Protein AF-A0A507F383-F1 (afdb_monomer_lite)

Sequence (1174 aa):
MGFMDTLNLARTQVYVISFVCFLCPGMFNALNSLPTDGPSAQNVKDQQNAALYLCFAIMGLLAGGLNNILGPRILAAIGGTGYAVYAAAQYNVFKSKGADGSIPDSANTFSIISGAYIGICAGMLWAAQGQICLTYPTESQKGTFFATFWVIFNIGALFGNTLSTILSWNSATGLAMTDAMYLIFIILMAMGSVVAFLIQPPGTIIREDQTQVETPPTNVLREFVEVLKLFTNPAMLTLLIPCMSSNWFYTYQFGPFGDYFSGRTSGLKAIFYWAAQAVGSWILGNMFLDNTKYPRTKRAWIGLGLISVSTIVFFGAGAAFEYQASAAGFTPIDAGRETGRFIGPFLLYVCYGLYDAWFQTYVNYLIGAISNDSETLSRYAGFYKGTQSAGGGISWALNGFVFTAKNGNKLTSTAQFWVMVVPCLVSIVFFGLYCKLFVKDFTDDEGLEYLVCLFDQMIVAKSTNCHLLLLASLLLYTLPLNALPHEPSAKEPMPGYHQPEAKRIDLSLAFPTLAARDGDAIDAIAAAAKDALAAALRISKDDLKVSFAHTSTNGGTHHVHFVQLVDGVEISNAVANANFSPDGSVYSVYSSLVPTASSASFVSFTSSFGRGGEEISVNAAVAKFAVSNGFAAPTKLTVRQQGATYVVSGANFTAQDIHAFKKLYGKGGGMIPCWDLSVDLGYTWQNVFVSLSSGEIIAVSDWSSDFRDATYLAVSPFDQAPYNSQLTQLRNPWDINASPYGWHVVNGGERTDTYGNNVAAASNPSGSYSQTNAQLFALPKPTSSSLTFSYQLNNALQAMDATNINAAVVNMFVASNIAHDFFYNYGFTENAANFQFNNFGRGGLEGDGVIATCQDMFYTDSQSRNNANFMTPAEGQSGRMRMYVFDVTNPTRDGAFDNGVVYHEWGHGLSSRLTGGGRNPNCLSGLLSGGMGEGWSDFWAVLLTLPNTASRYSEIVVGRYLVGGQGIRRYPYSTNTNTNPYTYSWLSSLNEVHDIGEVWCTILYEVLWNIVDVSGWLNPSNLITGKYSGKGNADFASILIQGMKNQPCNPTFLQARDAIFDADRMLFNSKYRCAIWTGFAKRGMGTNAQSAFFADDFSVPTTACVSSGSTTTSYGTISTSTVSSTKSSSQTTSTSRAKATPSPTVFVEALGIVVAAFLNVRQTLCHFLLALRI

Foldseek 3Di:
DPPLVCLQALLNLLVLLLLLLLLFVLLLLLVLLADAPDDQLVLLLLLLQLLLLVLLLVLLLLLLLVCLVVNLLQLSLQLLLLRLQLLVLSVLQVVQQDPVRDGDPVSSVSSNVSSNSNSNSPSSSLLSSLLSLQQQEDLLQSLVSVLVSQLSSLVSNLVSLVVLLVVQVPPPQLHDDDPVSSVVSSVSSNVSSVSSNSNDGQQSHAYPVRDGGDRDDDDDVRSVVVSLCCLVVVLSVLCLLLLLLLCLLVCLLSPVLLQLADSSVSSVLSSLLSVLLSVLSNCLRPVQCSPPVDFNLVSLVVLLVVLLVLLCVLLVLVLVCLVVCVPPDGDRDYCVPHVPVCPSSSVSSSSVSSNSSSSVSSSSSLLSQADNHSSSSSSSSSSSSSSNSVSNSVSSCCCSPPADPPDPNHQRSSLNSLLSSLSSNVSSVSSVVSSVQRHDSDHDPDDDPPPVPVVVVVVPPDDDPCPVVVVVVVVVVPDDDDDDDDDDDDQDDFAADDAFFWDWFDFPDADAADDDADDPRQVVLQVVVLVRVCVRLVHDSLQKDFPDWHFDPPQGKIKTKIFGHAVNFTAPRWIKMWIAGNRGHTPTIITSHADPVQADGPVNVVVCCVVPFAFDDPLLLVQLVCVSVPHHRQPDWDWDDDPQWIWIDRPPQAPGTKIWGFHWYDDDSYIFTWIFIFGHRVQWTKTWTAGRGPRGTNHIDTPDDDDFKAKAFAADLQAQFDDQQHTDIDIQPADCVQVVNGFQDAPNDGFQWLHGFAEDFAAAQQADPPDDPVNLNPHDTDGDPNNYQYQTDDPLDACPPPSNRNRLRRHLSVLRNLLSLQVVLLPCAQCLQHAGQDNVLPDHAHRAHAREYWQHNNPPDPVQEPDWAWDAAAHNHHIYTYWHWFPLDVRIHIRSRRSLRSQLRVLLNLLQCQAQHRNGSQQQVDQLSLLLSNQSSNLRSCLLHPAQPDALADWAAAQCVRNVDRHDDPFTQHPDCVRPVAALLCVLVDRHSNNSSSNNNSLLSQLLNLQCVQQNDDGSVCLSNCQPVSGRSNLQSSLLSQLSNQAHRNHHPLSSLVSSQVSCCVPPVLSSQQSSQQSNLVRQNHPPQDPVNSGGHNDHPPVRPDDDDDDDDDDDDDDDDDDDDDDDDDDDDDDDDDDDDDDPVSSVVSSVVSVSVVVVVVVVSVVSVVVVVD

pLDDT: mean 81.29, std 20.24, range [20.41, 98.69]

InterPro domains:
  IPR001842 Peptidase M36, fungalysin [PF02128] (719-1089)
  IPR001842 Peptidase M36, fungalysin [PR00999] (675-697)
  IPR001842 Peptidase M36, fungalysin [PR00999] (889-909)
  IPR001842 Peptidase M36, fungalysin [PR00999] (918-940)
  IPR001842 Peptidase M36, fungalysin [PR00999] (1055-1077)
  IPR010291 Ion channel regulatory protein, UNC-93 [PF05978] (50-241)
  IPR011096 FTP domain [PF07504] (542-592)
  IPR027268 Peptidase M4/M1, CTD superfamily [G3DSA:1.10.390.10] (922-1105)
  IPR036259 MFS transporter superfamily [G3DSA:1.20.1250.20] (10-433)
  IPR036259 MFS transporter superfamily [SSF103473] (48-435)
  IPR050371 Fungal extracellular virulence-associated metalloproteinases [PTHR33478] (523-1109)

Organism: NCBI:txid246404

Structure (mmCIF, N/CA/C/O backbone):
data_AF-A0A507F383-F1
#
_entry.id   AF-A0A507F383-F1
#
loop_
_atom_site.group_PDB
_atom_site.id
_atom_site.type_symbol
_atom_site.label_atom_id
_atom_site.label_alt_id
_atom_site.label_comp_id
_atom_site.label_asym_id
_atom_site.label_entity_id
_atom_site.label_seq_id
_atom_site.pdbx_PDB_ins_code
_atom_site.Cartn_x
_atom_site.Cartn_y
_atom_site.Cartn_z
_atom_site.occupancy
_atom_site.B_iso_or_equiv
_atom_site.auth_seq_id
_atom_site.auth_comp_id
_atom_site.auth_asym_id
_atom_site.auth_atom_id
_atom_site.pdbx_PDB_model_num
ATOM 1 N N . MET A 1 1 ? -8.381 -60.661 3.443 1.00 56.88 1 MET A N 1
ATOM 2 C CA . MET A 1 1 ? -8.411 -59.381 2.707 1.00 56.88 1 MET A CA 1
ATOM 3 C C . MET A 1 1 ? -7.521 -59.519 1.496 1.00 56.88 1 MET A C 1
ATOM 5 O O . MET A 1 1 ? -6.366 -59.900 1.660 1.00 56.88 1 MET A O 1
ATOM 9 N N . GLY A 1 2 ? -8.062 -59.283 0.303 1.00 74.06 2 GLY A N 1
ATOM 10 C CA . GLY A 1 2 ? -7.250 -59.103 -0.896 1.00 74.06 2 GLY A CA 1
ATOM 11 C C . GLY A 1 2 ? -6.507 -57.764 -0.853 1.00 74.06 2 GLY A C 1
ATOM 12 O O . GLY A 1 2 ? -6.854 -56.879 -0.075 1.00 74.06 2 GLY A O 1
ATOM 13 N N . PHE A 1 3 ? -5.496 -57.598 -1.709 1.00 77.25 3 PHE A N 1
ATOM 14 C CA . PHE A 1 3 ? -4.699 -56.364 -1.800 1.00 77.25 3 PHE A CA 1
ATOM 15 C C . PHE A 1 3 ? -5.565 -55.102 -1.995 1.00 77.25 3 PHE A C 1
ATOM 17 O O . PHE A 1 3 ? -5.305 -54.072 -1.376 1.00 77.25 3 PHE A O 1
ATOM 24 N N . MET A 1 4 ? -6.638 -55.201 -2.791 1.00 76.19 4 MET A N 1
ATOM 25 C CA . MET A 1 4 ? -7.581 -54.096 -3.010 1.00 76.19 4 MET A CA 1
ATOM 26 C C . MET A 1 4 ? -8.398 -53.747 -1.760 1.00 76.19 4 MET A C 1
ATOM 28 O O . MET A 1 4 ? -8.626 -52.570 -1.499 1.00 76.19 4 MET A O 1
ATOM 32 N N . ASP A 1 5 ? -8.769 -54.735 -0.940 1.00 78.75 5 ASP A N 1
ATOM 33 C CA . ASP A 1 5 ? -9.494 -54.485 0.313 1.00 78.75 5 ASP A CA 1
ATOM 34 C C . ASP A 1 5 ? -8.616 -53.712 1.304 1.00 78.75 5 ASP A C 1
ATOM 36 O O . ASP A 1 5 ? -9.089 -52.822 2.005 1.00 78.75 5 ASP A O 1
ATOM 40 N N . THR A 1 6 ? -7.313 -54.011 1.334 1.00 87.12 6 THR A N 1
ATOM 41 C CA . THR A 1 6 ? -6.349 -53.300 2.184 1.00 87.12 6 THR A CA 1
ATOM 42 C C . THR A 1 6 ? -6.145 -51.852 1.739 1.00 87.12 6 THR A C 1
ATOM 44 O O . THR A 1 6 ? -5.968 -50.981 2.592 1.00 87.12 6 THR A O 1
ATOM 47 N N . LEU A 1 7 ? -6.202 -51.569 0.431 1.00 90.00 7 LEU A N 1
ATOM 48 C CA . LEU A 1 7 ? -6.125 -50.203 -0.097 1.00 90.00 7 LEU A CA 1
ATOM 49 C C . LEU A 1 7 ? -7.349 -49.358 0.275 1.00 90.00 7 LEU A C 1
ATOM 51 O O . LEU A 1 7 ? -7.206 -48.148 0.397 1.00 90.00 7 LEU A O 1
ATOM 55 N N . ASN A 1 8 ? -8.513 -49.953 0.525 1.00 91.94 8 ASN A N 1
ATOM 56 C CA . ASN A 1 8 ? -9.701 -49.202 0.945 1.00 91.94 8 ASN A CA 1
ATOM 57 C C . ASN A 1 8 ? -9.662 -48.755 2.418 1.00 91.94 8 ASN A C 1
ATOM 59 O O . ASN A 1 8 ? -10.532 -48.005 2.850 1.00 91.94 8 ASN A O 1
ATOM 63 N N . LEU A 1 9 ? -8.665 -49.167 3.208 1.00 93.00 9 LEU A N 1
ATOM 64 C CA . LEU A 1 9 ? -8.540 -48.731 4.601 1.00 93.00 9 LEU A CA 1
ATOM 65 C C . LEU A 1 9 ? -7.962 -47.310 4.694 1.00 93.00 9 LEU A C 1
ATOM 67 O O . LEU A 1 9 ? -6.922 -47.009 4.100 1.00 93.00 9 LEU A O 1
ATOM 71 N N . ALA A 1 10 ? -8.577 -46.465 5.525 1.00 92.50 10 ALA A N 1
ATOM 72 C CA . ALA A 1 10 ? -8.170 -45.075 5.758 1.00 92.50 10 ALA A CA 1
ATOM 73 C C . ALA A 1 10 ? -6.675 -44.929 6.101 1.00 92.50 10 ALA A C 1
ATOM 75 O O . ALA A 1 10 ? -5.966 -44.107 5.518 1.00 92.50 10 ALA A O 1
ATOM 76 N N . ARG A 1 11 ? -6.163 -45.775 7.004 1.00 92.12 11 ARG A N 1
ATOM 77 C CA . ARG A 1 11 ? -4.754 -45.757 7.425 1.00 92.12 11 ARG A CA 1
ATOM 78 C C . ARG A 1 11 ? -3.798 -46.141 6.288 1.00 92.12 11 ARG A C 1
ATOM 80 O O . ARG A 1 11 ? -2.742 -45.531 6.144 1.00 92.12 11 ARG A O 1
ATOM 87 N N . THR A 1 12 ? -4.185 -47.100 5.444 1.00 94.44 12 THR A N 1
ATOM 88 C CA . THR A 1 12 ? -3.403 -47.483 4.257 1.00 94.44 12 THR A CA 1
ATOM 89 C C . THR A 1 12 ? -3.289 -46.318 3.285 1.00 94.44 12 THR A C 1
ATOM 91 O O . THR A 1 12 ? -2.202 -46.042 2.786 1.00 94.44 12 THR A O 1
ATOM 94 N N . GLN A 1 13 ? -4.383 -45.593 3.051 1.00 95.50 13 GLN A N 1
ATOM 95 C CA . GLN A 1 13 ? -4.370 -44.424 2.175 1.00 95.50 13 GLN A CA 1
ATOM 96 C C . GLN A 1 13 ? -3.473 -43.306 2.701 1.00 95.50 13 GLN A C 1
ATOM 98 O O . GLN A 1 13 ? -2.736 -42.711 1.913 1.00 95.50 13 GLN A O 1
ATOM 103 N N . VAL A 1 14 ? -3.458 -43.077 4.021 1.00 95.50 14 VAL A N 1
ATOM 104 C CA . VAL A 1 14 ? -2.477 -42.176 4.638 1.00 95.50 14 VAL A CA 1
ATOM 105 C C . VAL A 1 14 ? -1.059 -42.655 4.353 1.00 95.50 14 VAL A C 1
ATOM 107 O O . VAL A 1 14 ? -0.254 -41.859 3.884 1.00 95.50 14 VAL A O 1
ATOM 110 N N . TYR A 1 15 ? -0.729 -43.936 4.540 1.00 96.25 15 TYR A N 1
ATOM 111 C CA . TYR A 1 15 ? 0.614 -44.436 4.211 1.00 96.25 15 TYR A CA 1
ATOM 112 C C . TYR A 1 15 ? 0.986 -44.234 2.739 1.00 96.25 15 TYR A C 1
ATOM 114 O O . TYR A 1 15 ? 2.109 -43.821 2.455 1.00 96.25 15 TYR A O 1
ATOM 122 N N . VAL A 1 16 ? 0.048 -44.458 1.814 1.00 96.56 16 VAL A N 1
ATOM 123 C CA . VAL A 1 16 ? 0.269 -44.245 0.377 1.00 96.56 16 VAL A CA 1
ATOM 124 C C . VAL A 1 16 ? 0.592 -42.780 0.090 1.00 96.56 16 VAL A C 1
ATOM 126 O O . VAL A 1 16 ? 1.652 -42.506 -0.471 1.00 96.56 16 VAL A O 1
ATOM 129 N N . ILE A 1 17 ? -0.256 -41.829 0.506 1.00 96.62 17 ILE A N 1
ATOM 130 C CA . ILE A 1 17 ? 0.016 -40.403 0.251 1.00 96.62 17 ILE A CA 1
ATOM 131 C C . ILE A 1 17 ? 1.273 -39.926 0.983 1.00 96.62 17 ILE A C 1
ATOM 133 O O . ILE A 1 17 ? 2.025 -39.109 0.462 1.00 96.62 17 ILE A O 1
ATOM 137 N N . SER A 1 18 ? 1.564 -40.486 2.156 1.00 96.62 18 SER A N 1
ATOM 138 C CA . SER A 1 18 ? 2.793 -40.184 2.889 1.00 96.62 18 SER A CA 1
ATOM 139 C C . SER A 1 18 ? 4.029 -40.667 2.148 1.00 96.62 18 SER A C 1
ATOM 141 O O . SER A 1 18 ? 5.042 -39.975 2.144 1.00 96.62 18 SER A O 1
ATOM 143 N N . PHE A 1 19 ? 3.953 -41.825 1.490 1.00 97.06 19 PHE A N 1
ATOM 144 C CA . PHE A 1 19 ? 5.047 -42.353 0.685 1.00 97.06 19 PHE A CA 1
ATOM 145 C C . PHE A 1 19 ? 5.218 -41.589 -0.636 1.00 97.06 19 PHE A C 1
ATOM 147 O O . PHE A 1 19 ? 6.345 -41.330 -1.053 1.00 97.06 19 PHE A O 1
ATOM 154 N N . VAL A 1 20 ? 4.123 -41.124 -1.253 1.00 97.12 20 VAL A N 1
ATOM 155 C CA . VAL A 1 20 ? 4.194 -40.131 -2.342 1.00 97.12 20 VAL A CA 1
ATOM 156 C C . VAL A 1 20 ? 4.924 -38.879 -1.847 1.00 97.12 20 VAL A C 1
ATOM 158 O O . VAL A 1 20 ? 5.865 -38.414 -2.490 1.00 97.12 20 VAL A O 1
ATOM 161 N N . CYS A 1 21 ? 4.562 -38.376 -0.663 1.00 96.69 21 CYS A N 1
ATOM 162 C CA . CYS A 1 21 ? 5.195 -37.193 -0.094 1.00 96.69 21 CYS A CA 1
ATOM 163 C C . CYS A 1 21 ? 6.658 -37.416 0.324 1.00 96.69 21 CYS A C 1
ATOM 165 O O . CYS A 1 21 ? 7.469 -36.502 0.211 1.00 96.69 21 CYS A O 1
ATOM 167 N N . PHE A 1 22 ? 7.022 -38.626 0.751 1.00 96.06 22 PHE A N 1
ATOM 168 C CA . PHE A 1 22 ? 8.407 -39.045 0.977 1.00 96.06 22 PHE A CA 1
ATOM 169 C C . PHE A 1 22 ? 9.224 -38.939 -0.320 1.00 96.06 22 PHE A C 1
ATOM 171 O O . PHE A 1 22 ? 10.331 -38.398 -0.306 1.00 96.06 22 PHE A O 1
ATOM 178 N N . LEU A 1 23 ? 8.666 -39.419 -1.439 1.00 96.00 23 LEU A N 1
ATOM 179 C CA . LEU A 1 23 ? 9.345 -39.490 -2.734 1.00 96.00 23 LEU A CA 1
ATOM 180 C C . LEU A 1 23 ? 9.423 -38.148 -3.473 1.00 96.00 23 LEU A C 1
ATOM 182 O O . LEU A 1 23 ? 10.425 -37.921 -4.146 1.00 96.00 23 LEU A O 1
ATOM 186 N N . CYS A 1 24 ? 8.420 -37.264 -3.369 1.00 95.50 24 CYS A N 1
ATOM 187 C CA . CYS A 1 24 ? 8.451 -35.967 -4.062 1.00 95.50 24 CYS A CA 1
ATOM 188 C C . CYS A 1 24 ? 8.831 -34.787 -3.130 1.00 95.50 24 CYS A C 1
ATOM 190 O O . CYS A 1 24 ? 10.016 -34.446 -3.101 1.00 95.50 24 CYS A O 1
ATOM 192 N N . PRO A 1 25 ? 7.934 -34.187 -2.316 1.00 94.31 25 PRO A N 1
ATOM 193 C CA . PRO A 1 25 ? 8.289 -33.133 -1.359 1.00 94.31 25 PRO A CA 1
ATOM 194 C C . PRO A 1 25 ? 9.471 -33.454 -0.427 1.00 94.31 25 PRO A C 1
ATOM 196 O O . PRO A 1 25 ? 10.301 -32.584 -0.180 1.00 94.31 25 PRO A O 1
ATOM 199 N N . GLY A 1 26 ? 9.579 -34.679 0.098 1.00 93.00 26 GLY A N 1
ATOM 200 C CA . GLY A 1 26 ? 10.657 -35.074 1.013 1.00 93.00 26 GLY A CA 1
ATOM 201 C C . GLY A 1 26 ? 12.022 -35.041 0.326 1.00 93.00 26 GLY A C 1
ATOM 202 O O . GLY A 1 26 ? 12.966 -34.421 0.816 1.00 93.00 26 GLY A O 1
ATOM 203 N N . MET A 1 27 ? 12.101 -35.618 -0.874 1.00 91.25 27 MET A N 1
ATOM 204 C CA . MET A 1 27 ? 13.283 -35.518 -1.731 1.00 91.25 27 MET A CA 1
ATOM 205 C C . MET A 1 27 ? 13.579 -34.070 -2.148 1.00 91.25 27 MET A C 1
ATOM 207 O O . MET A 1 27 ? 14.741 -33.680 -2.244 1.00 91.25 27 MET A O 1
ATOM 211 N N . PHE A 1 28 ? 12.550 -33.247 -2.362 1.00 91.38 28 PHE A N 1
ATOM 212 C CA . PHE A 1 28 ? 12.707 -31.831 -2.698 1.00 91.38 28 PHE A CA 1
ATOM 213 C C . PHE A 1 28 ? 13.285 -31.026 -1.538 1.00 91.38 28 PHE A C 1
ATOM 215 O O . PHE A 1 28 ? 14.164 -30.191 -1.754 1.00 91.38 28 PHE A O 1
ATOM 222 N N . ASN A 1 29 ? 12.847 -31.307 -0.312 1.00 88.88 29 ASN A N 1
ATOM 223 C CA . ASN A 1 29 ? 13.407 -30.714 0.896 1.00 88.88 29 ASN A CA 1
ATOM 224 C C . ASN A 1 29 ? 14.869 -31.120 1.081 1.00 88.88 29 ASN A C 1
ATOM 226 O O . ASN A 1 29 ? 15.697 -30.277 1.429 1.00 88.88 29 ASN A O 1
ATOM 230 N N . ALA A 1 30 ? 15.208 -32.381 0.794 1.00 84.62 30 ALA A N 1
ATOM 231 C CA . ALA A 1 30 ? 16.597 -32.823 0.779 1.00 84.62 30 ALA A CA 1
ATOM 232 C C . ALA A 1 30 ? 17.428 -32.050 -0.248 1.00 84.62 30 ALA A C 1
ATOM 234 O O . ALA A 1 30 ? 18.442 -31.469 0.119 1.00 84.62 30 ALA A O 1
ATOM 235 N N . LEU A 1 31 ? 16.962 -31.958 -1.496 1.00 82.12 31 LEU A N 1
ATOM 236 C CA . LEU A 1 31 ? 17.644 -31.212 -2.554 1.00 82.12 31 LEU A CA 1
ATOM 237 C C . LEU A 1 31 ? 17.816 -29.723 -2.200 1.00 82.12 31 LEU A C 1
ATOM 239 O O . LEU A 1 31 ? 18.862 -29.131 -2.463 1.00 82.12 31 LEU A O 1
ATOM 243 N N . ASN A 1 32 ? 16.812 -29.111 -1.564 1.00 80.00 32 ASN A N 1
ATOM 244 C CA . ASN A 1 32 ? 16.870 -27.707 -1.163 1.00 80.00 32 ASN A CA 1
ATOM 245 C C . ASN A 1 32 ? 17.771 -27.447 0.050 1.00 80.00 32 ASN A C 1
ATOM 247 O O . ASN A 1 32 ? 18.341 -26.361 0.122 1.00 80.00 32 ASN A O 1
ATOM 251 N N . SER A 1 33 ? 17.948 -28.430 0.938 1.00 74.69 33 SER A N 1
ATOM 252 C CA . SER A 1 33 ? 18.832 -28.342 2.113 1.00 74.69 33 SER A CA 1
ATOM 253 C C . SER A 1 33 ? 20.322 -28.358 1.749 1.00 74.69 33 SER A C 1
ATOM 255 O O . SER A 1 33 ? 21.165 -28.019 2.581 1.00 74.69 33 SER A O 1
ATOM 257 N N . LEU A 1 34 ? 20.658 -28.766 0.522 1.00 71.31 34 LEU A N 1
ATOM 258 C CA . LEU A 1 34 ? 22.039 -28.836 0.063 1.00 71.31 34 LEU A CA 1
ATOM 259 C C . LEU A 1 34 ? 22.566 -27.453 -0.339 1.00 71.31 34 LEU A C 1
ATOM 261 O O . LEU A 1 34 ? 21.835 -26.670 -0.963 1.00 71.31 34 LEU A O 1
ATOM 265 N N . PRO A 1 35 ? 23.838 -27.157 -0.016 1.00 65.88 35 PRO A N 1
ATOM 266 C CA . PRO A 1 35 ? 24.474 -25.919 -0.435 1.00 65.88 35 PRO A CA 1
ATOM 267 C C . PRO A 1 35 ? 24.608 -25.887 -1.961 1.00 65.88 35 PRO A C 1
ATOM 269 O O . PRO A 1 35 ? 24.943 -26.891 -2.591 1.00 65.88 35 PRO A O 1
ATOM 272 N N . THR A 1 36 ? 24.347 -24.732 -2.568 1.00 68.00 36 THR A N 1
ATOM 273 C CA . THR A 1 36 ? 24.536 -24.542 -4.009 1.00 68.00 36 THR A CA 1
ATOM 274 C C . THR A 1 36 ? 25.995 -24.270 -4.343 1.00 68.00 36 THR A C 1
ATOM 276 O O . THR A 1 36 ? 26.735 -23.697 -3.542 1.00 68.00 36 THR A O 1
ATOM 279 N N . ASP A 1 37 ? 26.389 -24.588 -5.572 1.00 67.12 37 ASP A N 1
ATOM 280 C CA . ASP A 1 37 ? 27.742 -24.382 -6.086 1.00 67.12 37 ASP A CA 1
ATOM 281 C C . ASP A 1 37 ? 28.016 -22.899 -6.442 1.00 67.12 37 ASP A C 1
ATOM 283 O O . ASP A 1 37 ? 28.234 -22.525 -7.596 1.00 67.12 37 ASP A O 1
ATOM 287 N N . GLY A 1 38 ? 27.959 -22.025 -5.434 1.00 70.19 38 GLY A N 1
ATOM 288 C CA . GLY A 1 38 ? 28.278 -20.599 -5.518 1.00 70.19 38 GLY A CA 1
ATOM 289 C C . GLY A 1 38 ? 27.080 -19.645 -5.690 1.00 70.19 38 GLY A C 1
ATOM 290 O O . GLY A 1 38 ? 25.944 -20.079 -5.890 1.00 70.19 38 GLY A O 1
ATOM 291 N N . PRO A 1 39 ? 27.324 -18.319 -5.625 1.00 70.25 39 PRO A N 1
ATOM 292 C CA . PRO A 1 39 ? 26.265 -17.305 -5.529 1.00 70.25 39 PRO A CA 1
ATOM 293 C C . PRO A 1 39 ? 25.344 -17.221 -6.752 1.00 70.25 39 PRO A C 1
ATOM 295 O O . PRO A 1 39 ? 24.153 -16.964 -6.606 1.00 70.25 39 PRO A O 1
ATOM 298 N N . SER A 1 40 ? 25.871 -17.448 -7.959 1.00 74.94 40 SER A N 1
ATOM 299 C CA . SER A 1 40 ? 25.071 -17.429 -9.191 1.00 74.94 40 SER A CA 1
ATOM 300 C C . SER A 1 40 ? 24.030 -18.550 -9.199 1.00 74.94 40 SER A C 1
ATOM 302 O O . SER A 1 40 ? 22.870 -18.305 -9.519 1.00 74.94 40 SER A O 1
ATOM 304 N N . ALA A 1 41 ? 24.425 -19.762 -8.792 1.00 75.31 41 ALA A N 1
ATOM 305 C CA . ALA A 1 41 ? 23.525 -20.910 -8.681 1.00 75.31 41 ALA A CA 1
ATOM 306 C C . ALA A 1 41 ? 22.496 -20.718 -7.562 1.00 75.31 41 ALA A C 1
ATOM 308 O O . ALA A 1 41 ? 21.323 -21.037 -7.758 1.00 75.31 41 ALA A O 1
ATOM 309 N N . GLN A 1 42 ? 22.909 -20.127 -6.434 1.00 77.31 42 GLN A N 1
ATOM 310 C CA . GLN A 1 42 ? 21.986 -19.746 -5.364 1.00 77.31 42 GLN A CA 1
ATOM 311 C C . GLN A 1 42 ? 20.926 -18.763 -5.868 1.00 77.31 42 GLN A C 1
ATOM 313 O O . GLN A 1 42 ? 19.740 -18.999 -5.683 1.00 77.31 42 GLN A O 1
ATOM 318 N N . ASN A 1 43 ? 21.332 -17.720 -6.595 1.00 76.44 43 ASN A N 1
ATOM 319 C CA . ASN A 1 43 ? 20.406 -16.725 -7.134 1.00 76.44 43 ASN A CA 1
ATOM 320 C C . ASN A 1 43 ? 19.384 -17.335 -8.113 1.00 76.44 43 ASN A C 1
ATOM 322 O O . ASN A 1 43 ? 18.213 -16.971 -8.077 1.00 76.44 43 ASN A O 1
ATOM 326 N N . VAL A 1 44 ? 19.795 -18.283 -8.966 1.00 83.19 44 VAL A N 1
ATOM 327 C CA . VAL A 1 44 ? 18.864 -19.004 -9.859 1.00 83.19 44 VAL A CA 1
ATOM 328 C C . VAL A 1 44 ? 17.887 -19.874 -9.060 1.00 83.19 44 VAL A C 1
ATOM 330 O O . VAL A 1 44 ? 16.689 -19.875 -9.342 1.00 83.19 44 VAL A O 1
ATOM 333 N N . LYS A 1 45 ? 18.367 -20.576 -8.024 1.00 80.62 45 LYS A N 1
ATOM 334 C CA . LYS A 1 45 ? 17.523 -21.366 -7.113 1.00 80.62 45 LYS A CA 1
ATOM 335 C C . LYS A 1 45 ? 16.520 -20.488 -6.354 1.00 80.62 45 LYS A C 1
ATOM 337 O O . LYS A 1 45 ? 15.358 -20.872 -6.232 1.00 80.62 45 LYS A O 1
ATOM 342 N N . ASP A 1 46 ? 16.930 -19.303 -5.909 1.00 76.94 46 ASP A N 1
ATOM 343 C CA . ASP A 1 46 ? 16.054 -18.337 -5.235 1.00 76.94 46 ASP A CA 1
ATOM 344 C C . ASP A 1 46 ? 14.963 -17.819 -6.184 1.00 76.94 46 ASP A C 1
ATOM 346 O O . ASP A 1 46 ? 13.787 -17.803 -5.821 1.00 76.94 46 ASP A O 1
ATOM 350 N N . GLN A 1 47 ? 15.319 -17.479 -7.430 1.00 80.75 47 GLN A N 1
ATOM 351 C CA . GLN A 1 47 ? 14.361 -17.077 -8.471 1.00 80.75 47 GLN A CA 1
ATOM 352 C C . GLN A 1 47 ? 13.370 -18.202 -8.811 1.00 80.75 47 GLN A C 1
ATOM 354 O O . GLN A 1 47 ? 12.166 -17.961 -8.924 1.00 80.75 47 GLN A O 1
ATOM 359 N N . GLN A 1 48 ? 13.851 -19.442 -8.920 1.00 87.94 48 GLN A N 1
ATOM 360 C CA . GLN A 1 48 ? 13.008 -20.617 -9.140 1.00 87.94 48 GLN A CA 1
ATOM 361 C C . GLN A 1 48 ? 12.035 -20.854 -7.971 1.00 87.94 48 GLN A C 1
ATOM 363 O O . GLN A 1 48 ? 10.855 -21.126 -8.200 1.00 87.94 48 GLN A O 1
ATOM 368 N N . ASN A 1 49 ? 12.496 -20.728 -6.723 1.00 84.25 49 ASN A N 1
ATOM 369 C CA . ASN A 1 49 ? 11.649 -20.877 -5.537 1.00 84.25 49 ASN A CA 1
ATOM 370 C C . ASN A 1 49 ? 10.641 -19.725 -5.392 1.00 84.25 49 ASN A C 1
ATOM 372 O O . ASN A 1 49 ? 9.503 -19.964 -4.988 1.00 84.25 49 ASN A O 1
ATOM 376 N N . ALA A 1 50 ? 11.002 -18.498 -5.773 1.00 78.25 50 ALA A N 1
ATOM 377 C CA . ALA A 1 50 ? 10.061 -17.381 -5.820 1.00 78.25 50 ALA A CA 1
ATOM 378 C C . ALA A 1 50 ? 8.911 -17.654 -6.809 1.00 78.25 50 ALA A C 1
ATOM 380 O O . ALA A 1 50 ? 7.742 -17.488 -6.454 1.00 78.25 50 ALA A O 1
ATOM 381 N N . ALA A 1 51 ? 9.226 -18.154 -8.012 1.00 85.81 51 ALA A N 1
ATOM 382 C CA . ALA A 1 51 ? 8.220 -18.559 -8.996 1.00 85.81 51 ALA A CA 1
ATOM 383 C C . ALA A 1 51 ? 7.330 -19.708 -8.482 1.00 85.81 51 ALA A C 1
ATOM 385 O O . ALA A 1 51 ? 6.110 -19.659 -8.646 1.00 85.81 51 ALA A O 1
ATOM 386 N N . LEU A 1 52 ? 7.922 -20.699 -7.800 1.00 90.69 52 LEU A N 1
ATOM 387 C CA . LEU A 1 52 ? 7.191 -21.786 -7.140 1.00 90.69 52 LEU A CA 1
ATOM 388 C C . LEU A 1 52 ? 6.155 -21.245 -6.165 1.00 90.69 52 LEU A C 1
ATOM 390 O O . LEU A 1 52 ? 4.976 -21.558 -6.312 1.00 90.69 52 LEU A O 1
ATOM 394 N N . TYR A 1 53 ? 6.565 -20.450 -5.177 1.00 88.12 53 TYR A N 1
ATOM 395 C CA . TYR A 1 53 ? 5.653 -20.033 -4.111 1.00 88.12 53 TYR A CA 1
ATOM 396 C C . TYR A 1 53 ? 4.581 -19.056 -4.596 1.00 88.12 53 TYR A C 1
ATOM 398 O O . TYR A 1 53 ? 3.457 -19.114 -4.100 1.00 88.12 53 TYR A O 1
ATOM 406 N N . LEU A 1 54 ? 4.874 -18.230 -5.608 1.00 83.38 54 LEU A N 1
ATOM 407 C CA . LEU A 1 54 ? 3.873 -17.365 -6.233 1.00 83.38 54 LEU A CA 1
ATOM 408 C C . LEU A 1 54 ? 2.775 -18.183 -6.934 1.00 83.38 54 LEU A C 1
ATOM 410 O O . LEU A 1 54 ? 1.587 -17.969 -6.692 1.00 83.38 54 LEU A O 1
ATOM 414 N N . CYS A 1 55 ? 3.158 -19.158 -7.763 1.00 92.38 55 CYS A N 1
ATOM 415 C CA . CYS A 1 55 ? 2.195 -20.026 -8.442 1.00 92.38 55 CYS A CA 1
ATOM 416 C C . CYS A 1 55 ? 1.477 -20.971 -7.466 1.00 92.38 55 CYS A C 1
ATOM 418 O O . CYS A 1 55 ? 0.283 -21.225 -7.628 1.00 92.38 55 CYS A O 1
ATOM 420 N N . PHE A 1 56 ? 2.166 -21.451 -6.427 1.00 94.19 56 PHE A N 1
ATOM 421 C CA . PHE A 1 56 ? 1.577 -22.287 -5.380 1.00 94.19 56 PHE A CA 1
ATOM 422 C C . PHE A 1 56 ? 0.573 -21.499 -4.527 1.00 94.19 56 PHE A C 1
ATOM 424 O O . PHE A 1 56 ? -0.471 -22.037 -4.179 1.00 94.19 56 PHE A O 1
ATOM 431 N N . ALA A 1 57 ? 0.794 -20.212 -4.250 1.00 90.88 57 ALA A N 1
ATOM 432 C CA . ALA A 1 57 ? -0.189 -19.402 -3.526 1.00 90.88 57 ALA A CA 1
ATOM 433 C C . ALA A 1 57 ? -1.555 -19.384 -4.233 1.00 90.88 57 ALA A C 1
ATOM 435 O O . ALA A 1 57 ? -2.588 -19.628 -3.608 1.00 90.88 57 ALA A O 1
ATOM 436 N N . ILE A 1 58 ? -1.547 -19.180 -5.554 1.00 90.94 58 ILE A N 1
ATOM 437 C CA . ILE A 1 58 ? -2.761 -19.161 -6.379 1.00 90.94 58 ILE A CA 1
ATOM 438 C C . ILE A 1 58 ? -3.331 -20.573 -6.521 1.00 90.94 58 ILE A C 1
ATOM 440 O O . ILE A 1 58 ? -4.516 -20.800 -6.274 1.00 90.94 58 ILE A O 1
ATOM 444 N N . MET A 1 59 ? -2.492 -21.541 -6.904 1.00 94.50 59 MET A N 1
ATOM 445 C CA . MET A 1 59 ? -2.979 -22.885 -7.181 1.00 94.50 59 MET A CA 1
ATOM 446 C C . MET A 1 59 ? -3.434 -23.604 -5.907 1.00 94.50 59 MET A C 1
ATOM 448 O O . MET A 1 59 ? -4.419 -24.325 -5.942 1.00 94.50 59 MET A O 1
ATOM 452 N N . GLY A 1 60 ? -2.786 -23.386 -4.764 1.00 91.94 60 GLY A N 1
ATOM 453 C CA . GLY A 1 60 ? -3.195 -23.954 -3.478 1.00 91.94 60 GLY A CA 1
ATOM 454 C C . GLY A 1 60 ? -4.629 -23.570 -3.107 1.00 91.94 60 GLY A C 1
ATOM 455 O O . GLY A 1 60 ? -5.412 -24.448 -2.751 1.00 91.94 60 GLY A O 1
ATOM 456 N N . LEU A 1 61 ? -5.005 -22.296 -3.297 1.00 91.31 61 LEU A N 1
ATOM 457 C CA . LEU A 1 61 ? -6.367 -21.808 -3.038 1.00 91.31 61 LEU A CA 1
ATOM 458 C C . LEU A 1 61 ? -7.416 -22.536 -3.890 1.00 91.31 61 LEU A C 1
ATOM 460 O O . LEU A 1 61 ? -8.432 -22.985 -3.365 1.00 91.31 61 LEU A O 1
ATOM 464 N N . LEU A 1 62 ? -7.167 -22.693 -5.194 1.00 92.75 62 LEU A N 1
ATOM 465 C CA . LEU A 1 62 ? -8.128 -23.326 -6.109 1.00 92.75 62 LEU A CA 1
ATOM 466 C C . LEU A 1 62 ? -8.069 -24.867 -6.059 1.00 92.75 62 LEU A C 1
ATOM 468 O O . LEU A 1 62 ? -9.038 -25.543 -6.408 1.00 92.75 62 LEU A O 1
ATOM 472 N N . ALA A 1 63 ? -6.943 -25.441 -5.626 1.00 93.19 63 ALA A N 1
ATOM 473 C CA . ALA A 1 63 ? -6.703 -26.880 -5.653 1.00 93.19 63 ALA A CA 1
ATOM 474 C C . ALA A 1 63 ? -7.616 -27.659 -4.705 1.00 93.19 63 ALA A C 1
ATOM 476 O O . ALA A 1 63 ? -7.954 -28.794 -5.023 1.00 93.19 63 ALA A O 1
ATOM 477 N N . GLY A 1 64 ? -8.069 -27.064 -3.596 1.00 91.12 64 GLY A N 1
ATOM 478 C CA . GLY A 1 64 ? -9.052 -27.699 -2.711 1.00 91.12 64 GLY A CA 1
ATOM 479 C C . GLY A 1 64 ? -10.367 -28.021 -3.432 1.00 91.12 64 GLY A C 1
ATOM 480 O O . GLY A 1 64 ? -10.902 -29.119 -3.285 1.00 91.12 64 GLY A O 1
ATOM 481 N N . GLY A 1 65 ? -10.833 -27.104 -4.287 1.00 91.81 65 GLY A N 1
ATOM 482 C CA . GLY A 1 65 ? -12.011 -27.318 -5.126 1.00 91.81 65 GLY A CA 1
ATOM 483 C C . GLY A 1 65 ? -11.756 -28.278 -6.290 1.00 91.81 65 GLY A C 1
ATOM 484 O O . GLY A 1 65 ? -12.544 -29.189 -6.531 1.00 91.81 65 GLY A O 1
ATOM 485 N N . LEU A 1 66 ? -10.608 -28.154 -6.971 1.00 93.12 66 LEU A N 1
ATOM 486 C CA . LEU A 1 66 ? -10.213 -29.119 -8.011 1.00 93.12 66 LEU A CA 1
ATOM 487 C C . LEU A 1 66 ? -10.115 -30.547 -7.472 1.00 93.12 66 LEU A C 1
ATOM 489 O O . LEU A 1 66 ? -10.461 -31.493 -8.177 1.00 93.12 66 LEU A O 1
ATOM 493 N N . ASN A 1 67 ? -9.667 -30.702 -6.230 1.00 93.81 67 ASN A N 1
ATOM 494 C CA . ASN A 1 67 ? -9.557 -31.989 -5.567 1.00 93.81 67 ASN A CA 1
ATOM 495 C C . ASN A 1 67 ? -10.928 -32.639 -5.343 1.00 93.81 67 ASN A C 1
ATOM 497 O O . ASN A 1 67 ? -11.062 -33.846 -5.522 1.00 93.81 67 ASN A O 1
ATOM 501 N N . ASN A 1 68 ? -11.956 -31.841 -5.050 1.00 92.50 68 ASN A N 1
ATOM 502 C CA . ASN A 1 68 ? -13.329 -32.331 -4.931 1.00 92.50 68 ASN A CA 1
ATOM 503 C C . ASN A 1 68 ? -13.908 -32.774 -6.288 1.00 92.50 68 ASN A C 1
ATOM 505 O O . ASN A 1 68 ? -14.728 -33.684 -6.337 1.00 92.50 68 ASN A O 1
ATOM 509 N N . ILE A 1 69 ? -13.458 -32.172 -7.397 1.00 91.44 69 ILE A N 1
ATOM 510 C CA . ILE A 1 69 ? -13.951 -32.469 -8.756 1.00 91.44 69 ILE A CA 1
ATOM 511 C C . ILE A 1 69 ? -13.232 -33.671 -9.381 1.00 91.44 69 ILE A C 1
ATOM 513 O O . ILE A 1 69 ? -13.868 -34.563 -9.937 1.00 91.44 69 ILE A O 1
ATOM 517 N N . LEU A 1 70 ? -11.898 -33.673 -9.346 1.00 92.00 70 LEU A N 1
ATOM 518 C CA . LEU A 1 70 ? -11.059 -34.660 -10.039 1.00 92.00 70 LEU A CA 1
ATOM 519 C C . LEU A 1 70 ? -10.630 -35.818 -9.125 1.00 92.00 70 LEU A C 1
ATOM 521 O O . LEU A 1 70 ? -10.225 -36.876 -9.607 1.00 92.00 70 LEU A O 1
ATOM 525 N N . GLY A 1 71 ? -10.710 -35.621 -7.810 1.00 91.94 71 GLY A N 1
ATOM 526 C CA . GLY A 1 71 ? -10.302 -36.584 -6.796 1.00 91.94 71 GLY A CA 1
ATOM 527 C C . GLY A 1 71 ? -8.799 -36.558 -6.469 1.00 91.94 71 GLY A C 1
ATOM 528 O O . GLY A 1 71 ? -7.959 -36.215 -7.313 1.00 91.94 71 GLY A O 1
ATOM 529 N N . PRO A 1 72 ? -8.424 -37.020 -5.261 1.00 93.81 72 PRO A N 1
ATOM 530 C CA . PRO A 1 72 ? -7.056 -36.926 -4.750 1.00 93.81 72 PRO A CA 1
ATOM 531 C C . PRO A 1 72 ? -6.043 -37.775 -5.519 1.00 93.81 72 PRO A C 1
ATOM 533 O O . PRO A 1 72 ? -4.865 -37.427 -5.566 1.00 93.81 72 PRO A O 1
ATOM 536 N N . ARG A 1 73 ? -6.482 -38.855 -6.181 1.00 94.94 73 ARG A N 1
ATOM 537 C CA . ARG A 1 73 ? -5.619 -39.694 -7.030 1.00 94.94 73 ARG A CA 1
ATOM 538 C C . ARG A 1 73 ? -4.995 -38.889 -8.169 1.00 94.94 73 ARG A C 1
ATOM 540 O O . ARG A 1 73 ? -3.782 -38.931 -8.358 1.00 94.94 73 ARG A O 1
ATOM 547 N N . ILE A 1 74 ? -5.827 -38.183 -8.939 1.00 94.88 74 ILE A N 1
ATOM 548 C CA . ILE A 1 74 ? -5.383 -37.460 -10.138 1.00 94.88 74 ILE A CA 1
ATOM 549 C C . ILE A 1 74 ? -4.499 -36.284 -9.728 1.00 94.88 74 ILE A C 1
ATOM 551 O O . ILE A 1 74 ? -3.418 -36.102 -10.287 1.00 94.88 74 ILE A O 1
ATOM 555 N N . LEU A 1 75 ? -4.919 -35.526 -8.712 1.00 95.19 75 LEU A N 1
ATOM 556 C CA . LEU A 1 75 ? -4.162 -34.374 -8.233 1.00 95.19 75 LEU A CA 1
ATOM 557 C C . LEU A 1 75 ? -2.803 -34.762 -7.651 1.00 95.19 75 LEU A C 1
ATOM 559 O O . LEU A 1 75 ? -1.812 -34.106 -7.964 1.00 95.19 75 LEU A O 1
ATOM 563 N N . ALA A 1 76 ? -2.723 -35.831 -6.853 1.00 95.50 76 ALA A N 1
ATOM 564 C CA . ALA A 1 76 ? -1.447 -36.305 -6.322 1.00 95.50 76 ALA A CA 1
ATOM 565 C C . ALA A 1 76 ? -0.511 -36.808 -7.437 1.00 95.50 76 ALA A C 1
ATOM 567 O O . ALA A 1 76 ? 0.688 -36.531 -7.395 1.00 95.50 76 ALA A O 1
ATOM 568 N N . ALA A 1 77 ? -1.046 -37.486 -8.462 1.00 94.88 77 ALA A N 1
ATOM 569 C CA . ALA A 1 77 ? -0.258 -37.966 -9.598 1.00 94.88 77 ALA A CA 1
ATOM 570 C C . ALA A 1 77 ? 0.308 -36.812 -10.440 1.00 94.88 77 ALA A C 1
ATOM 572 O O . ALA A 1 77 ? 1.510 -36.778 -10.700 1.00 94.88 77 ALA A O 1
ATOM 573 N N . ILE A 1 78 ? -0.526 -35.832 -10.814 1.00 94.81 78 ILE A N 1
ATOM 574 C CA . ILE A 1 78 ? -0.078 -34.621 -11.527 1.00 94.81 78 ILE A CA 1
ATOM 575 C C . ILE A 1 78 ? 0.910 -33.842 -10.660 1.00 94.81 78 ILE A C 1
ATOM 577 O O . ILE A 1 78 ? 1.955 -33.393 -11.136 1.00 94.81 78 ILE A O 1
ATOM 581 N N . GLY A 1 79 ? 0.597 -33.718 -9.373 1.00 92.88 79 GLY A N 1
ATOM 582 C CA . GLY A 1 79 ? 1.384 -32.958 -8.426 1.00 92.88 79 GLY A CA 1
ATOM 583 C C . GLY A 1 79 ? 2.797 -33.503 -8.210 1.00 92.88 79 GLY A C 1
ATOM 584 O O . GLY A 1 79 ? 3.737 -32.725 -8.066 1.00 92.88 79 GLY A O 1
ATOM 585 N N . GLY A 1 80 ? 2.987 -34.823 -8.287 1.00 91.44 80 GLY A N 1
ATOM 586 C CA . GLY A 1 80 ? 4.315 -35.438 -8.235 1.00 91.44 80 GLY A CA 1
ATOM 587 C C . GLY A 1 80 ? 5.229 -35.042 -9.407 1.00 91.44 80 GLY A C 1
ATOM 588 O O . GLY A 1 80 ? 6.443 -34.924 -9.224 1.00 91.44 80 GLY A O 1
ATOM 589 N N . THR A 1 81 ? 4.673 -34.775 -10.597 1.00 95.50 81 THR A N 1
ATOM 590 C CA . THR A 1 81 ? 5.478 -34.534 -11.813 1.00 95.50 81 THR A CA 1
ATOM 591 C C . THR A 1 81 ? 6.307 -33.254 -11.727 1.00 95.50 81 THR A C 1
ATOM 593 O O . THR A 1 81 ? 7.451 -33.224 -12.182 1.00 95.50 81 THR A O 1
ATOM 596 N N . GLY A 1 82 ? 5.766 -32.213 -11.085 1.00 96.00 82 GLY A N 1
ATOM 597 C CA . GLY A 1 82 ? 6.447 -30.930 -10.912 1.00 96.00 82 GLY A CA 1
ATOM 598 C C . GLY A 1 82 ? 7.759 -31.052 -10.142 1.00 96.00 82 GLY A C 1
ATOM 599 O O . GLY A 1 82 ? 8.743 -30.408 -10.499 1.00 96.00 82 GLY A O 1
ATOM 600 N N . TYR A 1 83 ? 7.810 -31.939 -9.147 1.00 96.12 83 TYR A N 1
ATOM 601 C CA . TYR A 1 83 ? 9.015 -32.187 -8.355 1.00 96.12 83 TYR A CA 1
ATOM 602 C C . TYR A 1 83 ? 10.158 -32.760 -9.200 1.00 96.12 83 TYR A C 1
ATOM 604 O O . TYR A 1 83 ? 11.287 -32.276 -9.117 1.00 96.12 83 TYR A O 1
ATOM 612 N N . ALA A 1 84 ? 9.867 -33.728 -10.074 1.00 95.12 84 ALA A N 1
ATOM 613 C CA . ALA A 1 84 ? 10.872 -34.300 -10.968 1.00 95.12 84 ALA A CA 1
ATOM 614 C C . ALA A 1 84 ? 11.404 -33.261 -11.974 1.00 95.12 84 ALA A C 1
ATOM 616 O O . ALA A 1 84 ? 12.613 -33.183 -12.198 1.00 95.12 84 ALA A O 1
ATOM 617 N N . VAL A 1 85 ? 10.521 -32.423 -12.534 1.00 96.19 85 VAL A N 1
ATOM 618 C CA . VAL A 1 85 ? 10.905 -31.347 -13.469 1.00 96.19 85 VAL A CA 1
ATOM 619 C C . VAL A 1 85 ? 11.753 -30.279 -12.771 1.00 96.19 85 VAL A C 1
ATOM 621 O O . VAL A 1 85 ? 12.744 -29.822 -13.338 1.00 96.19 85 VAL A O 1
ATOM 624 N N . TYR A 1 86 ? 11.428 -29.926 -11.525 1.00 95.44 86 TYR A N 1
ATOM 625 C CA . TYR A 1 86 ? 12.238 -29.012 -10.716 1.00 95.44 86 TYR A CA 1
ATOM 626 C C . TYR A 1 86 ? 13.658 -29.550 -10.499 1.00 95.44 86 TYR A C 1
ATOM 628 O O . TYR A 1 86 ? 14.636 -28.834 -10.727 1.00 95.44 86 TYR A O 1
ATOM 636 N N . ALA A 1 87 ? 13.790 -30.823 -10.108 1.00 92.38 87 ALA A N 1
ATOM 637 C CA . ALA A 1 87 ? 15.096 -31.454 -9.927 1.00 92.38 87 ALA A CA 1
ATOM 638 C C . ALA A 1 87 ? 15.880 -31.547 -11.249 1.00 92.38 87 ALA A C 1
ATOM 640 O O . ALA A 1 87 ? 17.093 -31.334 -11.260 1.00 92.38 87 ALA A O 1
ATOM 641 N N . ALA A 1 88 ? 15.196 -31.789 -12.372 1.00 93.81 88 ALA A N 1
ATOM 642 C CA . ALA A 1 88 ? 15.805 -31.781 -13.701 1.00 93.81 88 ALA A CA 1
ATOM 643 C C . ALA A 1 88 ? 16.317 -30.389 -14.111 1.00 93.81 88 ALA A C 1
ATOM 645 O O . ALA A 1 88 ? 17.382 -30.286 -14.718 1.00 93.81 88 ALA A O 1
ATOM 646 N N . ALA A 1 89 ? 15.613 -29.313 -13.750 1.00 93.62 89 ALA A N 1
ATOM 647 C CA . ALA A 1 89 ? 16.080 -27.950 -13.993 1.00 93.62 89 ALA A CA 1
ATOM 648 C C . ALA A 1 89 ? 17.305 -27.591 -13.145 1.00 93.62 89 ALA A C 1
ATOM 650 O O . ALA A 1 89 ? 18.279 -27.055 -13.670 1.00 93.62 89 ALA A O 1
ATOM 651 N N . GLN A 1 90 ? 17.319 -27.986 -11.870 1.00 89.38 90 GLN A N 1
ATOM 652 C CA . GLN A 1 90 ? 18.502 -27.850 -11.013 1.00 89.38 90 GLN A CA 1
ATOM 653 C C . GLN A 1 90 ? 19.702 -28.632 -11.568 1.00 89.38 90 GLN A C 1
ATOM 655 O O . GLN A 1 90 ? 20.827 -28.133 -11.585 1.00 89.38 90 GLN A O 1
ATOM 660 N N . TYR A 1 91 ? 19.462 -29.829 -12.108 1.00 90.38 91 TYR A N 1
ATOM 661 C CA . TYR A 1 91 ? 20.493 -30.597 -12.798 1.00 90.38 91 TYR A CA 1
ATOM 662 C C . TYR A 1 91 ? 20.986 -29.911 -14.082 1.00 90.38 91 TYR A C 1
ATOM 664 O O . TYR A 1 91 ? 22.183 -29.905 -14.371 1.00 90.38 91 TYR A O 1
ATOM 672 N N . ASN A 1 92 ? 20.084 -29.286 -14.842 1.00 90.94 92 ASN A N 1
ATOM 673 C CA . ASN A 1 92 ? 20.450 -28.517 -16.027 1.00 90.94 92 ASN A CA 1
ATOM 674 C C . ASN A 1 92 ? 21.340 -27.317 -15.674 1.00 90.94 92 ASN A C 1
ATOM 676 O O . ASN A 1 92 ? 22.337 -27.094 -16.359 1.00 90.94 92 ASN A O 1
ATOM 680 N N . VAL A 1 93 ? 21.042 -26.599 -14.587 1.00 89.06 93 VAL A N 1
ATOM 681 C CA . VAL A 1 93 ? 21.901 -25.521 -14.069 1.00 89.06 93 VAL A CA 1
ATOM 682 C C . VAL A 1 93 ? 23.271 -26.062 -13.673 1.00 89.06 93 VAL A C 1
ATOM 684 O O . VAL A 1 93 ? 24.287 -25.501 -14.079 1.00 89.06 93 VAL A O 1
ATOM 687 N N . PHE A 1 94 ? 23.303 -27.184 -12.951 1.00 85.69 94 PHE A N 1
ATOM 688 C CA . PHE A 1 94 ? 24.542 -27.858 -12.569 1.00 85.69 94 PHE A CA 1
ATOM 689 C C . PHE A 1 94 ? 25.410 -28.218 -13.788 1.00 85.69 94 PHE A C 1
ATOM 691 O O . PHE A 1 94 ? 26.617 -27.993 -13.773 1.00 85.69 94 PHE A O 1
ATOM 698 N N . LYS A 1 95 ? 24.803 -28.715 -14.873 1.00 87.56 95 LYS A N 1
ATOM 699 C CA . LYS A 1 95 ? 25.514 -29.075 -16.112 1.00 87.56 95 LYS A CA 1
ATOM 700 C C . LYS A 1 95 ? 25.905 -27.893 -16.993 1.00 87.56 95 LYS A C 1
ATOM 702 O O . LYS A 1 95 ? 26.900 -27.981 -17.706 1.00 87.56 95 LYS A O 1
ATOM 707 N N . SER A 1 96 ? 25.110 -26.829 -16.986 1.00 85.31 96 SER A N 1
ATOM 708 C CA . SER A 1 96 ? 25.278 -25.687 -17.893 1.00 85.31 96 SER A CA 1
ATOM 709 C C . SER A 1 96 ? 26.215 -24.617 -17.336 1.00 85.31 96 SER A C 1
ATOM 711 O O . SER A 1 96 ? 26.480 -23.628 -18.016 1.00 85.31 96 SER A O 1
ATOM 713 N N . LYS A 1 97 ? 26.702 -24.792 -16.103 1.00 81.06 97 LYS A N 1
ATOM 714 C CA . LYS A 1 97 ? 27.600 -23.853 -15.434 1.00 81.06 97 LYS A CA 1
ATOM 715 C C . LYS A 1 97 ? 28.939 -23.755 -16.174 1.00 81.06 97 LYS A C 1
ATOM 717 O O . LYS A 1 97 ? 29.635 -24.752 -16.365 1.00 81.06 97 LYS A O 1
ATOM 722 N N . GLY A 1 98 ? 29.306 -22.536 -16.565 1.00 74.94 98 GLY A N 1
ATOM 723 C CA . GLY A 1 98 ? 30.603 -22.240 -17.170 1.00 74.94 98 GLY A CA 1
ATOM 724 C C . GLY A 1 98 ? 31.758 -22.387 -16.174 1.00 74.94 98 GLY A C 1
ATOM 725 O O . GLY A 1 98 ? 31.563 -22.358 -14.958 1.00 74.94 98 GLY A O 1
ATOM 726 N N . ALA A 1 99 ? 32.990 -22.491 -16.679 1.00 71.88 99 ALA A N 1
ATOM 727 C CA . ALA A 1 99 ? 34.194 -22.556 -15.839 1.00 71.88 99 ALA A CA 1
ATOM 728 C C . ALA A 1 99 ? 34.392 -21.306 -14.949 1.00 71.88 99 ALA A C 1
ATOM 730 O O . ALA A 1 99 ? 35.078 -21.375 -13.934 1.00 71.88 99 ALA A O 1
ATOM 731 N N . ASP A 1 100 ? 33.774 -20.178 -15.312 1.00 72.06 100 ASP A N 1
ATOM 732 C CA . ASP A 1 100 ? 33.740 -18.917 -14.559 1.00 72.06 100 ASP A CA 1
ATOM 733 C C . ASP A 1 100 ? 32.580 -18.830 -13.544 1.00 72.06 100 ASP A C 1
ATOM 735 O O . ASP A 1 100 ? 32.445 -17.840 -12.827 1.00 72.06 100 ASP A O 1
ATOM 739 N N . GLY A 1 101 ? 31.733 -19.859 -13.473 1.00 73.75 101 GLY A N 1
ATOM 740 C CA . GLY A 1 101 ? 30.553 -19.906 -12.616 1.00 73.75 101 GLY A CA 1
ATOM 741 C C . GLY A 1 101 ? 29.332 -19.144 -13.135 1.00 73.75 101 GLY A C 1
ATOM 742 O O . GLY A 1 101 ? 28.350 -19.014 -12.397 1.00 73.75 101 GLY A O 1
ATOM 743 N N . SER A 1 102 ? 29.365 -18.664 -14.381 1.00 80.06 102 SER A N 1
ATOM 744 C CA . SER A 1 102 ? 28.193 -18.104 -15.056 1.00 80.06 102 SER A CA 1
ATOM 745 C C . SER A 1 102 ? 27.176 -19.197 -15.414 1.00 80.06 102 SER A C 1
ATOM 747 O O . SER A 1 102 ? 27.536 -20.350 -15.670 1.00 80.06 102 SER A O 1
ATOM 749 N N . ILE A 1 103 ? 25.887 -18.842 -15.399 1.00 84.88 103 ILE A N 1
ATOM 750 C CA . ILE A 1 103 ? 24.778 -19.729 -15.775 1.00 84.88 103 ILE A CA 1
ATOM 751 C C . ILE A 1 103 ? 24.107 -19.125 -17.013 1.00 84.88 103 ILE A C 1
ATOM 753 O O . ILE A 1 103 ? 23.729 -17.955 -16.956 1.00 84.88 103 ILE A O 1
ATOM 757 N N . PRO A 1 104 ? 23.948 -19.882 -18.113 1.00 87.19 104 PRO A N 1
ATOM 758 C CA . PRO A 1 104 ? 23.279 -19.396 -19.315 1.00 87.19 104 PRO A CA 1
ATOM 759 C C . PRO A 1 104 ? 21.833 -18.970 -19.051 1.00 87.19 104 PRO A C 1
ATOM 761 O O . PRO A 1 104 ? 21.109 -19.632 -18.302 1.00 87.19 104 PRO A O 1
ATOM 764 N N . ASP A 1 105 ? 21.374 -17.932 -19.751 1.00 85.00 105 ASP A N 1
ATOM 765 C CA . ASP A 1 105 ? 20.004 -17.421 -19.616 1.00 85.00 105 ASP A CA 1
ATOM 766 C C . ASP A 1 105 ? 18.944 -18.486 -19.924 1.00 85.00 105 ASP A C 1
ATOM 768 O O . ASP A 1 105 ? 17.882 -18.499 -19.306 1.00 85.00 105 ASP A O 1
ATOM 772 N N . SER A 1 106 ? 19.235 -19.431 -20.824 1.00 87.25 106 SER A N 1
ATOM 773 C CA . SER A 1 106 ? 18.347 -20.558 -21.129 1.00 87.25 106 SER A CA 1
ATOM 774 C C . SER A 1 106 ? 18.172 -21.512 -19.940 1.00 87.25 106 SER A C 1
ATOM 776 O O . SER A 1 106 ? 17.048 -21.929 -19.655 1.00 87.25 106 SER A O 1
ATOM 778 N N . ALA A 1 107 ? 19.249 -21.810 -19.207 1.00 87.25 107 ALA A N 1
ATOM 779 C CA . ALA A 1 107 ? 19.217 -22.642 -18.004 1.00 87.25 107 ALA A CA 1
ATOM 780 C C . ALA A 1 107 ? 18.500 -21.929 -16.844 1.00 87.25 107 ALA A C 1
ATOM 782 O O . ALA A 1 107 ? 17.717 -22.547 -16.117 1.00 87.25 107 ALA A O 1
ATOM 783 N N . ASN A 1 108 ? 18.698 -20.611 -16.708 1.00 87.81 108 ASN A N 1
ATOM 784 C CA . ASN A 1 108 ? 17.949 -19.804 -15.742 1.00 87.81 108 ASN A CA 1
ATOM 785 C C . ASN A 1 108 ? 16.450 -19.747 -16.095 1.00 87.81 108 ASN A C 1
ATOM 787 O O . ASN A 1 108 ? 15.593 -20.011 -15.255 1.00 87.81 108 ASN A O 1
ATOM 791 N N . THR A 1 109 ? 16.117 -19.505 -17.364 1.00 89.12 109 THR A N 1
ATOM 792 C CA . THR A 1 109 ? 14.727 -19.452 -17.845 1.00 89.12 109 THR A CA 1
ATOM 793 C C . THR A 1 109 ? 14.007 -20.783 -17.623 1.00 89.12 109 THR A C 1
ATOM 795 O O . THR A 1 109 ? 12.890 -20.798 -17.105 1.00 89.12 109 THR A O 1
ATOM 798 N N . PHE A 1 110 ? 14.649 -21.916 -17.937 1.00 94.12 110 PHE A N 1
ATOM 799 C CA . PHE A 1 110 ? 14.088 -23.239 -17.649 1.00 94.12 110 PHE A CA 1
ATOM 800 C C . PHE A 1 110 ? 13.885 -23.466 -16.143 1.00 94.12 110 PHE A C 1
ATOM 802 O O . PHE A 1 110 ? 12.872 -24.035 -15.728 1.00 94.12 110 PHE A O 1
ATOM 809 N N . SER A 1 111 ? 14.796 -22.961 -15.308 1.00 92.75 111 SER A N 1
ATOM 810 C CA . SER A 1 111 ? 14.643 -22.993 -13.850 1.00 92.75 111 SER A CA 1
ATOM 811 C C . SER A 1 111 ? 13.425 -22.192 -13.397 1.00 92.75 111 SER A C 1
ATOM 813 O O . SER A 1 111 ? 12.582 -22.740 -12.701 1.00 92.75 111 SER A O 1
ATOM 815 N N . ILE A 1 112 ? 13.232 -20.958 -13.861 1.00 90.06 112 ILE A N 1
ATOM 816 C CA . ILE A 1 112 ? 12.057 -20.145 -13.496 1.00 90.06 112 ILE A CA 1
ATOM 817 C C . ILE A 1 112 ? 10.745 -20.807 -13.957 1.00 90.06 112 ILE A C 1
ATOM 819 O O . ILE A 1 112 ? 9.804 -20.915 -13.169 1.00 90.06 112 ILE A O 1
ATOM 823 N N . ILE A 1 113 ? 10.691 -21.316 -15.195 1.00 94.62 113 ILE A N 1
ATOM 824 C CA . ILE A 1 113 ? 9.507 -22.011 -15.736 1.00 94.62 113 ILE A CA 1
ATOM 825 C C . ILE A 1 113 ? 9.199 -23.278 -14.933 1.00 94.62 113 ILE A C 1
ATOM 827 O O . ILE A 1 113 ? 8.050 -23.510 -14.557 1.00 94.62 113 ILE A O 1
ATOM 831 N N . SER A 1 114 ? 10.214 -24.096 -14.643 1.00 96.56 114 SER A N 1
ATOM 832 C CA . SER A 1 114 ? 10.028 -25.292 -13.816 1.00 96.56 114 SER A CA 1
ATOM 833 C C . SER A 1 114 ? 9.589 -24.939 -12.396 1.00 96.56 114 SER A C 1
ATOM 835 O O . SER A 1 114 ? 8.780 -25.676 -11.845 1.00 96.56 114 SER A O 1
ATOM 837 N N . GLY A 1 115 ? 10.045 -23.805 -11.845 1.00 94.06 115 GLY A N 1
ATOM 838 C CA . GLY A 1 115 ? 9.569 -23.209 -10.594 1.00 94.06 115 GLY A CA 1
ATOM 839 C C . GLY A 1 115 ? 8.069 -22.922 -10.625 1.00 94.06 115 GLY A C 1
ATOM 840 O O . GLY A 1 115 ? 7.325 -23.424 -9.788 1.00 94.06 115 GLY A O 1
ATOM 841 N N . ALA A 1 116 ? 7.592 -22.202 -11.640 1.00 94.94 116 ALA A N 1
ATOM 842 C CA . ALA A 1 116 ? 6.160 -21.957 -11.823 1.00 94.94 116 ALA A CA 1
ATOM 843 C C . ALA A 1 116 ? 5.357 -23.269 -11.966 1.00 94.94 116 ALA A C 1
ATOM 845 O O . ALA A 1 116 ? 4.308 -23.433 -11.338 1.00 94.94 116 ALA A O 1
ATOM 846 N N . TYR A 1 117 ? 5.879 -24.234 -12.735 1.00 97.56 117 TYR A N 1
ATOM 847 C CA . TYR A 1 117 ? 5.239 -25.536 -12.947 1.00 97.56 117 TYR A CA 1
ATOM 848 C C . TYR A 1 117 ? 5.109 -26.346 -11.651 1.00 97.56 117 TYR A C 1
ATOM 850 O O . TYR A 1 117 ? 4.011 -26.797 -11.319 1.00 97.56 117 TYR A O 1
ATOM 858 N N . ILE A 1 118 ? 6.189 -26.484 -10.868 1.00 96.31 118 ILE A N 1
ATOM 859 C CA . ILE A 1 118 ? 6.107 -27.152 -9.564 1.00 96.31 118 ILE A CA 1
ATOM 860 C C . ILE A 1 118 ? 5.182 -26.397 -8.607 1.00 96.31 118 ILE A C 1
ATOM 862 O O . ILE A 1 118 ? 4.505 -27.050 -7.828 1.00 96.31 118 ILE A O 1
ATOM 866 N N . GLY A 1 119 ? 5.080 -25.066 -8.679 1.00 95.50 119 GLY A N 1
ATOM 867 C CA . GLY A 1 119 ? 4.129 -24.309 -7.861 1.00 95.50 119 GLY A CA 1
ATOM 868 C C . GLY A 1 119 ? 2.678 -24.739 -8.103 1.00 95.50 119 GLY A C 1
ATOM 869 O O . GLY A 1 119 ? 1.931 -24.992 -7.156 1.00 95.50 119 GLY A O 1
ATOM 870 N N . ILE A 1 120 ? 2.303 -24.921 -9.372 1.00 96.62 120 ILE A N 1
ATOM 871 C CA . ILE A 1 120 ? 0.985 -25.445 -9.760 1.00 96.62 120 ILE A CA 1
ATOM 872 C C . ILE A 1 120 ? 0.815 -26.893 -9.263 1.00 96.62 120 ILE A C 1
ATOM 874 O O . ILE A 1 120 ? -0.150 -27.224 -8.572 1.00 96.62 120 ILE A O 1
ATOM 878 N N . CYS A 1 121 ? 1.782 -27.761 -9.558 1.00 97.00 121 CYS A N 1
ATOM 879 C CA . CYS A 1 121 ? 1.749 -29.169 -9.162 1.00 97.00 121 CYS A CA 1
ATOM 880 C C . CYS A 1 121 ? 1.693 -29.366 -7.632 1.00 97.00 121 CYS A C 1
ATOM 882 O O . CYS A 1 121 ? 0.922 -30.189 -7.136 1.00 97.00 121 CYS A O 1
ATOM 884 N N . ALA A 1 122 ? 2.469 -28.597 -6.869 1.00 95.19 122 ALA A N 1
ATOM 885 C CA . ALA A 1 122 ? 2.504 -28.650 -5.412 1.00 95.19 122 ALA A CA 1
ATOM 886 C C . ALA A 1 122 ? 1.158 -28.225 -4.810 1.00 95.19 122 ALA A C 1
ATOM 888 O O . ALA A 1 122 ? 0.680 -28.890 -3.893 1.00 95.19 122 ALA A O 1
ATOM 889 N N . GLY A 1 123 ? 0.507 -27.200 -5.379 1.00 94.25 123 GLY A N 1
ATOM 890 C CA . GLY A 1 123 ? -0.872 -26.822 -5.048 1.00 94.25 123 GLY A CA 1
ATOM 891 C C . GLY A 1 123 ? -1.824 -28.012 -5.058 1.00 94.25 123 GLY A C 1
ATOM 892 O O . GLY A 1 123 ? -2.525 -28.267 -4.079 1.00 94.25 123 GLY A O 1
ATOM 893 N N . MET A 1 124 ? -1.783 -28.784 -6.142 1.00 95.44 124 MET A N 1
ATOM 894 C CA . MET A 1 124 ? -2.622 -29.967 -6.327 1.00 95.44 124 MET A CA 1
ATOM 895 C C . MET A 1 124 ? -2.272 -31.098 -5.352 1.00 95.44 124 MET A C 1
ATOM 897 O O . MET A 1 124 ? -3.164 -31.647 -4.704 1.00 95.44 124 MET A O 1
ATOM 901 N N . LEU A 1 125 ? -0.983 -31.425 -5.206 1.00 96.38 125 LEU A N 1
ATOM 902 C CA . LEU A 1 125 ? -0.528 -32.503 -4.323 1.00 96.38 125 LEU A CA 1
ATOM 903 C C . LEU A 1 125 ? -0.895 -32.237 -2.861 1.00 96.38 125 LEU A C 1
ATOM 905 O O . LEU A 1 125 ? -1.402 -33.126 -2.177 1.00 96.38 125 LEU A O 1
ATOM 909 N N . TRP A 1 126 ? -0.646 -31.019 -2.379 1.00 95.25 126 TRP A N 1
ATOM 910 C CA . TRP A 1 126 ? -0.884 -30.674 -0.983 1.00 95.25 126 TRP A CA 1
ATOM 911 C C . TRP A 1 126 ? -2.374 -30.535 -0.648 1.00 95.25 126 TRP A C 1
ATOM 913 O O . TRP A 1 126 ? -2.758 -30.835 0.481 1.00 95.25 126 TRP A O 1
ATOM 923 N N . ALA A 1 127 ? -3.226 -30.170 -1.613 1.00 92.44 127 ALA A N 1
ATOM 924 C CA . ALA A 1 127 ? -4.679 -30.229 -1.438 1.00 92.44 127 ALA A CA 1
ATOM 925 C C . ALA A 1 127 ? -5.177 -31.679 -1.301 1.00 92.44 127 ALA A C 1
ATOM 927 O O . ALA A 1 127 ? -5.896 -31.993 -0.351 1.00 92.44 127 ALA A O 1
ATOM 928 N N . ALA A 1 128 ? -4.725 -32.580 -2.184 1.00 94.19 128 ALA A N 1
ATOM 929 C CA . ALA A 1 128 ? -5.050 -34.006 -2.109 1.00 94.19 128 ALA A CA 1
ATOM 930 C C . ALA A 1 128 ? -4.579 -34.635 -0.786 1.00 94.19 128 ALA A C 1
ATOM 932 O O . ALA A 1 128 ? -5.322 -35.366 -0.128 1.00 94.19 128 ALA A O 1
ATOM 933 N N . GLN A 1 129 ? -3.357 -34.307 -0.357 1.00 95.19 129 GLN A N 1
ATOM 934 C CA . GLN A 1 129 ? -2.811 -34.754 0.923 1.00 95.19 129 GLN A CA 1
ATOM 935 C C . GLN A 1 129 ? -3.621 -34.248 2.112 1.00 95.19 129 GLN A C 1
ATOM 937 O O . GLN A 1 129 ? -3.938 -35.038 3.005 1.00 95.19 129 GLN A O 1
ATOM 942 N N . GLY A 1 130 ? -3.954 -32.957 2.123 1.00 91.75 130 GLY A N 1
ATOM 943 C CA . GLY A 1 130 ? -4.728 -32.355 3.198 1.00 91.75 130 GLY A CA 1
ATOM 944 C C . GLY A 1 130 ? -6.113 -32.982 3.324 1.00 91.75 130 GLY A C 1
ATOM 945 O O . GLY A 1 130 ? -6.508 -33.339 4.430 1.00 91.75 130 GLY A O 1
ATOM 946 N N . GLN A 1 131 ? -6.805 -33.238 2.207 1.00 90.06 131 GLN A N 1
ATOM 947 C CA . GLN A 1 131 ? -8.071 -33.973 2.239 1.00 90.06 131 GLN A CA 1
ATOM 948 C C . GLN A 1 131 ? -7.887 -35.358 2.875 1.00 90.06 131 GLN A C 1
ATOM 950 O O . GLN A 1 131 ? -8.558 -35.662 3.859 1.00 90.06 131 GLN A O 1
ATOM 955 N N . ILE A 1 132 ? -6.957 -36.182 2.377 1.00 93.62 132 ILE A N 1
ATOM 956 C CA . ILE A 1 132 ? -6.744 -37.549 2.888 1.00 93.62 132 ILE A CA 1
ATOM 957 C C . ILE A 1 132 ? -6.441 -37.538 4.394 1.00 93.62 132 ILE A C 1
ATOM 959 O O . ILE A 1 132 ? -7.019 -38.313 5.153 1.00 93.62 132 ILE A O 1
ATOM 963 N N . CYS A 1 133 ? -5.564 -36.642 4.851 1.00 93.38 133 CYS A N 1
ATOM 964 C CA . CYS A 1 133 ? -5.115 -36.636 6.244 1.00 93.38 133 CYS A CA 1
ATOM 965 C C . CYS A 1 133 ? -6.129 -36.037 7.225 1.00 93.38 133 CYS A C 1
ATOM 967 O O . CYS A 1 133 ? -6.007 -36.295 8.418 1.00 93.38 133 CYS A O 1
ATOM 969 N N . LEU A 1 134 ? -7.105 -35.254 6.756 1.00 91.12 134 LEU A N 1
ATOM 970 C CA . LEU A 1 134 ? -8.087 -34.587 7.621 1.00 91.12 134 LEU A CA 1
ATOM 971 C C . LEU A 1 134 ? -9.477 -35.240 7.594 1.00 91.12 134 LEU A C 1
ATOM 973 O O . LEU A 1 134 ? -10.220 -35.110 8.569 1.00 91.12 134 LEU A O 1
ATOM 977 N N . THR A 1 135 ? -9.825 -35.935 6.504 1.00 88.62 135 THR A N 1
ATOM 978 C CA . THR A 1 135 ? -11.181 -36.476 6.257 1.00 88.62 135 THR A CA 1
ATOM 979 C C . THR A 1 135 ? -11.303 -37.981 6.502 1.00 88.62 135 THR A C 1
ATOM 981 O O . THR A 1 135 ? -12.357 -38.466 6.926 1.00 88.62 135 THR A O 1
ATOM 984 N N . TYR A 1 136 ? -10.232 -38.733 6.230 1.00 91.44 136 TYR A N 1
ATOM 985 C CA . TYR A 1 136 ? -10.195 -40.182 6.411 1.00 91.44 136 TYR A CA 1
ATOM 986 C C . TYR A 1 136 ? -10.046 -40.618 7.878 1.00 91.44 136 TYR A C 1
ATOM 988 O O . TYR A 1 136 ? -10.622 -41.655 8.215 1.00 91.44 136 TYR A O 1
ATOM 996 N N . PRO A 1 137 ? -9.320 -39.907 8.773 1.00 90.94 137 PRO A N 1
ATOM 997 C CA . PRO A 1 137 ? -9.359 -40.250 10.191 1.00 90.94 137 PRO A CA 1
ATOM 998 C C . PRO A 1 137 ? -10.742 -40.047 10.799 1.00 90.94 137 PRO A C 1
ATOM 1000 O O . PRO A 1 137 ? -11.504 -39.167 10.400 1.00 90.94 137 PRO A O 1
ATOM 1003 N N . THR A 1 138 ? -11.011 -40.816 11.851 1.00 87.38 138 THR A N 1
ATOM 1004 C CA . THR A 1 138 ? -12.097 -40.499 12.776 1.00 87.38 138 THR A CA 1
ATOM 1005 C C . THR A 1 138 ? -11.746 -39.261 13.605 1.00 87.38 138 THR A C 1
ATOM 1007 O O . THR A 1 138 ? -10.590 -38.849 13.731 1.00 87.38 138 THR A O 1
ATOM 1010 N N . GLU A 1 139 ? -12.760 -38.668 14.219 1.00 81.44 139 GLU A N 1
ATOM 1011 C CA . GLU A 1 139 ? -12.648 -37.479 15.059 1.00 81.44 139 GLU A CA 1
ATOM 1012 C C . GLU A 1 139 ? -11.601 -37.552 16.186 1.00 81.44 139 GLU A C 1
ATOM 1014 O O . GLU A 1 139 ? -11.039 -36.525 16.582 1.00 81.44 139 GLU A O 1
ATOM 1019 N N . SER A 1 140 ? -11.344 -38.743 16.724 1.00 83.19 140 SER A N 1
ATOM 1020 C CA . SER A 1 140 ? -10.390 -38.968 17.813 1.00 83.19 140 SER A CA 1
ATOM 1021 C C . SER A 1 140 ? -8.956 -39.212 17.333 1.00 83.19 140 SER A C 1
ATOM 1023 O O . SER A 1 140 ? -8.076 -39.345 18.177 1.00 83.19 140 SER A O 1
ATOM 1025 N N . GLN A 1 141 ? -8.730 -39.279 16.015 1.00 89.44 141 GLN A N 1
ATOM 1026 C CA . GLN A 1 141 ? -7.477 -39.741 15.400 1.00 89.44 141 GLN A CA 1
ATOM 1027 C C . GLN A 1 141 ? -6.882 -38.753 14.380 1.00 89.44 141 GLN A C 1
ATOM 1029 O O . GLN A 1 141 ? -5.952 -39.100 13.641 1.00 89.44 141 GLN A O 1
ATOM 1034 N N . LYS A 1 142 ? -7.419 -37.528 14.293 1.00 88.44 142 LYS A N 1
ATOM 1035 C CA . LYS A 1 142 ? -6.981 -36.530 13.303 1.00 88.44 142 LYS A CA 1
ATOM 1036 C C . LYS A 1 142 ? -5.522 -36.110 13.507 1.00 88.44 142 LYS A C 1
ATOM 1038 O O . LYS A 1 142 ? -4.781 -35.982 12.532 1.00 88.44 142 LYS A O 1
ATOM 1043 N N . GLY A 1 143 ? -5.086 -35.941 14.756 1.00 89.69 143 GLY A N 1
ATOM 1044 C CA . GLY A 1 143 ? -3.699 -35.620 15.093 1.00 89.69 143 GLY A CA 1
ATOM 1045 C C . GLY A 1 143 ? -2.724 -36.749 14.746 1.00 89.69 143 GLY A C 1
ATOM 1046 O O . GLY A 1 143 ? -1.665 -36.494 14.180 1.00 89.69 143 GLY A O 1
ATOM 1047 N N . THR A 1 144 ? -3.085 -37.999 15.022 1.00 91.19 144 THR A N 1
ATOM 1048 C CA . THR A 1 144 ? -2.300 -39.209 14.765 1.00 91.19 144 THR A CA 1
ATOM 1049 C C . THR A 1 144 ? -2.159 -39.481 13.274 1.00 91.19 144 THR A C 1
ATOM 1051 O O . THR A 1 144 ? -1.063 -39.819 12.823 1.00 91.19 144 THR A O 1
ATOM 1054 N N . PHE A 1 145 ? -3.226 -39.322 12.489 1.00 93.56 145 PHE A N 1
ATOM 1055 C CA . PHE A 1 145 ? -3.166 -39.525 11.039 1.00 93.56 145 PHE A CA 1
ATOM 1056 C C . PHE A 1 145 ? -2.274 -38.478 10.378 1.00 93.56 145 PHE A C 1
ATOM 1058 O O . PHE A 1 145 ? -1.372 -38.837 9.617 1.00 93.56 145 PHE A O 1
ATOM 1065 N N . PHE A 1 146 ? -2.446 -37.201 10.733 1.00 94.31 146 PHE A N 1
ATOM 1066 C CA . PHE A 1 146 ? -1.555 -36.154 10.244 1.00 94.31 146 PHE A CA 1
ATOM 1067 C C . PHE A 1 146 ? -0.108 -36.374 10.706 1.00 94.31 146 PHE A C 1
ATOM 1069 O O . PHE A 1 146 ? 0.817 -36.251 9.905 1.00 94.31 146 PHE A O 1
ATOM 1076 N N . ALA A 1 147 ? 0.108 -36.761 11.966 1.00 94.31 147 ALA A N 1
ATOM 1077 C CA . ALA A 1 147 ? 1.446 -37.022 12.484 1.00 94.31 147 ALA A CA 1
ATOM 1078 C C . ALA A 1 147 ? 2.133 -38.198 11.785 1.00 94.31 147 ALA A C 1
ATOM 1080 O O . ALA A 1 147 ? 3.316 -38.127 11.464 1.00 94.31 147 ALA A O 1
ATOM 1081 N N . THR A 1 148 ? 1.387 -39.264 11.494 1.00 94.56 148 THR A N 1
ATOM 1082 C CA . THR A 1 148 ? 1.879 -40.408 10.715 1.00 94.56 148 THR A CA 1
ATOM 1083 C C . THR A 1 148 ? 2.356 -39.960 9.339 1.00 94.56 148 THR A C 1
ATOM 1085 O O . THR A 1 148 ? 3.446 -40.336 8.902 1.00 94.56 148 THR A O 1
ATOM 1088 N N . PHE A 1 149 ? 1.564 -39.106 8.690 1.00 95.88 149 PHE A N 1
ATOM 1089 C CA . PHE A 1 149 ? 1.940 -38.494 7.429 1.00 95.88 149 PHE A CA 1
ATOM 1090 C C . PHE A 1 149 ? 3.222 -37.671 7.538 1.00 95.88 149 PHE A C 1
ATOM 1092 O O . PHE A 1 149 ? 4.176 -37.906 6.790 1.00 95.88 149 PHE A O 1
ATOM 1099 N N . TRP A 1 150 ? 3.265 -36.750 8.499 1.00 95.12 150 TRP A N 1
ATOM 1100 C CA . TRP A 1 150 ? 4.384 -35.835 8.677 1.00 95.12 150 TRP A CA 1
ATOM 1101 C C . TRP A 1 150 ? 5.684 -36.588 8.974 1.00 95.12 150 TRP A C 1
ATOM 1103 O O . TRP A 1 150 ? 6.732 -36.245 8.431 1.00 95.12 150 TRP A O 1
ATOM 1113 N N . VAL A 1 151 ? 5.621 -37.654 9.778 1.00 96.00 151 VAL A N 1
ATOM 1114 C CA . VAL A 1 151 ? 6.761 -38.533 10.076 1.00 96.00 151 VAL A CA 1
ATOM 1115 C C . VAL A 1 151 ? 7.346 -39.121 8.796 1.00 96.00 151 VAL A C 1
ATOM 1117 O O . VAL A 1 151 ? 8.528 -38.930 8.522 1.00 96.00 151 VAL A O 1
ATOM 1120 N N . ILE A 1 152 ? 6.536 -39.816 7.996 1.00 96.00 152 ILE A N 1
ATOM 1121 C CA . ILE A 1 152 ? 7.020 -40.513 6.796 1.00 96.00 152 ILE A CA 1
ATOM 1122 C C . ILE A 1 152 ? 7.539 -39.507 5.763 1.00 96.00 152 ILE A C 1
ATOM 1124 O O . ILE A 1 152 ? 8.622 -39.702 5.216 1.00 96.00 152 ILE A O 1
ATOM 1128 N N . PHE A 1 153 ? 6.824 -38.401 5.547 1.00 94.69 153 PHE A N 1
ATOM 1129 C CA . PHE A 1 153 ? 7.267 -37.312 4.675 1.00 94.69 153 PHE A CA 1
ATOM 1130 C C . PHE A 1 153 ? 8.668 -36.799 5.058 1.00 94.69 153 PHE A C 1
ATOM 1132 O O . PHE A 1 153 ? 9.559 -36.735 4.205 1.00 94.69 153 PHE A O 1
ATOM 1139 N N . ASN A 1 154 ? 8.898 -36.502 6.341 1.00 94.44 154 ASN A N 1
ATOM 1140 C CA . ASN A 1 154 ? 10.177 -35.967 6.815 1.00 94.44 154 ASN A CA 1
ATOM 1141 C C . ASN A 1 154 ? 11.305 -37.007 6.839 1.00 94.44 154 ASN A C 1
ATOM 1143 O O . ASN A 1 154 ? 12.466 -36.645 6.643 1.00 94.44 154 ASN A O 1
ATOM 1147 N N . ILE A 1 155 ? 10.994 -38.301 6.985 1.00 92.94 155 ILE A N 1
ATOM 1148 C CA . ILE A 1 155 ? 11.990 -39.369 6.797 1.00 92.94 155 ILE A CA 1
ATOM 1149 C C . ILE A 1 155 ? 12.538 -39.346 5.358 1.00 92.94 155 ILE A C 1
ATOM 1151 O O . ILE A 1 155 ? 13.714 -39.644 5.157 1.00 92.94 155 ILE A O 1
ATOM 1155 N N . GLY A 1 156 ? 11.750 -38.913 4.367 1.00 91.19 156 GLY A N 1
ATOM 1156 C CA . GLY A 1 156 ? 12.236 -38.695 2.999 1.00 91.19 156 GLY A CA 1
ATOM 1157 C C . GLY A 1 156 ? 13.335 -37.636 2.935 1.00 91.19 156 GLY A C 1
ATOM 1158 O O . GLY A 1 156 ? 14.411 -37.881 2.385 1.00 91.19 156 GLY A O 1
ATOM 1159 N N . ALA A 1 157 ? 13.109 -36.488 3.577 1.00 90.44 157 ALA A N 1
ATOM 1160 C CA . ALA A 1 157 ? 14.107 -35.425 3.665 1.00 90.44 157 ALA A CA 1
ATOM 1161 C C . ALA A 1 157 ? 15.353 -35.865 4.453 1.00 90.44 157 ALA A C 1
ATOM 1163 O O . ALA A 1 157 ? 16.483 -35.579 4.046 1.00 90.44 157 ALA A O 1
ATOM 1164 N N . LEU A 1 158 ? 15.164 -36.616 5.542 1.00 90.50 158 LEU A N 1
ATOM 1165 C CA . LEU A 1 158 ? 16.247 -37.204 6.329 1.00 90.50 158 LEU A CA 1
ATOM 1166 C C . LEU A 1 158 ? 17.098 -38.171 5.497 1.00 90.50 158 LEU A C 1
ATOM 1168 O O . LEU A 1 158 ? 18.328 -38.082 5.518 1.00 90.50 158 LEU A O 1
ATOM 1172 N N . PHE A 1 159 ? 16.463 -39.062 4.733 1.00 88.06 159 PHE A N 1
ATOM 1173 C CA . PHE A 1 159 ? 17.146 -40.031 3.879 1.00 88.06 159 PHE A CA 1
ATOM 1174 C C . PHE A 1 159 ? 17.955 -39.335 2.781 1.00 88.06 159 PHE A C 1
ATOM 1176 O O . PHE A 1 159 ? 19.145 -39.613 2.623 1.00 88.06 159 PHE A O 1
ATOM 1183 N N . GLY A 1 160 ? 17.348 -38.376 2.074 1.00 83.81 160 GLY A N 1
ATOM 1184 C CA . GLY A 1 160 ? 18.028 -37.638 1.009 1.00 83.81 160 GLY A CA 1
ATOM 1185 C C . GLY A 1 160 ? 19.230 -36.829 1.517 1.00 83.81 160 GLY A C 1
ATOM 1186 O O . GLY A 1 160 ? 20.296 -36.843 0.895 1.00 83.81 160 GLY A O 1
ATOM 1187 N N . ASN A 1 161 ? 19.108 -36.185 2.684 1.00 85.00 161 ASN A N 1
ATOM 1188 C CA . ASN A 1 161 ? 20.225 -35.476 3.320 1.00 85.00 161 ASN A CA 1
ATOM 1189 C C . ASN A 1 161 ? 21.313 -36.428 3.832 1.00 85.00 161 ASN A C 1
ATOM 1191 O O . ASN A 1 161 ? 22.496 -36.112 3.718 1.00 85.00 161 ASN A O 1
ATOM 1195 N N . THR A 1 162 ? 20.945 -37.604 4.350 1.00 85.56 162 THR A N 1
ATOM 1196 C CA . THR A 1 162 ? 21.908 -38.629 4.786 1.00 85.56 162 THR A CA 1
ATOM 1197 C C . THR A 1 162 ? 22.742 -39.127 3.611 1.00 85.56 162 THR A C 1
ATOM 1199 O O . THR A 1 162 ? 23.971 -39.088 3.676 1.00 85.56 162 THR A O 1
ATOM 1202 N N . LEU A 1 163 ? 22.087 -39.513 2.510 1.00 78.12 163 LEU A N 1
ATOM 1203 C CA . LEU A 1 163 ? 22.759 -39.931 1.279 1.00 78.12 163 LEU A CA 1
ATOM 1204 C C . LEU A 1 163 ? 23.735 -38.849 0.802 1.00 78.12 163 LEU A C 1
ATOM 1206 O O . LEU A 1 163 ? 24.898 -39.126 0.519 1.00 78.12 163 LEU A O 1
ATOM 1210 N N . SER A 1 164 ? 23.279 -37.598 0.790 1.00 73.25 164 SER A N 1
ATOM 1211 C CA . SER A 1 164 ? 24.077 -36.478 0.298 1.00 73.25 164 SER A CA 1
ATOM 1212 C C . SER A 1 164 ? 25.255 -36.133 1.205 1.00 73.25 164 SER A C 1
ATOM 1214 O O . SER A 1 164 ? 26.345 -35.842 0.715 1.00 73.25 164 SER A O 1
ATOM 1216 N N . THR A 1 165 ? 25.073 -36.227 2.521 1.00 77.06 165 THR A N 1
ATOM 1217 C CA . THR A 1 165 ? 26.130 -35.984 3.510 1.00 77.06 165 THR A CA 1
ATOM 1218 C C . THR A 1 165 ? 27.216 -37.050 3.423 1.00 77.06 165 THR A C 1
ATOM 1220 O O . THR A 1 165 ? 28.393 -36.710 3.383 1.00 77.06 165 THR A O 1
ATOM 1223 N N . ILE A 1 166 ? 26.844 -38.332 3.323 1.00 77.19 166 ILE A N 1
ATOM 1224 C CA . ILE A 1 166 ? 27.809 -39.440 3.216 1.00 77.19 166 ILE A CA 1
ATOM 1225 C C . ILE A 1 166 ? 28.660 -39.293 1.954 1.00 77.19 166 ILE A C 1
ATOM 1227 O O . ILE A 1 166 ? 29.884 -39.405 2.014 1.00 77.19 166 ILE A O 1
ATOM 1231 N N . LEU A 1 167 ? 28.020 -39.008 0.817 1.00 73.06 167 LEU A N 1
ATOM 1232 C CA . LEU A 1 167 ? 28.708 -38.898 -0.469 1.00 73.06 167 LEU A CA 1
ATOM 1233 C C . LEU A 1 167 ? 29.608 -37.654 -0.566 1.00 73.06 167 LEU A C 1
ATOM 1235 O O . LEU A 1 167 ? 30.592 -37.673 -1.302 1.00 73.06 167 LEU A O 1
ATOM 1239 N N . SER A 1 168 ? 29.311 -36.593 0.191 1.00 69.31 168 SER A N 1
ATOM 1240 C CA . SER A 1 168 ? 30.082 -35.340 0.181 1.00 69.31 168 SER A CA 1
ATOM 1241 C C . SER A 1 168 ? 31.103 -35.208 1.321 1.00 69.31 168 SER A C 1
ATOM 1243 O O . SER A 1 168 ? 31.960 -34.323 1.250 1.00 69.31 168 SER A O 1
ATOM 1245 N N . TRP A 1 169 ? 31.079 -36.096 2.328 1.00 72.56 169 TRP A N 1
ATOM 1246 C CA . TRP A 1 169 ? 31.854 -35.980 3.577 1.00 72.56 169 TRP A CA 1
ATOM 1247 C C . TRP A 1 169 ? 33.370 -35.834 3.375 1.00 72.56 169 TRP A C 1
ATOM 1249 O O . TRP A 1 169 ? 34.022 -35.070 4.085 1.00 72.56 169 TRP A O 1
ATOM 1259 N N . ASN A 1 170 ? 33.924 -36.542 2.386 1.00 68.00 170 ASN A N 1
ATOM 1260 C CA . ASN A 1 170 ? 35.360 -36.556 2.081 1.00 68.00 170 ASN A CA 1
ATOM 1261 C C . ASN A 1 170 ? 35.745 -35.660 0.887 1.00 68.00 170 ASN A C 1
ATOM 1263 O O . ASN A 1 170 ? 36.893 -35.688 0.444 1.00 68.00 170 ASN A O 1
ATOM 1267 N N . SER A 1 171 ? 34.808 -34.884 0.335 1.00 63.75 171 SER A N 1
ATOM 1268 C CA . SER A 1 171 ? 35.090 -33.997 -0.800 1.00 63.75 171 SER A CA 1
ATOM 1269 C C . SER A 1 171 ? 35.886 -32.760 -0.355 1.00 63.75 171 SER A C 1
ATOM 1271 O O . SER A 1 171 ? 35.562 -32.127 0.649 1.00 63.75 171 SER A O 1
ATOM 1273 N N . ALA A 1 172 ? 36.925 -32.386 -1.112 1.00 52.19 172 ALA A N 1
ATOM 1274 C CA . ALA A 1 172 ? 37.832 -31.284 -0.758 1.00 52.19 172 ALA A CA 1
ATOM 1275 C C . ALA A 1 172 ? 37.150 -29.900 -0.700 1.00 52.19 172 ALA A C 1
ATOM 1277 O O . ALA A 1 172 ? 37.647 -28.999 -0.028 1.00 52.19 172 ALA A O 1
ATOM 1278 N N . THR A 1 173 ? 36.014 -29.732 -1.385 1.00 52.97 173 THR A N 1
ATOM 1279 C CA . THR A 1 173 ? 35.229 -28.487 -1.428 1.00 52.97 173 THR A CA 1
ATOM 1280 C C . THR A 1 173 ? 33.982 -28.518 -0.544 1.00 52.97 173 THR A C 1
ATOM 1282 O O . THR A 1 173 ? 33.393 -27.468 -0.311 1.00 52.97 173 THR A O 1
ATOM 1285 N N . GLY A 1 174 ? 33.554 -29.689 -0.052 1.00 51.84 174 GLY A N 1
ATOM 1286 C CA . GLY A 1 174 ? 32.326 -29.843 0.740 1.00 51.84 174 GLY A CA 1
ATOM 1287 C C . GLY A 1 174 ? 31.021 -29.486 0.007 1.00 51.84 174 GLY A C 1
ATOM 1288 O O . GLY A 1 174 ? 30.006 -29.306 0.674 1.00 51.84 174 GLY A O 1
ATOM 1289 N N . LEU A 1 175 ? 31.048 -29.343 -1.329 1.00 52.97 175 LEU A N 1
ATOM 1290 C CA . LEU A 1 175 ? 29.971 -28.739 -2.139 1.00 52.97 175 LEU A CA 1
ATOM 1291 C C . LEU A 1 175 ? 29.447 -29.608 -3.300 1.00 52.97 175 LEU A C 1
ATOM 1293 O O . LEU A 1 175 ? 28.443 -29.259 -3.912 1.00 52.97 175 LEU A O 1
ATOM 1297 N N . ALA A 1 176 ? 30.102 -30.710 -3.667 1.00 53.38 176 ALA A N 1
ATOM 1298 C CA . ALA A 1 176 ? 29.842 -31.326 -4.970 1.00 53.38 176 ALA A CA 1
ATOM 1299 C C . ALA A 1 176 ? 28.709 -32.372 -4.931 1.00 53.38 176 ALA A C 1
ATOM 1301 O O . ALA A 1 176 ? 28.949 -33.544 -4.638 1.00 53.38 176 ALA A O 1
ATOM 1302 N N . MET A 1 177 ? 27.480 -31.971 -5.285 1.00 68.81 177 MET A N 1
ATOM 1303 C CA . MET A 1 177 ? 26.499 -32.929 -5.814 1.00 68.81 177 MET A CA 1
ATOM 1304 C C . MET A 1 177 ? 27.065 -33.592 -7.078 1.00 68.81 177 MET A C 1
ATOM 1306 O O . MET A 1 177 ? 27.730 -32.944 -7.884 1.00 68.81 177 MET A O 1
ATOM 1310 N N . THR A 1 178 ? 26.807 -34.888 -7.259 1.00 75.88 178 THR A N 1
ATOM 1311 C CA . THR A 1 178 ? 27.254 -35.641 -8.442 1.00 75.88 178 THR A CA 1
ATOM 1312 C C . THR A 1 178 ? 26.114 -35.842 -9.437 1.00 75.88 178 THR A C 1
ATOM 1314 O O . THR A 1 178 ? 24.938 -35.792 -9.070 1.00 75.88 178 THR A O 1
ATOM 1317 N N . ASP A 1 179 ? 26.458 -36.152 -10.689 1.00 82.25 179 ASP A N 1
ATOM 1318 C CA . ASP A 1 179 ? 25.485 -36.548 -11.717 1.00 82.25 179 ASP A CA 1
ATOM 1319 C C . ASP A 1 179 ? 24.554 -37.670 -11.237 1.00 82.25 179 ASP A C 1
ATOM 1321 O O . ASP A 1 179 ? 23.337 -37.602 -11.410 1.00 82.25 179 ASP A O 1
ATOM 1325 N N . ALA A 1 180 ? 25.128 -38.679 -10.575 1.00 79.00 180 ALA A N 1
ATOM 1326 C CA . ALA A 1 180 ? 24.383 -39.814 -10.045 1.00 79.00 180 ALA A CA 1
ATOM 1327 C C . ALA A 1 180 ? 23.355 -39.385 -8.988 1.00 79.00 180 ALA A C 1
ATOM 1329 O O . ALA A 1 180 ? 22.243 -39.905 -8.968 1.00 79.00 180 ALA A O 1
ATOM 1330 N N . MET A 1 181 ? 23.693 -38.413 -8.136 1.00 80.19 181 MET A N 1
ATOM 1331 C CA . MET A 1 181 ? 22.788 -37.930 -7.090 1.00 80.19 181 MET A CA 1
ATOM 1332 C C . MET A 1 181 ? 21.574 -37.215 -7.683 1.00 80.19 181 MET A C 1
ATOM 1334 O O . MET A 1 181 ? 20.450 -37.547 -7.316 1.00 80.19 181 MET A O 1
ATOM 1338 N N . TYR A 1 182 ? 21.776 -36.292 -8.631 1.00 86.88 182 TYR A N 1
ATOM 1339 C CA . TYR A 1 182 ? 20.662 -35.618 -9.310 1.00 86.88 182 TYR A CA 1
ATOM 1340 C C . TYR A 1 182 ? 19.752 -36.610 -10.036 1.00 86.88 182 TYR A C 1
ATOM 1342 O O . TYR A 1 182 ? 18.531 -36.521 -9.913 1.00 86.88 182 TYR A O 1
ATOM 1350 N N . LEU A 1 183 ? 20.331 -37.592 -10.733 1.00 87.88 183 LEU A N 1
ATOM 1351 C CA . LEU A 1 183 ? 19.554 -38.611 -11.432 1.00 87.88 183 LEU A CA 1
ATOM 1352 C C . LEU A 1 183 ? 18.720 -39.467 -10.465 1.00 87.88 183 LEU A C 1
ATOM 1354 O O . LEU A 1 183 ? 17.545 -39.711 -10.734 1.00 87.88 183 LEU A O 1
ATOM 1358 N N . ILE A 1 184 ? 19.288 -39.871 -9.321 1.00 87.62 184 ILE A N 1
ATOM 1359 C CA . ILE A 1 184 ? 18.554 -40.601 -8.275 1.00 87.62 184 ILE A CA 1
ATOM 1360 C C . ILE A 1 184 ? 17.370 -39.769 -7.768 1.00 87.62 184 ILE A C 1
ATOM 1362 O O . ILE A 1 184 ? 16.256 -40.288 -7.706 1.00 87.62 184 ILE A O 1
ATOM 1366 N N . PHE A 1 185 ? 17.572 -38.483 -7.456 1.00 89.38 185 PHE A N 1
ATOM 1367 C CA . PHE A 1 185 ? 16.485 -37.604 -7.013 1.00 89.38 185 PHE A CA 1
ATOM 1368 C C . PHE A 1 185 ? 15.371 -37.491 -8.063 1.00 89.38 185 PHE A C 1
ATOM 1370 O O . PHE A 1 185 ? 14.202 -37.647 -7.720 1.00 89.38 185 PHE A O 1
ATOM 1377 N N . ILE A 1 186 ? 15.718 -37.294 -9.339 1.00 93.81 186 ILE A N 1
ATOM 1378 C CA . ILE A 1 186 ? 14.741 -37.190 -10.435 1.00 93.81 186 ILE A CA 1
ATOM 1379 C C . ILE A 1 186 ? 13.922 -38.483 -10.566 1.00 93.81 186 ILE A C 1
ATOM 1381 O O . ILE A 1 186 ? 12.695 -38.421 -10.655 1.00 93.81 186 ILE A O 1
ATOM 1385 N N . ILE A 1 187 ? 14.577 -39.650 -10.542 1.00 93.88 187 ILE A N 1
ATOM 1386 C CA . ILE A 1 187 ? 13.905 -40.954 -10.660 1.00 93.88 187 ILE A CA 1
ATOM 1387 C C . ILE A 1 187 ? 12.960 -41.186 -9.477 1.00 93.88 187 ILE A C 1
ATOM 1389 O O . ILE A 1 187 ? 11.800 -41.538 -9.687 1.00 93.88 187 ILE A O 1
ATOM 1393 N N . LEU A 1 188 ? 13.420 -40.952 -8.244 1.00 92.56 188 LEU A N 1
ATOM 1394 C CA . LEU A 1 188 ? 12.594 -41.130 -7.046 1.00 92.56 188 LEU A CA 1
ATOM 1395 C C . LEU A 1 188 ? 11.369 -40.204 -7.060 1.00 92.56 188 LEU A C 1
ATOM 1397 O O . LEU A 1 188 ? 10.254 -40.659 -6.803 1.00 92.56 188 LEU A O 1
ATOM 1401 N N . MET A 1 189 ? 11.545 -38.933 -7.433 1.00 94.94 189 MET A N 1
ATOM 1402 C CA . MET A 1 189 ? 10.436 -37.979 -7.540 1.00 94.94 189 MET A CA 1
ATOM 1403 C C . MET A 1 189 ? 9.438 -38.375 -8.637 1.00 94.94 189 MET A C 1
ATOM 1405 O O . MET A 1 189 ? 8.227 -38.285 -8.425 1.00 94.94 189 MET A O 1
ATOM 1409 N N . ALA A 1 190 ? 9.918 -38.868 -9.784 1.00 94.38 190 ALA A N 1
ATOM 1410 C CA . ALA A 1 190 ? 9.055 -39.371 -10.851 1.00 94.38 190 ALA A CA 1
ATOM 1411 C C . ALA A 1 190 ? 8.253 -40.605 -10.398 1.00 94.38 190 ALA A C 1
ATOM 1413 O O . ALA A 1 190 ? 7.049 -40.682 -10.649 1.00 94.38 190 ALA A O 1
ATOM 1414 N N . MET A 1 191 ? 8.880 -41.528 -9.658 1.00 95.12 191 MET A N 1
ATOM 1415 C CA . MET A 1 191 ? 8.202 -42.695 -9.082 1.00 95.12 191 MET A CA 1
ATOM 1416 C C . MET A 1 191 ? 7.076 -42.307 -8.121 1.00 95.12 191 MET A C 1
ATOM 1418 O O . MET A 1 191 ? 6.038 -42.965 -8.122 1.00 95.12 191 MET A O 1
ATOM 1422 N N . GLY A 1 192 ? 7.222 -41.232 -7.341 1.00 93.81 192 GLY A N 1
ATOM 1423 C CA . GLY A 1 192 ? 6.152 -40.774 -6.449 1.00 93.81 192 GLY A CA 1
ATOM 1424 C C . GLY A 1 192 ? 4.858 -40.415 -7.191 1.00 93.81 192 GLY A C 1
ATOM 1425 O O . GLY A 1 192 ? 3.771 -40.747 -6.719 1.00 93.81 192 GLY A O 1
ATOM 1426 N N . SER A 1 193 ? 4.963 -39.873 -8.411 1.00 93.62 193 SER A N 1
ATOM 1427 C CA . SER A 1 193 ? 3.802 -39.622 -9.288 1.00 93.62 193 SER A CA 1
ATOM 1428 C C . SER A 1 193 ? 3.087 -40.917 -9.689 1.00 93.62 193 SER A C 1
ATOM 1430 O O . SER A 1 193 ? 1.868 -40.945 -9.828 1.00 93.62 193 SER A O 1
ATOM 1432 N N . VAL A 1 194 ? 3.843 -42.009 -9.851 1.00 95.25 194 VAL A N 1
ATOM 1433 C CA . VAL A 1 194 ? 3.306 -43.334 -10.195 1.00 95.25 194 VAL A CA 1
ATOM 1434 C C . VAL A 1 194 ? 2.652 -43.993 -8.977 1.00 95.25 194 VAL A C 1
ATOM 1436 O O . VAL A 1 194 ? 1.581 -44.586 -9.089 1.00 95.25 194 VAL A O 1
ATOM 1439 N N . VAL A 1 195 ? 3.249 -43.857 -7.791 1.00 95.69 195 VAL A N 1
ATOM 1440 C CA . VAL A 1 195 ? 2.679 -44.392 -6.542 1.00 95.69 195 VAL A CA 1
ATOM 1441 C C . VAL A 1 195 ? 1.315 -43.765 -6.232 1.00 95.69 195 VAL A C 1
ATOM 1443 O O . VAL A 1 195 ? 0.437 -44.451 -5.708 1.00 95.69 195 VAL A O 1
ATOM 1446 N N . ALA A 1 196 ? 1.092 -42.501 -6.607 1.00 95.06 196 ALA A N 1
ATOM 1447 C CA . ALA A 1 196 ? -0.180 -41.811 -6.395 1.00 95.06 196 ALA A CA 1
ATOM 1448 C C . ALA A 1 196 ? -1.392 -42.520 -7.037 1.00 95.06 196 ALA A C 1
ATOM 1450 O O . ALA A 1 196 ? -2.514 -42.363 -6.557 1.00 95.06 196 ALA A O 1
ATOM 1451 N N . PHE A 1 197 ? -1.195 -43.369 -8.054 1.00 94.69 197 PHE A N 1
ATOM 1452 C CA . PHE A 1 197 ? -2.278 -44.170 -8.642 1.00 94.69 197 PHE A CA 1
ATOM 1453 C C . PHE A 1 197 ? -2.851 -45.239 -7.695 1.00 94.69 197 PHE A C 1
ATOM 1455 O O . PHE A 1 197 ? -3.953 -45.731 -7.936 1.00 94.69 197 PHE A O 1
ATOM 1462 N N . LEU A 1 198 ? -2.154 -45.569 -6.601 1.00 95.25 198 LEU A N 1
ATOM 1463 C CA . LEU A 1 198 ? -2.656 -46.469 -5.554 1.00 95.25 198 LEU A CA 1
ATOM 1464 C C . LEU A 1 198 ? -3.698 -45.804 -4.637 1.00 95.25 198 LEU A C 1
ATOM 1466 O O . LEU A 1 198 ? -4.381 -46.502 -3.880 1.00 95.25 198 LEU A O 1
ATOM 1470 N N . ILE A 1 199 ? -3.846 -44.475 -4.711 1.00 96.00 199 ILE A N 1
ATOM 1471 C CA . ILE A 1 199 ? -4.843 -43.731 -3.938 1.00 96.00 199 ILE A CA 1
ATOM 1472 C C . ILE A 1 199 ? -6.241 -44.133 -4.405 1.00 96.00 199 ILE A C 1
ATOM 1474 O O . ILE A 1 199 ? -6.514 -44.139 -5.603 1.00 96.00 199 ILE A O 1
ATOM 1478 N N . GLN A 1 200 ? -7.139 -44.483 -3.492 1.00 93.94 200 GLN A N 1
ATOM 1479 C CA . GLN A 1 200 ? -8.517 -44.854 -3.824 1.00 93.94 200 GLN A CA 1
ATOM 1480 C C . GLN A 1 200 ? -9.458 -43.640 -3.760 1.00 93.94 200 GLN A C 1
ATOM 1482 O O . GLN A 1 200 ? -9.146 -42.662 -3.071 1.00 93.94 200 GLN A O 1
ATOM 1487 N N . PRO A 1 201 ? -10.582 -43.652 -4.504 1.00 90.25 201 PRO A N 1
ATOM 1488 C CA . PRO A 1 201 ? -11.581 -42.593 -4.416 1.00 90.25 201 PRO A CA 1
ATOM 1489 C C . PRO A 1 201 ? -12.087 -42.449 -2.970 1.00 90.25 201 PRO A C 1
ATOM 1491 O O . PRO A 1 201 ? -12.325 -43.471 -2.329 1.00 90.25 201 PRO A O 1
ATOM 1494 N N . PRO A 1 202 ? -12.300 -41.225 -2.450 1.00 88.25 202 PRO A N 1
ATOM 1495 C CA . PRO A 1 202 ? -12.682 -41.027 -1.048 1.00 88.25 202 PRO A CA 1
ATOM 1496 C C . PRO A 1 202 ? -13.936 -41.812 -0.647 1.00 88.25 202 PRO A C 1
ATOM 1498 O O . PRO A 1 202 ? -13.965 -42.440 0.406 1.00 88.25 202 PRO A O 1
ATOM 1501 N N . GLY A 1 203 ? -14.922 -41.891 -1.542 1.00 85.88 203 GLY A N 1
ATOM 1502 C CA . GLY A 1 203 ? -16.160 -42.628 -1.314 1.00 85.88 203 GLY A CA 1
ATOM 1503 C C . GLY A 1 203 ? -16.004 -44.148 -1.243 1.00 85.88 203 GLY A C 1
ATOM 1504 O O . GLY A 1 203 ? -17.004 -44.812 -1.046 1.00 85.88 203 GLY A O 1
ATOM 1505 N N . THR A 1 204 ? -14.816 -44.745 -1.403 1.00 90.06 204 THR A N 1
ATOM 1506 C CA . THR A 1 204 ? -14.587 -46.190 -1.165 1.00 90.06 204 THR A CA 1
ATOM 1507 C C . THR A 1 204 ? -13.827 -46.464 0.131 1.00 90.06 204 THR A C 1
ATOM 1509 O O . THR A 1 204 ? -13.528 -47.620 0.432 1.00 90.06 204 THR A O 1
ATOM 1512 N N . ILE A 1 205 ? -13.482 -45.416 0.885 1.00 93.31 205 ILE A N 1
ATOM 1513 C CA . ILE A 1 205 ? -12.609 -45.520 2.049 1.00 93.31 205 ILE A CA 1
ATOM 1514 C C . ILE A 1 205 ? -13.393 -45.874 3.302 1.00 93.31 205 ILE A C 1
ATOM 1516 O O . ILE A 1 205 ? -14.370 -45.212 3.650 1.00 93.31 205 ILE A O 1
ATOM 1520 N N . ILE A 1 206 ? -12.900 -46.890 4.005 1.00 91.00 206 ILE A N 1
ATOM 1521 C CA . ILE A 1 206 ? -13.433 -47.376 5.273 1.00 91.00 206 ILE A CA 1
ATOM 1522 C C . ILE A 1 206 ? -12.522 -46.886 6.405 1.00 91.00 206 ILE A C 1
ATOM 1524 O O . ILE A 1 206 ? -11.308 -47.135 6.409 1.00 91.00 206 ILE A O 1
ATOM 1528 N N . ARG A 1 207 ? -13.112 -46.162 7.358 1.00 91.44 207 ARG A N 1
ATOM 1529 C CA . ARG A 1 207 ? -12.478 -45.666 8.584 1.00 91.44 207 ARG A CA 1
ATOM 1530 C C . ARG A 1 207 ? -12.285 -46.797 9.601 1.00 91.44 207 ARG A C 1
ATOM 1532 O O . ARG A 1 207 ? -12.794 -47.905 9.450 1.00 91.44 207 ARG A O 1
ATOM 1539 N N . GLU A 1 208 ? -11.528 -46.531 10.663 1.00 86.88 208 GLU A N 1
ATOM 1540 C CA . GLU A 1 208 ? -11.211 -47.553 11.676 1.00 86.88 208 GLU A CA 1
ATOM 1541 C C . GLU A 1 208 ? -12.432 -48.020 12.478 1.00 86.88 208 GLU A C 1
ATOM 1543 O O . GLU A 1 208 ? -12.502 -49.185 12.866 1.00 86.88 208 GLU A O 1
ATOM 1548 N N . ASP A 1 209 ? -13.423 -47.146 12.651 1.00 87.56 209 ASP A N 1
ATOM 1549 C CA . ASP A 1 209 ? -14.719 -47.444 13.269 1.00 87.56 209 ASP A CA 1
ATOM 1550 C C . ASP A 1 209 ? -15.709 -48.149 12.320 1.00 87.56 209 ASP A C 1
ATOM 1552 O O . ASP A 1 209 ? -16.874 -48.322 12.666 1.00 87.56 209 ASP A O 1
ATOM 1556 N N . GLN A 1 210 ? -15.244 -48.585 11.143 1.00 87.69 210 GLN A N 1
ATOM 1557 C CA . GLN A 1 210 ? -16.035 -49.204 10.073 1.00 87.69 210 GLN A CA 1
ATOM 1558 C C . GLN A 1 210 ? -17.032 -48.265 9.376 1.00 87.69 210 GLN A C 1
ATOM 1560 O O . GLN A 1 210 ? -17.831 -48.729 8.562 1.00 87.69 210 GLN A O 1
ATOM 1565 N N . THR A 1 211 ? -16.976 -46.954 9.628 1.00 88.12 211 THR A N 1
ATOM 1566 C CA . THR A 1 211 ? -17.750 -45.974 8.852 1.00 88.12 211 THR A CA 1
ATOM 1567 C C . THR A 1 211 ? -17.083 -45.680 7.510 1.00 88.12 211 THR A C 1
ATOM 1569 O O . THR A 1 211 ? -15.873 -45.843 7.345 1.00 88.12 211 THR A O 1
ATOM 1572 N N . GLN A 1 212 ? -17.867 -45.250 6.525 1.00 87.38 212 GLN A N 1
ATOM 1573 C CA . GLN A 1 212 ? -17.364 -44.847 5.213 1.00 87.38 212 GLN A CA 1
ATOM 1574 C C . GLN A 1 212 ? -17.153 -43.331 5.172 1.00 87.38 212 GLN A C 1
ATOM 1576 O O . GLN A 1 212 ? -17.861 -42.580 5.843 1.00 87.38 212 GLN A O 1
ATOM 1581 N N . VAL A 1 213 ? -16.171 -42.866 4.400 1.00 85.44 213 VAL A N 1
ATOM 1582 C CA . VAL A 1 213 ? -15.966 -41.425 4.185 1.00 85.44 213 VAL A CA 1
ATOM 1583 C C . VAL A 1 213 ? -17.070 -40.881 3.278 1.00 85.44 213 VAL A C 1
ATOM 1585 O O . VAL A 1 213 ? -17.299 -41.397 2.184 1.00 85.44 213 VAL A O 1
ATOM 1588 N N . GLU A 1 214 ? -17.741 -39.823 3.726 1.00 78.31 214 GLU A N 1
ATOM 1589 C CA . GLU A 1 214 ? -18.814 -39.180 2.970 1.00 78.31 214 GLU A CA 1
ATOM 1590 C C . GLU A 1 214 ? -18.260 -38.316 1.834 1.00 78.31 214 GLU A C 1
ATOM 1592 O O . GLU A 1 214 ? -17.330 -37.527 2.023 1.00 78.31 214 GLU A O 1
ATOM 1597 N N . THR A 1 215 ? -18.849 -38.460 0.646 1.00 80.44 215 THR A N 1
ATOM 1598 C CA . THR A 1 215 ? -18.518 -37.668 -0.546 1.00 80.44 215 THR A CA 1
ATOM 1599 C C . THR A 1 215 ? -19.787 -37.100 -1.168 1.00 80.44 215 THR A C 1
ATOM 1601 O O . THR A 1 215 ? -20.431 -37.787 -1.972 1.00 80.44 215 THR A O 1
ATOM 1604 N N . PRO A 1 216 ? -20.176 -35.872 -0.802 1.00 76.25 216 PRO A N 1
ATOM 1605 C CA . PRO A 1 216 ? -21.271 -35.188 -1.467 1.00 76.25 216 PRO A CA 1
ATOM 1606 C C . PRO A 1 216 ? -20.968 -34.958 -2.964 1.00 76.25 216 PRO A C 1
ATOM 1608 O O . PRO A 1 216 ? -19.813 -35.005 -3.393 1.00 76.25 216 PRO A O 1
ATOM 1611 N N . PRO A 1 217 ? -22.000 -34.776 -3.807 1.00 74.50 217 PRO A N 1
ATOM 1612 C CA . PRO A 1 217 ? -21.807 -34.406 -5.203 1.00 74.50 217 PRO A CA 1
ATOM 1613 C C . PRO A 1 217 ? -21.517 -32.904 -5.345 1.00 74.50 217 PRO A C 1
ATOM 1615 O O . PRO A 1 217 ? -22.231 -32.058 -4.798 1.00 74.50 217 PRO A O 1
ATOM 1618 N N . THR A 1 218 ? -20.538 -32.557 -6.185 1.00 84.88 218 THR A N 1
ATOM 1619 C CA . THR A 1 218 ? -20.182 -31.162 -6.489 1.00 84.88 218 THR A CA 1
ATOM 1620 C C . THR A 1 218 ? -20.017 -30.887 -7.987 1.00 84.88 218 THR A C 1
ATOM 1622 O O . THR A 1 218 ? -20.110 -31.781 -8.826 1.00 84.88 218 THR A O 1
ATOM 1625 N N . ASN A 1 219 ? -19.808 -29.617 -8.339 1.00 88.94 219 ASN A N 1
ATOM 1626 C CA . ASN A 1 219 ? -19.522 -29.151 -9.691 1.00 88.94 219 ASN A CA 1
ATOM 1627 C C . ASN A 1 219 ? -18.567 -27.944 -9.672 1.00 88.94 219 ASN A C 1
ATOM 1629 O O . ASN A 1 219 ? -18.361 -27.309 -8.640 1.00 88.94 219 ASN A O 1
ATOM 1633 N N . VAL A 1 220 ? -18.018 -27.605 -10.843 1.00 88.50 220 VAL A N 1
ATOM 1634 C CA . VAL A 1 220 ? -16.996 -26.555 -11.008 1.00 88.50 220 VAL A CA 1
ATOM 1635 C C . VAL A 1 220 ? -17.440 -25.199 -10.454 1.00 88.50 220 VAL A C 1
ATOM 1637 O O . VAL A 1 220 ? -16.674 -24.549 -9.747 1.00 88.50 220 VAL A O 1
ATOM 1640 N N . LEU A 1 221 ? -18.670 -24.772 -10.759 1.00 86.62 221 LEU A N 1
ATOM 1641 C CA . LEU A 1 221 ? -19.164 -23.462 -10.335 1.00 86.62 221 LEU A CA 1
ATOM 1642 C C . LEU A 1 221 ? -19.341 -23.406 -8.816 1.00 86.62 221 LEU A C 1
ATOM 1644 O O . LEU A 1 221 ? -18.943 -22.424 -8.192 1.00 86.62 221 LEU A O 1
ATOM 1648 N N . ARG A 1 222 ? -19.890 -24.475 -8.222 1.00 88.31 222 ARG A N 1
ATOM 1649 C CA . ARG A 1 222 ? -20.036 -24.598 -6.768 1.00 88.31 222 ARG A CA 1
ATOM 1650 C C . ARG A 1 222 ? -18.678 -24.506 -6.084 1.00 88.31 222 ARG A C 1
ATOM 1652 O O . ARG A 1 222 ? -18.514 -23.670 -5.207 1.00 88.31 222 ARG A O 1
ATOM 1659 N N . GLU A 1 223 ? -17.696 -25.296 -6.512 1.00 91.12 223 GLU A N 1
ATOM 1660 C CA . GLU A 1 223 ? -16.360 -25.266 -5.908 1.00 91.12 223 GLU A CA 1
ATOM 1661 C C . GLU A 1 223 ? -15.680 -23.901 -6.039 1.00 91.12 223 GLU A C 1
ATOM 1663 O O . GLU A 1 223 ? -15.087 -23.427 -5.073 1.00 91.12 223 GLU A O 1
ATOM 1668 N N . PHE A 1 224 ? -15.796 -23.238 -7.194 1.00 87.06 224 PHE A N 1
ATOM 1669 C CA . PHE A 1 224 ? -15.230 -21.902 -7.380 1.00 87.06 224 PHE A CA 1
ATOM 1670 C C . PHE A 1 224 ? -15.831 -20.892 -6.394 1.00 87.06 224 PHE A C 1
ATOM 1672 O O . PHE A 1 224 ? -15.095 -20.181 -5.713 1.00 87.06 224 PHE A O 1
ATOM 1679 N N . VAL A 1 225 ? -17.160 -20.870 -6.258 1.00 87.19 225 VAL A N 1
ATOM 1680 C CA . VAL A 1 225 ? -17.857 -19.976 -5.320 1.00 87.19 225 VAL A CA 1
ATOM 1681 C C . VAL A 1 225 ? -17.519 -20.314 -3.866 1.00 87.19 225 VAL A C 1
ATOM 1683 O O . VAL A 1 225 ? -17.231 -19.411 -3.082 1.00 87.19 225 VAL A O 1
ATOM 1686 N N . GLU A 1 226 ? -17.516 -21.594 -3.493 1.00 87.88 226 GLU A N 1
ATOM 1687 C CA . GLU A 1 226 ? -17.214 -22.023 -2.123 1.00 87.88 226 GLU A CA 1
ATOM 1688 C C . GLU A 1 226 ? -15.761 -21.725 -1.722 1.00 87.88 226 GLU A C 1
ATOM 1690 O O . GLU A 1 226 ? -15.514 -21.366 -0.573 1.00 87.88 226 GLU A O 1
ATOM 1695 N N . VAL A 1 227 ? -14.803 -21.780 -2.656 1.00 88.69 227 VAL A N 1
ATOM 1696 C CA . VAL A 1 227 ? -13.421 -21.325 -2.413 1.00 88.69 227 VAL A CA 1
ATOM 1697 C C . VAL A 1 227 ? -13.368 -19.816 -2.144 1.00 88.69 227 VAL A C 1
ATOM 1699 O O . VAL A 1 227 ? -12.665 -19.393 -1.226 1.00 88.69 227 VAL A O 1
ATOM 1702 N N . LEU A 1 228 ? -14.131 -18.991 -2.873 1.00 84.00 228 LEU A N 1
ATOM 1703 C CA . LEU A 1 228 ? -14.184 -17.542 -2.614 1.00 84.00 228 LEU A CA 1
ATOM 1704 C C . LEU A 1 228 ? -14.843 -17.227 -1.262 1.00 84.00 228 LEU A C 1
ATOM 1706 O O . LEU A 1 228 ? -14.368 -16.351 -0.539 1.00 84.00 228 LEU A O 1
ATOM 1710 N N . LYS A 1 229 ? -15.871 -17.991 -0.866 1.00 85.69 229 LYS A N 1
ATOM 1711 C CA . LYS A 1 229 ? -16.508 -17.881 0.459 1.00 85.69 229 LYS A CA 1
ATOM 1712 C C . LYS A 1 229 ? -15.566 -18.208 1.620 1.00 85.69 229 LYS A C 1
ATOM 1714 O O . LYS A 1 229 ? -15.829 -17.801 2.747 1.00 85.69 229 LYS A O 1
ATOM 1719 N N . LEU A 1 230 ? -14.435 -18.882 1.398 1.00 85.00 230 LEU A N 1
ATOM 1720 C CA . LEU A 1 230 ? -13.443 -19.082 2.466 1.00 85.00 230 LEU A CA 1
ATOM 1721 C C . LEU A 1 230 ? -12.868 -17.757 2.974 1.00 85.00 230 LEU A C 1
ATOM 1723 O O . LEU A 1 230 ? -12.564 -17.643 4.159 1.00 85.00 230 LEU A O 1
ATOM 1727 N N . PHE A 1 231 ? -12.793 -16.735 2.116 1.00 83.50 231 PHE A N 1
ATOM 1728 C CA . PHE A 1 231 ? -12.381 -15.388 2.516 1.00 83.50 231 PHE A CA 1
ATOM 1729 C C . PHE A 1 231 ? -13.456 -14.639 3.308 1.00 83.50 231 PHE A C 1
ATOM 1731 O O . PHE A 1 231 ? -13.172 -13.572 3.840 1.00 83.50 231 PHE A O 1
ATOM 1738 N N . THR A 1 232 ? -14.662 -15.201 3.426 1.00 79.50 232 THR A N 1
ATOM 1739 C CA . THR A 1 232 ? -15.731 -14.734 4.317 1.00 79.50 232 THR A CA 1
ATOM 1740 C C . THR A 1 232 ? -15.925 -15.665 5.517 1.00 79.50 232 THR A C 1
ATOM 1742 O O . THR A 1 232 ? -16.735 -15.364 6.391 1.00 79.50 232 THR A O 1
ATOM 1745 N N . ASN A 1 233 ? -15.221 -16.804 5.573 1.00 83.12 233 ASN A N 1
ATOM 1746 C CA . ASN A 1 233 ? -15.389 -17.809 6.616 1.00 83.12 233 ASN A CA 1
ATOM 1747 C C . ASN A 1 233 ? -14.574 -17.426 7.865 1.00 83.12 233 ASN A C 1
ATOM 1749 O O . ASN A 1 233 ? -13.344 -17.485 7.841 1.00 83.12 233 ASN A O 1
ATOM 1753 N N . PRO A 1 234 ? -15.221 -17.094 8.989 1.00 79.69 234 PRO A N 1
ATOM 1754 C CA . PRO A 1 234 ? -14.546 -16.511 10.145 1.00 79.69 234 PRO A CA 1
ATOM 1755 C C . PRO A 1 234 ? -13.572 -17.468 10.842 1.00 79.69 234 PRO A C 1
ATOM 1757 O O . PRO A 1 234 ? -12.568 -17.011 11.394 1.00 79.69 234 PRO A O 1
ATOM 1760 N N . ALA A 1 235 ? -13.807 -18.783 10.781 1.00 84.06 235 ALA A N 1
ATOM 1761 C CA . ALA A 1 235 ? -12.858 -19.765 11.294 1.00 84.06 235 ALA A CA 1
ATOM 1762 C C . ALA A 1 235 ? -11.559 -19.722 10.471 1.00 84.06 235 ALA A C 1
ATOM 1764 O O . ALA A 1 235 ? -10.465 -19.604 11.028 1.00 84.06 235 ALA A O 1
ATOM 1765 N N . MET A 1 236 ? -11.677 -19.712 9.141 1.00 89.12 236 MET A N 1
ATOM 1766 C CA . MET A 1 236 ? -10.518 -19.635 8.248 1.00 89.12 236 MET A CA 1
ATOM 1767 C C . MET A 1 236 ? -9.815 -18.274 8.311 1.00 89.12 236 MET A C 1
ATOM 1769 O O . MET A 1 236 ? -8.586 -18.233 8.291 1.00 89.12 236 MET A O 1
ATOM 1773 N N . LEU A 1 237 ? -10.556 -17.172 8.481 1.00 86.44 237 LEU A N 1
ATOM 1774 C CA . LEU A 1 237 ? -9.966 -15.840 8.663 1.00 86.44 237 LEU A CA 1
ATOM 1775 C C . LEU A 1 237 ? -9.177 -15.716 9.960 1.00 86.44 237 LEU A C 1
ATOM 1777 O O . LEU A 1 237 ? -8.110 -15.105 9.976 1.00 86.44 237 LEU A O 1
ATOM 1781 N N . THR A 1 238 ? -9.659 -16.339 11.035 1.00 85.50 238 THR A N 1
ATOM 1782 C CA . THR A 1 238 ? -8.928 -16.381 12.308 1.00 85.50 238 THR A CA 1
ATOM 1783 C C . THR A 1 238 ? -7.630 -17.184 12.171 1.00 85.50 238 THR A C 1
ATOM 1785 O O . THR A 1 238 ? -6.627 -16.838 12.790 1.00 85.50 238 THR A O 1
ATOM 1788 N N . LEU A 1 239 ? -7.602 -18.217 11.321 1.00 89.31 239 LEU A N 1
ATOM 1789 C CA . LEU A 1 239 ? -6.384 -18.980 11.028 1.00 89.31 239 LEU A CA 1
ATOM 1790 C C . LEU A 1 239 ? -5.479 -18.349 9.967 1.00 89.31 239 LEU A C 1
ATOM 1792 O O . LEU A 1 239 ? -4.364 -18.829 9.800 1.00 89.31 239 LEU A O 1
ATOM 1796 N N . LEU A 1 240 ? -5.886 -17.280 9.282 1.00 88.56 240 LEU A N 1
ATOM 1797 C CA . LEU A 1 240 ? -5.118 -16.706 8.173 1.00 88.56 240 LEU A CA 1
ATOM 1798 C C . LEU A 1 240 ? -3.673 -16.354 8.564 1.00 88.56 240 LEU A C 1
ATOM 1800 O O . LEU A 1 240 ? -2.733 -16.731 7.865 1.00 88.56 240 LEU A O 1
ATOM 1804 N N . ILE A 1 241 ? -3.493 -15.680 9.704 1.00 86.94 241 ILE A N 1
ATOM 1805 C CA . ILE A 1 241 ? -2.174 -15.265 10.204 1.00 86.94 241 ILE A CA 1
ATOM 1806 C C . ILE A 1 241 ? -1.314 -16.482 10.595 1.00 86.94 241 ILE A C 1
ATOM 1808 O O . ILE A 1 241 ? -0.187 -16.585 10.095 1.00 86.94 241 ILE A O 1
ATOM 1812 N N . PRO A 1 242 ? -1.820 -17.448 11.395 1.00 91.69 242 PRO A N 1
ATOM 1813 C CA . PRO A 1 242 ? -1.144 -18.727 11.588 1.00 91.69 242 PRO A CA 1
ATOM 1814 C C . PRO A 1 242 ? -0.766 -19.452 10.292 1.00 91.69 242 PRO A C 1
ATOM 1816 O O . PRO A 1 242 ? 0.373 -19.891 10.140 1.00 91.69 242 PRO A O 1
ATOM 1819 N N . CYS A 1 243 ? -1.689 -19.551 9.335 1.00 91.38 243 CYS A N 1
ATOM 1820 C CA . CYS A 1 243 ? -1.465 -20.231 8.064 1.00 91.38 243 CYS A CA 1
ATOM 1821 C C . CYS A 1 243 ? -0.307 -19.595 7.287 1.00 91.38 243 CYS A C 1
ATOM 1823 O O . CYS A 1 243 ? 0.626 -20.305 6.910 1.00 91.38 243 CYS A O 1
ATOM 1825 N N . MET A 1 244 ? -0.301 -18.267 7.130 1.00 89.06 244 MET A N 1
ATOM 1826 C CA . MET A 1 244 ? 0.797 -17.534 6.484 1.00 89.06 244 MET A CA 1
ATOM 1827 C C . MET A 1 244 ? 2.134 -17.699 7.220 1.00 89.06 244 MET A C 1
ATOM 1829 O O . MET A 1 244 ? 3.181 -17.810 6.584 1.00 89.06 244 MET A O 1
ATOM 1833 N N . SER A 1 245 ? 2.102 -17.748 8.554 1.00 88.31 245 SER A N 1
ATOM 1834 C CA . SER A 1 245 ? 3.306 -17.840 9.389 1.00 88.31 245 SER A CA 1
ATOM 1835 C C . SER A 1 245 ? 3.960 -19.224 9.360 1.00 88.31 245 SER A C 1
ATOM 1837 O O . SER A 1 245 ? 5.158 -19.332 9.610 1.00 88.31 245 SER A O 1
ATOM 1839 N N . SER A 1 246 ? 3.210 -20.275 9.013 1.00 86.69 246 SER A N 1
ATOM 1840 C CA . SER A 1 246 ? 3.660 -21.672 9.123 1.00 86.69 246 SER A CA 1
ATOM 1841 C C . SER A 1 246 ? 4.921 -22.027 8.323 1.00 86.69 246 SER A C 1
ATOM 1843 O O . SER A 1 246 ? 5.625 -22.939 8.725 1.00 86.69 246 SER A O 1
ATOM 1845 N N . ASN A 1 247 ? 5.250 -21.305 7.244 1.00 83.06 247 ASN A N 1
ATOM 1846 C CA . ASN A 1 247 ? 6.535 -21.438 6.528 1.00 83.06 247 ASN A CA 1
ATOM 1847 C C . ASN A 1 247 ? 7.362 -20.147 6.524 1.00 83.06 247 ASN A C 1
ATOM 1849 O O . ASN A 1 247 ? 8.404 -20.074 5.872 1.00 83.06 247 ASN A O 1
ATOM 1853 N N . TRP A 1 248 ? 6.907 -19.109 7.221 1.00 83.31 248 TRP A N 1
ATOM 1854 C CA . TRP A 1 248 ? 7.531 -17.792 7.165 1.00 83.31 248 TRP A CA 1
ATOM 1855 C C . TRP A 1 248 ? 8.963 -17.818 7.710 1.00 83.31 248 TRP A C 1
ATOM 1857 O O . TRP A 1 248 ? 9.864 -17.234 7.114 1.00 83.31 248 TRP A O 1
ATOM 1867 N N . PHE A 1 249 ? 9.190 -18.563 8.794 1.00 83.31 249 PHE A N 1
ATOM 1868 C CA . PHE A 1 249 ? 10.475 -18.657 9.492 1.00 83.31 249 PHE A CA 1
ATOM 1869 C C . PHE A 1 249 ? 11.537 -19.518 8.779 1.00 83.31 249 PHE A C 1
ATOM 1871 O O . PHE A 1 249 ? 12.696 -19.530 9.202 1.00 83.31 249 PHE A O 1
ATOM 1878 N N . TYR A 1 250 ? 11.184 -20.228 7.702 1.00 78.62 250 TYR A N 1
ATOM 1879 C CA . TYR A 1 250 ? 12.120 -21.076 6.951 1.00 78.62 250 TYR A CA 1
ATOM 1880 C C . TYR A 1 250 ? 13.279 -20.296 6.342 1.00 78.62 250 TYR A C 1
ATOM 1882 O O . TYR A 1 250 ? 14.397 -20.802 6.292 1.00 78.62 250 TYR A O 1
ATOM 1890 N N . THR A 1 251 ? 13.036 -19.072 5.888 1.00 74.62 251 THR A N 1
ATOM 1891 C CA . THR A 1 251 ? 14.060 -18.247 5.235 1.00 74.62 251 THR A CA 1
ATOM 1892 C C . THR A 1 251 ? 15.197 -17.898 6.183 1.00 74.62 251 THR A C 1
ATOM 1894 O O . THR A 1 251 ? 16.358 -18.009 5.804 1.00 74.62 251 THR A O 1
ATOM 1897 N N . TYR A 1 252 ? 14.888 -17.585 7.444 1.00 80.81 252 TYR A N 1
ATOM 1898 C CA . TYR A 1 252 ? 15.899 -17.387 8.479 1.00 80.81 252 TYR A CA 1
ATOM 1899 C C . TYR A 1 252 ? 16.639 -18.689 8.822 1.00 80.81 252 TYR A C 1
ATOM 1901 O O . TYR A 1 252 ? 17.870 -18.709 8.877 1.00 80.81 252 TYR A O 1
ATOM 1909 N N . GLN A 1 253 ? 15.896 -19.783 9.027 1.00 82.81 253 GLN A N 1
ATOM 1910 C CA . GLN A 1 253 ? 16.467 -21.073 9.430 1.00 82.81 253 GLN A CA 1
ATOM 1911 C C . GLN A 1 253 ? 17.382 -21.668 8.346 1.00 82.81 253 GLN A C 1
ATOM 1913 O O . GLN A 1 253 ? 18.469 -22.163 8.648 1.00 82.81 253 GLN A O 1
ATOM 1918 N N . PHE A 1 254 ? 16.968 -21.651 7.081 1.00 74.56 254 PHE A N 1
ATOM 1919 C CA . PHE A 1 254 ? 17.751 -22.220 5.982 1.00 74.56 254 PHE A CA 1
ATOM 1920 C C . PHE A 1 254 ? 18.746 -21.236 5.363 1.00 74.56 254 PHE A C 1
ATOM 1922 O O . PHE A 1 254 ? 19.725 -21.697 4.785 1.00 74.56 254 PHE A O 1
ATOM 1929 N N . GLY A 1 255 ? 18.533 -19.926 5.513 1.00 74.38 255 GLY A N 1
ATOM 1930 C CA . GLY A 1 255 ? 19.464 -18.884 5.080 1.00 74.38 255 GLY A CA 1
ATOM 1931 C C . GLY A 1 255 ? 20.404 -18.441 6.212 1.00 74.38 255 GLY A C 1
ATOM 1932 O O . GLY A 1 255 ? 21.268 -19.224 6.605 1.00 74.38 255 GLY A O 1
ATOM 1933 N N . PRO A 1 256 ? 20.241 -17.231 6.787 1.00 73.25 256 PRO A N 1
ATOM 1934 C CA . PRO A 1 256 ? 21.198 -16.616 7.716 1.00 73.25 256 PRO A CA 1
ATOM 1935 C C . PRO A 1 256 ? 21.663 -17.493 8.881 1.00 73.25 256 PRO A C 1
ATOM 1937 O O . PRO A 1 256 ? 22.855 -17.525 9.180 1.00 73.25 256 PRO A O 1
ATOM 1940 N N . PHE A 1 257 ? 20.753 -18.218 9.542 1.00 80.31 257 PHE A N 1
ATOM 1941 C CA . PHE A 1 257 ? 21.146 -19.107 10.636 1.00 80.31 257 PHE A CA 1
ATOM 1942 C C . PHE 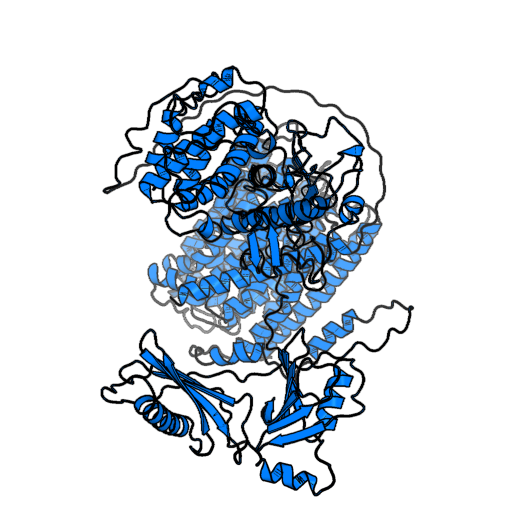A 1 257 ? 21.916 -20.329 10.114 1.00 80.31 257 PHE A C 1
ATOM 1944 O O . PHE A 1 257 ? 22.877 -20.795 10.729 1.00 80.31 257 PHE A O 1
ATOM 1951 N N . GLY A 1 258 ? 21.498 -20.855 8.961 1.00 74.31 258 GLY A N 1
ATOM 1952 C CA . GLY A 1 258 ? 22.145 -21.972 8.283 1.00 74.31 258 GLY A CA 1
ATOM 1953 C C . GLY A 1 258 ? 23.562 -21.650 7.805 1.00 74.31 258 GLY A C 1
ATOM 1954 O O . GLY A 1 258 ? 24.426 -22.526 7.887 1.00 74.31 258 GLY A O 1
ATOM 1955 N N . ASP A 1 259 ? 23.810 -20.407 7.392 1.00 75.19 259 ASP A N 1
ATOM 1956 C CA . ASP A 1 259 ? 25.101 -19.925 6.886 1.00 75.19 259 ASP A CA 1
ATOM 1957 C C . ASP A 1 259 ? 26.214 -19.940 7.946 1.00 75.19 259 ASP A C 1
ATOM 1959 O O . ASP A 1 259 ? 27.398 -19.961 7.606 1.00 75.19 259 ASP A O 1
ATOM 1963 N N . TYR A 1 260 ? 25.873 -19.985 9.240 1.00 77.25 260 TYR A N 1
ATOM 1964 C CA . TYR A 1 260 ? 26.863 -20.131 10.312 1.00 77.25 260 TYR A CA 1
ATOM 1965 C C . TYR A 1 260 ? 27.558 -21.494 10.331 1.00 77.25 260 TYR A C 1
ATOM 1967 O O . TYR A 1 260 ? 28.492 -21.663 11.108 1.00 77.25 260 TYR A O 1
ATOM 1975 N N . PHE A 1 261 ? 27.153 -22.466 9.514 1.00 78.88 261 PHE A N 1
ATOM 1976 C CA . PHE A 1 261 ? 27.734 -23.808 9.495 1.00 78.88 261 PHE A CA 1
ATOM 1977 C C . PHE A 1 261 ? 28.523 -24.061 8.205 1.00 78.88 261 PHE A C 1
ATOM 1979 O O . PHE A 1 261 ? 28.122 -23.653 7.119 1.00 78.88 261 PHE A O 1
ATOM 1986 N N . SER A 1 262 ? 29.647 -24.779 8.301 1.00 74.81 262 SER A N 1
ATOM 1987 C CA . SER A 1 262 ? 30.420 -25.184 7.118 1.00 74.81 262 SER A CA 1
ATOM 1988 C C . SER A 1 262 ? 29.650 -26.182 6.236 1.00 74.81 262 SER A C 1
ATOM 1990 O O . SER A 1 262 ? 28.750 -26.869 6.718 1.00 74.81 262 SER A O 1
ATOM 1992 N N . GLY A 1 263 ? 30.024 -26.326 4.955 1.00 67.56 263 GLY A N 1
ATOM 1993 C CA . GLY A 1 263 ? 29.303 -27.179 3.989 1.00 67.56 263 GLY A CA 1
ATOM 1994 C C . GLY A 1 263 ? 29.049 -28.614 4.479 1.00 67.56 263 GLY A C 1
ATOM 1995 O O . GLY A 1 263 ? 27.909 -29.075 4.479 1.00 67.56 263 GLY A O 1
ATOM 1996 N N . ARG A 1 264 ? 30.074 -29.284 5.031 1.00 68.88 264 ARG A N 1
ATOM 1997 C CA . ARG A 1 264 ? 29.934 -30.624 5.647 1.00 68.88 264 ARG A CA 1
ATOM 1998 C C . ARG A 1 264 ? 29.031 -30.643 6.885 1.00 68.88 264 ARG A C 1
ATOM 2000 O O . ARG A 1 264 ? 28.289 -31.595 7.108 1.00 68.88 264 ARG A O 1
ATOM 2007 N N . THR A 1 265 ? 29.070 -29.577 7.679 1.00 77.75 265 THR A N 1
ATOM 2008 C CA . THR A 1 265 ? 28.237 -29.420 8.875 1.00 77.75 265 THR A CA 1
ATOM 2009 C C . THR A 1 265 ? 26.778 -29.128 8.502 1.00 77.75 265 THR A C 1
ATOM 2011 O O . THR A 1 265 ? 25.868 -29.484 9.251 1.00 77.75 265 THR A O 1
ATOM 2014 N N . SER A 1 266 ? 26.540 -28.549 7.319 1.00 73.81 266 SER A N 1
ATOM 2015 C CA . SER A 1 266 ? 25.203 -28.233 6.814 1.00 73.81 266 SER A CA 1
ATOM 2016 C C . SER A 1 266 ? 24.366 -29.484 6.521 1.00 73.81 266 SER A C 1
ATOM 2018 O O . SER A 1 266 ? 23.203 -29.559 6.918 1.00 73.81 266 SER A O 1
ATOM 2020 N N . GLY A 1 267 ? 24.980 -30.515 5.930 1.00 75.06 267 GLY A N 1
ATOM 2021 C CA . GLY A 1 267 ? 24.332 -31.816 5.746 1.00 75.06 267 GLY A CA 1
ATOM 2022 C C . GLY A 1 267 ? 23.989 -32.491 7.079 1.00 75.06 267 GLY A C 1
ATOM 2023 O O . GLY A 1 267 ? 22.859 -32.935 7.287 1.00 75.06 267 GLY A O 1
ATOM 2024 N N . LEU A 1 268 ? 24.927 -32.475 8.036 1.00 81.50 268 LEU A N 1
ATOM 2025 C CA . LEU A 1 268 ? 24.722 -33.060 9.364 1.00 81.50 268 LEU A CA 1
ATOM 2026 C C . LEU A 1 268 ? 23.573 -32.384 10.128 1.00 81.50 268 LEU A C 1
ATOM 2028 O O . LEU A 1 268 ? 22.694 -33.078 10.634 1.00 81.50 268 LEU A O 1
ATOM 2032 N N . LYS A 1 269 ? 23.531 -31.045 10.195 1.00 85.25 269 LYS A N 1
ATOM 2033 C CA . LYS A 1 269 ? 22.436 -30.334 10.884 1.00 85.25 269 LYS A CA 1
ATOM 2034 C C . LYS A 1 269 ? 21.077 -30.590 10.229 1.00 85.25 269 LYS A C 1
ATOM 2036 O O . LYS A 1 269 ? 20.087 -30.724 10.944 1.00 85.25 269 LYS A O 1
ATOM 2041 N N . ALA A 1 270 ? 21.026 -30.703 8.898 1.00 85.12 270 ALA A N 1
ATOM 2042 C CA . ALA A 1 270 ? 19.789 -30.968 8.172 1.00 85.12 270 ALA A CA 1
ATOM 2043 C C . ALA A 1 270 ? 19.200 -32.338 8.541 1.00 85.12 270 ALA A C 1
ATOM 2045 O O . ALA A 1 270 ? 18.002 -32.429 8.795 1.00 85.12 270 ALA A O 1
ATOM 2046 N N . ILE A 1 271 ? 20.028 -33.384 8.667 1.00 88.94 271 ILE A N 1
ATOM 2047 C CA . ILE A 1 271 ? 19.575 -34.720 9.103 1.00 88.94 271 ILE A CA 1
ATOM 2048 C C . ILE A 1 271 ? 18.815 -34.631 10.433 1.00 88.94 271 ILE A C 1
ATOM 2050 O O . ILE A 1 271 ? 17.701 -35.139 10.543 1.00 88.94 271 ILE A O 1
ATOM 2054 N N . PHE A 1 272 ? 19.384 -33.951 11.431 1.00 91.75 272 PHE A N 1
ATOM 2055 C CA . PHE A 1 272 ? 18.764 -33.849 12.754 1.00 91.75 272 PHE A CA 1
ATOM 2056 C C . PHE A 1 272 ? 17.575 -32.885 12.799 1.00 91.75 272 PHE A C 1
ATOM 2058 O O . PHE A 1 272 ? 16.644 -33.124 13.564 1.00 91.75 272 PHE A O 1
ATOM 2065 N N . TYR A 1 273 ? 17.557 -31.848 11.960 1.00 92.06 273 TYR A N 1
ATOM 2066 C CA . TYR A 1 273 ? 16.384 -30.989 11.782 1.00 92.06 273 TYR A CA 1
ATOM 2067 C C . TYR A 1 273 ? 15.176 -31.797 11.282 1.00 92.06 273 TYR A C 1
ATOM 2069 O O . TYR A 1 273 ? 14.107 -31.772 11.892 1.00 92.06 273 TYR A O 1
ATOM 2077 N N . TRP A 1 274 ? 15.360 -32.590 10.221 1.00 92.12 274 TRP A N 1
ATOM 2078 C CA . TRP A 1 274 ? 14.299 -33.435 9.661 1.00 92.12 274 TRP A CA 1
ATOM 2079 C C . TRP A 1 274 ? 13.931 -34.608 10.588 1.00 92.12 274 TRP A C 1
ATOM 2081 O O . TRP A 1 274 ? 12.766 -35.002 10.656 1.00 92.12 274 TRP A O 1
ATOM 2091 N N . ALA A 1 275 ? 14.882 -35.126 11.374 1.00 93.94 275 ALA A N 1
ATOM 2092 C CA . ALA A 1 275 ? 14.587 -36.093 12.435 1.00 93.94 275 ALA A CA 1
ATOM 2093 C C . ALA A 1 275 ? 13.690 -35.483 13.524 1.00 93.94 275 ALA A C 1
ATOM 2095 O O . ALA A 1 275 ? 12.707 -36.100 13.939 1.00 93.94 275 ALA A O 1
ATOM 2096 N N . ALA A 1 276 ? 14.006 -34.262 13.967 1.00 95.44 276 ALA A N 1
ATOM 2097 C CA . ALA A 1 276 ? 13.219 -33.542 14.961 1.00 95.44 276 ALA A CA 1
ATOM 2098 C C . ALA A 1 276 ? 11.808 -33.232 14.464 1.00 95.44 276 ALA A C 1
ATOM 2100 O O . ALA A 1 276 ? 10.870 -33.318 15.251 1.00 95.44 276 ALA A O 1
ATOM 2101 N N . GLN A 1 277 ? 11.638 -32.961 13.168 1.00 94.31 277 GLN A N 1
ATOM 2102 C CA . GLN A 1 277 ? 10.314 -32.809 12.567 1.00 94.31 277 GLN A CA 1
ATOM 2103 C C . GLN A 1 277 ? 9.463 -34.078 12.704 1.00 94.31 277 GLN A C 1
ATOM 2105 O O . GLN A 1 277 ? 8.310 -34.035 13.142 1.00 94.31 277 GLN A O 1
ATOM 2110 N N . ALA A 1 278 ? 10.043 -35.227 12.347 1.00 93.56 278 ALA A N 1
ATOM 2111 C CA . ALA A 1 278 ? 9.354 -36.507 12.434 1.00 93.56 278 ALA A CA 1
ATOM 2112 C C . ALA A 1 278 ? 8.971 -36.824 13.890 1.00 93.56 278 ALA A C 1
ATOM 2114 O O . ALA A 1 278 ? 7.802 -37.057 14.199 1.00 93.56 278 ALA A O 1
ATOM 2115 N N . VAL A 1 279 ? 9.939 -36.757 14.807 1.00 95.00 279 VAL A N 1
ATOM 2116 C CA . VAL A 1 279 ? 9.708 -37.038 16.232 1.00 95.00 279 VAL A CA 1
ATOM 2117 C C . VAL A 1 279 ? 8.732 -36.032 16.848 1.00 95.00 279 VAL A C 1
ATOM 2119 O O . VAL A 1 279 ? 7.826 -36.422 17.581 1.00 95.00 279 VAL A O 1
ATOM 2122 N N . GLY A 1 280 ? 8.867 -34.747 16.526 1.00 95.06 280 GLY A N 1
ATOM 2123 C CA . GLY A 1 280 ? 8.029 -33.675 17.054 1.00 95.06 280 GLY A CA 1
ATOM 2124 C C . GLY A 1 280 ? 6.563 -33.832 16.700 1.00 95.06 280 GLY A C 1
ATOM 2125 O O . GLY A 1 280 ? 5.710 -33.755 17.586 1.00 95.06 280 GLY A O 1
ATOM 2126 N N . SER A 1 281 ? 6.275 -34.102 15.426 1.00 95.25 281 SER A N 1
ATOM 2127 C CA . SER A 1 281 ? 4.904 -34.323 14.972 1.00 95.25 281 SER A CA 1
ATOM 2128 C C . SER A 1 281 ? 4.304 -35.573 15.612 1.00 95.25 281 SER A C 1
ATOM 2130 O O . SER A 1 281 ? 3.176 -35.528 16.106 1.00 95.25 281 SER A O 1
ATOM 2132 N N . TRP A 1 282 ? 5.084 -36.659 15.710 1.00 95.12 282 TRP A N 1
ATOM 2133 C CA . TRP A 1 282 ? 4.647 -37.870 16.402 1.00 95.12 282 TRP A CA 1
ATOM 2134 C C . TRP A 1 282 ? 4.275 -37.597 17.863 1.00 95.12 282 TRP A C 1
ATOM 2136 O O . TRP A 1 282 ? 3.195 -38.009 18.289 1.00 95.12 282 TRP A O 1
ATOM 2146 N N . ILE A 1 283 ? 5.127 -36.871 18.600 1.00 94.88 283 ILE A N 1
ATOM 2147 C CA . ILE A 1 283 ? 4.886 -36.492 19.998 1.00 94.88 283 ILE A CA 1
ATOM 2148 C C . ILE A 1 283 ? 3.603 -35.667 20.107 1.00 94.88 283 ILE A C 1
ATOM 2150 O O . ILE A 1 283 ? 2.710 -36.028 20.872 1.00 94.88 283 ILE A O 1
ATOM 2154 N N . LEU A 1 284 ? 3.483 -34.575 19.347 1.00 94.81 284 LEU A N 1
ATOM 2155 C CA . LEU A 1 284 ? 2.345 -33.669 19.486 1.00 94.81 284 LEU A CA 1
ATOM 2156 C C . LEU A 1 284 ? 1.028 -34.349 19.093 1.00 94.81 284 LEU A C 1
ATOM 2158 O O . LEU A 1 284 ? 0.069 -34.305 19.862 1.00 94.81 284 LEU A O 1
ATOM 2162 N N . GLY A 1 285 ? 0.994 -35.019 17.938 1.00 92.44 285 GLY A N 1
ATOM 2163 C CA . GLY A 1 285 ? -0.199 -35.701 17.441 1.00 92.44 285 GLY A CA 1
ATOM 2164 C C . GLY A 1 285 ? -0.658 -36.830 18.363 1.00 92.44 285 GLY A C 1
ATOM 2165 O O . GLY A 1 285 ? -1.787 -36.805 18.848 1.00 92.44 285 GLY A O 1
ATOM 2166 N N . ASN A 1 286 ? 0.228 -37.788 18.660 1.00 91.06 286 ASN A N 1
ATOM 2167 C CA . ASN A 1 286 ? -0.150 -39.020 19.361 1.00 91.06 286 ASN A CA 1
ATOM 2168 C C . ASN A 1 286 ? -0.217 -38.868 20.886 1.00 91.06 286 ASN A C 1
ATOM 2170 O O . ASN A 1 286 ? -1.061 -39.494 21.522 1.00 91.06 286 ASN A O 1
ATOM 2174 N N . MET A 1 287 ? 0.672 -38.080 21.505 1.00 90.62 287 MET A N 1
ATOM 2175 C CA . MET A 1 287 ? 0.736 -38.002 22.973 1.00 90.62 287 MET A CA 1
ATOM 2176 C C . MET A 1 287 ? -0.177 -36.923 23.561 1.00 90.62 287 MET A C 1
ATOM 2178 O O . MET A 1 287 ? -0.590 -37.044 24.720 1.00 90.62 287 MET A O 1
ATOM 2182 N N . PHE A 1 288 ? -0.490 -35.877 22.787 1.00 92.69 288 PHE A N 1
ATOM 2183 C CA . PHE A 1 288 ? -1.218 -34.706 23.279 1.00 92.69 288 PHE A CA 1
ATOM 2184 C C . PHE A 1 288 ? -2.538 -34.466 22.541 1.00 92.69 288 PHE A C 1
ATOM 2186 O O . PHE A 1 288 ? -3.586 -34.458 23.188 1.00 92.69 288 PHE A O 1
ATOM 2193 N N . LEU A 1 289 ? -2.511 -34.286 21.217 1.00 92.12 289 LEU A N 1
ATOM 2194 C CA . LEU A 1 289 ? -3.688 -33.848 20.455 1.00 92.12 289 LEU A CA 1
ATOM 2195 C C . LEU A 1 289 ? -4.768 -34.929 20.333 1.00 92.12 289 LEU A C 1
ATOM 2197 O O . LEU A 1 289 ? -5.948 -34.611 20.451 1.00 92.12 289 LEU A O 1
ATOM 2201 N N . ASP A 1 290 ? -4.385 -36.200 20.227 1.00 90.06 290 ASP A N 1
ATOM 2202 C CA . ASP A 1 290 ? -5.320 -37.337 20.196 1.00 90.06 290 ASP A CA 1
ATOM 2203 C C . ASP A 1 290 ? -5.364 -38.131 21.510 1.00 90.06 290 ASP A C 1
ATOM 2205 O O . ASP A 1 290 ? -5.849 -39.260 21.579 1.00 90.06 290 ASP A O 1
ATOM 2209 N N . ASN A 1 291 ? -4.906 -37.526 22.609 1.00 88.06 291 ASN A N 1
ATOM 2210 C CA . ASN A 1 291 ? -4.964 -38.155 23.923 1.00 88.06 291 ASN A CA 1
ATOM 2211 C C . ASN A 1 291 ? -6.393 -38.161 24.482 1.00 88.06 291 ASN A C 1
ATOM 2213 O O . ASN A 1 291 ? -6.814 -37.221 25.157 1.00 88.06 291 ASN A O 1
ATOM 2217 N N . THR A 1 292 ? -7.117 -39.256 24.259 1.00 81.88 292 THR A N 1
ATOM 2218 C CA . THR A 1 292 ? -8.526 -39.433 24.653 1.00 81.88 292 THR A CA 1
ATOM 2219 C C . THR A 1 292 ? -8.802 -39.309 26.156 1.00 81.88 292 THR A C 1
ATOM 2221 O O . THR A 1 292 ? -9.962 -39.225 26.549 1.00 81.88 292 THR A O 1
ATOM 2224 N N . LYS A 1 293 ? -7.772 -39.221 27.015 1.00 85.31 293 LYS A N 1
ATOM 2225 C CA . LYS A 1 293 ? -7.942 -38.891 28.442 1.00 85.31 293 LYS A CA 1
ATOM 2226 C C . LYS A 1 293 ? -8.495 -37.480 28.675 1.00 85.31 293 LYS A C 1
ATOM 2228 O O . LYS A 1 293 ? -8.977 -37.201 29.770 1.00 85.31 293 LYS A O 1
ATOM 2233 N N . TYR A 1 294 ? -8.389 -36.582 27.695 1.00 85.38 294 TYR A N 1
ATOM 2234 C CA . TYR A 1 294 ? -8.833 -35.193 27.806 1.00 85.38 294 TYR A CA 1
ATOM 2235 C C . TYR A 1 294 ? -9.835 -34.820 26.697 1.00 85.38 294 TYR A C 1
ATOM 2237 O O . TYR A 1 294 ? -9.715 -35.311 25.574 1.00 85.38 294 TYR A O 1
ATOM 2245 N N . PRO A 1 295 ? -10.794 -33.913 26.971 1.00 85.81 295 PRO A N 1
ATOM 2246 C CA . PRO A 1 295 ? -11.735 -33.422 25.960 1.00 85.81 295 PRO A CA 1
ATOM 2247 C C . PRO A 1 295 ? -11.018 -32.647 24.840 1.00 85.81 295 PRO A C 1
ATOM 2249 O O . PRO A 1 295 ? -9.894 -32.169 25.025 1.00 85.81 295 PRO A O 1
ATOM 2252 N N . ARG A 1 296 ? -11.639 -32.536 23.653 1.00 84.69 296 ARG A N 1
ATOM 2253 C CA . ARG A 1 296 ? -11.031 -31.919 22.450 1.00 84.69 296 ARG A CA 1
ATOM 2254 C C . ARG A 1 296 ? -10.581 -30.487 22.706 1.00 84.69 296 ARG A C 1
ATOM 2256 O O . ARG A 1 296 ? -9.459 -30.132 22.345 1.00 84.69 296 ARG A O 1
ATOM 2263 N N . THR A 1 297 ? -11.415 -29.716 23.390 1.00 86.31 297 THR A N 1
ATOM 2264 C CA . THR A 1 297 ? -11.110 -28.350 23.830 1.00 86.31 297 THR A CA 1
ATOM 2265 C C . THR A 1 297 ? -9.811 -28.295 24.637 1.00 86.31 297 THR A C 1
ATOM 2267 O O . THR A 1 297 ? -8.887 -27.556 24.299 1.00 86.31 297 THR A O 1
ATOM 2270 N N . LYS A 1 298 ? -9.678 -29.141 25.665 1.00 88.50 298 LYS A N 1
ATOM 2271 C CA . LYS A 1 298 ? -8.473 -29.205 26.506 1.00 88.50 298 LYS A CA 1
ATOM 2272 C C . LYS A 1 298 ? -7.237 -29.649 25.721 1.00 88.50 298 LYS A C 1
ATOM 2274 O O . LYS A 1 298 ? -6.163 -29.097 25.942 1.00 88.50 298 LYS A O 1
ATOM 2279 N N . ARG A 1 299 ? -7.372 -30.604 24.796 1.00 91.25 299 ARG A N 1
ATOM 2280 C CA . ARG A 1 299 ? -6.274 -31.058 23.919 1.00 91.25 299 ARG A CA 1
ATOM 2281 C C . ARG A 1 299 ? -5.762 -29.926 23.025 1.00 91.25 299 ARG A C 1
ATOM 2283 O O . ARG A 1 299 ? -4.551 -29.737 22.937 1.00 91.25 299 ARG A O 1
ATOM 2290 N N . ALA A 1 300 ? -6.664 -29.126 22.450 1.00 91.00 300 ALA A N 1
ATOM 2291 C CA . ALA A 1 300 ? -6.300 -27.938 21.678 1.00 91.00 300 ALA A CA 1
ATOM 2292 C C . ALA A 1 300 ? -5.531 -26.917 22.537 1.00 91.00 300 ALA A C 1
ATOM 2294 O O . ALA A 1 300 ? -4.427 -26.522 22.178 1.00 91.00 300 ALA A O 1
ATOM 2295 N N . TRP A 1 301 ? -6.026 -26.583 23.735 1.00 92.25 301 TRP A N 1
ATOM 2296 C CA . TRP A 1 301 ? -5.321 -25.670 24.648 1.00 92.25 301 TRP A CA 1
ATOM 2297 C C . TRP A 1 301 ? -3.953 -26.190 25.115 1.00 92.25 301 TRP A C 1
ATOM 2299 O O . TRP A 1 301 ? -3.020 -25.401 25.260 1.00 92.25 301 TRP A O 1
ATOM 2309 N N . ILE A 1 302 ? -3.797 -27.505 25.313 1.00 91.38 302 ILE A N 1
ATOM 2310 C CA . ILE A 1 302 ? -2.488 -28.117 25.596 1.00 91.38 302 ILE A CA 1
ATOM 2311 C C . ILE A 1 302 ? -1.538 -27.917 24.407 1.00 91.38 302 ILE A C 1
ATOM 2313 O O . ILE A 1 302 ? -0.393 -27.512 24.608 1.00 91.38 302 ILE A O 1
ATOM 2317 N N . GLY A 1 303 ? -2.017 -28.146 23.179 1.00 92.94 303 GLY A N 1
ATOM 2318 C CA . GLY A 1 303 ? -1.253 -27.886 21.957 1.00 92.94 303 GLY A CA 1
ATOM 2319 C C . GLY A 1 303 ? -0.806 -26.426 21.842 1.00 92.94 303 GLY A C 1
ATOM 2320 O O . GLY A 1 303 ? 0.376 -26.165 21.611 1.00 92.94 303 GLY A O 1
ATOM 2321 N N . LEU A 1 304 ? -1.707 -25.474 22.112 1.00 94.81 304 LEU A N 1
ATOM 2322 C CA . LEU A 1 304 ? -1.368 -24.049 22.160 1.00 94.81 304 LEU A CA 1
ATOM 2323 C C . LEU A 1 304 ? -0.305 -23.742 23.217 1.00 94.81 304 LEU A C 1
ATOM 2325 O O . LEU A 1 304 ? 0.617 -22.975 22.949 1.00 94.81 304 LEU A O 1
ATOM 2329 N N . GLY A 1 305 ? -0.410 -24.339 24.406 1.00 92.69 305 GLY A N 1
ATOM 2330 C CA . GLY A 1 305 ? 0.582 -24.177 25.468 1.00 92.69 305 GLY A CA 1
ATOM 2331 C C . GLY A 1 305 ? 1.977 -24.624 25.025 1.00 92.69 305 GLY A C 1
ATOM 2332 O O . GLY A 1 305 ? 2.939 -23.874 25.181 1.00 92.69 305 GLY A O 1
ATOM 2333 N N . LEU A 1 306 ? 2.083 -25.801 24.400 1.00 93.50 306 LEU A N 1
ATOM 2334 C CA . LEU A 1 306 ? 3.350 -26.327 23.878 1.00 93.50 306 LEU A CA 1
ATOM 2335 C C . LEU A 1 306 ? 3.943 -25.431 22.782 1.00 93.50 306 LEU A C 1
ATOM 2337 O O . LEU A 1 306 ? 5.141 -25.138 22.811 1.00 93.50 306 LEU A O 1
ATOM 2341 N N . ILE A 1 307 ? 3.120 -24.942 21.850 1.00 92.94 307 ILE A N 1
ATOM 2342 C CA . ILE A 1 307 ? 3.563 -24.013 20.797 1.00 92.94 307 ILE A CA 1
ATOM 2343 C C . ILE A 1 307 ? 3.983 -22.668 21.378 1.00 92.94 307 ILE A C 1
ATOM 2345 O O . ILE A 1 307 ? 4.997 -22.114 20.966 1.00 92.94 307 ILE A O 1
ATOM 2349 N N . SER A 1 308 ? 3.254 -22.146 22.360 1.00 92.19 308 SER A N 1
ATOM 2350 C CA . SER A 1 308 ? 3.577 -20.862 22.987 1.00 92.19 308 SER A CA 1
ATOM 2351 C C . SER A 1 308 ? 4.916 -20.935 23.717 1.00 92.19 308 SER A C 1
ATOM 2353 O O . SER A 1 308 ? 5.789 -20.095 23.502 1.00 92.19 308 SER A O 1
ATOM 2355 N N . VAL A 1 309 ? 5.116 -21.985 24.521 1.00 92.19 309 VAL A N 1
ATOM 2356 C CA . VAL A 1 309 ? 6.369 -22.208 25.255 1.00 92.19 309 VAL A CA 1
ATOM 2357 C C . VAL A 1 309 ? 7.533 -22.425 24.294 1.00 92.19 309 VAL A C 1
ATOM 2359 O O . VAL A 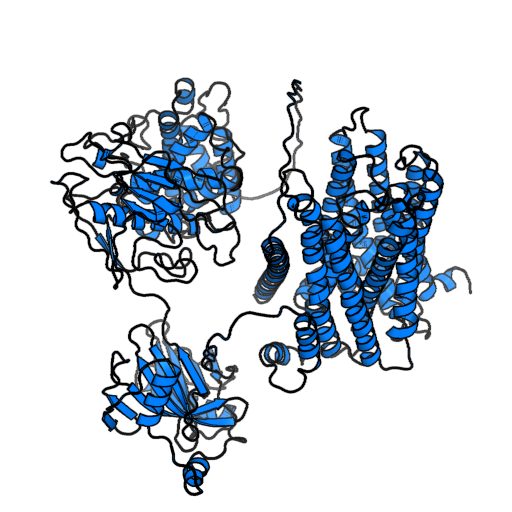1 309 ? 8.567 -21.784 24.451 1.00 92.19 309 VAL A O 1
ATOM 2362 N N . SER A 1 310 ? 7.379 -23.278 23.278 1.00 92.31 310 SER A N 1
ATOM 2363 C CA . SER A 1 310 ? 8.447 -23.499 22.293 1.00 92.31 310 SER A CA 1
ATOM 2364 C C . SER A 1 310 ? 8.760 -22.248 21.473 1.00 92.31 310 SER A C 1
ATOM 2366 O O . SER A 1 310 ? 9.936 -21.968 21.262 1.00 92.31 310 SER A O 1
ATOM 2368 N N . THR A 1 311 ? 7.754 -21.448 21.091 1.00 90.25 311 THR A N 1
ATOM 2369 C CA . THR A 1 311 ? 7.975 -20.158 20.413 1.00 90.25 311 THR A CA 1
ATOM 2370 C C . THR A 1 311 ? 8.840 -19.252 21.291 1.00 90.25 311 THR A C 1
ATOM 2372 O O . THR A 1 311 ? 9.880 -18.774 20.851 1.00 90.25 311 THR A O 1
ATOM 2375 N N . ILE A 1 312 ? 8.468 -19.058 22.559 1.00 88.88 312 ILE A N 1
ATOM 2376 C CA . ILE A 1 312 ? 9.196 -18.158 23.465 1.00 88.88 312 ILE A CA 1
ATOM 2377 C C . ILE A 1 312 ? 10.611 -18.679 23.743 1.00 88.88 312 ILE A C 1
ATOM 2379 O O . ILE A 1 312 ? 11.573 -17.919 23.663 1.00 88.88 312 ILE A O 1
ATOM 2383 N N . VAL A 1 313 ? 10.759 -19.969 24.051 1.00 90.75 313 VAL A N 1
ATOM 2384 C CA . VAL A 1 313 ? 12.045 -20.548 24.463 1.00 90.75 313 VAL A CA 1
ATOM 2385 C C . VAL A 1 313 ? 13.010 -20.661 23.286 1.00 90.75 313 VAL A C 1
ATOM 2387 O O . VAL A 1 313 ? 14.160 -20.240 23.401 1.00 90.75 313 VAL A O 1
ATOM 2390 N N . PHE A 1 314 ? 12.577 -21.217 22.153 1.00 92.75 314 PHE A N 1
ATOM 2391 C CA . PHE A 1 314 ? 13.482 -21.478 21.033 1.00 92.75 314 PHE A CA 1
ATOM 2392 C C . PHE A 1 314 ? 13.853 -20.195 20.301 1.00 92.75 314 PHE A C 1
ATOM 2394 O O . PHE A 1 314 ? 15.033 -19.969 20.046 1.00 92.75 314 PHE A O 1
ATOM 2401 N N . PHE A 1 315 ? 12.894 -19.304 20.035 1.00 89.75 315 PHE A N 1
ATOM 2402 C CA . PHE A 1 315 ? 13.235 -18.005 19.463 1.00 89.75 315 PHE A CA 1
ATOM 2403 C C . PHE A 1 315 ? 13.930 -17.103 20.494 1.00 89.75 315 PHE A C 1
ATOM 2405 O O . PHE A 1 315 ? 14.859 -16.394 20.133 1.00 89.75 315 PHE A O 1
ATOM 2412 N N . GLY A 1 316 ? 13.627 -17.191 21.793 1.00 86.06 316 GLY A N 1
ATOM 2413 C CA . GLY A 1 316 ? 14.422 -16.510 22.826 1.00 86.06 316 GLY A CA 1
ATOM 2414 C C . GLY A 1 316 ? 15.901 -16.929 22.808 1.00 86.06 316 GLY A C 1
ATOM 2415 O O . GLY A 1 316 ? 16.794 -16.080 22.835 1.00 86.06 316 GLY A O 1
ATOM 2416 N N . ALA A 1 317 ? 16.172 -18.231 22.669 1.00 87.31 317 ALA A N 1
ATOM 2417 C CA . ALA A 1 317 ? 17.527 -18.748 22.474 1.00 87.31 317 ALA A CA 1
ATOM 2418 C C . ALA A 1 317 ? 18.147 -18.290 21.138 1.00 87.31 317 ALA A C 1
ATOM 2420 O O . ALA A 1 317 ? 19.336 -17.975 21.096 1.00 87.31 317 ALA A O 1
ATOM 2421 N N . GLY A 1 318 ? 17.349 -18.188 20.070 1.00 87.19 318 GLY A N 1
ATOM 2422 C CA . GLY A 1 318 ? 17.742 -17.596 18.787 1.00 87.19 318 GLY A CA 1
ATOM 2423 C C . GLY A 1 318 ? 18.169 -16.137 18.888 1.00 87.19 318 GLY A C 1
ATOM 2424 O O . GLY A 1 318 ? 19.239 -15.780 18.403 1.00 87.19 318 GLY A O 1
ATOM 2425 N N . ALA A 1 319 ? 17.397 -15.314 19.594 1.00 85.88 319 ALA A N 1
ATOM 2426 C CA . ALA A 1 319 ? 17.730 -13.918 19.848 1.00 85.88 319 ALA A CA 1
ATOM 2427 C C . ALA A 1 319 ? 19.050 -13.788 20.622 1.00 85.88 319 ALA A C 1
ATOM 2429 O O . ALA A 1 319 ? 19.906 -12.977 20.264 1.00 85.88 319 ALA A O 1
ATOM 2430 N N . ALA A 1 320 ? 19.242 -14.620 21.652 1.00 83.31 320 ALA A N 1
ATOM 2431 C CA . ALA A 1 320 ? 20.486 -14.664 22.416 1.00 83.31 320 ALA A CA 1
ATOM 2432 C C . ALA A 1 320 ? 21.680 -15.092 21.546 1.00 83.31 320 ALA A C 1
ATOM 2434 O O . ALA A 1 320 ? 22.756 -14.498 21.644 1.00 83.31 320 ALA A O 1
ATOM 2435 N N . PHE A 1 321 ? 21.490 -16.084 20.670 1.00 85.56 321 PHE A N 1
ATOM 2436 C CA . PHE A 1 321 ? 22.513 -16.518 19.721 1.00 85.56 321 PHE A CA 1
ATOM 2437 C C . PHE A 1 321 ? 22.875 -15.408 18.727 1.00 85.56 321 PHE A C 1
ATOM 2439 O O . PHE A 1 321 ? 24.055 -15.110 18.574 1.00 85.56 321 PHE A O 1
ATOM 2446 N N . GLU A 1 322 ? 21.896 -14.746 18.107 1.00 83.38 322 GLU A N 1
ATOM 2447 C CA . GLU A 1 322 ? 22.129 -13.642 17.163 1.00 83.38 322 GLU A CA 1
ATOM 2448 C C . GLU A 1 322 ? 22.857 -12.460 17.812 1.00 83.38 322 GLU A C 1
ATOM 2450 O O . GLU A 1 322 ? 23.758 -11.862 17.215 1.00 83.38 322 GLU A O 1
ATOM 2455 N N . TYR A 1 323 ? 22.522 -12.142 19.064 1.00 77.44 323 TYR A N 1
ATOM 2456 C CA . TYR A 1 323 ? 23.214 -11.103 19.823 1.00 77.44 323 TYR A CA 1
ATOM 2457 C C . TYR A 1 323 ? 24.696 -11.446 20.049 1.00 77.44 323 TYR A C 1
ATOM 2459 O O . TYR A 1 323 ? 25.570 -10.595 19.895 1.00 77.44 323 TYR A O 1
ATOM 2467 N N . GLN A 1 324 ? 25.009 -12.708 20.353 1.00 74.06 324 GLN A N 1
ATOM 2468 C CA . GLN A 1 324 ? 26.393 -13.162 20.532 1.00 74.06 324 GLN A CA 1
ATOM 2469 C C . GLN A 1 324 ? 27.145 -13.291 19.197 1.00 74.06 324 GLN A C 1
ATOM 2471 O O . GLN A 1 324 ? 28.304 -12.886 19.089 1.00 74.06 324 GLN A O 1
ATOM 2476 N N . ALA A 1 325 ? 26.493 -13.832 18.167 1.00 71.38 325 ALA A N 1
ATOM 2477 C CA . ALA A 1 325 ? 27.086 -14.081 16.858 1.00 71.38 325 ALA A CA 1
ATOM 2478 C C . ALA A 1 325 ? 27.400 -12.780 16.101 1.00 71.38 325 ALA A C 1
ATOM 2480 O O . ALA A 1 325 ? 28.434 -12.685 15.437 1.00 71.38 325 ALA A O 1
ATOM 2481 N N . SER A 1 326 ? 26.552 -11.755 16.240 1.00 66.75 326 SER A N 1
ATOM 2482 C CA . SER A 1 326 ? 26.781 -10.425 15.655 1.00 66.75 326 SER A CA 1
ATOM 2483 C C . SER A 1 326 ? 27.998 -9.701 16.257 1.00 66.75 326 SER A C 1
ATOM 2485 O O . SER A 1 326 ? 28.669 -8.945 15.552 1.00 66.75 326 SER A O 1
ATOM 2487 N N . ALA A 1 327 ? 28.348 -9.983 17.518 1.00 58.94 327 ALA A N 1
ATOM 2488 C CA . ALA A 1 327 ? 29.488 -9.380 18.212 1.00 58.94 327 ALA A CA 1
ATOM 2489 C C . ALA A 1 327 ? 30.850 -10.040 17.893 1.00 58.94 327 ALA A C 1
ATOM 2491 O O . ALA A 1 327 ? 31.884 -9.373 17.967 1.00 58.94 327 ALA A O 1
ATOM 2492 N N . ALA A 1 328 ? 30.876 -11.331 17.537 1.00 56.22 328 ALA A N 1
ATOM 2493 C CA . ALA A 1 328 ? 32.107 -12.132 17.446 1.00 56.22 328 ALA A CA 1
ATOM 2494 C C . ALA A 1 328 ? 32.778 -12.164 16.052 1.00 56.22 328 ALA A C 1
ATOM 2496 O O . ALA A 1 328 ? 33.923 -12.600 15.929 1.00 56.22 328 ALA A O 1
ATOM 2497 N N . GLY A 1 329 ? 32.102 -11.679 15.005 1.00 57.94 329 GLY A N 1
ATOM 2498 C CA . GLY A 1 329 ? 32.569 -11.782 13.617 1.00 57.94 329 GLY A CA 1
ATOM 2499 C C . GLY A 1 329 ? 32.329 -13.170 12.999 1.00 57.94 329 GLY A C 1
ATOM 2500 O O . GLY A 1 329 ? 32.429 -14.203 13.658 1.00 57.94 329 GLY A O 1
ATOM 2501 N N . PHE A 1 330 ? 31.981 -13.203 11.710 1.00 62.69 330 PHE A N 1
ATOM 2502 C CA . PHE A 1 330 ? 31.519 -14.416 11.026 1.00 62.69 330 PHE A CA 1
ATOM 2503 C C . PHE A 1 330 ? 32.670 -15.378 10.686 1.00 62.69 330 PHE A C 1
ATOM 2505 O O . PHE A 1 330 ? 33.529 -15.067 9.861 1.00 62.69 330 PHE A O 1
ATOM 2512 N N . THR A 1 331 ? 32.656 -16.565 11.294 1.00 66.62 331 THR A N 1
ATOM 2513 C CA . THR A 1 331 ? 33.463 -17.729 10.896 1.00 66.62 331 THR A CA 1
ATOM 2514 C C . THR A 1 331 ? 32.557 -18.965 10.883 1.00 66.62 331 THR A C 1
ATOM 2516 O O . THR A 1 331 ? 31.979 -19.269 11.929 1.00 66.62 331 THR A O 1
ATOM 2519 N N . PRO A 1 332 ? 32.389 -19.658 9.737 1.00 73.31 332 PRO A N 1
ATOM 2520 C CA . PRO A 1 332 ? 31.541 -20.845 9.662 1.00 73.31 332 PRO A CA 1
ATOM 2521 C C . PRO A 1 332 ? 32.012 -21.943 10.619 1.00 73.31 332 PRO A C 1
ATOM 2523 O O . PRO A 1 332 ? 33.176 -22.342 10.595 1.00 73.31 332 PRO A O 1
ATOM 2526 N N . ILE A 1 333 ? 31.089 -22.435 11.440 1.00 79.25 333 ILE A N 1
ATOM 2527 C CA . ILE A 1 333 ? 31.307 -23.444 12.468 1.00 79.25 333 ILE A CA 1
ATOM 2528 C C . ILE A 1 333 ? 31.464 -24.807 11.813 1.00 79.25 333 ILE A C 1
ATOM 2530 O O . ILE A 1 333 ? 30.631 -25.244 11.010 1.00 79.25 333 ILE A O 1
ATOM 2534 N N . ASP A 1 334 ? 32.526 -25.501 12.200 1.00 78.38 334 ASP A N 1
ATOM 2535 C CA . ASP A 1 334 ? 32.868 -26.792 11.637 1.00 78.38 334 ASP A CA 1
ATOM 2536 C C . ASP A 1 334 ? 32.832 -27.915 12.678 1.00 78.38 334 ASP A C 1
ATOM 2538 O O . ASP A 1 334 ? 33.696 -27.997 13.553 1.00 78.38 334 ASP A O 1
ATOM 2542 N N . ALA A 1 335 ? 31.870 -28.833 12.550 1.00 73.00 335 ALA A N 1
ATOM 2543 C CA . ALA A 1 335 ? 31.678 -29.917 13.516 1.00 73.00 335 ALA A CA 1
ATOM 2544 C C . ALA A 1 335 ? 32.880 -30.873 13.638 1.00 73.00 335 ALA A C 1
ATOM 2546 O O . ALA A 1 335 ? 33.045 -31.513 14.673 1.00 73.00 335 ALA A O 1
ATOM 2547 N N . GLY A 1 336 ? 33.729 -30.971 12.606 1.00 68.75 336 GLY A N 1
ATOM 2548 C CA . GLY A 1 336 ? 34.904 -31.847 12.607 1.00 68.75 336 GLY A CA 1
ATOM 2549 C C . GLY A 1 336 ? 36.155 -31.226 13.234 1.00 68.75 336 GLY A C 1
ATOM 2550 O O . GLY A 1 336 ? 37.132 -31.938 13.448 1.00 68.75 336 GLY A O 1
ATOM 2551 N N . ARG A 1 337 ? 36.161 -29.909 13.489 1.00 68.12 337 ARG A N 1
ATOM 2552 C CA . ARG A 1 337 ? 37.329 -29.173 14.017 1.00 68.12 337 ARG A CA 1
ATOM 2553 C C . ARG A 1 337 ? 37.023 -28.347 15.269 1.00 68.12 337 ARG A C 1
ATOM 2555 O O . ARG A 1 337 ? 37.939 -28.053 16.027 1.00 68.12 337 ARG A O 1
ATOM 2562 N N . GLU A 1 338 ? 35.760 -27.987 15.500 1.00 74.12 338 GLU A N 1
ATOM 2563 C CA . GLU A 1 338 ? 35.340 -27.017 16.519 1.00 74.12 338 GLU A CA 1
ATOM 2564 C C . GLU A 1 338 ? 34.131 -27.506 17.341 1.00 74.12 338 GLU A C 1
ATOM 2566 O O . GLU A 1 338 ? 33.149 -26.784 17.531 1.00 74.12 338 GLU A O 1
ATOM 2571 N N . THR A 1 339 ? 34.186 -28.735 17.862 1.00 72.81 339 THR A N 1
ATOM 2572 C CA . THR A 1 339 ? 33.060 -29.395 18.557 1.00 72.81 339 THR A CA 1
ATOM 2573 C C . THR A 1 339 ? 32.416 -28.532 19.654 1.00 72.81 339 THR A C 1
ATOM 2575 O O . THR A 1 339 ? 31.194 -28.507 19.777 1.00 72.81 339 THR A O 1
ATOM 2578 N N . GLY A 1 340 ? 33.210 -27.765 20.412 1.00 75.00 340 GLY A N 1
ATOM 2579 C CA . GLY A 1 340 ? 32.702 -26.883 21.473 1.00 75.00 340 GLY A CA 1
ATOM 2580 C C . GLY A 1 340 ? 31.858 -25.700 20.975 1.00 75.00 340 GLY A C 1
ATOM 2581 O O . GLY A 1 340 ? 30.890 -25.331 21.632 1.00 75.00 340 GLY A O 1
ATOM 2582 N N . ARG A 1 341 ? 32.172 -25.134 19.799 1.00 79.81 341 ARG A N 1
ATOM 2583 C CA . ARG A 1 341 ? 31.393 -24.042 19.174 1.00 79.81 341 ARG A CA 1
ATOM 2584 C C . ARG A 1 341 ? 30.156 -24.561 18.433 1.00 79.81 341 ARG A C 1
ATOM 2586 O O . ARG A 1 341 ? 29.226 -23.801 18.190 1.00 79.81 341 ARG A O 1
ATOM 2593 N N . PHE A 1 342 ? 30.147 -25.849 18.087 1.00 82.94 342 PHE A N 1
ATOM 2594 C CA . PHE A 1 342 ? 29.107 -26.496 17.290 1.00 82.94 342 PHE A CA 1
ATOM 2595 C C . PHE A 1 342 ? 27.852 -26.881 18.081 1.00 82.94 342 PHE A C 1
ATOM 2597 O O . PHE A 1 342 ? 26.746 -26.638 17.603 1.00 82.94 342 PHE A O 1
ATOM 2604 N N . ILE A 1 343 ? 28.002 -27.459 19.278 1.00 85.06 343 ILE A N 1
ATOM 2605 C CA . ILE A 1 343 ? 26.894 -28.133 19.984 1.00 85.06 343 ILE A CA 1
ATOM 2606 C C . ILE A 1 343 ? 25.703 -27.202 20.259 1.00 85.06 343 ILE A C 1
ATOM 2608 O O . ILE A 1 343 ? 24.566 -27.588 20.002 1.00 85.06 343 ILE A O 1
ATOM 2612 N N . GLY A 1 344 ? 25.937 -25.983 20.756 1.00 86.69 344 GLY A N 1
ATOM 2613 C CA . GLY A 1 344 ? 24.857 -25.052 21.113 1.00 86.69 344 GLY A CA 1
ATOM 2614 C C . GLY A 1 344 ? 23.974 -24.656 19.918 1.00 86.69 344 GLY A C 1
ATOM 2615 O O . GLY A 1 344 ? 22.777 -24.949 19.929 1.00 86.69 344 GLY A O 1
ATOM 2616 N N . PRO A 1 345 ? 24.543 -24.045 18.861 1.00 87.75 345 PRO A N 1
ATOM 2617 C CA . PRO A 1 345 ? 23.792 -23.655 17.664 1.00 87.75 345 PRO A CA 1
ATOM 2618 C C . PRO A 1 345 ? 23.165 -24.849 16.937 1.00 87.75 345 PRO A C 1
ATOM 2620 O O . PRO A 1 345 ? 22.068 -24.738 16.394 1.00 87.75 345 PRO A O 1
ATOM 2623 N N . PHE A 1 346 ? 23.831 -26.008 16.953 1.00 89.38 346 PHE A N 1
ATOM 2624 C CA . PHE A 1 346 ? 23.281 -27.247 16.412 1.00 89.38 346 PHE A CA 1
ATOM 2625 C C . PHE A 1 346 ? 22.006 -27.678 17.144 1.00 89.38 346 PHE A C 1
ATOM 2627 O O . PHE A 1 346 ? 20.990 -27.907 16.494 1.00 89.38 346 PHE A O 1
ATOM 2634 N N . LEU A 1 347 ? 22.022 -27.741 18.481 1.00 91.38 347 LEU A N 1
ATOM 2635 C CA . LEU A 1 347 ? 20.838 -28.109 19.266 1.00 91.38 347 LEU A CA 1
ATOM 2636 C C . LEU A 1 347 ? 19.688 -27.122 19.054 1.00 91.38 347 LEU A C 1
ATOM 2638 O O . LEU A 1 347 ? 18.542 -27.541 18.912 1.00 91.38 347 LEU A O 1
ATOM 2642 N N . LEU A 1 348 ? 19.990 -25.826 18.961 1.00 92.00 348 LEU A N 1
ATOM 2643 C CA . LEU A 1 348 ? 18.991 -24.813 18.632 1.00 92.00 348 LEU A CA 1
ATOM 2644 C C . LEU A 1 348 ? 18.363 -25.055 17.248 1.00 92.00 348 LEU A C 1
ATOM 2646 O O . LEU A 1 348 ? 17.149 -24.934 17.094 1.00 92.00 348 LEU A O 1
ATOM 2650 N N . TYR A 1 349 ? 19.158 -25.476 16.261 1.00 89.81 349 TYR A N 1
ATOM 2651 C CA . TYR A 1 349 ? 18.643 -25.861 14.947 1.00 89.81 349 TYR A CA 1
ATOM 2652 C C . TYR A 1 349 ? 17.687 -27.054 15.010 1.00 89.81 349 TYR A C 1
ATOM 2654 O O . TYR A 1 349 ? 16.639 -27.054 14.370 1.00 89.81 349 TYR A O 1
ATOM 2662 N N . VAL A 1 350 ? 18.015 -28.060 15.821 1.00 92.81 350 VAL A N 1
ATOM 2663 C CA . VAL A 1 350 ? 17.142 -29.217 16.065 1.00 92.81 350 VAL A CA 1
ATOM 2664 C C . VAL A 1 350 ? 15.825 -28.776 16.718 1.00 92.81 350 VAL A C 1
ATOM 2666 O O . VAL A 1 350 ? 14.756 -29.231 16.310 1.00 92.81 350 VAL A O 1
ATOM 2669 N N . CYS A 1 351 ? 15.871 -27.834 17.667 1.00 94.12 351 CYS A N 1
ATOM 2670 C CA . CYS A 1 351 ? 14.675 -27.246 18.276 1.00 94.12 351 CYS A CA 1
ATOM 2671 C C . CYS A 1 351 ? 13.792 -26.504 17.260 1.00 94.12 351 CYS A C 1
ATOM 2673 O O . CYS A 1 351 ? 12.569 -26.585 17.351 1.00 94.12 351 CYS A O 1
ATOM 2675 N N . TYR A 1 352 ? 14.377 -25.832 16.264 1.00 92.56 352 TYR A N 1
ATOM 2676 C CA . TYR A 1 352 ? 13.604 -25.226 15.177 1.00 92.56 352 TYR A CA 1
ATOM 2677 C C . TYR A 1 352 ? 12.861 -26.263 14.324 1.00 92.56 352 TYR A C 1
ATOM 2679 O O . TYR A 1 352 ? 11.715 -26.022 13.951 1.00 92.56 352 TYR A O 1
ATOM 2687 N N . GLY A 1 353 ? 13.459 -27.432 14.075 1.00 92.50 353 GLY A N 1
ATOM 2688 C CA . GLY A 1 353 ? 12.769 -28.539 13.400 1.00 92.50 353 GLY A CA 1
ATOM 2689 C C . GLY A 1 353 ? 11.614 -29.101 14.233 1.00 92.50 353 GLY A C 1
ATOM 2690 O O . GLY A 1 353 ? 10.530 -29.360 13.712 1.00 92.50 353 GLY A O 1
ATOM 2691 N N . LEU A 1 354 ? 11.808 -29.229 15.550 1.00 94.38 354 LEU A N 1
ATOM 2692 C CA . LEU A 1 354 ? 10.743 -29.628 16.475 1.00 94.38 354 LEU A CA 1
ATOM 2693 C C . LEU A 1 354 ? 9.576 -28.626 16.459 1.00 94.38 354 LEU A C 1
ATOM 2695 O O . LEU A 1 354 ? 8.416 -29.031 16.385 1.00 94.38 354 LEU A O 1
ATOM 2699 N N . TYR A 1 355 ? 9.893 -27.330 16.517 1.00 93.88 355 TYR A N 1
ATOM 2700 C CA . TYR A 1 355 ? 8.913 -26.246 16.486 1.00 93.88 355 TYR A CA 1
ATOM 2701 C C . TYR A 1 355 ? 8.053 -26.277 15.234 1.00 93.88 355 TYR A C 1
ATOM 2703 O O . TYR A 1 355 ? 6.830 -26.201 15.328 1.00 93.88 355 TYR A O 1
ATOM 2711 N N . ASP A 1 356 ? 8.692 -26.407 14.074 1.00 92.38 356 ASP A N 1
ATOM 2712 C CA . ASP A 1 356 ? 7.983 -26.432 12.807 1.00 92.38 356 ASP A CA 1
ATOM 2713 C C . ASP A 1 356 ? 6.993 -27.596 12.752 1.00 92.38 356 ASP A C 1
ATOM 2715 O O . ASP A 1 356 ? 5.799 -27.397 12.533 1.00 92.38 356 ASP A O 1
ATOM 2719 N N . ALA A 1 357 ? 7.434 -28.804 13.102 1.00 94.62 357 ALA A N 1
ATOM 2720 C CA . ALA A 1 357 ? 6.529 -29.943 13.162 1.00 94.62 357 ALA A CA 1
ATOM 2721 C C . ALA A 1 357 ? 5.351 -29.727 14.117 1.00 94.62 357 ALA A C 1
ATOM 2723 O O . ALA A 1 357 ? 4.230 -30.138 13.803 1.00 94.62 357 ALA A O 1
ATOM 2724 N N . TRP A 1 358 ? 5.566 -29.074 15.261 1.00 94.69 358 TRP A N 1
ATOM 2725 C CA . TRP A 1 358 ? 4.478 -28.726 16.172 1.00 94.69 358 TRP A CA 1
ATOM 2726 C C . TRP A 1 358 ? 3.510 -27.721 15.557 1.00 94.69 358 TRP A C 1
ATOM 2728 O O . TRP A 1 358 ? 2.301 -27.949 15.598 1.00 94.69 358 TRP A O 1
ATOM 2738 N N . PHE A 1 359 ? 4.020 -26.664 14.930 1.00 94.00 359 PHE A N 1
ATOM 2739 C CA . PHE A 1 359 ? 3.205 -25.649 14.274 1.00 94.00 359 PHE A CA 1
ATOM 2740 C C . PHE A 1 359 ? 2.335 -26.261 13.165 1.00 94.00 359 PHE A C 1
ATOM 2742 O O . PHE A 1 359 ? 1.119 -26.068 13.143 1.00 94.00 359 PHE A O 1
ATOM 2749 N N . GLN A 1 360 ? 2.938 -27.065 12.285 1.00 92.50 360 GLN A N 1
ATOM 2750 C CA . GLN A 1 360 ? 2.265 -27.684 11.137 1.00 92.50 360 GLN A CA 1
ATOM 2751 C C . GLN A 1 360 ? 1.209 -28.691 11.600 1.00 92.50 360 GLN A C 1
ATOM 2753 O O . GLN A 1 360 ? 0.067 -28.661 11.140 1.00 92.50 360 GLN A O 1
ATOM 2758 N N . THR A 1 361 ? 1.558 -29.550 12.561 1.00 94.12 361 THR A N 1
ATOM 2759 C CA . THR A 1 361 ? 0.631 -30.549 13.117 1.00 94.12 361 THR A CA 1
ATOM 2760 C C . THR A 1 361 ? -0.556 -29.883 13.801 1.00 94.12 361 THR A C 1
ATOM 2762 O O . THR A 1 361 ? -1.690 -30.336 13.655 1.00 94.12 361 THR A O 1
ATOM 2765 N N . TYR A 1 362 ? -0.321 -28.780 14.507 1.00 95.06 362 TYR A N 1
ATOM 2766 C CA . TYR A 1 362 ? -1.366 -28.088 15.244 1.00 95.06 362 TYR A CA 1
ATOM 2767 C C . TYR A 1 362 ? -2.356 -27.346 14.348 1.00 95.06 362 TYR A C 1
ATOM 2769 O O . TYR A 1 362 ? -3.558 -27.506 14.538 1.00 95.06 362 TYR A O 1
ATOM 2777 N N . VAL A 1 363 ? -1.886 -26.600 13.339 1.00 93.94 363 VAL A N 1
ATOM 2778 C CA . VAL A 1 363 ? -2.781 -25.930 12.373 1.00 93.94 363 VAL A CA 1
ATOM 2779 C C . VAL A 1 363 ? -3.690 -26.952 11.690 1.00 93.94 363 VAL A C 1
ATOM 2781 O O . VAL A 1 363 ? -4.901 -26.759 11.632 1.00 93.94 363 VAL A O 1
ATOM 2784 N N . ASN A 1 364 ? -3.124 -28.066 11.219 1.00 92.50 364 ASN A N 1
ATOM 2785 C CA . ASN A 1 364 ? -3.896 -29.102 10.534 1.00 92.50 364 ASN A CA 1
ATOM 2786 C C . ASN A 1 364 ? -4.872 -29.813 11.477 1.00 92.50 364 ASN A C 1
ATOM 2788 O O . ASN A 1 364 ? -6.009 -30.068 11.088 1.00 92.50 364 ASN A O 1
ATOM 2792 N N . TYR A 1 365 ? -4.482 -30.065 12.729 1.00 92.88 365 TYR A N 1
ATOM 2793 C CA . TYR A 1 365 ? -5.400 -30.585 13.742 1.00 92.88 365 TYR A CA 1
ATOM 2794 C C . TYR A 1 365 ? -6.580 -29.636 13.989 1.00 92.88 365 TYR A C 1
ATOM 2796 O O . TYR A 1 365 ? -7.722 -30.087 14.028 1.00 92.88 365 TYR A O 1
ATOM 2804 N N . LEU A 1 366 ? -6.326 -28.328 14.110 1.00 92.25 366 LEU A N 1
ATOM 2805 C CA . LEU A 1 366 ? -7.370 -27.321 14.310 1.00 92.25 366 LEU A CA 1
ATOM 2806 C C . LEU A 1 366 ? -8.329 -27.229 13.116 1.00 92.25 366 LEU A C 1
ATOM 2808 O O . LEU A 1 366 ? -9.538 -27.228 13.324 1.00 92.25 366 LEU A O 1
ATOM 2812 N N . ILE A 1 367 ? -7.811 -27.235 11.883 1.00 91.81 367 ILE A N 1
ATOM 2813 C CA . ILE A 1 367 ? -8.637 -27.276 10.664 1.00 91.81 367 ILE A CA 1
ATOM 2814 C C . ILE A 1 367 ? -9.480 -28.554 10.631 1.00 91.81 367 ILE A C 1
ATOM 2816 O O . ILE A 1 367 ? -10.677 -28.511 10.354 1.00 91.81 367 ILE A O 1
ATOM 2820 N N . GLY A 1 368 ? -8.872 -29.696 10.955 1.00 87.12 368 GLY A N 1
ATOM 2821 C CA . GLY A 1 368 ? -9.581 -30.964 11.063 1.00 87.12 368 GLY A CA 1
ATOM 2822 C C . GLY A 1 368 ? -10.644 -30.960 12.165 1.00 87.12 368 GLY A C 1
ATOM 2823 O O . GLY A 1 368 ? -11.620 -31.688 12.061 1.00 87.12 368 GLY A O 1
ATOM 2824 N N . ALA A 1 369 ? -10.503 -30.157 13.217 1.00 82.50 369 ALA A N 1
ATOM 2825 C CA . ALA A 1 369 ? -11.403 -30.192 14.366 1.00 82.50 369 ALA A CA 1
ATOM 2826 C C . ALA A 1 369 ? -12.785 -29.561 14.118 1.00 82.50 369 ALA A C 1
ATOM 2828 O O . ALA A 1 369 ? -13.673 -29.785 14.937 1.00 82.50 369 ALA A O 1
ATOM 2829 N N . ILE A 1 370 ? -12.970 -28.790 13.038 1.00 82.44 370 ILE A N 1
ATOM 2830 C CA . ILE A 1 370 ? -14.197 -28.006 12.796 1.00 82.44 370 ILE A CA 1
ATOM 2831 C C . ILE A 1 370 ? -15.138 -28.583 11.732 1.00 82.44 370 ILE A C 1
ATOM 2833 O O . ILE A 1 370 ? -16.228 -28.058 11.545 1.00 82.44 370 ILE A O 1
ATOM 2837 N N . SER A 1 371 ? -14.734 -29.629 11.011 1.00 83.81 371 SER A N 1
ATOM 2838 C CA . SER A 1 371 ? -15.597 -30.306 10.038 1.00 83.81 371 SER A CA 1
ATOM 2839 C C . SER A 1 371 ? -15.153 -31.754 9.843 1.00 83.81 371 SER A C 1
ATOM 2841 O O . SER A 1 371 ? -13.979 -32.081 10.032 1.00 83.81 371 SER A O 1
ATOM 2843 N N . ASN A 1 372 ? -16.084 -32.622 9.457 1.00 77.88 372 ASN A N 1
ATOM 2844 C CA . ASN A 1 372 ? -15.805 -33.971 8.958 1.00 77.88 372 ASN A CA 1
ATOM 2845 C C . ASN A 1 372 ? -16.177 -34.141 7.478 1.00 77.88 372 ASN A C 1
ATOM 2847 O O . ASN A 1 372 ? -15.895 -35.199 6.911 1.00 77.88 372 ASN A O 1
ATOM 2851 N N . ASP A 1 373 ? -16.765 -33.113 6.861 1.00 82.25 373 ASP A N 1
ATOM 2852 C CA . ASP A 1 373 ? -17.140 -33.123 5.452 1.00 82.25 373 ASP A CA 1
ATOM 2853 C C . ASP A 1 373 ? -15.891 -33.086 4.563 1.00 82.25 373 ASP A C 1
ATOM 2855 O O . ASP A 1 373 ? -14.990 -32.250 4.727 1.00 82.25 373 ASP A O 1
ATOM 2859 N N . SER A 1 374 ? -15.838 -34.014 3.608 1.00 82.38 374 SER A N 1
ATOM 2860 C CA . SER A 1 374 ? -14.654 -34.203 2.781 1.00 82.38 374 SER A CA 1
ATOM 2861 C C . SER A 1 374 ? -14.431 -33.071 1.782 1.00 82.38 374 SER A C 1
ATOM 2863 O O . SER A 1 374 ? -13.273 -32.744 1.502 1.00 82.38 374 SER A O 1
ATOM 2865 N N . GLU A 1 375 ? -15.501 -32.429 1.302 1.00 84.94 375 GLU A N 1
ATOM 2866 C CA . GLU A 1 375 ? -15.401 -31.286 0.394 1.00 84.94 375 GLU A CA 1
ATOM 2867 C C . GLU A 1 375 ? -14.881 -30.040 1.118 1.00 84.94 375 GLU A C 1
ATOM 2869 O O . GLU A 1 375 ? -13.966 -29.360 0.642 1.00 84.94 375 GLU A O 1
ATOM 2874 N N . THR A 1 376 ? -15.445 -29.761 2.292 1.00 87.31 376 THR A N 1
ATOM 2875 C CA . THR A 1 376 ? -15.125 -28.602 3.128 1.00 87.31 376 THR A CA 1
ATOM 2876 C C . THR A 1 376 ? -13.688 -28.657 3.624 1.00 87.31 376 THR A C 1
ATOM 2878 O O . THR A 1 376 ? -12.933 -27.697 3.455 1.00 87.31 376 THR A O 1
ATOM 2881 N N . LEU A 1 377 ? -13.260 -29.800 4.162 1.00 88.50 377 LEU A N 1
ATOM 2882 C CA . LEU A 1 377 ? -11.882 -29.975 4.618 1.00 88.50 377 LEU A CA 1
ATOM 2883 C C . LEU A 1 377 ? -10.871 -29.921 3.467 1.00 88.50 377 LEU A C 1
ATOM 2885 O O . LEU A 1 377 ? -9.764 -29.421 3.663 1.00 88.50 377 LEU A O 1
ATOM 2889 N N . SER A 1 378 ? -11.241 -30.370 2.263 1.00 90.94 378 SER A N 1
ATOM 2890 C CA . SER A 1 378 ? -10.404 -30.211 1.067 1.00 90.94 378 SER A CA 1
ATOM 2891 C C . SER A 1 378 ? -10.198 -28.732 0.712 1.00 90.94 378 SER A C 1
ATOM 2893 O O . SER A 1 378 ? -9.067 -28.289 0.491 1.00 90.94 378 SER A O 1
ATOM 2895 N N . ARG A 1 379 ? -11.272 -27.930 0.734 1.00 92.81 379 ARG A N 1
ATOM 2896 C CA . ARG A 1 379 ? -11.214 -26.471 0.535 1.00 92.81 379 ARG A CA 1
ATOM 2897 C C . ARG A 1 379 ? -10.372 -25.786 1.616 1.00 92.81 379 ARG A C 1
ATOM 2899 O O . ARG A 1 379 ? -9.522 -24.961 1.288 1.00 92.81 379 ARG A O 1
ATOM 2906 N N . TYR A 1 380 ? -10.539 -26.162 2.886 1.00 93.12 380 TYR A N 1
ATOM 2907 C CA . TYR A 1 380 ? -9.748 -25.611 3.993 1.00 93.12 380 TYR A CA 1
ATOM 2908 C C . TYR A 1 380 ? -8.264 -25.972 3.896 1.00 93.12 380 TYR A C 1
ATOM 2910 O O . TYR A 1 380 ? -7.411 -25.115 4.133 1.00 93.12 380 TYR A O 1
ATOM 2918 N N . ALA A 1 381 ? -7.941 -27.204 3.498 1.00 91.31 381 ALA A N 1
ATOM 2919 C CA . ALA A 1 381 ? -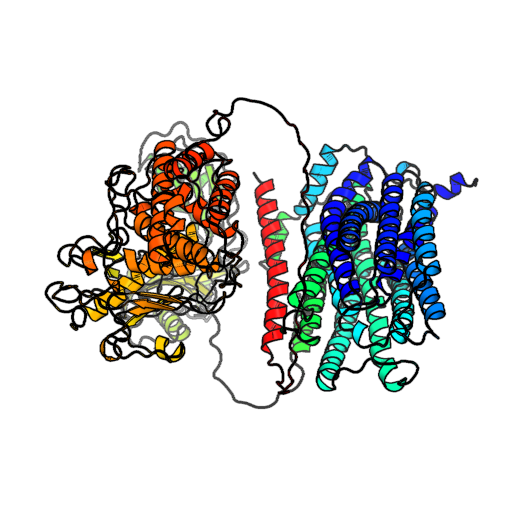6.567 -27.615 3.233 1.00 91.31 381 ALA A CA 1
ATOM 2920 C C . ALA A 1 381 ? -5.941 -26.809 2.085 1.00 91.31 381 ALA A C 1
ATOM 2922 O O . ALA A 1 381 ? -4.811 -26.334 2.215 1.00 91.31 381 ALA A O 1
ATOM 2923 N N . GLY A 1 382 ? -6.687 -26.599 0.994 1.00 92.00 382 GLY A N 1
ATOM 2924 C CA . GLY A 1 382 ? -6.273 -25.731 -0.109 1.00 92.00 382 GLY A CA 1
ATOM 2925 C C . GLY A 1 382 ? -6.021 -24.291 0.347 1.00 92.00 382 GLY A C 1
ATOM 2926 O O . GLY A 1 382 ? -4.959 -23.728 0.083 1.00 92.00 382 GLY A O 1
ATOM 2927 N N . PHE A 1 383 ? -6.941 -23.721 1.131 1.00 93.19 383 PHE A N 1
ATOM 2928 C CA . PHE A 1 383 ? -6.790 -22.383 1.706 1.00 93.19 383 PHE A CA 1
ATOM 2929 C C . PHE A 1 383 ? -5.546 -22.250 2.577 1.00 93.19 383 PHE A C 1
ATOM 2931 O O . PHE A 1 383 ? -4.763 -21.312 2.412 1.00 93.19 383 PHE A O 1
ATOM 2938 N N . TYR A 1 384 ? -5.329 -23.211 3.472 1.00 93.44 384 TYR A N 1
ATOM 2939 C CA . TYR A 1 384 ? -4.137 -23.256 4.304 1.00 93.44 384 TYR A CA 1
ATOM 2940 C C . TYR A 1 384 ? -2.864 -23.295 3.454 1.00 93.44 384 TYR A C 1
ATOM 2942 O O . TYR A 1 384 ? -1.972 -22.474 3.652 1.00 93.44 384 TYR A O 1
ATOM 2950 N N . LYS A 1 385 ? -2.787 -24.186 2.462 1.00 92.44 385 LYS A N 1
ATOM 2951 C CA . LYS A 1 385 ? -1.583 -24.342 1.633 1.00 92.44 385 LYS A CA 1
ATOM 2952 C C . LYS A 1 385 ? -1.338 -23.153 0.707 1.00 92.44 385 LYS A C 1
ATOM 2954 O O . LYS A 1 385 ? -0.186 -22.756 0.528 1.00 92.44 385 LYS A O 1
ATOM 2959 N N . GLY A 1 386 ? -2.395 -22.544 0.174 1.00 91.38 386 GLY A N 1
ATOM 2960 C CA . GLY A 1 386 ? -2.310 -21.317 -0.616 1.00 91.38 386 GLY A CA 1
ATOM 2961 C C . GLY A 1 386 ? -1.813 -20.128 0.211 1.00 91.38 386 GLY A C 1
ATOM 2962 O O . GLY A 1 386 ? -0.857 -19.459 -0.174 1.00 91.38 386 GLY A O 1
ATOM 2963 N N . THR A 1 387 ? -2.382 -19.908 1.398 1.00 91.62 387 THR A N 1
ATOM 2964 C CA . THR A 1 387 ? -1.976 -18.802 2.289 1.00 91.62 387 THR A CA 1
ATOM 2965 C C . THR A 1 387 ? -0.596 -19.023 2.920 1.00 91.62 387 THR A C 1
ATOM 2967 O O . THR A 1 387 ? 0.200 -18.087 2.974 1.00 91.62 387 THR A O 1
ATOM 2970 N N . GLN A 1 388 ? -0.249 -20.259 3.297 1.00 92.44 388 GLN A N 1
ATOM 2971 C CA . GLN A 1 388 ? 1.111 -20.662 3.691 1.00 92.44 388 GLN A CA 1
ATOM 2972 C C . GLN A 1 388 ? 2.127 -20.344 2.590 1.00 92.44 388 GLN A C 1
ATOM 2974 O O . GLN A 1 388 ? 3.202 -19.817 2.872 1.00 92.44 388 GLN A O 1
ATOM 2979 N N . SER A 1 389 ? 1.783 -20.627 1.332 1.00 90.44 389 SER A N 1
ATOM 2980 C CA . SER A 1 389 ? 2.653 -20.350 0.185 1.00 90.44 389 SER A CA 1
ATOM 2981 C C . SER A 1 389 ? 2.746 -18.862 -0.134 1.00 90.44 389 SER A C 1
ATOM 2983 O O . SER A 1 389 ? 3.821 -18.405 -0.502 1.00 90.44 389 SER A O 1
ATOM 2985 N N . ALA A 1 390 ? 1.677 -18.087 0.075 1.00 87.00 390 ALA A N 1
ATOM 2986 C CA . ALA A 1 390 ? 1.724 -16.629 -0.023 1.00 87.00 390 ALA A CA 1
ATOM 2987 C C . ALA A 1 390 ? 2.676 -16.032 1.027 1.00 87.00 390 ALA A C 1
ATOM 2989 O O . ALA A 1 390 ? 3.562 -15.253 0.683 1.00 87.00 390 ALA A O 1
ATOM 2990 N N . GLY A 1 391 ? 2.556 -16.457 2.292 1.00 84.75 391 GLY A N 1
ATOM 2991 C CA . GLY A 1 391 ? 3.484 -16.068 3.359 1.00 84.75 391 GLY A CA 1
ATOM 2992 C C . GLY A 1 391 ? 4.927 -16.485 3.056 1.00 84.75 391 GLY A C 1
ATOM 2993 O O . GLY A 1 391 ? 5.842 -15.671 3.151 1.00 84.75 391 GLY A O 1
ATOM 2994 N N . GLY A 1 392 ? 5.131 -17.724 2.601 1.00 80.19 392 GLY A N 1
ATOM 2995 C CA . GLY A 1 392 ? 6.436 -18.215 2.156 1.00 80.19 392 GLY A CA 1
ATOM 2996 C C . GLY A 1 392 ? 7.016 -17.394 1.001 1.00 80.19 392 GLY A C 1
ATOM 2997 O O . GLY A 1 392 ? 8.173 -16.993 1.064 1.00 80.19 392 GLY A O 1
ATOM 2998 N N . GLY A 1 393 ? 6.215 -17.086 -0.020 1.00 77.19 393 GLY A N 1
ATOM 2999 C CA . GLY A 1 393 ? 6.616 -16.272 -1.167 1.00 77.19 393 GLY A CA 1
ATOM 3000 C C . GLY A 1 393 ? 7.050 -14.864 -0.765 1.00 77.19 393 GLY A C 1
ATOM 3001 O O . GLY A 1 393 ? 8.097 -14.403 -1.216 1.00 77.19 393 GLY A O 1
ATOM 3002 N N . ILE A 1 394 ? 6.311 -14.218 0.144 1.00 78.31 394 ILE A N 1
ATOM 3003 C CA . ILE A 1 394 ? 6.699 -12.918 0.711 1.00 78.31 394 ILE A CA 1
ATOM 3004 C C . ILE A 1 394 ? 8.013 -13.049 1.487 1.00 78.31 394 ILE A C 1
ATOM 3006 O O . ILE A 1 394 ? 8.928 -12.262 1.264 1.00 78.31 394 ILE A O 1
ATOM 3010 N N . SER A 1 395 ? 8.142 -14.052 2.358 1.00 77.06 395 SER A N 1
ATOM 3011 C CA . SER A 1 395 ? 9.358 -14.269 3.148 1.00 77.06 395 SER A CA 1
ATOM 3012 C C . SER A 1 395 ? 10.593 -14.484 2.256 1.00 77.06 395 SER A C 1
ATOM 3014 O O . SER A 1 395 ? 11.636 -13.863 2.473 1.00 77.06 395 SER A O 1
ATOM 3016 N N . TRP A 1 396 ? 10.480 -15.295 1.196 1.00 72.31 396 TRP A N 1
ATOM 3017 C CA . TRP A 1 396 ? 11.564 -15.519 0.230 1.00 72.31 396 TRP A CA 1
ATOM 3018 C C . TRP A 1 396 ? 11.872 -14.277 -0.610 1.00 72.31 396 TRP A C 1
ATOM 3020 O O . TRP A 1 396 ? 13.044 -13.995 -0.863 1.00 72.31 396 TRP A O 1
ATOM 3030 N N . ALA A 1 397 ? 10.856 -13.501 -0.995 1.00 67.06 397 ALA A N 1
ATOM 3031 C CA . ALA A 1 397 ? 11.051 -12.221 -1.670 1.00 67.06 397 ALA A CA 1
ATOM 3032 C C . ALA A 1 397 ? 11.788 -11.221 -0.763 1.00 67.06 397 ALA A C 1
ATOM 3034 O O . ALA A 1 397 ? 12.770 -10.617 -1.192 1.00 67.06 397 ALA A O 1
ATOM 3035 N N . LEU A 1 398 ? 11.397 -11.096 0.509 1.00 69.19 398 LEU A N 1
ATOM 3036 C CA . LEU A 1 398 ? 12.122 -10.285 1.493 1.00 69.19 398 LEU A CA 1
ATOM 3037 C C . LEU A 1 398 ? 13.579 -10.754 1.616 1.00 69.19 398 LEU A C 1
ATOM 3039 O O . LEU A 1 398 ? 14.493 -9.930 1.587 1.00 69.19 398 LEU A O 1
ATOM 3043 N N . ASN A 1 399 ? 13.818 -12.070 1.647 1.00 67.00 399 ASN A N 1
ATOM 3044 C CA . ASN A 1 399 ? 15.175 -12.604 1.667 1.00 67.00 399 ASN A CA 1
ATOM 3045 C C . ASN A 1 399 ? 16.000 -12.187 0.433 1.00 67.00 399 ASN A C 1
ATOM 3047 O O . ASN A 1 399 ? 17.115 -11.679 0.567 1.00 67.00 399 ASN A O 1
ATOM 3051 N N . GLY A 1 400 ? 15.439 -12.335 -0.768 1.00 55.81 400 GLY A N 1
ATOM 3052 C CA . GLY A 1 400 ? 16.120 -12.020 -2.028 1.00 55.81 400 GLY A CA 1
ATOM 3053 C C . GLY A 1 400 ? 16.316 -10.522 -2.300 1.00 55.81 400 GLY A C 1
ATOM 3054 O O . GLY A 1 400 ? 17.351 -10.138 -2.844 1.00 55.81 400 GLY A O 1
ATOM 3055 N N . PHE A 1 401 ? 15.361 -9.671 -1.910 1.00 55.69 401 PHE A N 1
ATOM 3056 C CA . PHE A 1 401 ? 15.357 -8.239 -2.250 1.00 55.69 401 PHE A CA 1
ATOM 3057 C C . PHE A 1 401 ? 15.837 -7.321 -1.122 1.00 55.69 401 PHE A C 1
ATOM 3059 O O . PHE A 1 401 ? 16.426 -6.277 -1.398 1.00 55.69 401 PHE A O 1
ATOM 3066 N N . VAL A 1 402 ? 15.583 -7.688 0.137 1.00 54.47 402 VAL A N 1
ATOM 3067 C CA . VAL A 1 402 ? 15.830 -6.832 1.311 1.00 54.47 402 VAL A CA 1
ATOM 3068 C C . VAL A 1 402 ? 17.038 -7.318 2.124 1.00 54.47 402 VAL A C 1
ATOM 3070 O O . VAL A 1 402 ? 17.758 -6.510 2.706 1.00 54.47 402 VAL A O 1
ATOM 3073 N N . PHE A 1 403 ? 17.299 -8.629 2.155 1.00 55.66 403 PHE A N 1
ATOM 3074 C CA . PHE A 1 403 ? 18.257 -9.241 3.089 1.00 55.66 403 PHE A CA 1
ATOM 3075 C C . PHE A 1 403 ? 19.555 -9.772 2.458 1.00 55.66 403 PHE A C 1
ATOM 3077 O O . PHE A 1 403 ? 20.547 -9.954 3.174 1.00 55.66 403 PHE A O 1
ATOM 3084 N N . THR A 1 404 ? 19.592 -9.977 1.137 1.00 51.03 404 THR A N 1
ATOM 3085 C CA . THR A 1 404 ? 20.775 -10.491 0.425 1.00 51.03 404 THR A CA 1
ATOM 3086 C C . THR A 1 404 ? 21.630 -9.354 -0.146 1.00 51.03 404 THR A C 1
ATOM 3088 O O . THR A 1 404 ? 21.142 -8.416 -0.771 1.00 51.03 404 THR A O 1
ATOM 3091 N N . ALA A 1 405 ? 22.944 -9.435 0.087 1.00 41.97 405 ALA A N 1
ATOM 3092 C CA . ALA A 1 405 ? 23.932 -8.367 -0.080 1.00 41.97 405 ALA A CA 1
ATOM 3093 C C . ALA A 1 405 ? 24.284 -8.011 -1.540 1.00 41.97 405 ALA A C 1
ATOM 3095 O O . ALA A 1 405 ? 25.456 -8.042 -1.913 1.00 41.97 405 ALA A O 1
ATOM 3096 N N . LYS A 1 406 ? 23.307 -7.643 -2.375 1.00 35.03 406 LYS A N 1
ATOM 3097 C CA . LYS A 1 406 ? 23.609 -7.127 -3.721 1.00 35.03 406 LYS A CA 1
ATOM 3098 C C . LYS A 1 406 ? 23.875 -5.617 -3.781 1.00 35.03 406 LYS A C 1
ATOM 3100 O O . LYS A 1 406 ? 24.511 -5.198 -4.734 1.00 35.03 406 LYS A O 1
ATOM 3105 N N . ASN A 1 407 ? 23.515 -4.832 -2.752 1.00 32.81 407 ASN A N 1
ATOM 3106 C CA . ASN A 1 407 ? 23.616 -3.356 -2.768 1.00 32.81 407 ASN A CA 1
ATOM 3107 C C . ASN A 1 407 ? 24.128 -2.711 -1.454 1.00 32.81 407 ASN A C 1
ATOM 3109 O O . ASN A 1 407 ? 23.782 -1.578 -1.145 1.00 32.81 407 ASN A O 1
ATOM 3113 N N . GLY A 1 408 ? 24.905 -3.414 -0.623 1.00 34.22 408 GLY A N 1
ATOM 3114 C CA . GLY A 1 408 ? 25.512 -2.821 0.588 1.00 34.22 408 GLY A CA 1
ATOM 3115 C C . GLY A 1 408 ? 24.586 -2.611 1.804 1.00 34.22 408 GLY A C 1
ATOM 3116 O O . GLY A 1 408 ? 25.091 -2.546 2.920 1.00 34.22 408 GLY A O 1
ATOM 3117 N N . ASN A 1 409 ? 23.258 -2.631 1.645 1.00 41.44 409 ASN A N 1
ATOM 3118 C CA . ASN A 1 409 ? 22.288 -2.590 2.753 1.00 41.44 409 ASN A CA 1
ATOM 3119 C C . ASN A 1 409 ? 21.947 -3.995 3.272 1.00 41.44 409 ASN A C 1
ATOM 3121 O O . ASN A 1 409 ? 20.817 -4.463 3.161 1.00 41.44 409 ASN A O 1
ATOM 3125 N N . LYS A 1 410 ? 22.930 -4.708 3.829 1.00 45.84 410 LYS A N 1
ATOM 3126 C CA . LYS A 1 410 ? 22.645 -5.963 4.536 1.00 45.84 410 LYS A CA 1
ATOM 3127 C C . LYS A 1 410 ? 22.001 -5.619 5.883 1.00 45.84 410 LYS A C 1
ATOM 3129 O O . LYS A 1 410 ? 22.708 -5.221 6.807 1.00 45.84 410 LYS A O 1
ATOM 3134 N N . LEU A 1 411 ? 20.681 -5.785 6.009 1.00 52.25 411 LEU A N 1
ATOM 3135 C CA . LEU A 1 411 ? 20.041 -5.854 7.327 1.00 52.25 411 LEU A CA 1
ATOM 3136 C C . LEU A 1 411 ? 20.767 -6.908 8.165 1.00 52.25 411 LEU A C 1
ATOM 3138 O O . LEU A 1 411 ? 21.095 -7.988 7.662 1.00 52.25 411 LEU A O 1
ATOM 3142 N N . THR A 1 412 ? 21.062 -6.580 9.423 1.00 66.19 412 THR A N 1
ATOM 3143 C CA . THR A 1 412 ? 21.777 -7.494 10.319 1.00 66.19 412 THR A CA 1
ATOM 3144 C C . THR A 1 412 ? 20.996 -8.804 10.439 1.00 66.19 412 THR A C 1
ATOM 3146 O O . THR A 1 412 ? 19.766 -8.798 10.391 1.00 66.19 412 THR A O 1
ATOM 3149 N N . SER A 1 413 ? 21.687 -9.936 10.597 1.00 66.69 413 SER A N 1
ATOM 3150 C CA . SER A 1 413 ? 21.043 -11.241 10.838 1.00 66.69 413 SER A CA 1
ATOM 3151 C C . SER A 1 413 ? 20.046 -11.173 12.004 1.00 66.69 413 SER A C 1
ATOM 3153 O O . SER A 1 413 ? 18.982 -11.782 11.958 1.00 66.69 413 SER A O 1
ATOM 3155 N N . THR A 1 414 ? 20.326 -10.304 12.979 1.00 73.12 414 THR A N 1
ATOM 3156 C CA . THR A 1 414 ? 19.424 -9.930 14.069 1.00 73.12 414 THR A CA 1
ATOM 3157 C C . THR A 1 414 ? 18.117 -9.303 13.580 1.00 73.12 414 THR A C 1
ATOM 3159 O O . THR A 1 414 ? 17.052 -9.730 14.005 1.00 73.12 414 THR A O 1
ATOM 3162 N N . ALA A 1 415 ? 18.144 -8.316 12.685 1.00 71.62 415 ALA A N 1
ATOM 3163 C CA . ALA A 1 415 ? 16.914 -7.711 12.173 1.00 71.62 415 ALA A CA 1
ATOM 3164 C C . ALA A 1 415 ? 16.086 -8.710 11.350 1.00 71.62 415 ALA A C 1
ATOM 3166 O O . ALA A 1 415 ? 14.867 -8.773 11.493 1.00 71.62 415 ALA A O 1
ATOM 3167 N N . GLN A 1 416 ? 16.757 -9.546 10.554 1.00 73.25 416 GLN A N 1
ATOM 3168 C CA . GLN A 1 416 ? 16.112 -10.617 9.790 1.00 73.25 416 GLN A CA 1
ATOM 3169 C C . GLN A 1 416 ? 15.433 -11.630 10.712 1.00 73.25 416 GLN A C 1
ATOM 3171 O O . GLN A 1 416 ? 14.292 -12.002 10.469 1.00 73.25 416 GLN A O 1
ATOM 3176 N N . PHE A 1 417 ? 16.089 -12.017 11.808 1.00 83.75 417 PHE A N 1
ATOM 3177 C CA . PHE A 1 417 ? 15.496 -12.865 12.836 1.00 83.75 417 PHE A CA 1
ATOM 3178 C C . PHE A 1 417 ? 14.165 -12.282 13.344 1.00 83.75 417 PHE A C 1
ATOM 3180 O O . PHE A 1 417 ? 13.145 -12.967 13.316 1.00 83.75 417 PHE A O 1
ATOM 3187 N N . TRP A 1 418 ? 14.117 -10.999 13.715 1.00 81.56 418 TRP A N 1
ATOM 3188 C CA . TRP A 1 418 ? 12.897 -10.403 14.279 1.00 81.56 418 TRP A CA 1
ATOM 3189 C C . TRP A 1 418 ? 11.753 -10.238 13.278 1.00 81.56 418 TRP A C 1
ATOM 3191 O O . TRP A 1 418 ? 10.608 -10.507 13.644 1.00 81.56 418 TRP A O 1
ATOM 3201 N N . VAL A 1 419 ? 12.042 -9.932 12.006 1.00 78.69 419 VAL A N 1
ATOM 3202 C CA . VAL A 1 419 ? 11.034 -9.986 10.923 1.00 78.69 419 VAL A CA 1
ATOM 3203 C C . VAL A 1 419 ? 10.373 -11.367 10.845 1.00 78.69 419 VAL A C 1
ATOM 3205 O O . VAL A 1 419 ? 9.200 -11.490 10.493 1.00 78.69 419 VAL A O 1
ATOM 3208 N N . MET A 1 420 ? 11.108 -12.425 11.186 1.00 78.62 420 MET A N 1
ATOM 3209 C CA . MET A 1 420 ? 10.634 -13.802 11.057 1.00 78.62 420 MET A CA 1
ATOM 3210 C C . MET A 1 420 ? 9.912 -14.321 12.304 1.00 78.62 420 MET A C 1
ATOM 3212 O O . MET A 1 420 ? 9.012 -15.155 12.188 1.00 78.62 420 MET A O 1
ATOM 3216 N N . VAL A 1 421 ? 10.247 -13.808 13.491 1.00 82.44 421 VAL A N 1
ATOM 3217 C CA . VAL A 1 421 ? 9.648 -14.248 14.764 1.00 82.44 421 VAL A CA 1
ATOM 3218 C C . VAL A 1 421 ? 8.324 -13.557 15.077 1.00 82.44 421 VAL A C 1
ATOM 3220 O O . VAL A 1 421 ? 7.421 -14.189 15.626 1.00 82.44 421 VAL A O 1
ATOM 3223 N N . VAL A 1 422 ? 8.162 -12.283 14.716 1.00 83.94 422 VAL A N 1
ATOM 3224 C CA . VAL A 1 422 ? 6.944 -11.510 15.029 1.00 83.94 422 VAL A CA 1
ATOM 3225 C C . VAL A 1 422 ? 5.656 -12.170 14.516 1.00 83.94 422 VAL A C 1
ATOM 3227 O O . VAL A 1 422 ? 4.731 -12.321 15.316 1.00 83.94 422 VAL A O 1
ATOM 3230 N N . PRO A 1 423 ? 5.576 -12.651 13.258 1.00 85.69 423 PRO A N 1
ATOM 3231 C CA . PRO A 1 423 ? 4.428 -13.424 12.770 1.00 85.69 423 PRO A CA 1
ATOM 3232 C C . PRO A 1 423 ? 4.066 -14.622 13.654 1.00 85.69 423 PRO A C 1
ATOM 3234 O O . PRO A 1 423 ? 2.893 -14.893 13.919 1.00 85.69 423 PRO A O 1
ATOM 3237 N N . CYS A 1 424 ? 5.086 -15.324 14.152 1.00 86.88 424 CYS A N 1
ATOM 3238 C CA . CYS A 1 424 ? 4.930 -16.511 14.985 1.00 86.88 424 CYS A CA 1
ATOM 3239 C C . CYS A 1 424 ? 4.364 -16.152 16.366 1.00 86.88 424 CYS A C 1
ATOM 3241 O O . CYS A 1 424 ? 3.473 -16.837 16.865 1.00 86.88 424 CYS A O 1
ATOM 3243 N N . LEU A 1 425 ? 4.822 -15.041 16.955 1.00 86.56 425 LEU A N 1
ATOM 3244 C CA . LEU A 1 425 ? 4.290 -14.523 18.220 1.00 86.56 425 LEU A CA 1
ATOM 3245 C C . LEU A 1 425 ? 2.837 -14.059 18.076 1.00 86.56 425 LEU A C 1
ATOM 3247 O O . LEU A 1 425 ? 2.000 -14.387 18.915 1.00 86.56 425 LEU A O 1
ATOM 3251 N N . VAL A 1 426 ? 2.511 -13.358 16.986 1.00 86.50 426 VAL A N 1
ATOM 3252 C CA . VAL A 1 426 ? 1.131 -12.937 16.690 1.00 86.50 426 VAL A CA 1
ATOM 3253 C C . VAL A 1 426 ? 0.225 -14.155 16.478 1.00 86.50 426 VAL A C 1
ATOM 3255 O O . VAL A 1 426 ? -0.907 -14.175 16.966 1.00 86.50 426 VAL A O 1
ATOM 3258 N N . SER A 1 427 ? 0.730 -15.211 15.835 1.00 90.44 427 SER A N 1
ATOM 3259 C CA . SER A 1 427 ? -0.022 -16.451 15.599 1.00 90.44 427 SER A CA 1
ATOM 3260 C C . SER A 1 427 ? -0.518 -17.112 16.890 1.00 90.44 427 SER A C 1
ATOM 3262 O O . SER A 1 427 ? -1.598 -17.696 16.880 1.00 90.44 427 SER A O 1
ATOM 3264 N N . ILE A 1 428 ? 0.192 -16.974 18.020 1.00 90.88 428 ILE A N 1
ATOM 3265 C CA . ILE A 1 428 ? -0.249 -17.500 19.329 1.00 90.88 428 ILE A CA 1
ATOM 3266 C C . ILE A 1 428 ? -1.600 -16.898 19.740 1.00 90.88 428 ILE A C 1
ATOM 3268 O O . ILE A 1 428 ? -2.487 -17.616 20.205 1.00 90.88 428 ILE A O 1
ATOM 3272 N N . VAL A 1 429 ? -1.780 -15.589 19.537 1.00 87.00 429 VAL A N 1
ATOM 3273 C CA . VAL A 1 429 ? -3.026 -14.888 19.880 1.00 87.00 429 VAL A CA 1
ATOM 3274 C C . VAL A 1 429 ? -4.173 -15.403 19.014 1.00 87.00 429 VAL A C 1
ATOM 3276 O O . VAL A 1 429 ? -5.229 -15.761 19.535 1.00 87.00 429 VAL A O 1
ATOM 3279 N N . PHE A 1 430 ? -3.947 -15.510 17.704 1.00 89.44 430 PHE A N 1
ATOM 3280 C CA . PHE A 1 430 ? -4.948 -16.006 16.759 1.00 89.44 430 PHE A CA 1
ATOM 3281 C C . PHE A 1 430 ? -5.296 -17.480 16.987 1.00 89.44 430 PHE A C 1
ATOM 3283 O O . PHE A 1 430 ? -6.468 -17.843 16.920 1.00 89.44 430 PHE A O 1
ATOM 3290 N N . PHE A 1 431 ? -4.329 -18.322 17.360 1.00 91.44 431 PHE A N 1
ATOM 3291 C CA . PHE A 1 431 ? -4.616 -19.688 17.795 1.00 91.44 431 PHE A CA 1
ATOM 3292 C C . PHE A 1 431 ? -5.471 -19.727 19.062 1.00 91.44 431 PHE A C 1
ATOM 3294 O O . PHE A 1 431 ? -6.403 -20.527 19.132 1.00 91.44 431 PHE A O 1
ATOM 3301 N N . GLY A 1 432 ? -5.187 -18.874 20.051 1.00 89.00 432 GLY A N 1
ATOM 3302 C CA . GLY A 1 432 ? -5.991 -18.771 21.271 1.00 89.00 432 GLY A CA 1
ATOM 3303 C C . GLY A 1 432 ? -7.430 -18.346 20.988 1.00 89.00 432 GLY A C 1
ATOM 3304 O O . GLY A 1 432 ? -8.366 -18.950 21.515 1.00 89.00 432 GLY A O 1
ATOM 3305 N N . LEU A 1 433 ? -7.613 -17.363 20.102 1.00 85.31 433 LEU A N 1
ATOM 3306 C CA . LEU A 1 433 ? -8.931 -16.954 19.616 1.00 85.31 433 LEU A CA 1
ATOM 3307 C C . LEU A 1 433 ? -9.634 -18.111 18.905 1.00 85.31 433 LEU A C 1
ATOM 3309 O O . LEU A 1 433 ? -10.772 -18.427 19.240 1.00 85.31 433 LEU A O 1
ATOM 3313 N N . TYR A 1 434 ? -8.946 -18.804 17.998 1.00 89.00 434 TYR A N 1
ATOM 3314 C CA . TYR A 1 434 ? -9.528 -19.928 17.274 1.00 89.00 434 TYR A CA 1
ATOM 3315 C C . TYR A 1 434 ? -9.984 -21.055 18.210 1.00 89.00 434 TYR A C 1
ATOM 3317 O O . TYR A 1 434 ? -11.111 -21.539 18.106 1.00 89.00 434 TYR A O 1
ATOM 3325 N N . CYS A 1 435 ? -9.138 -21.433 19.173 1.00 87.94 435 CYS A N 1
ATOM 3326 C CA . CYS A 1 435 ? -9.458 -22.467 20.159 1.00 87.94 435 CYS A CA 1
ATOM 3327 C C . CYS A 1 435 ? -10.656 -22.092 21.022 1.00 87.94 435 CYS A C 1
ATOM 3329 O O . CYS A 1 435 ? -11.452 -22.955 21.375 1.00 87.94 435 CYS A O 1
ATOM 3331 N N . LYS A 1 436 ? -10.784 -20.811 21.371 1.00 84.25 436 LYS A N 1
ATOM 3332 C CA . LYS A 1 436 ? -11.899 -20.321 22.179 1.00 84.25 436 LYS A CA 1
ATOM 3333 C C . LYS A 1 436 ? -13.215 -20.292 21.401 1.00 84.25 436 LYS A C 1
ATOM 3335 O O . LYS A 1 436 ? -14.258 -20.549 21.992 1.00 84.25 436 LYS A O 1
ATOM 3340 N N . LEU A 1 437 ? -13.169 -19.915 20.124 1.00 80.75 437 LEU A N 1
ATOM 3341 C CA . LEU A 1 437 ? -14.362 -19.596 19.337 1.00 80.75 437 LEU A CA 1
ATOM 3342 C C . LEU A 1 437 ? -14.904 -20.780 18.536 1.00 80.75 437 LEU A C 1
ATOM 3344 O O . LEU A 1 437 ? -16.118 -20.902 18.398 1.00 80.75 437 LEU A O 1
ATOM 3348 N N . PHE A 1 438 ? -14.027 -21.638 18.010 1.00 84.56 438 PHE A N 1
ATOM 3349 C CA . PHE A 1 438 ? -14.413 -22.645 17.014 1.00 84.56 438 PHE A CA 1
ATOM 3350 C C . PHE A 1 438 ? -14.157 -24.086 17.453 1.00 84.56 438 PHE A C 1
ATOM 3352 O O . PHE A 1 438 ? -14.809 -24.995 16.947 1.00 84.56 438 PHE A O 1
ATOM 3359 N N . VAL A 1 439 ? -13.246 -24.327 18.401 1.00 82.75 439 VAL A N 1
ATOM 3360 C CA . VAL A 1 439 ? -12.996 -25.689 18.888 1.00 82.75 439 VAL A CA 1
ATOM 3361 C C . VAL A 1 439 ? -14.026 -26.045 19.956 1.00 82.75 439 VAL A C 1
ATOM 3363 O O . VAL A 1 439 ? -13.995 -25.516 21.065 1.00 82.75 439 VAL A O 1
ATOM 3366 N N . LYS A 1 440 ? -14.909 -26.986 19.626 1.00 78.81 440 LYS A N 1
ATOM 3367 C CA . LYS A 1 440 ? -15.883 -27.594 20.540 1.00 78.81 440 LYS A CA 1
ATOM 3368 C C . LYS A 1 440 ? -15.558 -29.072 20.775 1.00 78.81 440 LYS A C 1
ATOM 3370 O O . LYS A 1 440 ? -14.682 -29.637 20.119 1.00 78.81 440 LYS A O 1
ATOM 3375 N N . ASP A 1 441 ? -16.252 -29.701 21.723 1.00 69.19 441 ASP A N 1
ATOM 3376 C CA . ASP A 1 441 ? -16.054 -31.123 22.030 1.00 69.19 441 ASP A CA 1
ATOM 3377 C C . ASP A 1 441 ? -16.687 -32.073 20.994 1.00 69.19 441 ASP A C 1
ATOM 3379 O O . ASP A 1 441 ? -16.203 -33.196 20.859 1.00 69.19 441 ASP A O 1
ATOM 3383 N N . PHE A 1 442 ? -17.656 -31.598 20.201 1.00 59.75 442 PHE A N 1
ATOM 3384 C CA . PHE A 1 442 ? -18.252 -32.293 19.050 1.00 59.75 442 PHE A CA 1
ATOM 3385 C C . PHE A 1 442 ? -18.324 -31.345 17.840 1.00 59.75 442 PHE A C 1
ATOM 3387 O O . PHE A 1 442 ? -18.378 -30.126 18.027 1.00 59.75 442 PHE A O 1
ATOM 3394 N N . THR A 1 443 ? -18.265 -31.880 16.614 1.00 54.72 443 THR A N 1
ATOM 3395 C CA . THR A 1 443 ? -18.536 -31.082 15.407 1.00 54.72 443 THR A CA 1
ATOM 3396 C C . THR A 1 443 ? -20.051 -30.968 15.224 1.00 54.72 443 THR A C 1
ATOM 3398 O O . THR A 1 443 ? -20.727 -31.971 15.026 1.00 54.72 443 THR A O 1
ATOM 3401 N N . ASP A 1 444 ? -20.595 -29.756 15.344 1.00 42.41 444 ASP A N 1
ATOM 3402 C CA . ASP A 1 444 ? -22.001 -29.482 15.029 1.00 42.41 444 ASP A CA 1
ATOM 3403 C C . ASP A 1 444 ? -22.072 -28.939 13.590 1.00 42.41 444 ASP A C 1
ATOM 3405 O O . ASP A 1 444 ? -21.372 -27.972 13.279 1.00 42.41 444 ASP A O 1
ATOM 3409 N N . ASP A 1 445 ? -22.933 -29.504 12.736 1.00 39.66 445 ASP A N 1
ATOM 3410 C CA . ASP A 1 445 ? -23.222 -28.970 11.387 1.00 39.66 445 ASP A CA 1
ATOM 3411 C C . ASP A 1 445 ? -24.089 -27.689 11.416 1.00 39.66 445 ASP A C 1
ATOM 3413 O O . ASP A 1 445 ? -24.305 -27.042 10.392 1.00 39.66 445 ASP A O 1
ATOM 3417 N N . GLU A 1 446 ? -24.544 -27.257 12.595 1.00 39.19 446 GLU A N 1
ATOM 3418 C CA . GLU A 1 446 ? -25.335 -26.041 12.786 1.00 39.19 446 GLU A CA 1
ATOM 3419 C C . GLU A 1 446 ? -24.556 -25.015 13.617 1.00 39.19 446 GLU A C 1
ATOM 3421 O O . GLU A 1 446 ? -24.489 -25.065 14.846 1.00 39.19 446 GLU A O 1
ATOM 3426 N N . GLY A 1 447 ? -23.926 -24.057 12.938 1.00 34.75 447 GLY A N 1
ATOM 3427 C CA . GLY A 1 447 ? -23.064 -23.076 13.596 1.00 34.75 447 GLY A CA 1
ATOM 3428 C C . GLY A 1 447 ? -22.989 -21.734 12.885 1.00 34.75 447 GLY A C 1
ATOM 3429 O O . GLY A 1 447 ? -21.898 -21.187 12.755 1.00 34.75 447 GLY A O 1
ATOM 3430 N N . LEU A 1 448 ? -24.120 -21.204 12.410 1.00 34.56 448 LEU A N 1
ATOM 3431 C CA . LEU A 1 448 ? -24.168 -19.935 11.668 1.00 34.56 448 LEU A CA 1
ATOM 3432 C C . LEU A 1 448 ? -25.015 -18.826 12.318 1.00 34.56 448 LEU A C 1
ATOM 3434 O O . LEU A 1 448 ? -25.260 -17.809 11.680 1.00 34.56 448 LEU A O 1
ATOM 3438 N N . GLU A 1 449 ? -25.377 -18.947 13.601 1.00 35.47 449 GLU A N 1
ATOM 3439 C CA . GLU A 1 449 ? -26.136 -17.896 14.316 1.00 35.47 449 GLU A CA 1
ATOM 3440 C C . GLU A 1 449 ? -25.356 -17.114 15.391 1.00 35.47 449 GLU A C 1
ATOM 3442 O O . GLU A 1 449 ? -25.865 -16.133 15.924 1.00 35.47 449 GLU A O 1
ATOM 3447 N N . TYR A 1 450 ? -24.092 -17.444 15.682 1.00 37.97 450 TYR A N 1
ATOM 3448 C CA . TYR A 1 450 ? -23.354 -16.800 16.790 1.00 37.97 450 TYR A CA 1
ATOM 3449 C C . TYR A 1 450 ? -22.324 -15.727 16.391 1.00 37.97 450 TYR A C 1
ATOM 3451 O O . TYR A 1 450 ? -21.693 -15.120 17.257 1.00 37.97 450 TYR A O 1
ATOM 3459 N N . LEU A 1 451 ? -22.143 -15.458 15.095 1.00 37.25 451 LEU A N 1
ATOM 3460 C CA . LEU A 1 451 ? -20.976 -14.714 14.595 1.00 37.25 451 LEU A CA 1
ATOM 3461 C C . LEU A 1 451 ? -21.160 -13.206 14.420 1.00 37.25 451 LEU A C 1
ATOM 3463 O O . LEU A 1 451 ? -20.166 -12.484 14.374 1.00 37.25 451 LEU A O 1
ATOM 3467 N N . VAL A 1 452 ? -22.398 -12.714 14.416 1.00 33.66 452 VAL A N 1
ATOM 3468 C CA . VAL A 1 452 ? -22.661 -11.264 14.397 1.00 33.66 452 VAL A CA 1
ATOM 3469 C C . VAL A 1 452 ? -22.428 -10.643 15.782 1.00 33.66 452 VAL A C 1
ATOM 3471 O O . VAL A 1 452 ? -22.049 -9.490 15.875 1.00 33.66 452 VAL A O 1
ATOM 3474 N N . CYS A 1 453 ? -22.528 -11.421 16.864 1.00 30.53 453 CYS A N 1
ATOM 3475 C CA . CYS A 1 453 ? -22.427 -10.903 18.234 1.00 30.53 453 CYS A CA 1
ATOM 3476 C C . CYS A 1 453 ? -20.980 -10.803 18.768 1.00 30.53 453 CYS A C 1
ATOM 3478 O O . CYS A 1 453 ? -20.741 -10.229 19.827 1.00 30.53 453 CYS A O 1
ATOM 3480 N N . LEU A 1 454 ? -19.997 -11.395 18.078 1.00 37.81 454 LEU A N 1
ATOM 3481 C CA . LEU A 1 454 ? -18.654 -11.627 18.634 1.00 37.81 454 LEU A CA 1
ATOM 3482 C C . LEU A 1 454 ? -17.559 -10.730 18.041 1.00 37.81 454 LEU A C 1
ATOM 3484 O O . LEU A 1 454 ? -16.565 -10.470 18.721 1.00 37.81 454 LEU A O 1
ATOM 3488 N N . PHE A 1 455 ? -17.772 -10.174 16.843 1.00 34.38 455 PHE A N 1
ATOM 3489 C CA . PHE A 1 455 ? -16.930 -9.080 16.344 1.00 34.38 455 PHE A CA 1
ATOM 3490 C C . PHE A 1 455 ? -17.095 -7.811 17.202 1.00 34.38 455 PHE A C 1
ATOM 3492 O O . PHE A 1 455 ? -16.101 -7.139 17.475 1.00 34.38 455 PHE A O 1
ATOM 3499 N N . ASP A 1 456 ? -18.289 -7.581 17.760 1.00 30.94 456 ASP A N 1
ATOM 3500 C CA . ASP A 1 456 ? -18.535 -6.507 18.733 1.00 30.94 456 ASP A CA 1
ATOM 3501 C C . ASP A 1 456 ? -17.921 -6.787 20.113 1.00 30.94 456 ASP A C 1
ATOM 3503 O O . ASP A 1 456 ? -17.422 -5.878 20.778 1.00 30.94 456 ASP A O 1
ATOM 3507 N N . GLN A 1 457 ? -17.841 -8.052 20.542 1.00 31.61 457 GLN A N 1
ATOM 3508 C CA . GLN A 1 457 ? -17.180 -8.405 21.807 1.00 31.61 457 GLN A CA 1
ATOM 3509 C C . GLN A 1 457 ? -15.644 -8.353 21.749 1.00 31.61 457 GLN A C 1
ATOM 3511 O O . GLN A 1 457 ? -15.006 -8.240 22.796 1.00 31.61 457 GLN A O 1
ATOM 3516 N N . MET A 1 458 ? -15.025 -8.382 20.562 1.00 32.44 458 MET A N 1
ATOM 3517 C CA . MET A 1 458 ? -13.575 -8.162 20.417 1.00 32.44 458 MET A CA 1
ATOM 3518 C C . MET A 1 458 ? -13.176 -6.684 20.530 1.00 32.44 458 MET A C 1
ATOM 3520 O O . MET A 1 458 ? -12.043 -6.398 20.912 1.00 32.44 458 MET A O 1
ATOM 3524 N N . ILE A 1 459 ? -14.100 -5.754 20.271 1.00 34.94 459 ILE A N 1
ATOM 3525 C CA . ILE A 1 459 ? -13.908 -4.317 20.536 1.00 34.94 459 ILE A CA 1
ATOM 3526 C C . ILE A 1 459 ? -14.197 -3.999 22.018 1.00 34.94 459 ILE A C 1
ATOM 3528 O O . ILE A 1 459 ? -13.664 -3.037 22.570 1.00 34.94 459 ILE A O 1
ATOM 3532 N N . VAL A 1 460 ? -14.963 -4.856 22.706 1.00 28.64 460 VAL A N 1
ATOM 3533 C CA . VAL A 1 460 ? -15.421 -4.650 24.090 1.00 28.64 460 VAL A CA 1
ATOM 3534 C C . VAL A 1 460 ? -15.039 -5.827 25.003 1.00 28.64 460 VAL A C 1
ATOM 3536 O O . VAL A 1 460 ? -15.889 -6.487 25.593 1.00 28.64 460 VAL A O 1
ATOM 3539 N N . ALA A 1 461 ? -13.745 -6.086 25.203 1.00 25.25 461 ALA A N 1
ATOM 3540 C CA . ALA A 1 461 ? -13.297 -6.929 26.317 1.00 25.25 461 ALA A CA 1
ATOM 3541 C C . ALA A 1 461 ? -13.106 -6.079 27.590 1.00 25.25 461 ALA A C 1
ATOM 3543 O O . ALA A 1 461 ? -11.988 -5.726 27.965 1.00 25.25 461 ALA A O 1
ATOM 3544 N N . LYS A 1 462 ? -14.209 -5.754 28.279 1.00 28.52 462 LYS A N 1
ATOM 3545 C CA . LYS A 1 462 ? -14.178 -5.298 29.680 1.00 28.52 462 LYS A CA 1
ATOM 3546 C C . LYS A 1 462 ? -14.069 -6.503 30.618 1.00 28.52 462 LYS A C 1
ATOM 3548 O O . LYS A 1 462 ? -14.853 -7.436 30.510 1.00 28.52 462 LYS A O 1
ATOM 3553 N N . SER A 1 463 ? -13.079 -6.429 31.514 1.00 33.97 463 SER A N 1
ATOM 3554 C CA . SER A 1 463 ? -12.890 -7.154 32.784 1.00 33.97 463 SER A CA 1
ATOM 3555 C C . SER A 1 463 ? -13.345 -8.620 32.845 1.00 33.97 463 SER A C 1
ATOM 3557 O O . SER A 1 463 ? -14.539 -8.895 32.873 1.00 33.97 463 SER A O 1
ATOM 3559 N N . THR A 1 464 ? -12.383 -9.550 32.951 1.00 28.12 464 THR A N 1
ATOM 3560 C CA . THR A 1 464 ? -12.207 -10.534 34.064 1.00 28.12 464 THR A CA 1
ATOM 3561 C C . THR A 1 464 ? -11.147 -11.612 33.718 1.00 28.12 464 THR A C 1
ATOM 3563 O O . THR A 1 464 ? -10.719 -12.343 34.596 1.00 28.12 464 THR A O 1
ATOM 3566 N N . ASN A 1 465 ? -10.606 -11.688 32.489 1.00 27.69 465 ASN A N 1
ATOM 3567 C CA . ASN A 1 465 ? -9.631 -12.740 32.106 1.00 27.69 465 ASN A CA 1
ATOM 3568 C C . ASN A 1 465 ? -8.226 -12.238 31.689 1.00 27.69 465 ASN A C 1
ATOM 3570 O O . ASN A 1 465 ? -7.484 -12.942 31.005 1.00 27.69 465 ASN A O 1
ATOM 3574 N N . CYS A 1 466 ? -7.811 -11.046 32.137 1.00 26.28 466 CYS A N 1
ATOM 3575 C CA . CYS A 1 466 ? -6.524 -10.414 31.786 1.00 26.28 466 CYS A CA 1
ATOM 3576 C C . CYS A 1 466 ? -5.266 -11.032 32.432 1.00 26.28 466 CYS A C 1
ATOM 3578 O O . CYS A 1 466 ? -4.197 -10.432 32.362 1.00 26.28 466 CYS A O 1
ATOM 3580 N N . HIS A 1 467 ? -5.329 -12.219 33.039 1.00 28.75 467 HIS A N 1
ATOM 3581 C CA . HIS A 1 467 ? -4.159 -12.785 33.720 1.00 28.75 467 HIS A CA 1
ATOM 3582 C C . HIS A 1 467 ? -3.112 -13.404 32.773 1.00 28.75 467 HIS A C 1
ATOM 3584 O O . HIS A 1 467 ? -1.930 -13.361 33.099 1.00 28.75 467 HIS A O 1
ATOM 3590 N N . LEU A 1 468 ? -3.477 -13.883 31.572 1.00 29.75 468 LEU A N 1
ATOM 3591 C CA . LEU A 1 468 ? -2.487 -14.417 30.614 1.00 29.75 468 LEU A CA 1
ATOM 3592 C C . LEU A 1 468 ? -1.752 -13.330 29.805 1.00 29.75 468 LEU A C 1
ATOM 3594 O O . LEU A 1 468 ? -0.569 -13.484 29.511 1.00 29.75 468 LEU A O 1
ATOM 3598 N N . LEU A 1 469 ? -2.423 -12.220 29.481 1.00 30.28 469 LEU A N 1
ATOM 3599 C CA . LEU A 1 469 ? -1.825 -11.088 28.755 1.00 30.28 469 LEU A CA 1
ATOM 3600 C C . LEU A 1 469 ? -0.927 -10.235 29.664 1.00 30.28 469 LEU A C 1
ATOM 3602 O O . LEU A 1 469 ? 0.121 -9.768 29.219 1.00 30.28 469 LEU A O 1
ATOM 3606 N N . LEU A 1 470 ? -1.260 -10.110 30.957 1.00 30.38 470 LEU A N 1
ATOM 3607 C CA . LEU A 1 470 ? -0.362 -9.482 31.931 1.00 30.38 470 LEU A CA 1
ATOM 3608 C C . LEU A 1 470 ? 0.921 -10.293 32.148 1.00 30.38 470 LEU A C 1
ATOM 3610 O O . LEU A 1 470 ? 1.975 -9.690 32.287 1.00 30.38 470 LEU A O 1
ATOM 3614 N N . LEU A 1 471 ? 0.870 -11.631 32.136 1.00 29.05 471 LEU A N 1
ATOM 3615 C CA . LEU A 1 471 ? 2.060 -12.478 32.314 1.00 29.05 471 LEU A CA 1
ATOM 3616 C C . LEU A 1 471 ? 3.063 -12.347 31.155 1.00 29.05 471 LEU A C 1
ATOM 3618 O O . LEU A 1 471 ? 4.266 -12.305 31.400 1.00 29.05 471 LEU A O 1
ATOM 3622 N N . ALA A 1 472 ? 2.585 -12.201 29.914 1.00 30.22 472 ALA A N 1
ATOM 3623 C CA . ALA A 1 472 ? 3.438 -11.927 28.752 1.00 30.22 472 ALA A CA 1
ATOM 3624 C C . ALA A 1 472 ? 4.024 -10.501 28.773 1.00 30.22 472 ALA A C 1
ATOM 3626 O O . ALA A 1 472 ? 5.151 -10.285 28.335 1.00 30.22 472 ALA A O 1
ATOM 3627 N N . SER A 1 473 ? 3.282 -9.547 29.343 1.00 31.48 473 SER A N 1
ATOM 3628 C CA . SER A 1 473 ? 3.721 -8.157 29.518 1.00 31.48 473 SER A CA 1
ATOM 3629 C C . SER A 1 473 ? 4.748 -8.023 30.653 1.00 31.48 473 SER A C 1
ATOM 3631 O O . SER A 1 473 ? 5.743 -7.325 30.512 1.00 31.48 473 SER A O 1
ATOM 3633 N N . LEU A 1 474 ? 4.554 -8.741 31.765 1.00 28.98 474 LEU A N 1
ATOM 3634 C CA . LEU A 1 474 ? 5.430 -8.733 32.944 1.00 28.98 474 LEU A CA 1
ATOM 3635 C C . LEU A 1 474 ? 6.796 -9.388 32.686 1.00 28.98 474 LEU A C 1
ATOM 3637 O O . LEU A 1 474 ? 7.783 -8.961 33.275 1.00 28.98 474 LEU A O 1
ATOM 3641 N N . LEU A 1 475 ? 6.886 -10.361 31.773 1.00 30.05 475 LEU A N 1
ATOM 3642 C CA . LEU A 1 475 ? 8.154 -10.996 31.377 1.00 30.05 475 LEU A CA 1
ATOM 3643 C C . LEU A 1 475 ? 9.037 -10.113 30.475 1.00 30.05 475 LEU A C 1
ATOM 3645 O O . LEU A 1 475 ? 10.241 -10.345 30.397 1.00 30.05 475 LEU A O 1
ATOM 3649 N N . LEU A 1 476 ? 8.469 -9.082 29.840 1.00 32.22 476 LEU A N 1
ATOM 3650 C CA . LEU A 1 476 ? 9.211 -8.090 29.047 1.00 32.22 476 LEU A CA 1
ATOM 3651 C C . LEU A 1 476 ? 9.777 -6.937 29.898 1.00 32.22 476 LEU A C 1
ATOM 3653 O O . LEU A 1 476 ? 10.634 -6.200 29.419 1.00 32.22 476 LEU A O 1
ATOM 3657 N N . TYR A 1 477 ? 9.352 -6.807 31.162 1.00 26.75 477 TYR A N 1
ATOM 3658 C CA . TYR A 1 477 ? 9.760 -5.722 32.068 1.00 26.75 477 TYR A CA 1
ATOM 3659 C C . TYR A 1 477 ? 10.827 -6.110 33.112 1.00 26.75 477 TYR A C 1
ATOM 3661 O O . TYR A 1 477 ? 11.277 -5.245 33.860 1.00 26.75 477 TYR A O 1
ATOM 3669 N N . THR A 1 478 ? 11.274 -7.372 33.189 1.00 29.28 478 THR A N 1
ATOM 3670 C CA . THR A 1 478 ? 12.186 -7.840 34.258 1.00 29.28 478 THR A CA 1
ATOM 3671 C C . THR A 1 478 ? 13.612 -8.165 33.797 1.00 29.28 478 THR A C 1
ATOM 3673 O O . THR A 1 478 ? 14.148 -9.215 34.151 1.00 29.28 478 THR A O 1
ATOM 3676 N N . LEU A 1 479 ? 14.268 -7.261 33.063 1.00 26.30 479 LEU A N 1
ATOM 3677 C CA . LEU A 1 479 ? 15.737 -7.224 32.992 1.00 26.30 479 LEU A CA 1
ATOM 3678 C C . LEU A 1 479 ? 16.245 -5.796 33.272 1.00 26.30 479 LEU A C 1
ATOM 3680 O O . LEU A 1 479 ? 15.642 -4.834 32.801 1.00 26.30 479 LEU A O 1
ATOM 3684 N N . PRO A 1 480 ? 17.296 -5.634 34.097 1.00 32.97 480 PRO A N 1
ATOM 3685 C CA . PRO A 1 480 ? 17.503 -4.424 34.880 1.00 32.97 480 PRO A CA 1
ATOM 3686 C C . PRO A 1 480 ? 18.273 -3.363 34.090 1.00 32.97 480 PRO A C 1
ATOM 3688 O O . PRO A 1 480 ? 19.424 -3.572 33.714 1.00 32.97 480 PRO A O 1
ATOM 3691 N N . LEU A 1 481 ? 17.679 -2.185 33.925 1.00 27.61 481 LEU A N 1
ATOM 3692 C CA . LEU A 1 481 ? 18.402 -0.951 33.625 1.00 27.61 481 LEU A CA 1
ATOM 3693 C C . LEU A 1 481 ? 18.091 0.040 34.744 1.00 27.61 481 LEU A C 1
ATOM 3695 O O . LEU A 1 481 ? 17.074 0.725 34.748 1.00 27.61 481 LEU A O 1
ATOM 3699 N N . ASN A 1 482 ? 18.962 0.033 35.752 1.00 29.80 482 ASN A N 1
ATOM 3700 C CA . ASN A 1 482 ? 18.951 1.017 36.822 1.00 29.80 482 ASN A CA 1
ATOM 3701 C C . ASN A 1 482 ? 19.426 2.382 36.307 1.00 29.80 482 ASN A C 1
ATOM 3703 O O . ASN A 1 482 ? 20.390 2.462 35.550 1.00 29.80 482 ASN A O 1
ATOM 3707 N N . ALA A 1 483 ? 18.806 3.409 36.896 1.00 32.09 483 ALA A N 1
ATOM 3708 C CA . ALA A 1 483 ? 19.182 4.821 36.960 1.00 32.09 483 ALA A CA 1
ATOM 3709 C C . ALA A 1 483 ? 18.870 5.695 35.732 1.00 32.09 483 ALA A C 1
ATOM 3711 O O . ALA A 1 483 ? 19.637 5.725 34.776 1.00 32.09 483 ALA A O 1
ATOM 3712 N N . LEU A 1 484 ? 17.792 6.492 35.835 1.00 24.70 484 LEU A N 1
ATOM 3713 C CA . LEU A 1 484 ? 17.760 7.976 35.817 1.00 24.70 484 LEU A CA 1
ATOM 3714 C C . LEU A 1 484 ? 16.281 8.478 35.796 1.00 24.70 484 LEU A C 1
ATOM 3716 O O . LEU A 1 484 ? 15.380 7.652 35.693 1.00 24.70 484 LEU A O 1
ATOM 3720 N N . PRO A 1 485 ? 16.006 9.769 36.081 1.00 27.73 485 PRO A N 1
ATOM 3721 C CA . PRO A 1 485 ? 15.338 10.294 37.274 1.00 27.73 485 PRO A CA 1
ATOM 3722 C C . PRO A 1 485 ? 13.804 10.430 37.145 1.00 27.73 485 PRO A C 1
ATOM 3724 O O . PRO A 1 485 ? 13.234 10.346 36.064 1.00 27.73 485 PRO A O 1
ATOM 3727 N N . HIS A 1 486 ? 13.145 10.681 38.281 1.00 30.33 486 HIS A N 1
ATOM 3728 C CA . HIS A 1 486 ? 11.711 10.971 38.401 1.00 30.33 486 HIS A CA 1
ATOM 3729 C C . HIS A 1 486 ? 11.262 12.115 37.466 1.00 30.33 486 HIS A C 1
ATOM 3731 O O . HIS A 1 486 ? 11.582 13.277 37.715 1.00 30.33 486 HIS A O 1
ATOM 3737 N N . GLU A 1 487 ? 10.474 11.786 36.442 1.00 26.33 487 GLU A N 1
ATOM 3738 C CA . GLU A 1 487 ? 9.638 12.736 35.696 1.00 26.33 487 GLU A CA 1
ATOM 3739 C C . GLU A 1 487 ? 8.240 12.849 36.347 1.00 26.33 487 GLU A C 1
ATOM 3741 O O . GLU A 1 487 ? 7.796 11.908 37.023 1.00 26.33 487 GLU A O 1
ATOM 3746 N N . PRO A 1 488 ? 7.544 13.993 36.197 1.00 29.48 488 PRO A N 1
ATOM 3747 C CA . PRO A 1 488 ? 6.237 14.231 36.802 1.00 29.48 488 PRO A CA 1
ATOM 3748 C C . PRO A 1 488 ? 5.184 13.276 36.231 1.00 29.48 488 PRO A C 1
ATOM 3750 O O . PRO A 1 488 ? 5.194 12.972 35.043 1.00 29.48 488 PRO A O 1
ATOM 3753 N N . SER A 1 489 ? 4.256 12.842 37.089 1.00 28.59 489 SER A N 1
ATOM 3754 C CA . SER A 1 489 ? 3.062 12.052 36.754 1.00 28.59 489 SER A CA 1
ATOM 3755 C C . SER A 1 489 ? 2.507 12.376 35.361 1.00 28.59 489 SER A C 1
ATOM 3757 O O . SER A 1 489 ? 1.985 13.472 35.146 1.00 28.59 489 SER A O 1
ATOM 3759 N N . ALA A 1 490 ? 2.571 11.412 34.440 1.00 31.73 490 ALA A N 1
ATOM 3760 C CA . ALA A 1 490 ? 1.898 11.501 33.151 1.00 31.73 490 ALA A CA 1
ATOM 3761 C C . ALA A 1 490 ? 0.403 11.800 33.366 1.00 31.73 490 ALA A C 1
ATOM 3763 O O . ALA A 1 490 ? -0.252 11.181 34.207 1.00 31.73 490 ALA A O 1
ATOM 3764 N N . LYS A 1 491 ? -0.114 12.794 32.638 1.00 42.81 491 LYS A N 1
ATOM 3765 C CA . LYS A 1 491 ? -1.518 13.224 32.653 1.00 42.81 491 LYS A CA 1
ATOM 3766 C C . LYS A 1 491 ? -2.384 12.037 32.213 1.00 42.81 491 LYS A C 1
ATOM 3768 O O . LYS A 1 491 ? -2.188 11.533 31.108 1.00 42.81 491 LYS A O 1
ATOM 3773 N N . GLU A 1 492 ? -3.296 11.567 33.066 1.00 46.41 492 GLU A N 1
ATOM 3774 C CA . GLU A 1 492 ? -4.235 10.516 32.663 1.00 46.41 492 GLU A CA 1
ATOM 3775 C C . GLU A 1 492 ? -5.071 11.008 31.466 1.00 46.41 492 GLU A C 1
ATOM 3777 O O . GLU A 1 492 ? -5.554 12.146 31.484 1.00 46.41 492 GLU A O 1
ATOM 3782 N N . PRO A 1 493 ? -5.226 10.199 30.405 1.00 56.44 493 PRO A N 1
ATOM 3783 C CA . PRO A 1 493 ? -6.021 10.582 29.248 1.00 56.44 493 PRO A CA 1
ATOM 3784 C C . PRO A 1 493 ? -7.497 10.733 29.639 1.00 56.44 493 PRO A C 1
ATOM 3786 O O . PRO A 1 493 ? -8.059 9.890 30.340 1.00 56.44 493 PRO A O 1
ATOM 3789 N N . MET A 1 494 ? -8.131 11.810 29.168 1.00 73.12 494 MET A N 1
ATOM 3790 C CA . MET A 1 494 ? -9.546 12.088 29.433 1.00 73.12 494 MET A CA 1
ATOM 3791 C C . MET A 1 494 ? -10.428 10.956 28.867 1.00 73.12 494 MET A C 1
ATOM 3793 O O . MET A 1 494 ? -10.157 10.474 27.763 1.00 73.12 494 MET A O 1
ATOM 3797 N N . PRO A 1 495 ? -11.490 10.517 29.568 1.00 81.81 495 PRO A N 1
ATOM 3798 C CA . PRO A 1 495 ? -12.314 9.406 29.096 1.00 81.81 495 PRO A CA 1
ATOM 3799 C C . PRO A 1 495 ? -13.076 9.759 27.815 1.00 81.81 495 PRO A C 1
ATOM 3801 O O . PRO A 1 495 ? -13.796 10.754 27.778 1.00 81.81 495 PRO A O 1
ATOM 3804 N N . GLY A 1 496 ? -12.970 8.922 26.782 1.00 80.12 496 GLY A N 1
ATOM 3805 C CA . GLY A 1 496 ? -13.690 9.127 25.522 1.00 80.12 496 GLY A CA 1
ATOM 3806 C C . GLY A 1 496 ? -15.208 8.942 25.643 1.00 80.12 496 GLY A C 1
ATOM 3807 O O . GLY A 1 496 ? -15.697 8.191 26.495 1.00 80.12 496 GLY A O 1
ATOM 3808 N N . TYR A 1 497 ? -15.955 9.616 24.766 1.00 85.25 497 TYR A N 1
ATOM 3809 C CA . TYR A 1 497 ? -17.399 9.450 24.626 1.00 85.25 497 TYR A CA 1
ATOM 3810 C C . TYR A 1 497 ? -17.762 8.038 24.146 1.00 85.25 497 TYR A C 1
ATOM 3812 O O . TYR A 1 497 ? -17.299 7.557 23.116 1.00 85.25 497 TYR A O 1
ATOM 3820 N N . HIS A 1 498 ? -18.620 7.370 24.905 1.00 82.44 498 HIS A N 1
ATOM 3821 C CA . HIS A 1 498 ? -19.218 6.084 24.592 1.00 82.44 498 HIS A CA 1
ATOM 3822 C C . HIS A 1 498 ? -20.607 6.267 23.967 1.00 82.44 498 HIS A C 1
ATOM 3824 O O . HIS A 1 498 ? -21.540 6.715 24.641 1.00 82.44 498 HIS A O 1
ATOM 3830 N N . GLN A 1 499 ? -20.758 5.828 22.718 1.00 82.19 499 GLN A N 1
ATOM 3831 C CA . GLN A 1 499 ? -22.051 5.705 22.052 1.00 82.19 499 GLN A CA 1
ATOM 3832 C C . GLN A 1 499 ? -22.476 4.227 22.019 1.00 82.19 499 GLN A C 1
ATOM 3834 O O . GLN A 1 499 ? -21.741 3.415 21.455 1.00 82.19 499 GLN A O 1
ATOM 3839 N N . PRO A 1 500 ? -23.629 3.847 22.604 1.00 81.06 500 PRO A N 1
ATOM 3840 C CA . PRO A 1 500 ? -24.185 2.513 22.422 1.00 81.06 500 PRO A CA 1
ATOM 3841 C C . PRO A 1 500 ? -24.462 2.253 20.937 1.00 81.06 500 PRO A C 1
ATOM 3843 O O . PRO A 1 500 ? -24.922 3.143 20.220 1.00 81.06 500 PRO A O 1
ATOM 3846 N N . GLU A 1 501 ? -24.188 1.035 20.479 1.00 78.69 501 GLU A N 1
ATOM 3847 C CA . GLU A 1 501 ? -24.426 0.644 19.091 1.00 78.69 501 GLU A CA 1
ATOM 3848 C C . GLU A 1 501 ? -25.913 0.801 18.729 1.00 78.69 501 GLU A C 1
ATOM 3850 O O . GLU A 1 501 ? -26.796 0.285 19.421 1.00 78.69 501 GLU A O 1
ATOM 3855 N N . ALA A 1 502 ? -26.196 1.529 17.646 1.00 83.19 502 ALA A N 1
ATOM 3856 C CA . ALA A 1 502 ? -27.557 1.738 17.175 1.00 83.19 502 ALA A CA 1
ATOM 3857 C C . ALA A 1 502 ? -28.022 0.541 16.334 1.00 83.19 502 ALA A C 1
ATOM 3859 O O . ALA A 1 502 ? -27.498 0.277 15.253 1.00 83.19 502 ALA A O 1
ATOM 3860 N N . LYS A 1 503 ? -29.045 -0.171 16.806 1.00 86.31 503 LYS A N 1
ATOM 3861 C CA . LYS A 1 503 ? -29.626 -1.322 16.109 1.00 86.31 503 LYS A CA 1
ATOM 3862 C C . LYS A 1 503 ? -30.702 -0.876 15.134 1.00 86.31 503 LYS A C 1
ATOM 3864 O O . LYS A 1 503 ? -31.488 0.019 15.446 1.00 86.31 503 LYS A O 1
ATOM 3869 N N . ARG A 1 504 ? -30.767 -1.528 13.971 1.00 87.19 504 ARG A N 1
ATOM 3870 C CA . ARG A 1 504 ? -31.875 -1.339 13.028 1.00 87.19 504 ARG A CA 1
ATOM 3871 C C . ARG A 1 504 ? -33.162 -1.921 13.620 1.00 87.19 504 ARG A C 1
ATOM 3873 O O . ARG A 1 504 ? -33.132 -3.015 14.179 1.00 87.19 504 ARG A O 1
ATOM 3880 N N . ILE A 1 505 ? -34.270 -1.197 13.487 1.00 85.69 505 ILE A N 1
ATOM 3881 C CA . ILE A 1 505 ? -35.605 -1.623 13.922 1.00 85.69 505 ILE A CA 1
ATOM 3882 C C . ILE A 1 505 ? -36.540 -1.609 12.721 1.00 85.69 505 ILE A C 1
ATOM 3884 O O . ILE A 1 505 ? -36.564 -0.644 11.958 1.00 85.69 505 ILE A O 1
ATOM 3888 N N . ASP A 1 506 ? -37.350 -2.652 12.590 1.00 81.12 506 ASP A N 1
ATOM 3889 C CA . ASP A 1 506 ? -38.432 -2.678 11.617 1.00 81.12 506 ASP A CA 1
ATOM 3890 C C . ASP A 1 506 ? -39.706 -2.131 12.271 1.00 81.12 506 ASP A C 1
ATOM 3892 O O . ASP A 1 506 ? -40.259 -2.728 13.197 1.00 81.12 506 ASP A O 1
ATOM 3896 N N . LEU A 1 507 ? -40.166 -0.965 11.808 1.00 80.31 507 LEU A N 1
ATOM 3897 C CA . LEU A 1 507 ? -41.453 -0.399 12.209 1.00 80.31 507 LEU A CA 1
ATOM 3898 C C . LEU A 1 507 ? -42.496 -0.713 11.141 1.00 80.31 507 LEU A C 1
ATOM 3900 O O . LEU A 1 507 ? -42.355 -0.316 9.987 1.00 80.31 507 LEU A O 1
ATOM 3904 N N . SER A 1 508 ? -43.575 -1.385 11.536 1.00 68.69 508 SER A N 1
ATOM 3905 C CA . SER A 1 508 ? -44.735 -1.577 10.667 1.00 68.69 508 SER A CA 1
ATOM 3906 C C . SER A 1 508 ? -45.653 -0.358 10.768 1.00 68.69 508 SER A C 1
ATOM 3908 O O . SER A 1 508 ? -46.570 -0.330 11.587 1.00 68.69 508 SER A O 1
ATOM 3910 N N . LEU A 1 509 ? -45.391 0.651 9.940 1.00 69.56 509 LEU A N 1
ATOM 3911 C CA . LEU A 1 509 ? -46.188 1.872 9.822 1.00 69.56 509 LEU A CA 1
ATOM 3912 C C . LEU A 1 509 ? -46.625 2.070 8.367 1.00 69.56 509 LEU A C 1
ATOM 3914 O O . LEU A 1 509 ? -45.816 1.928 7.454 1.00 69.56 509 LEU A O 1
ATOM 3918 N N . ALA A 1 510 ? -47.894 2.418 8.160 1.00 58.25 510 ALA A N 1
ATOM 3919 C CA . ALA A 1 510 ? -48.431 2.778 6.852 1.00 58.25 510 ALA A CA 1
ATOM 3920 C C . ALA A 1 510 ? -49.247 4.066 6.988 1.00 58.25 510 ALA A C 1
ATOM 3922 O O . ALA A 1 510 ? -50.351 4.051 7.535 1.00 58.25 510 ALA A O 1
ATOM 3923 N N . PHE A 1 511 ? -48.698 5.179 6.503 1.00 64.12 511 PHE A N 1
ATOM 3924 C CA . PHE A 1 511 ? -49.423 6.442 6.410 1.00 64.12 511 PHE A CA 1
ATOM 3925 C C . PHE A 1 511 ? -49.929 6.607 4.972 1.00 64.12 511 PHE A C 1
ATOM 3927 O O . PHE A 1 511 ? -49.118 6.601 4.051 1.00 64.12 511 PHE A O 1
ATOM 3934 N N . PRO A 1 512 ? -51.245 6.703 4.725 1.00 54.97 512 PRO A N 1
ATOM 3935 C CA . PRO A 1 512 ? -51.743 6.994 3.385 1.00 54.97 512 PRO A CA 1
ATOM 3936 C C . PRO A 1 512 ? -51.331 8.413 2.961 1.00 54.97 512 PRO A C 1
ATOM 3938 O O . PRO A 1 512 ? -51.403 9.331 3.774 1.00 54.97 512 PRO A O 1
ATOM 3941 N N . THR A 1 513 ? -50.908 8.551 1.695 1.00 56.00 513 THR A N 1
ATOM 3942 C CA . THR A 1 513 ? -50.446 9.771 0.991 1.00 56.00 513 THR A CA 1
ATOM 3943 C C . THR A 1 513 ? -50.561 11.066 1.799 1.00 56.00 513 THR A C 1
ATOM 3945 O O . THR A 1 513 ? -51.591 11.744 1.762 1.00 56.00 513 THR A O 1
ATOM 3948 N N . LEU A 1 514 ? -49.490 11.418 2.512 1.00 56.97 514 LEU A N 1
ATOM 3949 C CA . LEU A 1 514 ? -49.383 12.676 3.245 1.00 56.97 514 LEU A CA 1
ATOM 3950 C C . LEU A 1 514 ? -48.904 13.771 2.286 1.00 56.97 514 LEU A C 1
ATOM 3952 O O . LEU A 1 514 ? -47.823 13.680 1.715 1.00 56.97 514 LEU A O 1
ATOM 3956 N N . ALA A 1 515 ? -49.705 14.818 2.094 1.00 52.00 515 ALA A N 1
ATOM 3957 C CA . ALA A 1 515 ? -49.302 15.988 1.322 1.00 52.00 515 ALA A CA 1
ATOM 3958 C C . ALA A 1 515 ? -49.215 17.220 2.232 1.00 52.00 515 ALA A C 1
ATOM 3960 O O . ALA A 1 515 ? -50.247 17.789 2.573 1.00 52.00 515 ALA A O 1
ATOM 3961 N N . ALA A 1 516 ? -47.994 17.628 2.606 1.00 51.97 516 ALA A N 1
ATOM 3962 C CA . ALA A 1 516 ? -47.438 18.973 2.367 1.00 51.97 516 ALA A CA 1
ATOM 3963 C C . ALA A 1 516 ? -46.128 19.229 3.146 1.00 51.97 516 ALA A C 1
ATOM 3965 O O . ALA A 1 516 ? -45.892 18.684 4.222 1.00 51.97 516 ALA A O 1
ATOM 3966 N N . ARG A 1 517 ? -45.295 20.092 2.544 1.00 56.44 517 ARG A N 1
ATOM 3967 C CA . ARG A 1 517 ? -43.983 20.586 2.992 1.00 56.44 517 ARG A CA 1
ATOM 3968 C C . ARG A 1 517 ? -44.102 21.426 4.278 1.00 56.44 517 ARG A C 1
ATOM 3970 O O . ARG A 1 517 ? -44.500 22.582 4.202 1.00 56.44 517 ARG A O 1
ATOM 3977 N N . ASP A 1 518 ? -43.666 20.823 5.382 1.00 55.00 518 ASP A N 1
ATOM 3978 C CA . ASP A 1 518 ? -43.369 21.383 6.712 1.00 55.00 518 ASP A CA 1
ATOM 3979 C C . ASP A 1 518 ? -44.533 21.779 7.640 1.00 55.00 518 ASP A C 1
ATOM 3981 O O . ASP A 1 518 ? -45.496 22.439 7.259 1.00 55.00 518 ASP A O 1
ATOM 3985 N N . GLY A 1 519 ? -44.385 21.374 8.909 1.00 58.91 519 GLY A N 1
ATOM 3986 C CA . GLY A 1 519 ? -45.287 21.658 10.028 1.00 58.91 519 GLY A CA 1
ATOM 3987 C C . GLY A 1 519 ? -46.234 20.501 10.332 1.00 58.91 519 GLY A C 1
ATOM 3988 O O . GLY A 1 519 ? -45.887 19.582 11.065 1.00 58.91 519 GLY A O 1
ATOM 3989 N N . ASP A 1 520 ? -47.413 20.497 9.717 1.00 60.94 520 ASP A N 1
ATOM 3990 C CA . ASP A 1 520 ? -48.516 19.643 10.180 1.00 60.94 520 ASP A CA 1
ATOM 3991 C C . ASP A 1 520 ? -48.316 18.148 9.870 1.00 60.94 520 ASP A C 1
ATOM 3993 O O . ASP A 1 520 ? -48.642 17.278 10.682 1.00 60.94 520 ASP A O 1
ATOM 3997 N N . ALA A 1 521 ? -47.750 17.825 8.701 1.00 73.94 521 ALA A N 1
ATOM 3998 C CA . ALA A 1 521 ? -47.513 16.436 8.306 1.00 73.94 521 ALA A CA 1
ATOM 3999 C C . ALA A 1 521 ? -46.333 15.816 9.069 1.00 73.94 521 ALA A C 1
ATOM 4001 O O . ALA A 1 521 ? -46.425 14.672 9.514 1.00 73.94 521 ALA A O 1
ATOM 4002 N N . ILE A 1 522 ? -45.238 16.565 9.250 1.00 82.31 522 ILE A N 1
ATOM 4003 C CA . ILE A 1 522 ? -44.052 16.065 9.956 1.00 82.31 522 ILE A CA 1
ATOM 4004 C C . ILE A 1 522 ? -44.326 15.884 11.452 1.00 82.31 522 ILE A C 1
ATOM 4006 O O . ILE A 1 522 ? -43.850 14.907 12.022 1.00 82.31 522 ILE A O 1
ATOM 4010 N N . ASP A 1 523 ? -45.158 16.732 12.065 1.00 84.12 523 ASP A N 1
ATOM 4011 C CA . ASP A 1 523 ? -45.569 16.574 13.463 1.00 84.12 523 ASP A CA 1
ATOM 4012 C C . ASP A 1 523 ? -46.439 15.323 13.661 1.00 84.12 523 ASP A C 1
ATOM 4014 O O . ASP A 1 523 ? -46.228 14.555 14.605 1.00 84.12 523 ASP A O 1
ATOM 4018 N N . ALA A 1 524 ? -47.367 15.052 12.735 1.00 81.31 524 ALA A N 1
ATOM 4019 C CA . ALA A 1 524 ? -48.172 13.829 12.748 1.00 81.31 524 ALA A CA 1
ATOM 4020 C C . ALA A 1 524 ? -47.316 12.566 12.535 1.00 81.31 524 ALA A C 1
ATOM 4022 O O . ALA A 1 524 ? -47.482 11.578 13.258 1.00 81.31 524 ALA A O 1
ATOM 4023 N N . ILE A 1 525 ? -46.364 12.607 11.592 1.00 83.50 525 ILE A N 1
ATOM 4024 C CA . ILE A 1 525 ? -45.393 11.524 11.365 1.00 83.50 525 ILE A CA 1
ATOM 4025 C C . ILE A 1 525 ? -44.543 11.317 12.617 1.00 83.50 525 ILE A C 1
ATOM 4027 O O . ILE A 1 525 ? -44.372 10.182 13.053 1.00 83.50 525 ILE A O 1
ATOM 4031 N N . ALA A 1 526 ? -44.034 12.387 13.228 1.00 88.38 526 ALA A N 1
ATOM 4032 C CA . ALA A 1 526 ? -43.193 12.302 14.412 1.00 88.38 526 ALA A CA 1
ATOM 4033 C C . ALA A 1 526 ? -43.944 11.716 15.617 1.00 88.38 526 ALA A C 1
ATOM 4035 O O . ALA A 1 526 ? -43.392 10.871 16.326 1.00 88.38 526 ALA A O 1
ATOM 4036 N N . ALA A 1 527 ? -45.209 12.099 15.822 1.00 87.31 527 ALA A N 1
ATOM 4037 C CA . ALA A 1 527 ? -46.060 11.543 16.873 1.00 87.31 527 ALA A CA 1
ATOM 4038 C C . ALA A 1 527 ? -46.328 10.043 16.665 1.00 87.31 527 ALA A C 1
ATOM 4040 O O . ALA A 1 527 ? -46.136 9.242 17.579 1.00 87.31 527 ALA A O 1
ATOM 4041 N N . ALA A 1 528 ? -46.696 9.638 15.450 1.00 85.69 528 ALA A N 1
ATOM 4042 C CA . ALA A 1 528 ? -46.968 8.235 15.156 1.00 85.69 528 ALA A CA 1
ATOM 4043 C C . ALA A 1 528 ? -45.692 7.372 15.141 1.00 85.69 528 ALA A C 1
ATOM 4045 O O . ALA A 1 528 ? -45.704 6.228 15.597 1.00 85.69 528 ALA A O 1
ATOM 4046 N N . ALA A 1 529 ? -44.568 7.928 14.684 1.00 88.81 529 ALA A N 1
ATOM 4047 C CA . ALA A 1 529 ? -43.260 7.290 14.764 1.00 88.81 529 ALA A CA 1
ATOM 4048 C C . ALA A 1 529 ? -42.818 7.096 16.221 1.00 88.81 529 ALA A C 1
ATOM 4050 O O . ALA A 1 529 ? -42.290 6.036 16.554 1.00 88.81 529 ALA A O 1
ATOM 4051 N N . LYS A 1 530 ? -43.085 8.074 17.100 1.00 91.31 530 LYS A N 1
ATOM 4052 C CA . LYS A 1 530 ? -42.847 7.962 18.546 1.00 91.31 530 LYS A CA 1
ATOM 4053 C C . LYS A 1 530 ? -43.638 6.797 19.148 1.00 91.31 530 LYS A C 1
ATOM 4055 O O . LYS A 1 530 ? -43.051 5.972 19.847 1.00 91.31 530 LYS A O 1
ATOM 4060 N N . ASP A 1 531 ? -44.935 6.708 18.858 1.00 88.62 531 ASP A N 1
ATOM 4061 C CA . ASP A 1 531 ? -45.798 5.643 19.384 1.00 88.62 531 ASP A CA 1
ATOM 4062 C C . ASP A 1 531 ? -45.369 4.255 18.880 1.00 88.62 531 ASP A C 1
ATOM 4064 O O . ASP A 1 531 ? -45.251 3.312 19.666 1.00 88.62 531 ASP A O 1
ATOM 4068 N N . ALA A 1 532 ? -45.071 4.126 17.585 1.00 87.56 532 ALA A N 1
ATOM 4069 C CA . ALA A 1 532 ? -44.634 2.861 17.001 1.00 87.56 532 ALA A CA 1
ATOM 4070 C C . ALA A 1 532 ? -43.260 2.418 17.507 1.00 87.56 532 ALA A C 1
ATOM 4072 O O . ALA A 1 532 ? -43.065 1.237 17.790 1.00 87.56 532 ALA A O 1
ATOM 4073 N N . LEU A 1 533 ? -42.315 3.351 17.649 1.00 88.56 533 LEU A N 1
ATOM 4074 C CA . LEU A 1 533 ? -40.989 3.050 18.177 1.00 88.56 533 LEU A CA 1
ATOM 4075 C C . LEU A 1 533 ? -41.061 2.619 19.646 1.00 88.56 533 LEU A C 1
ATOM 4077 O O . LEU A 1 533 ? -40.427 1.632 20.020 1.00 88.56 533 LEU A O 1
ATOM 4081 N N . ALA A 1 534 ? -41.877 3.300 20.456 1.00 87.69 534 ALA A N 1
ATOM 4082 C CA . ALA A 1 534 ? -42.119 2.916 21.843 1.00 87.69 534 ALA A CA 1
ATOM 4083 C C . ALA A 1 534 ? -42.729 1.506 21.943 1.00 87.69 534 ALA A C 1
ATOM 4085 O O . ALA A 1 534 ? -42.252 0.674 22.719 1.00 87.69 534 ALA A O 1
ATOM 4086 N N . ALA A 1 535 ? -43.722 1.201 21.100 1.00 85.94 535 ALA A N 1
ATOM 4087 C CA . ALA A 1 535 ? -44.346 -0.118 21.041 1.00 85.94 535 ALA A CA 1
ATOM 4088 C C . ALA A 1 535 ? -43.365 -1.218 20.597 1.00 85.94 535 ALA A C 1
ATOM 4090 O O . ALA A 1 535 ? -43.287 -2.266 21.243 1.00 85.94 535 ALA A O 1
ATOM 4091 N N . ALA A 1 536 ? -42.584 -0.976 19.539 1.00 85.50 536 ALA A N 1
ATOM 4092 C CA . ALA A 1 536 ? -41.607 -1.930 19.012 1.00 85.50 536 ALA A CA 1
ATOM 4093 C C . ALA A 1 536 ? -40.528 -2.284 20.046 1.00 85.50 536 ALA A C 1
ATOM 4095 O O . ALA A 1 536 ? -40.127 -3.442 20.163 1.00 85.50 536 ALA A O 1
ATOM 4096 N N . LEU A 1 537 ? -40.099 -1.297 20.835 1.00 85.12 537 LEU A N 1
ATOM 4097 C CA . LEU A 1 537 ? -39.076 -1.462 21.867 1.00 85.12 537 LEU A CA 1
ATOM 4098 C C . LEU A 1 537 ? -39.624 -1.821 23.248 1.00 85.12 537 LEU A C 1
ATOM 4100 O O . LEU A 1 537 ? -38.839 -2.055 24.166 1.00 85.12 537 LEU A O 1
ATOM 4104 N N . ARG A 1 538 ? -40.951 -1.909 23.395 1.00 86.25 538 ARG A N 1
ATOM 4105 C CA . ARG A 1 538 ? -41.635 -2.191 24.666 1.00 86.25 538 ARG A CA 1
ATOM 4106 C C . ARG A 1 538 ? -41.236 -1.211 25.782 1.00 86.25 538 ARG A C 1
ATOM 4108 O O . ARG A 1 538 ? -41.053 -1.621 26.926 1.00 86.25 538 ARG A O 1
ATOM 4115 N N . ILE A 1 539 ? -41.109 0.072 25.444 1.00 84.69 539 ILE A N 1
ATOM 4116 C CA . ILE A 1 539 ? -40.846 1.170 26.390 1.00 84.69 539 ILE A CA 1
ATOM 4117 C C . ILE A 1 539 ? -42.064 2.094 26.487 1.00 84.69 539 ILE A C 1
ATOM 4119 O O . ILE A 1 539 ? -42.908 2.110 25.589 1.00 84.69 539 ILE A O 1
ATOM 4123 N N . SER A 1 540 ? -42.176 2.867 27.572 1.00 86.81 540 SER A N 1
ATOM 4124 C CA . SER A 1 540 ? -43.238 3.871 27.663 1.00 86.81 540 SER A CA 1
ATOM 4125 C C . SER A 1 540 ? -43.025 4.950 26.603 1.00 86.81 540 SER A C 1
ATOM 4127 O O . SER A 1 540 ? -41.907 5.415 26.390 1.00 86.81 540 SER A O 1
ATOM 4129 N N . LYS A 1 541 ? -44.105 5.416 25.972 1.00 86.88 541 LYS A N 1
ATOM 4130 C CA . LYS A 1 541 ? -44.042 6.594 25.094 1.00 86.88 541 LYS A CA 1
ATOM 4131 C C . LYS A 1 541 ? -43.642 7.860 25.858 1.00 86.88 541 LYS A C 1
ATOM 4133 O O . LYS A 1 541 ? -43.127 8.796 25.257 1.00 86.88 541 LYS A O 1
ATOM 4138 N N . ASP A 1 542 ? -43.864 7.900 27.169 1.00 87.69 542 ASP A N 1
ATOM 4139 C CA . ASP A 1 542 ? -43.447 9.026 28.008 1.00 87.69 542 ASP A CA 1
ATOM 4140 C C . ASP A 1 542 ? -41.927 9.009 28.265 1.00 87.69 542 ASP A C 1
ATOM 4142 O O . ASP A 1 542 ? -41.340 10.059 28.511 1.00 87.69 542 ASP A O 1
ATOM 4146 N N . ASP A 1 543 ? -41.274 7.854 28.069 1.00 88.62 543 ASP A N 1
ATOM 4147 C CA . ASP A 1 543 ? -39.815 7.680 28.134 1.00 88.62 543 ASP A CA 1
ATOM 4148 C C . ASP A 1 543 ? -39.123 8.021 26.800 1.00 88.62 543 ASP A C 1
ATOM 4150 O O . ASP A 1 543 ? -37.934 7.761 26.615 1.00 88.62 543 ASP A O 1
ATOM 4154 N N . LEU A 1 544 ? -39.854 8.580 25.832 1.00 90.88 544 LEU A N 1
ATOM 4155 C CA . LEU A 1 544 ? -39.328 8.928 24.518 1.00 90.88 544 LEU A CA 1
ATOM 4156 C C . LEU A 1 544 ? -39.751 10.344 24.132 1.00 90.88 544 LEU A C 1
ATOM 4158 O O . LEU A 1 544 ? -40.932 10.692 24.128 1.00 90.88 544 LEU A O 1
ATOM 4162 N N . LYS A 1 545 ? -38.790 11.177 23.748 1.00 93.38 545 LYS A N 1
ATOM 4163 C CA . LYS A 1 545 ? -39.040 12.538 23.270 1.00 93.38 545 LYS A CA 1
ATOM 4164 C C . LYS A 1 545 ? -38.584 12.661 21.827 1.00 93.38 545 LYS A C 1
ATOM 4166 O O . LYS A 1 545 ? -37.462 12.278 21.515 1.00 93.38 545 LYS A O 1
ATOM 4171 N N . VAL A 1 546 ? -39.430 13.229 20.967 1.00 93.19 546 VAL A N 1
ATOM 4172 C CA . VAL A 1 546 ? -38.996 13.701 19.644 1.00 93.19 546 VAL A CA 1
ATOM 4173 C C . VAL A 1 546 ? -38.071 14.891 19.885 1.00 93.19 546 VAL A C 1
ATOM 4175 O O . VAL A 1 546 ? -38.510 15.921 20.397 1.00 93.19 546 VAL A O 1
ATOM 4178 N N . SER A 1 547 ? -36.782 14.720 19.607 1.00 92.06 547 SER A N 1
ATOM 4179 C CA . SER A 1 547 ? -35.771 15.760 19.811 1.00 92.06 547 SER A CA 1
ATOM 4180 C C . SER A 1 547 ? -35.717 16.724 18.633 1.00 92.06 547 SER A C 1
ATOM 4182 O O . SER A 1 547 ? -35.502 17.917 18.830 1.00 92.06 547 SER A O 1
ATOM 4184 N N . PHE A 1 548 ? -35.937 16.216 17.421 1.00 92.31 548 PHE A N 1
ATOM 4185 C CA . PHE A 1 548 ? -35.967 17.010 16.202 1.00 92.31 548 PHE A CA 1
ATOM 4186 C C . PHE A 1 548 ? -36.722 16.265 15.102 1.00 92.31 548 PHE A C 1
ATOM 4188 O O . PHE A 1 548 ? -36.589 15.049 14.985 1.00 92.31 548 PHE A O 1
ATOM 4195 N N . ALA A 1 549 ? -37.480 16.978 14.275 1.00 90.00 549 ALA A N 1
ATOM 4196 C CA . ALA A 1 549 ? -38.080 16.410 13.077 1.00 90.00 549 ALA A CA 1
ATOM 4197 C C . ALA A 1 549 ? -38.092 17.449 11.952 1.00 90.00 549 ALA A C 1
ATOM 4199 O O . ALA A 1 549 ? -38.305 18.632 12.210 1.00 90.00 549 ALA A O 1
ATOM 4200 N N . HIS A 1 550 ? -37.826 17.022 10.719 1.00 88.88 550 HIS A N 1
ATOM 4201 C CA . HIS A 1 550 ? -37.853 17.903 9.549 1.00 88.88 550 HIS A CA 1
ATOM 4202 C C . HIS A 1 550 ? -38.053 17.116 8.249 1.00 88.88 550 HIS A C 1
ATOM 4204 O O . HIS A 1 550 ? -37.854 15.901 8.212 1.00 88.88 550 HIS A O 1
ATOM 4210 N N . THR A 1 551 ? -38.399 17.817 7.167 1.00 85.69 551 THR A N 1
ATOM 4211 C CA . THR A 1 551 ? -38.479 17.241 5.817 1.00 85.69 551 THR A CA 1
ATOM 4212 C C . THR A 1 551 ? -37.360 17.786 4.935 1.00 85.69 551 THR A C 1
ATOM 4214 O O . THR A 1 551 ? -37.162 18.996 4.841 1.00 85.69 551 THR A O 1
ATOM 4217 N N . SER A 1 552 ? -36.629 16.903 4.256 1.00 78.56 552 SER A N 1
ATOM 4218 C CA . SER A 1 552 ? -35.578 17.287 3.314 1.00 78.56 552 SER A CA 1
ATOM 4219 C C . SER A 1 552 ? -36.155 18.042 2.113 1.00 78.56 552 SER A C 1
ATOM 4221 O O . SER A 1 552 ? -37.059 17.563 1.425 1.00 78.56 552 SER A O 1
ATOM 4223 N N . THR A 1 553 ? -35.590 19.212 1.806 1.00 74.00 553 THR A N 1
ATOM 4224 C CA . THR A 1 553 ? -36.007 20.043 0.661 1.00 74.00 553 THR A CA 1
ATOM 4225 C C . THR A 1 553 ? -35.732 19.375 -0.685 1.00 74.00 553 THR A C 1
ATOM 4227 O O . THR A 1 553 ? -36.519 19.556 -1.619 1.00 74.00 553 THR A O 1
ATOM 4230 N N . ASN A 1 554 ? -34.664 18.574 -0.757 1.00 56.91 554 ASN A N 1
ATOM 4231 C CA . ASN A 1 554 ? -34.310 17.709 -1.879 1.00 56.91 554 ASN A CA 1
ATOM 4232 C C . ASN A 1 554 ? -34.740 16.268 -1.572 1.00 56.91 554 ASN A C 1
ATOM 4234 O O . ASN A 1 554 ? -34.335 15.697 -0.564 1.00 56.91 554 ASN A O 1
ATOM 4238 N N . GLY A 1 555 ? -35.562 15.674 -2.436 1.00 70.19 555 GLY A N 1
ATOM 4239 C CA . GLY A 1 555 ? -36.011 14.283 -2.297 1.00 70.19 555 GLY A CA 1
ATOM 4240 C C . GLY A 1 555 ? -37.215 14.061 -1.372 1.00 70.19 555 GLY A C 1
ATOM 4241 O O . GLY A 1 555 ? -37.843 13.019 -1.494 1.00 70.19 555 GLY A O 1
ATOM 4242 N N . GLY A 1 556 ? -37.588 15.024 -0.517 1.00 78.06 556 GLY A N 1
ATOM 4243 C CA . GLY A 1 556 ? -38.834 14.992 0.268 1.00 78.06 556 GLY A CA 1
ATOM 4244 C C . GLY A 1 556 ? -38.859 14.006 1.443 1.00 78.06 556 GLY A C 1
ATOM 4245 O O . GLY A 1 556 ? -39.925 13.754 1.991 1.00 78.06 556 GLY A O 1
ATOM 4246 N N . THR A 1 557 ? -37.718 13.429 1.817 1.00 85.62 557 THR A N 1
ATOM 4247 C CA . THR A 1 557 ? -37.598 12.478 2.933 1.00 85.62 557 THR A CA 1
ATOM 4248 C C . THR A 1 557 ? -37.915 13.150 4.269 1.00 85.62 557 THR A C 1
ATOM 4250 O O . THR A 1 557 ? -37.383 14.220 4.565 1.00 85.62 557 THR A O 1
ATOM 4253 N N . HIS A 1 558 ? -38.731 12.509 5.101 1.00 86.69 558 HIS A N 1
ATOM 4254 C CA . HIS A 1 558 ? -39.029 12.954 6.461 1.00 86.69 558 HIS A CA 1
ATOM 4255 C C . HIS A 1 558 ? -38.058 12.311 7.455 1.00 86.69 558 HIS A C 1
ATOM 4257 O O . HIS A 1 558 ? -37.884 11.092 7.463 1.00 86.69 558 HIS A O 1
ATOM 4263 N N . HIS A 1 559 ? -37.447 13.118 8.316 1.00 91.12 559 HIS A N 1
ATOM 4264 C CA . HIS A 1 559 ? -36.498 12.687 9.337 1.00 91.12 559 HIS A CA 1
ATOM 4265 C C . HIS A 1 559 ? -37.070 12.978 10.719 1.00 91.12 559 HIS A C 1
ATOM 4267 O O . HIS A 1 559 ? -37.461 14.110 10.995 1.00 91.12 559 HIS A O 1
ATOM 4273 N N . VAL A 1 560 ? -37.088 11.975 11.594 1.00 92.19 560 VAL A N 1
ATOM 4274 C CA . VAL A 1 560 ? -37.524 12.107 12.987 1.00 92.19 560 VAL A CA 1
ATOM 4275 C C . VAL A 1 560 ? -36.436 11.554 13.896 1.00 92.19 560 VAL A C 1
ATOM 4277 O O . VAL A 1 560 ? -36.015 10.409 13.751 1.00 92.19 560 VAL A O 1
ATOM 4280 N N . HIS A 1 561 ? -35.986 12.361 14.846 1.00 95.12 561 HIS A N 1
ATOM 4281 C CA . HIS A 1 561 ? -34.973 12.019 15.833 1.00 95.12 561 HIS A CA 1
ATOM 4282 C C . HIS A 1 561 ? -35.601 11.959 17.221 1.00 95.12 561 HIS A C 1
ATOM 4284 O O . HIS A 1 561 ? -36.467 12.767 17.568 1.00 95.12 561 HIS A O 1
ATOM 4290 N N . PHE A 1 562 ? -35.144 11.006 18.024 1.00 94.56 562 PHE A N 1
ATOM 4291 C CA . PHE A 1 562 ? -35.641 10.755 19.365 1.00 94.56 562 PHE A CA 1
ATOM 4292 C C . PHE A 1 562 ? -34.501 10.700 20.374 1.00 94.56 562 PHE A C 1
ATOM 4294 O O . PHE A 1 562 ? -33.392 10.264 20.058 1.00 94.56 562 PHE A O 1
ATOM 4301 N N . VAL A 1 563 ? -34.812 11.074 21.609 1.00 93.75 563 VAL A N 1
ATOM 4302 C CA . VAL A 1 563 ? -33.963 10.876 22.785 1.00 93.75 563 VAL A CA 1
ATOM 4303 C C . VAL A 1 563 ? -34.762 10.155 23.868 1.00 93.75 563 VAL A C 1
ATOM 4305 O O . VAL A 1 563 ? -35.957 10.422 24.043 1.00 93.75 563 VAL A O 1
ATOM 4308 N N . GLN A 1 564 ? -34.123 9.222 24.575 1.00 91.12 564 GLN A N 1
ATOM 4309 C CA . GLN A 1 564 ? -34.740 8.536 25.708 1.00 91.12 564 GLN A CA 1
ATOM 4310 C C . GLN A 1 564 ? -34.809 9.445 26.934 1.00 91.12 564 GLN A C 1
ATOM 4312 O O . GLN A 1 564 ? -33.862 10.178 27.232 1.00 91.12 564 GLN A O 1
ATOM 4317 N N . LEU A 1 565 ? -35.902 9.335 27.680 1.00 88.81 565 LEU A N 1
ATOM 4318 C CA . LEU A 1 565 ? -36.109 9.967 28.973 1.00 88.81 565 LEU A CA 1
ATOM 4319 C C . LEU A 1 565 ? -36.180 8.906 30.076 1.00 88.81 565 LEU A C 1
ATOM 4321 O O . LEU A 1 565 ? -36.693 7.811 29.863 1.00 88.81 565 LEU A O 1
ATOM 4325 N N . VAL A 1 566 ? -35.713 9.259 31.273 1.00 83.81 566 VAL A N 1
ATOM 4326 C CA . VAL A 1 566 ? -36.024 8.553 32.526 1.00 83.81 566 VAL A CA 1
ATOM 4327 C C . VAL A 1 566 ? -36.418 9.608 33.551 1.00 83.81 566 VAL A C 1
ATOM 4329 O O . VAL A 1 566 ? -35.660 10.547 33.785 1.00 83.81 566 VAL A O 1
ATOM 4332 N N . ASP A 1 567 ? -37.616 9.490 34.127 1.00 80.12 567 ASP A N 1
ATOM 4333 C CA . ASP A 1 567 ? -38.205 10.495 35.030 1.00 80.12 567 ASP A CA 1
ATOM 4334 C C . ASP A 1 567 ? -38.185 11.930 34.447 1.00 80.12 567 ASP A C 1
ATOM 4336 O O . ASP A 1 567 ? -38.001 12.914 35.163 1.00 80.12 567 ASP A O 1
ATOM 4340 N N . GLY A 1 568 ? -38.331 12.061 33.123 1.00 82.19 568 GLY A N 1
ATOM 4341 C CA . GLY A 1 568 ? -38.291 13.347 32.416 1.00 82.19 568 GLY A CA 1
ATOM 4342 C C . GLY A 1 568 ? -36.889 13.916 32.148 1.00 82.19 568 GLY A C 1
ATOM 4343 O O . GLY A 1 568 ? -36.789 15.012 31.596 1.00 82.19 568 GLY A O 1
ATOM 4344 N N . VAL A 1 569 ? -35.814 13.194 32.490 1.00 85.56 569 VAL A N 1
ATOM 4345 C CA . VAL A 1 569 ? -34.417 13.587 32.223 1.00 85.56 569 VAL A CA 1
ATOM 4346 C C . VAL A 1 569 ? -33.870 12.842 31.008 1.00 85.56 569 VAL A C 1
ATOM 4348 O O . VAL A 1 569 ? -33.985 11.622 30.918 1.00 85.56 569 VAL A O 1
ATOM 4351 N N . GLU A 1 570 ? -33.246 13.574 30.085 1.00 91.25 570 GLU A N 1
ATOM 4352 C CA . GLU A 1 570 ? -32.647 13.012 28.869 1.00 91.25 570 GLU A CA 1
ATOM 4353 C C . GLU A 1 570 ? -31.407 12.161 29.171 1.00 91.25 570 GLU A C 1
ATOM 4355 O O . GLU A 1 570 ? -30.542 12.547 29.965 1.00 91.25 570 GLU A O 1
ATOM 4360 N N . ILE A 1 571 ? -31.296 11.019 28.488 1.00 89.69 571 ILE A N 1
ATOM 4361 C CA . ILE A 1 571 ? -30.068 10.222 28.442 1.00 89.69 571 ILE A CA 1
ATOM 4362 C C . ILE A 1 571 ? -29.255 10.648 27.212 1.00 89.69 571 ILE A C 1
ATOM 4364 O O . ILE A 1 571 ? -29.656 10.395 26.077 1.00 89.69 571 ILE A O 1
ATOM 4368 N N . SER A 1 572 ? -28.092 11.267 27.423 1.00 89.00 572 SER A N 1
ATOM 4369 C CA . SER A 1 572 ? -27.318 11.950 26.372 1.00 89.00 572 SER A CA 1
ATOM 4370 C C . SER A 1 572 ? -26.872 11.058 25.213 1.00 89.00 572 SER A C 1
ATOM 4372 O O . SER A 1 572 ? -26.659 11.560 24.115 1.00 89.00 572 SER A O 1
ATOM 4374 N N . ASN A 1 573 ? -26.687 9.758 25.454 1.00 89.56 573 ASN A N 1
ATOM 4375 C CA . ASN A 1 573 ? -26.206 8.784 24.469 1.00 89.56 573 ASN A CA 1
ATOM 4376 C C . ASN A 1 573 ? -27.243 7.697 24.113 1.00 89.56 573 ASN A C 1
ATOM 4378 O O . ASN A 1 573 ? -26.909 6.716 23.449 1.00 89.56 573 ASN A O 1
ATOM 4382 N N . ALA A 1 574 ? -28.508 7.860 24.517 1.00 90.50 574 ALA A N 1
ATOM 4383 C CA . ALA A 1 574 ? -29.602 6.956 24.159 1.00 90.50 574 ALA A CA 1
ATOM 4384 C C . ALA A 1 574 ? -30.552 7.656 23.182 1.00 90.50 574 ALA A C 1
ATOM 4386 O O . ALA A 1 574 ? -31.495 8.347 23.578 1.00 90.50 574 ALA A O 1
ATOM 4387 N N . VAL A 1 575 ? -30.275 7.495 21.890 1.00 93.62 575 VAL A N 1
ATOM 4388 C CA . VAL A 1 575 ? -30.959 8.210 20.809 1.00 93.62 575 VAL A CA 1
ATOM 4389 C C . VAL A 1 575 ? -31.509 7.234 19.778 1.00 93.62 575 VAL A C 1
ATOM 4391 O O . VAL A 1 575 ? -31.083 6.084 19.686 1.00 93.62 575 VAL A O 1
ATOM 4394 N N . ALA A 1 576 ? -32.468 7.685 18.984 1.00 93.44 576 ALA A N 1
ATOM 4395 C CA . ALA A 1 576 ? -32.954 6.941 17.832 1.00 93.44 576 ALA A CA 1
ATOM 4396 C C . ALA A 1 576 ? -33.260 7.893 16.678 1.00 93.44 576 ALA A C 1
ATOM 4398 O O . ALA A 1 576 ? -33.492 9.083 16.886 1.00 93.44 576 ALA A O 1
ATOM 4399 N N . ASN A 1 577 ? -33.293 7.373 15.458 1.00 94.31 577 ASN A N 1
ATOM 4400 C CA . ASN A 1 577 ? -33.758 8.106 14.291 1.00 94.31 577 ASN A CA 1
ATOM 4401 C C . ASN A 1 577 ? -34.633 7.214 13.413 1.00 94.31 577 ASN A C 1
ATOM 4403 O O . ASN A 1 577 ? -34.364 6.025 13.257 1.00 94.31 577 ASN A O 1
ATOM 4407 N N . ALA A 1 578 ? -35.658 7.807 12.815 1.00 91.56 578 ALA A N 1
ATOM 4408 C CA . ALA A 1 578 ? -36.541 7.186 11.846 1.00 91.56 578 ALA A CA 1
ATOM 4409 C C . ALA A 1 578 ? -36.621 8.077 10.602 1.00 91.56 578 ALA A C 1
ATOM 4411 O O . ALA A 1 578 ? -36.883 9.274 10.702 1.00 91.56 578 ALA A O 1
ATOM 4412 N N . ASN A 1 579 ? -36.371 7.482 9.439 1.00 92.69 579 ASN A N 1
ATOM 4413 C CA . ASN A 1 579 ? -36.411 8.146 8.143 1.00 92.69 579 ASN A CA 1
ATOM 4414 C C . ASN A 1 579 ? -37.549 7.548 7.315 1.00 92.69 579 ASN A C 1
ATOM 4416 O O . ASN A 1 579 ? -37.642 6.321 7.198 1.00 92.69 579 ASN A O 1
ATOM 4420 N N . PHE A 1 580 ? -38.367 8.406 6.714 1.00 87.44 580 PHE A N 1
ATOM 4421 C CA . PHE A 1 580 ? -39.536 8.025 5.928 1.00 87.44 580 PHE A CA 1
ATOM 4422 C C . PHE A 1 580 ? -39.479 8.654 4.539 1.00 87.44 580 PHE A C 1
ATOM 4424 O O . PHE A 1 580 ? -38.988 9.771 4.371 1.00 87.44 580 PHE A O 1
ATOM 4431 N N . SER A 1 581 ? -39.975 7.939 3.539 1.00 83.38 581 SER A N 1
ATOM 4432 C CA . SER A 1 581 ? -40.153 8.457 2.185 1.00 83.38 581 SER A CA 1
ATOM 4433 C C . SER A 1 581 ? -41.227 9.545 2.129 1.00 83.38 581 SER A C 1
ATOM 4435 O O . SER A 1 581 ? -42.019 9.669 3.066 1.00 83.38 581 SER A O 1
ATOM 4437 N N . PRO A 1 582 ? -41.296 10.318 1.028 1.00 79.38 582 PRO A N 1
ATOM 4438 C CA . PRO A 1 582 ? -42.288 11.388 0.881 1.00 79.38 582 PRO A CA 1
ATOM 4439 C C . PRO A 1 582 ? -43.749 10.930 0.993 1.00 79.38 582 PRO A C 1
ATOM 4441 O O . PRO A 1 582 ? -44.627 11.732 1.281 1.00 79.38 582 PRO A O 1
ATOM 4444 N N . ASP A 1 583 ? -44.031 9.652 0.733 1.00 74.88 583 ASP A N 1
ATOM 4445 C CA . ASP A 1 583 ? -45.361 9.049 0.866 1.00 74.88 583 ASP A CA 1
ATOM 4446 C C . ASP A 1 583 ? -45.638 8.478 2.271 1.00 74.88 583 ASP A C 1
ATOM 4448 O O . ASP A 1 583 ? -46.729 7.971 2.512 1.00 74.88 583 ASP A O 1
ATOM 4452 N N . GLY A 1 584 ? -44.680 8.577 3.201 1.00 75.44 584 GLY A N 1
ATOM 4453 C CA . GLY A 1 584 ? -44.794 8.099 4.578 1.00 75.44 584 GLY A CA 1
ATOM 4454 C C . GLY A 1 584 ? -44.331 6.656 4.811 1.00 75.44 584 GLY A C 1
ATOM 4455 O O . GLY A 1 584 ? -44.441 6.167 5.935 1.00 75.44 584 GLY A O 1
ATOM 4456 N N . SER A 1 585 ? -43.797 5.955 3.804 1.00 81.12 585 SER A N 1
ATOM 4457 C CA . SER A 1 585 ? -43.234 4.610 4.007 1.00 81.12 585 SER A CA 1
ATOM 4458 C C . SER A 1 585 ? -41.897 4.650 4.766 1.00 81.12 585 SER A C 1
ATOM 4460 O O . SER A 1 585 ? -41.138 5.615 4.682 1.00 81.12 585 SER A O 1
ATOM 4462 N N . VAL A 1 586 ? -41.592 3.612 5.550 1.00 85.75 586 VAL A N 1
ATOM 4463 C CA . VAL A 1 586 ? -40.366 3.562 6.365 1.00 85.75 586 VAL A CA 1
ATOM 4464 C C . VAL A 1 586 ? -39.155 3.229 5.489 1.00 85.75 586 VAL A C 1
ATOM 4466 O O . VAL A 1 586 ? -39.075 2.134 4.938 1.00 85.75 586 VAL A O 1
ATOM 4469 N N . TYR A 1 587 ? -38.164 4.125 5.427 1.00 84.88 587 TYR A N 1
ATOM 4470 C CA . TYR A 1 587 ? -36.864 3.827 4.811 1.00 84.88 587 TYR A CA 1
ATOM 4471 C C . TYR A 1 587 ? -35.935 3.099 5.781 1.00 84.88 587 TYR A C 1
ATOM 4473 O O . TYR A 1 587 ? -35.354 2.059 5.465 1.00 84.88 587 TYR A O 1
ATOM 4481 N N . SER A 1 588 ? -35.754 3.672 6.971 1.00 89.88 588 SER A N 1
ATOM 4482 C CA . SER A 1 588 ? -34.805 3.151 7.951 1.00 89.88 588 SER A CA 1
ATOM 4483 C C . SER A 1 588 ? -35.111 3.666 9.346 1.00 89.88 588 SER A C 1
ATOM 4485 O O . SER A 1 588 ? -35.351 4.862 9.510 1.00 89.88 588 SER A O 1
ATOM 4487 N N . VAL A 1 589 ? -34.991 2.802 10.348 1.00 90.19 589 VAL A N 1
ATOM 4488 C CA . VAL A 1 589 ? -35.051 3.190 11.758 1.00 90.19 589 VAL A CA 1
ATOM 4489 C C . VAL A 1 589 ? -33.859 2.585 12.474 1.00 90.19 589 VAL A C 1
ATOM 4491 O O . VAL A 1 589 ? -33.600 1.390 12.332 1.00 90.19 589 VAL A O 1
ATOM 4494 N N . TYR A 1 590 ? -33.144 3.406 13.235 1.00 92.44 590 TYR A N 1
ATOM 4495 C CA . TYR A 1 590 ? -32.027 2.985 14.071 1.00 92.44 590 TYR A CA 1
ATOM 4496 C C . TYR A 1 590 ? -32.230 3.487 15.493 1.00 92.44 590 TYR A C 1
ATOM 4498 O O . TYR A 1 590 ? -32.744 4.583 15.706 1.00 92.44 590 TYR A O 1
ATOM 4506 N N . SER A 1 591 ? -31.838 2.684 16.475 1.00 91.38 591 SER A N 1
ATOM 4507 C CA . SER A 1 591 ? -32.023 3.003 17.885 1.00 91.38 591 SER A CA 1
ATOM 4508 C C . SER A 1 591 ? -30.866 2.495 18.726 1.00 91.38 591 SER A C 1
ATOM 4510 O O . SER A 1 591 ? -30.520 1.316 18.669 1.00 91.38 591 SER A O 1
ATOM 4512 N N . SER A 1 592 ? -30.303 3.384 19.537 1.00 89.69 592 SER A N 1
ATOM 4513 C CA . SER A 1 592 ? -29.349 3.084 20.604 1.00 89.69 592 SER A CA 1
ATOM 4514 C C . SER A 1 592 ? -29.986 3.222 21.996 1.00 89.69 592 SER A C 1
ATOM 4516 O O . SER A 1 592 ? -29.280 3.414 22.988 1.00 89.69 592 SER A O 1
ATOM 4518 N N . LEU A 1 593 ? -31.325 3.166 22.080 1.00 87.88 593 LEU A N 1
ATOM 4519 C CA . LEU A 1 593 ? -32.064 3.291 23.339 1.00 87.88 593 LEU A CA 1
ATOM 4520 C C . LEU A 1 593 ? -31.724 2.128 24.285 1.00 87.88 593 LEU A C 1
ATOM 4522 O O . LEU A 1 593 ? -31.491 0.994 23.860 1.00 87.88 593 LEU A O 1
ATOM 4526 N N . VAL A 1 594 ? -31.691 2.410 25.584 1.00 77.88 594 VAL A N 1
ATOM 4527 C CA . VAL A 1 594 ? -31.208 1.483 26.616 1.00 77.88 594 VAL A CA 1
ATOM 4528 C C . VAL A 1 594 ? -32.405 0.825 27.322 1.00 77.88 594 VAL A C 1
ATOM 4530 O O . VAL A 1 594 ? -33.389 1.513 27.598 1.00 77.88 594 VAL A O 1
ATOM 4533 N N . PRO A 1 595 ? -32.373 -0.483 27.648 1.00 68.69 595 PRO A N 1
ATOM 4534 C CA . PRO A 1 595 ? -33.506 -1.150 28.295 1.00 68.69 595 PRO A CA 1
ATOM 4535 C C . PRO A 1 595 ? -33.881 -0.544 29.662 1.00 68.69 595 PRO A C 1
ATOM 4537 O O . PRO A 1 595 ? -33.060 -0.488 30.579 1.00 68.69 595 PRO A O 1
ATOM 4540 N N . THR A 1 596 ? -35.149 -0.153 29.834 1.00 58.41 596 THR A N 1
ATOM 4541 C CA . THR A 1 596 ? -35.678 0.487 31.060 1.00 58.41 596 THR A CA 1
ATOM 4542 C C . THR A 1 596 ? -35.827 -0.478 32.245 1.00 58.41 596 THR A C 1
ATOM 4544 O O . THR A 1 596 ? -35.885 -0.054 33.394 1.00 58.41 596 THR A O 1
ATOM 4547 N N . ALA A 1 597 ? -35.824 -1.797 32.006 1.00 53.19 597 ALA A N 1
ATOM 4548 C CA . ALA A 1 597 ? -35.923 -2.821 33.058 1.00 53.19 597 ALA A CA 1
ATOM 4549 C C . ALA A 1 597 ? -34.705 -2.864 34.016 1.00 53.19 597 ALA A C 1
ATOM 4551 O O . ALA A 1 597 ? -34.733 -3.579 35.015 1.00 53.19 597 ALA A O 1
ATOM 4552 N N . SER A 1 598 ? -33.649 -2.096 33.721 1.00 47.88 598 SER A N 1
ATOM 4553 C CA . SER A 1 598 ? -32.411 -1.986 34.508 1.00 47.88 598 SER A CA 1
ATOM 4554 C C . SER A 1 598 ? -32.119 -0.579 35.056 1.00 47.88 598 SER A C 1
ATOM 4556 O O . SER A 1 598 ? -31.090 -0.385 35.703 1.00 47.88 598 SER A O 1
ATOM 4558 N N . SER A 1 599 ? -32.975 0.420 34.819 1.00 50.72 599 SER A N 1
ATOM 4559 C CA . SER A 1 599 ? -32.709 1.802 35.242 1.00 50.72 599 SER A CA 1
ATOM 4560 C C . SER A 1 599 ? -33.256 2.091 36.640 1.00 50.72 599 SER A C 1
ATOM 4562 O O . SER A 1 599 ? -34.465 2.089 36.860 1.00 50.72 599 SER A O 1
ATOM 4564 N N . ALA A 1 600 ? -32.363 2.388 37.588 1.00 51.75 600 ALA A N 1
ATOM 4565 C CA . ALA A 1 600 ? -32.737 3.059 38.828 1.00 51.75 600 ALA A CA 1
ATOM 4566 C C . ALA A 1 600 ? -33.359 4.430 38.501 1.00 51.75 600 ALA A C 1
ATOM 4568 O O . ALA A 1 600 ? -32.843 5.155 37.651 1.00 51.75 600 ALA A O 1
ATOM 4569 N N . SER A 1 601 ? -34.454 4.783 39.174 1.00 59.03 601 SER A N 1
ATOM 4570 C CA . SER A 1 601 ? -35.110 6.087 39.021 1.00 59.03 601 SER A CA 1
ATOM 4571 C C . SER A 1 601 ? -34.136 7.237 39.338 1.00 59.03 601 SER A C 1
ATOM 4573 O O . SER A 1 601 ? -33.425 7.202 40.348 1.00 59.03 601 SER A O 1
ATOM 4575 N N . PHE A 1 602 ? -34.130 8.284 38.509 1.00 57.50 602 PHE A N 1
ATOM 4576 C CA . PHE A 1 602 ? -33.389 9.527 38.751 1.00 57.50 602 PHE A CA 1
ATOM 4577 C C . PHE A 1 602 ? -33.881 10.218 40.035 1.00 57.50 602 PHE A C 1
ATOM 4579 O O . PHE A 1 602 ? -33.086 10.789 40.786 1.00 57.50 602 PHE A O 1
ATOM 4586 N N . VAL A 1 603 ? -35.176 10.094 40.352 1.00 59.59 603 VAL A N 1
ATOM 4587 C CA . VAL A 1 603 ? -35.767 10.547 41.626 1.00 59.59 603 VAL A CA 1
ATOM 4588 C C . VAL A 1 603 ? -35.212 9.745 42.814 1.00 59.59 603 VAL A C 1
ATOM 4590 O O . VAL A 1 603 ? -34.849 10.313 43.846 1.00 59.59 603 VAL A O 1
ATOM 4593 N N . SER A 1 604 ? -35.044 8.427 42.668 1.00 58.44 604 SER A N 1
ATOM 4594 C CA . SER A 1 604 ? -34.392 7.591 43.695 1.00 58.44 604 SER A CA 1
ATOM 4595 C C . SER A 1 604 ? -32.909 7.940 43.888 1.00 58.44 604 SER A C 1
ATOM 4597 O O . SER A 1 604 ? -32.413 7.924 45.012 1.00 58.44 604 SER A O 1
ATOM 4599 N N . PHE A 1 605 ? -32.201 8.327 42.826 1.00 59.47 605 PHE A N 1
ATOM 4600 C CA . PHE A 1 605 ? -30.805 8.757 42.918 1.00 59.47 605 PHE A CA 1
ATOM 4601 C C . PHE A 1 605 ? -30.657 10.143 43.558 1.00 59.47 605 PHE A C 1
ATOM 4603 O O . PHE A 1 605 ? -29.882 10.312 44.496 1.00 59.47 605 PHE A O 1
ATOM 4610 N N . THR A 1 606 ? -31.437 11.131 43.121 1.00 56.84 606 THR A N 1
ATOM 4611 C CA . THR A 1 606 ? -31.398 12.485 43.700 1.00 56.84 606 THR A CA 1
ATOM 4612 C C . THR A 1 606 ? -31.841 12.512 45.165 1.00 56.84 606 THR A C 1
ATOM 4614 O O . THR A 1 606 ? -31.271 13.244 45.970 1.00 56.84 606 THR A O 1
ATOM 4617 N N . SER A 1 607 ? -32.779 11.644 45.557 1.00 54.69 607 SER A N 1
ATOM 4618 C CA . SER A 1 607 ? -33.161 11.463 46.966 1.00 54.69 607 SER A CA 1
ATOM 4619 C C . SER A 1 607 ? -32.077 10.787 47.827 1.00 54.69 607 SER A C 1
ATOM 4621 O O . SER A 1 607 ? -32.057 10.979 49.044 1.00 54.69 607 SER A O 1
ATOM 4623 N N . SER A 1 608 ? -31.130 10.054 47.222 1.00 52.16 608 SER A N 1
ATOM 4624 C CA . SER A 1 608 ? -30.021 9.393 47.931 1.00 52.16 608 SER A CA 1
ATOM 4625 C C . SER A 1 608 ? -28.912 10.352 48.393 1.00 52.16 608 SER A C 1
ATOM 4627 O O . SER A 1 608 ? -28.231 10.059 49.378 1.00 52.16 608 SER A O 1
ATOM 4629 N N . PHE A 1 609 ? -28.809 11.548 47.796 1.00 55.03 609 PHE A N 1
ATOM 4630 C CA . PHE A 1 609 ? -27.947 12.632 48.290 1.00 55.03 609 PHE A CA 1
ATOM 4631 C C . PHE A 1 609 ? -28.338 13.095 49.709 1.00 55.03 609 PHE A C 1
ATOM 4633 O O . PHE A 1 609 ? -27.489 13.502 50.501 1.00 55.03 609 PHE A O 1
ATOM 4640 N N . GLY A 1 610 ? -29.604 12.904 50.104 1.00 45.50 610 GLY A N 1
ATOM 4641 C CA . GLY A 1 610 ? -30.088 13.170 51.463 1.00 45.50 610 GLY A CA 1
ATOM 4642 C C . GLY A 1 610 ? -29.501 12.263 52.559 1.00 45.50 610 GLY A C 1
ATOM 4643 O O . GLY A 1 610 ? -29.713 12.534 53.739 1.00 45.50 610 GLY A O 1
ATOM 4644 N N . ARG A 1 611 ? -28.752 11.201 52.206 1.00 45.31 611 ARG A N 1
ATOM 4645 C CA . ARG A 1 611 ? -28.029 10.315 53.143 1.00 45.31 611 ARG A CA 1
ATOM 4646 C C . ARG A 1 611 ? -26.498 10.465 53.053 1.00 45.31 611 ARG A C 1
ATOM 4648 O O . ARG A 1 611 ? -25.779 9.480 53.187 1.00 45.31 611 ARG A O 1
ATOM 4655 N N . GLY A 1 612 ? -26.003 11.694 52.876 1.00 48.06 612 GLY A N 1
ATOM 4656 C CA . GLY A 1 612 ? -24.611 12.058 53.194 1.00 48.06 612 GLY A CA 1
ATOM 4657 C C . GLY A 1 612 ? -23.665 12.357 52.024 1.00 48.06 612 GLY A C 1
ATOM 4658 O O . GLY A 1 612 ? -22.461 12.419 52.254 1.00 48.06 612 GLY A O 1
ATOM 4659 N N . GLY A 1 613 ? -24.163 12.562 50.801 1.00 54.19 613 GLY A N 1
ATOM 4660 C CA . GLY A 1 613 ? -23.359 13.066 49.677 1.00 54.19 613 GLY A CA 1
ATOM 4661 C C . GLY A 1 613 ? -23.973 14.344 49.113 1.00 54.19 613 GLY A C 1
ATOM 4662 O O . GLY A 1 613 ? -25.159 14.348 48.805 1.00 54.19 613 GLY A O 1
ATOM 4663 N N . GLU A 1 614 ? -23.208 15.428 48.989 1.00 65.50 614 GLU A N 1
ATOM 4664 C CA . GLU A 1 614 ? -23.687 16.663 48.348 1.00 65.50 614 GLU A CA 1
ATOM 4665 C C . GLU A 1 614 ? -23.575 16.562 46.818 1.00 65.50 614 GLU A C 1
ATOM 4667 O O . GLU A 1 614 ? -22.563 16.100 46.290 1.00 65.50 614 GLU A O 1
ATOM 4672 N N . GLU A 1 615 ? -24.612 17.008 46.100 1.00 80.69 615 GLU A N 1
ATOM 4673 C CA . GLU A 1 615 ? -24.573 17.159 44.641 1.00 80.69 615 GLU A CA 1
ATOM 4674 C C . GLU A 1 615 ? -23.537 18.228 44.260 1.00 80.69 615 GLU A C 1
ATOM 4676 O O . GLU A 1 615 ? -23.547 19.334 44.810 1.00 80.69 615 GLU A O 1
ATOM 4681 N N . ILE A 1 616 ? -22.660 17.944 43.291 1.00 86.69 616 ILE A N 1
ATOM 4682 C CA . ILE A 1 616 ? -21.697 18.958 42.854 1.00 86.69 616 ILE A CA 1
ATOM 4683 C C . ILE A 1 616 ? -22.427 20.106 42.144 1.00 86.69 616 ILE A C 1
ATOM 4685 O O . ILE A 1 616 ? -23.207 19.900 41.209 1.00 86.69 616 ILE A O 1
ATOM 4689 N N . SER A 1 617 ? -22.111 21.344 42.520 1.00 89.62 617 SER A N 1
ATOM 4690 C CA . SER A 1 617 ? -22.585 22.513 41.774 1.00 89.62 617 SER A CA 1
ATOM 4691 C C . SER A 1 617 ? -21.974 22.570 40.367 1.00 89.62 617 SER A C 1
ATOM 4693 O O . SER A 1 617 ? -20.849 22.116 40.147 1.00 89.62 617 SER A O 1
ATOM 4695 N N . VAL A 1 618 ? -22.661 23.214 39.418 1.00 89.81 618 VAL A N 1
ATOM 4696 C CA . VAL A 1 618 ? -22.121 23.444 38.064 1.00 89.81 618 VAL A CA 1
ATOM 4697 C C . VAL A 1 618 ? -20.796 24.228 38.090 1.00 89.81 618 VAL A C 1
ATOM 4699 O O . VAL A 1 618 ? -19.901 23.959 37.296 1.00 89.81 618 VAL A O 1
ATOM 4702 N N . ASN A 1 619 ? -20.603 25.118 39.074 1.00 90.31 619 ASN A N 1
ATOM 4703 C CA . ASN A 1 619 ? -19.328 25.810 39.297 1.00 90.31 619 ASN A CA 1
ATOM 4704 C C . ASN A 1 619 ? -18.197 24.838 39.642 1.00 90.31 619 ASN A C 1
ATOM 4706 O O . ASN A 1 619 ? -17.094 24.953 39.109 1.00 90.31 619 ASN A O 1
ATOM 4710 N N . ALA A 1 620 ? -18.472 23.871 40.521 1.00 88.44 620 ALA A N 1
ATOM 4711 C CA . ALA A 1 620 ? -17.509 22.838 40.874 1.00 88.44 620 ALA A CA 1
ATOM 4712 C C . ALA A 1 620 ? -17.201 21.932 39.671 1.00 88.44 620 ALA A C 1
ATOM 4714 O O . ALA A 1 620 ? -16.042 21.582 39.468 1.00 88.44 620 ALA A O 1
ATOM 4715 N N . ALA A 1 621 ? -18.201 21.614 38.841 1.00 91.94 621 ALA A N 1
ATOM 4716 C CA . ALA A 1 621 ? -18.015 20.840 37.614 1.00 91.94 621 ALA A CA 1
ATOM 4717 C C . ALA A 1 621 ? -17.093 21.556 36.608 1.00 91.94 621 ALA A C 1
ATOM 4719 O O . ALA A 1 621 ? -16.132 20.964 36.119 1.00 91.94 621 ALA A O 1
ATOM 4720 N N . VAL A 1 622 ? -17.326 22.852 36.364 1.00 92.31 622 VAL A N 1
ATOM 4721 C CA . VAL A 1 622 ? -16.482 23.685 35.488 1.00 92.31 622 VAL A CA 1
ATOM 4722 C C . VAL A 1 622 ? -15.062 23.817 36.046 1.00 92.31 622 VAL A C 1
ATOM 4724 O O . VAL A 1 622 ? -14.094 23.696 35.299 1.00 92.31 622 VAL A O 1
ATOM 4727 N N . ALA A 1 623 ? -14.907 24.003 37.361 1.00 89.56 623 ALA A N 1
ATOM 4728 C CA . ALA A 1 623 ? -13.591 24.066 37.994 1.00 89.56 623 ALA A CA 1
ATOM 4729 C C . ALA A 1 623 ? -12.830 22.731 37.908 1.00 89.56 623 ALA A C 1
ATOM 4731 O O . ALA A 1 623 ? -11.624 22.729 37.662 1.00 89.56 623 ALA A O 1
ATOM 4732 N N . LYS A 1 624 ? -13.522 21.595 38.066 1.00 87.38 624 LYS A N 1
ATOM 4733 C CA . LYS A 1 624 ? -12.942 20.256 37.885 1.00 87.38 624 LYS A CA 1
ATOM 4734 C C . LYS A 1 624 ? -12.469 20.049 36.450 1.00 87.38 624 LYS A C 1
ATOM 4736 O O . LYS A 1 624 ? -11.323 19.656 36.258 1.00 87.38 624 LYS A O 1
ATOM 4741 N N . PHE A 1 625 ? -13.297 20.395 35.463 1.00 88.38 625 PHE A N 1
ATOM 4742 C CA . PHE A 1 625 ? -12.904 20.361 34.055 1.00 88.38 625 PHE A CA 1
ATOM 4743 C C . PHE A 1 625 ? -11.669 21.230 33.774 1.00 88.38 625 PHE A C 1
ATOM 4745 O O . PHE A 1 625 ? -10.736 20.763 33.117 1.00 88.38 625 PHE A O 1
ATOM 4752 N N . ALA A 1 626 ? -11.640 22.456 34.308 1.00 84.81 626 ALA A N 1
ATOM 4753 C CA . ALA A 1 626 ? -10.525 23.382 34.142 1.00 84.81 626 ALA A CA 1
ATOM 4754 C C . ALA A 1 626 ? -9.207 22.764 34.632 1.00 84.81 626 ALA A C 1
ATOM 4756 O O . ALA A 1 626 ? -8.242 22.669 33.875 1.00 84.81 626 ALA A O 1
ATOM 4757 N N . VAL A 1 627 ? -9.199 22.262 35.871 1.00 84.25 627 VAL A N 1
ATOM 4758 C CA . VAL A 1 627 ? -8.014 21.653 36.492 1.00 84.25 627 VAL A CA 1
ATOM 4759 C C . VAL A 1 627 ? -7.577 20.390 35.750 1.00 84.25 627 VAL A C 1
ATOM 4761 O O . VAL A 1 627 ? -6.393 20.249 35.451 1.00 84.25 627 VAL A O 1
ATOM 4764 N N . SER A 1 628 ? -8.508 19.500 35.391 1.00 77.25 628 SER A N 1
ATOM 4765 C CA . SER A 1 628 ? -8.195 18.274 34.640 1.00 77.25 628 SER A CA 1
ATOM 4766 C C . SER A 1 628 ? -7.589 18.560 33.261 1.00 77.25 628 SER A C 1
ATOM 4768 O O . SER A 1 628 ? -6.736 17.807 32.791 1.00 77.25 628 SER A O 1
ATOM 4770 N N . ASN A 1 629 ? -7.952 19.682 32.633 1.00 72.31 629 ASN A N 1
ATOM 4771 C CA . ASN A 1 629 ? -7.367 20.103 31.362 1.00 72.31 629 ASN A CA 1
ATOM 4772 C C . ASN A 1 629 ? -6.090 20.941 31.506 1.00 72.31 629 ASN A C 1
ATOM 4774 O O . ASN A 1 629 ? -5.405 21.159 30.509 1.00 72.31 629 ASN A O 1
ATOM 4778 N N . GLY A 1 630 ? -5.667 21.279 32.728 1.00 75.88 630 GLY A N 1
ATOM 4779 C CA . GLY A 1 630 ? -4.446 22.048 32.993 1.00 75.88 630 GLY A CA 1
ATOM 4780 C C . GLY A 1 630 ? -4.650 23.565 33.005 1.00 75.88 630 GLY A C 1
ATOM 4781 O O . GLY A 1 630 ? -3.674 24.312 32.988 1.00 75.88 630 GLY A O 1
ATOM 4782 N N . PHE A 1 631 ? -5.898 24.028 33.052 1.00 79.50 631 PHE A N 1
ATOM 4783 C CA . PHE A 1 631 ? -6.232 25.431 33.266 1.00 79.50 631 PHE A CA 1
ATOM 4784 C C . PHE A 1 631 ? -6.237 25.771 34.759 1.00 79.50 631 PHE A C 1
ATOM 4786 O O . PHE A 1 631 ? -6.490 24.925 35.622 1.00 79.50 631 PHE A O 1
ATOM 4793 N N . ALA A 1 632 ? -6.005 27.044 35.077 1.00 79.25 632 ALA A N 1
ATOM 4794 C CA . ALA A 1 632 ? -6.216 27.539 36.430 1.00 79.25 632 ALA A CA 1
ATOM 4795 C C . ALA A 1 632 ? -7.703 27.424 36.807 1.00 79.25 632 ALA A C 1
ATOM 4797 O O . ALA A 1 632 ? -8.581 27.769 36.012 1.00 79.25 632 ALA A O 1
ATOM 4798 N N . ALA A 1 633 ? -7.985 26.967 38.030 1.00 81.06 633 ALA A N 1
ATOM 4799 C CA . ALA A 1 633 ? -9.350 26.920 38.540 1.00 81.06 633 ALA A CA 1
ATOM 4800 C C . ALA A 1 633 ? -9.960 28.340 38.532 1.00 81.06 633 ALA A C 1
ATOM 4802 O O . ALA A 1 633 ? -9.350 29.261 39.088 1.00 81.06 633 ALA A O 1
ATOM 4803 N N . PRO A 1 634 ? -11.145 28.548 37.928 1.00 79.75 634 PRO A N 1
ATOM 4804 C CA . PRO A 1 634 ? -11.792 29.853 37.915 1.00 79.75 634 PRO A CA 1
ATOM 4805 C C . PRO A 1 634 ? -12.049 30.359 39.334 1.00 79.75 634 PRO A C 1
ATOM 4807 O O . PRO A 1 634 ? -12.636 29.661 40.158 1.00 79.75 634 PRO A O 1
ATOM 4810 N N . THR A 1 635 ? -11.637 31.592 39.619 1.00 72.69 635 THR A N 1
ATOM 4811 C CA . THR A 1 635 ? -11.794 32.204 40.948 1.00 72.69 635 THR A CA 1
ATOM 4812 C C . THR A 1 635 ? -13.138 32.915 41.124 1.00 72.69 635 THR A C 1
ATOM 4814 O O . THR A 1 635 ? -13.560 33.143 42.257 1.00 72.69 635 THR A O 1
ATOM 4817 N N . LYS A 1 636 ? -13.830 33.251 40.024 1.00 79.44 636 LYS A N 1
ATOM 4818 C CA . LYS A 1 636 ? -15.178 33.842 40.007 1.00 79.44 636 LYS A CA 1
ATOM 4819 C C . LYS A 1 636 ? -15.969 33.343 38.794 1.00 79.44 636 LYS A C 1
ATOM 4821 O O . LYS A 1 636 ? -15.667 33.733 37.675 1.00 79.44 636 LYS A O 1
ATOM 4826 N N . LEU A 1 637 ? -17.002 32.535 39.031 1.00 88.81 637 LEU A N 1
ATOM 4827 C CA . LEU A 1 637 ? -17.981 32.122 38.019 1.00 88.81 637 LEU A CA 1
ATOM 4828 C C . LEU A 1 637 ? -19.354 32.707 38.357 1.00 88.81 637 LEU A C 1
ATOM 4830 O O . LEU A 1 637 ? -19.747 32.742 39.524 1.00 88.81 637 LEU A O 1
ATOM 4834 N N . THR A 1 638 ? -20.089 33.150 37.338 1.00 91.06 638 THR A N 1
ATOM 4835 C CA . THR A 1 638 ? -21.482 33.597 37.467 1.00 91.06 638 THR A CA 1
ATOM 4836 C C . THR A 1 638 ? -22.394 32.546 36.853 1.00 91.06 638 THR A C 1
ATOM 4838 O O . THR A 1 638 ? -22.273 32.264 35.668 1.00 91.06 638 THR A O 1
ATOM 4841 N N . VAL A 1 639 ? -23.321 31.990 37.636 1.00 91.94 639 VAL A N 1
ATOM 4842 C CA . VAL A 1 639 ? -24.296 30.998 37.154 1.00 91.94 639 VAL A CA 1
ATOM 4843 C C . VAL A 1 639 ? -25.660 31.650 37.021 1.00 91.94 639 VAL A C 1
ATOM 4845 O O . VAL A 1 639 ? -26.173 32.222 37.983 1.00 91.94 639 VAL A O 1
ATOM 4848 N N . ARG A 1 640 ? -26.273 31.531 35.844 1.00 92.25 640 ARG A N 1
ATOM 4849 C CA . ARG A 1 640 ? -27.665 31.918 35.600 1.00 92.25 640 ARG A CA 1
ATOM 4850 C C . ARG A 1 640 ? -28.449 30.696 35.153 1.00 92.25 640 ARG A C 1
ATOM 4852 O O . ARG A 1 640 ? -28.119 30.090 34.141 1.00 92.25 640 ARG A O 1
ATOM 4859 N N . GLN A 1 641 ? -29.495 30.345 35.891 1.00 89.75 641 GLN A N 1
ATOM 4860 C CA . GLN A 1 641 ? -30.397 29.270 35.493 1.00 89.75 641 GLN A CA 1
ATOM 4861 C C . GLN A 1 641 ? -31.538 29.833 34.636 1.00 89.75 641 GLN A C 1
ATOM 4863 O O . GLN A 1 641 ? -32.193 30.799 35.026 1.00 89.75 641 GLN A O 1
ATOM 4868 N N . GLN A 1 642 ? -31.777 29.221 33.477 1.00 84.81 642 GLN A N 1
ATOM 4869 C CA . GLN A 1 642 ? -32.869 29.536 32.558 1.00 84.81 642 GLN A CA 1
ATOM 4870 C C . GLN A 1 642 ? -33.607 28.237 32.216 1.00 84.81 642 GLN A C 1
ATOM 4872 O O . GLN A 1 642 ? -33.203 27.478 31.336 1.00 84.81 642 GLN A O 1
ATOM 4877 N N . GLY A 1 643 ? -34.673 27.939 32.964 1.00 84.56 643 GLY A N 1
ATOM 4878 C CA . GLY A 1 643 ? -35.364 26.652 32.859 1.00 84.56 643 GLY A CA 1
ATOM 4879 C C . GLY A 1 643 ? -34.448 25.481 33.245 1.00 84.56 643 GLY A C 1
ATOM 4880 O O . GLY A 1 643 ? -33.938 25.437 34.367 1.00 84.56 643 GLY A O 1
ATOM 4881 N N . ALA A 1 644 ? -34.250 24.540 32.317 1.00 80.62 644 ALA A N 1
ATOM 4882 C CA . ALA A 1 644 ? -33.382 23.369 32.492 1.00 80.62 644 ALA A CA 1
ATOM 4883 C C . ALA A 1 644 ? -31.893 23.636 32.178 1.00 80.62 644 ALA A C 1
ATOM 4885 O O . ALA A 1 644 ? -31.049 22.786 32.465 1.00 80.62 644 ALA A O 1
ATOM 4886 N N . THR A 1 645 ? -31.571 24.801 31.608 1.00 88.19 645 THR A N 1
ATOM 4887 C CA . THR A 1 645 ? -30.210 25.184 31.213 1.00 88.19 645 THR A CA 1
ATOM 4888 C C . THR A 1 645 ? -29.558 26.050 32.286 1.00 88.19 645 THR A C 1
ATOM 4890 O O . THR A 1 645 ? -30.173 26.980 32.811 1.00 88.19 645 THR A O 1
ATOM 4893 N N . TYR A 1 646 ? -28.285 25.798 32.568 1.00 93.69 646 TYR A N 1
ATOM 4894 C CA . TYR A 1 646 ? -27.431 26.637 33.402 1.00 93.69 646 TYR A CA 1
ATOM 4895 C C . TYR A 1 646 ? -26.379 27.297 32.515 1.00 93.69 646 TYR A C 1
ATOM 4897 O O . TYR A 1 646 ? -25.606 26.611 31.856 1.00 93.69 646 TYR A O 1
ATOM 4905 N N . VAL A 1 647 ? -26.347 28.625 32.496 1.00 93.94 647 VAL A N 1
ATOM 4906 C CA . VAL A 1 647 ? -25.339 29.405 31.771 1.00 93.94 647 VAL A CA 1
ATOM 4907 C C . VAL A 1 647 ? -24.280 29.848 32.772 1.00 93.94 647 VAL A C 1
ATOM 4909 O O . VAL A 1 647 ? -24.605 30.523 33.753 1.00 93.94 647 VAL A O 1
ATOM 4912 N N . VAL A 1 648 ? -23.033 29.433 32.554 1.00 94.50 648 VAL A N 1
ATOM 4913 C CA . VAL A 1 648 ? -21.892 29.750 33.418 1.00 94.50 648 VAL A CA 1
ATOM 4914 C C . VAL A 1 648 ? -20.946 30.697 32.686 1.00 94.50 648 VAL A C 1
ATOM 4916 O O . VAL A 1 648 ? -20.298 30.312 31.715 1.00 94.50 648 VAL A O 1
ATOM 4919 N N . SER A 1 649 ? -20.846 31.927 33.187 1.00 90.44 649 SER A N 1
ATOM 4920 C CA . SER A 1 649 ? -20.000 32.992 32.635 1.00 90.44 649 SER A CA 1
ATOM 4921 C C . SER A 1 649 ? -18.784 33.258 33.533 1.00 90.44 649 SER A C 1
ATOM 4923 O O . SER A 1 649 ? -18.843 33.067 34.753 1.00 90.44 649 SER A O 1
ATOM 4925 N N . GLY A 1 650 ? -17.694 33.776 32.958 1.00 84.19 650 GLY A N 1
ATOM 4926 C CA . GLY A 1 650 ? -16.483 34.170 33.702 1.00 84.19 650 GLY A CA 1
ATOM 4927 C C . GLY A 1 650 ? -15.395 33.092 33.803 1.00 84.19 650 GLY A C 1
ATOM 4928 O O . GLY A 1 650 ? -14.458 33.233 34.588 1.00 84.19 650 GLY A O 1
ATOM 4929 N N . ALA A 1 651 ? -15.498 32.015 33.021 1.00 86.69 651 ALA A N 1
ATOM 4930 C CA . ALA A 1 651 ? -14.413 31.055 32.847 1.00 86.69 651 ALA A CA 1
ATOM 4931 C C . ALA A 1 651 ? -13.390 31.611 31.838 1.00 86.69 651 ALA A C 1
ATOM 4933 O O . ALA A 1 651 ? -13.627 31.610 30.640 1.00 86.69 651 ALA A O 1
ATOM 4934 N N . ASN A 1 652 ? -12.229 32.077 32.309 1.00 80.62 652 ASN A N 1
ATOM 4935 C CA . ASN A 1 652 ? -11.228 32.751 31.457 1.00 80.62 652 ASN A CA 1
ATOM 4936 C C . ASN A 1 652 ? -10.579 31.862 30.373 1.00 80.62 652 ASN A C 1
ATOM 4938 O O . ASN A 1 652 ? -9.763 32.356 29.601 1.00 80.62 652 ASN A O 1
ATOM 4942 N N . PHE A 1 653 ? -10.875 30.561 30.356 1.00 80.25 653 PHE A N 1
ATOM 4943 C CA . PHE A 1 653 ? -10.355 29.603 29.378 1.00 80.25 653 PHE A CA 1
ATOM 4944 C C . PHE A 1 653 ? -11.360 29.270 28.266 1.00 80.25 653 PHE A C 1
ATOM 4946 O O . PHE A 1 653 ? -11.044 28.446 27.414 1.00 80.25 653 PHE A O 1
ATOM 4953 N N . THR A 1 654 ? -12.558 29.866 28.275 1.00 81.81 654 THR A N 1
ATOM 4954 C CA . THR A 1 654 ? -13.568 29.645 27.234 1.00 81.81 654 THR A CA 1
ATOM 4955 C C . THR A 1 654 ? -13.750 30.876 26.355 1.00 81.81 654 THR A C 1
ATOM 4957 O O . THR A 1 654 ? -13.633 32.010 26.821 1.00 81.81 654 THR A O 1
ATOM 4960 N N . ALA A 1 655 ? -14.038 30.660 25.071 1.00 78.94 655 ALA A N 1
ATOM 4961 C CA . ALA A 1 655 ? -14.307 31.736 24.113 1.00 78.94 655 ALA A CA 1
ATOM 4962 C C . ALA A 1 655 ? -15.714 32.343 24.282 1.00 78.94 655 ALA A C 1
ATOM 4964 O O . ALA A 1 655 ? -15.963 33.478 23.875 1.00 78.94 655 ALA A O 1
ATOM 4965 N N . GLN A 1 656 ? -16.620 31.604 24.924 1.00 89.94 656 GLN A N 1
ATOM 4966 C CA . GLN A 1 656 ? -17.993 32.007 25.227 1.00 89.94 656 GLN A CA 1
ATOM 4967 C C . GLN A 1 656 ? -18.496 31.336 26.517 1.00 89.94 656 GLN A C 1
ATOM 4969 O O . GLN A 1 656 ? -17.804 30.503 27.112 1.00 89.94 656 GLN A O 1
ATOM 4974 N N . ASP A 1 657 ? -19.694 31.718 26.962 1.00 93.56 657 ASP A N 1
ATOM 4975 C CA . ASP A 1 657 ? -20.322 31.175 28.169 1.00 93.56 657 ASP A CA 1
ATOM 4976 C C . ASP A 1 657 ? -20.611 29.669 28.038 1.00 93.56 657 ASP A C 1
ATOM 4978 O O . ASP A 1 657 ? -21.062 29.185 27.000 1.00 93.56 657 ASP A O 1
ATOM 4982 N N . ILE A 1 658 ? -20.381 28.919 29.120 1.00 94.62 658 ILE A N 1
ATOM 4983 C CA . ILE A 1 658 ? -20.604 27.469 29.152 1.00 94.62 658 ILE A CA 1
ATOM 4984 C C . ILE A 1 658 ? -22.092 27.205 29.365 1.00 94.62 658 ILE A C 1
ATOM 4986 O O . ILE A 1 658 ? -22.672 27.635 30.366 1.00 94.62 658 ILE A O 1
ATOM 4990 N N . HIS A 1 659 ? -22.705 26.453 28.453 1.00 95.06 659 HIS A N 1
ATOM 4991 C CA . HIS A 1 659 ? -24.070 25.959 28.616 1.00 95.06 659 HIS A CA 1
ATOM 4992 C C . HIS A 1 659 ? -24.035 24.570 29.248 1.00 95.06 659 HIS A C 1
ATOM 4994 O O . HIS A 1 659 ? -23.367 23.671 28.739 1.00 95.06 659 HIS A O 1
ATOM 5000 N N . ALA A 1 660 ? -24.752 24.404 30.355 1.00 94.00 660 ALA A N 1
ATOM 5001 C CA . ALA A 1 660 ? -24.763 23.185 31.143 1.00 94.00 660 ALA A CA 1
ATOM 5002 C C . ALA A 1 660 ? -26.183 22.645 31.355 1.00 94.00 660 ALA A C 1
ATOM 5004 O O . ALA A 1 660 ? -27.111 23.401 31.652 1.00 94.00 660 ALA A O 1
ATOM 5005 N N . PHE A 1 661 ? -26.338 21.325 31.261 1.00 93.50 661 PHE A N 1
ATOM 5006 C CA . PHE A 1 661 ? -27.603 20.614 31.464 1.00 93.50 661 PHE A CA 1
ATOM 5007 C C . PHE A 1 661 ? -27.412 19.453 32.439 1.00 93.50 661 PHE A C 1
ATOM 5009 O O . PHE A 1 661 ? -26.357 18.822 32.461 1.00 93.50 661 PHE A O 1
ATOM 5016 N N . LYS A 1 662 ? -28.443 19.129 33.225 1.00 90.81 662 LYS A N 1
ATOM 5017 C CA . LYS A 1 662 ? -28.471 17.867 33.976 1.00 90.81 662 LYS A CA 1
ATOM 5018 C C . LYS A 1 662 ? -28.993 16.763 33.066 1.00 90.81 662 LYS A C 1
ATOM 5020 O O . LYS A 1 662 ? -30.106 16.878 32.557 1.00 90.81 662 LYS A O 1
ATOM 5025 N N . LYS A 1 663 ? -28.203 15.707 32.879 1.00 91.06 663 LYS A N 1
ATOM 5026 C CA . LYS A 1 663 ? -28.552 14.559 32.032 1.00 91.06 663 LYS A CA 1
ATOM 5027 C C . LYS A 1 663 ? -28.100 13.239 32.649 1.00 91.06 663 LYS A C 1
ATOM 5029 O O . LYS A 1 663 ? -27.358 13.200 33.634 1.00 91.06 663 LYS A O 1
ATOM 5034 N N . LEU A 1 664 ? -28.552 12.144 32.057 1.00 89.00 664 LEU A N 1
ATOM 5035 C CA . LEU A 1 664 ? -28.073 10.796 32.335 1.00 89.00 664 LEU A CA 1
ATOM 5036 C C . LEU A 1 664 ? -27.071 10.356 31.265 1.00 89.00 664 LEU A C 1
ATOM 5038 O O . LEU A 1 664 ? -27.243 10.643 30.084 1.00 89.00 664 LEU A O 1
ATOM 5042 N N . TYR A 1 665 ? -26.044 9.616 31.672 1.00 88.56 665 TYR A N 1
ATOM 5043 C CA . TYR A 1 665 ? -25.055 9.044 30.764 1.00 88.56 665 TYR A CA 1
ATOM 5044 C C . TYR A 1 665 ? -24.977 7.524 30.925 1.00 88.56 665 TYR A C 1
ATOM 5046 O O . TYR A 1 665 ? -24.671 7.027 32.011 1.00 88.56 665 TYR A O 1
ATOM 5054 N N . GLY A 1 666 ? -25.245 6.774 29.852 1.00 84.62 666 GLY A N 1
ATOM 5055 C CA . GLY A 1 666 ? -25.184 5.312 29.860 1.00 84.62 666 GLY A CA 1
ATOM 5056 C C . GLY A 1 666 ? -23.753 4.793 29.696 1.00 84.62 666 GLY A C 1
ATOM 5057 O O . GLY A 1 666 ? -23.123 5.027 28.663 1.00 84.62 666 GLY A O 1
ATOM 5058 N N . LYS A 1 667 ? -23.227 4.054 30.684 1.00 76.75 667 LYS A N 1
ATOM 5059 C CA . LYS A 1 667 ? -21.871 3.470 30.641 1.00 76.75 667 LYS A CA 1
ATOM 5060 C C . LYS A 1 667 ? -21.828 2.126 31.374 1.00 76.75 667 LYS A C 1
ATOM 5062 O O . LYS A 1 667 ? -22.150 2.041 32.552 1.00 76.75 667 LYS A O 1
ATOM 5067 N N . GLY A 1 668 ? -21.385 1.064 30.689 1.00 64.94 668 GLY A N 1
ATOM 5068 C CA . GLY A 1 668 ? -21.136 -0.250 31.311 1.00 64.94 668 GLY A CA 1
ATOM 5069 C C . GLY A 1 668 ? -22.370 -0.951 31.895 1.00 64.94 668 GLY A C 1
ATOM 5070 O O . GLY A 1 668 ? -22.232 -1.668 32.879 1.00 64.94 668 GLY A O 1
ATOM 5071 N N . GLY A 1 669 ? -23.556 -0.730 31.319 1.00 61.34 669 GLY A N 1
ATOM 5072 C CA . GLY A 1 669 ? -24.819 -1.315 31.791 1.00 61.34 669 GLY A CA 1
ATOM 5073 C C . GLY A 1 669 ? -25.522 -0.531 32.908 1.00 61.34 669 GLY A C 1
ATOM 5074 O O . GLY A 1 669 ? -26.606 -0.931 33.316 1.00 61.34 669 GLY A O 1
ATOM 5075 N N . GLY A 1 670 ? -24.944 0.582 33.379 1.00 71.75 670 GLY A N 1
ATOM 5076 C CA . GLY A 1 670 ? -25.552 1.494 34.355 1.00 71.75 670 GLY A CA 1
ATOM 5077 C C . GLY A 1 670 ? -25.765 2.910 33.808 1.00 71.75 670 GLY A C 1
ATOM 5078 O O . GLY A 1 670 ? -25.182 3.291 32.789 1.00 71.75 670 GLY A O 1
ATOM 5079 N N . MET A 1 671 ? -26.590 3.691 34.511 1.00 81.19 671 MET A N 1
ATOM 5080 C CA . MET A 1 671 ? -26.867 5.103 34.222 1.00 81.19 671 MET A CA 1
ATOM 5081 C C . MET A 1 671 ? -26.179 5.997 35.254 1.00 81.19 671 MET A C 1
ATOM 5083 O O . MET A 1 671 ? -26.353 5.795 36.455 1.00 81.19 671 MET A O 1
ATOM 5087 N N . ILE A 1 672 ? -25.413 6.986 34.791 1.00 86.12 672 ILE A N 1
ATOM 5088 C CA . ILE A 1 672 ? -24.687 7.930 35.648 1.00 86.12 672 ILE A CA 1
ATOM 5089 C C . ILE A 1 672 ? -25.294 9.329 35.485 1.00 86.12 672 ILE A C 1
ATOM 5091 O O . ILE A 1 672 ? -25.218 9.898 34.396 1.00 86.12 672 ILE A O 1
ATOM 5095 N N . PRO A 1 673 ? -25.874 9.914 36.544 1.00 88.06 673 PRO A N 1
ATOM 5096 C CA . PRO A 1 673 ? -26.305 11.310 36.543 1.00 88.06 673 PRO A CA 1
ATOM 5097 C C . PRO A 1 673 ? -25.114 12.262 36.444 1.00 88.06 673 PRO A C 1
ATOM 5099 O O . PRO A 1 673 ? -24.144 12.139 37.196 1.00 88.06 673 PRO A O 1
ATOM 5102 N N . CYS A 1 674 ? -25.176 13.209 35.511 1.00 91.81 674 CYS A N 1
ATOM 5103 C CA . CYS A 1 674 ? -24.052 14.078 35.182 1.00 91.81 674 CYS A CA 1
ATOM 5104 C C . CYS A 1 674 ? -24.483 15.485 34.746 1.00 91.81 674 CYS A C 1
ATOM 5106 O O . CYS A 1 674 ? -25.618 15.721 34.326 1.00 91.81 674 CYS A O 1
ATOM 5108 N N . TRP A 1 675 ? -23.535 16.411 34.840 1.00 94.88 675 TRP A N 1
ATOM 5109 C CA . TRP A 1 675 ? -23.529 17.654 34.087 1.00 94.88 675 TRP A CA 1
ATOM 5110 C C . TRP A 1 675 ? -23.050 17.380 32.664 1.00 94.88 675 TRP A C 1
ATOM 5112 O O . TRP A 1 675 ? -21.963 16.841 32.494 1.00 94.88 675 TRP A O 1
ATOM 5122 N N . ASP A 1 676 ? -23.840 17.776 31.674 1.00 95.06 676 ASP A N 1
ATOM 5123 C CA . ASP A 1 676 ? -23.474 17.894 30.261 1.00 95.06 676 ASP A CA 1
ATOM 5124 C C . ASP A 1 676 ? -23.056 19.352 30.026 1.00 95.06 676 ASP A C 1
ATOM 5126 O O . ASP A 1 676 ? -23.900 20.246 30.100 1.00 95.06 676 ASP A O 1
ATOM 5130 N N . LEU A 1 677 ? -21.753 19.594 29.855 1.00 96.25 677 LEU A N 1
ATOM 5131 C CA . LEU A 1 677 ? -21.160 20.918 29.671 1.00 96.25 677 LEU A CA 1
ATOM 5132 C C . LEU A 1 677 ? -20.750 21.103 28.206 1.00 96.25 677 LEU A C 1
ATOM 5134 O O . LEU A 1 677 ? -19.933 20.342 27.691 1.00 96.25 677 LEU A O 1
ATOM 5138 N N . SER A 1 678 ? -21.253 22.144 27.550 1.00 94.69 678 SER A N 1
ATOM 5139 C CA . SER A 1 678 ? -20.767 22.602 26.245 1.00 94.69 678 SER A CA 1
ATOM 5140 C C . SER A 1 678 ? -19.688 23.661 26.450 1.00 94.69 678 SER A C 1
ATOM 5142 O O . SER A 1 678 ? -19.993 24.778 26.872 1.00 94.69 678 SER A O 1
ATOM 5144 N N . VAL A 1 679 ? -18.436 23.310 26.161 1.00 92.00 679 VAL A N 1
ATOM 5145 C CA . VAL A 1 679 ? -17.254 24.127 26.440 1.00 92.00 679 VAL A CA 1
ATOM 5146 C C . VAL A 1 679 ? -16.534 24.470 25.139 1.00 92.00 679 VAL A C 1
ATOM 5148 O O . VAL A 1 679 ? -15.897 23.620 24.525 1.00 92.00 679 VAL A O 1
ATOM 5151 N N . ASP A 1 680 ? -16.595 25.736 24.747 1.00 87.44 680 ASP A N 1
ATOM 5152 C CA . ASP A 1 680 ? -15.823 26.267 23.624 1.00 87.44 680 ASP A CA 1
ATOM 5153 C C . ASP A 1 680 ? -14.475 26.798 24.132 1.00 87.44 680 ASP A C 1
ATOM 5155 O O . ASP A 1 680 ? -14.427 27.816 24.827 1.00 87.44 680 ASP A O 1
ATOM 5159 N N . LEU A 1 681 ? -13.383 26.100 23.815 1.00 76.75 681 LEU A N 1
ATOM 5160 C CA . LEU A 1 681 ? -12.019 26.493 24.189 1.00 76.75 681 LEU A CA 1
ATOM 5161 C C . LEU A 1 681 ? -11.383 27.460 23.169 1.00 76.75 681 LEU A C 1
ATOM 5163 O O . LEU A 1 681 ? -10.237 27.871 23.343 1.00 76.75 681 LEU A O 1
ATOM 5167 N N . GLY A 1 682 ? -12.088 27.811 22.089 1.00 63.28 682 GLY A N 1
ATOM 5168 C CA . GLY A 1 682 ? -11.633 28.694 21.011 1.00 63.28 682 GLY A CA 1
ATOM 5169 C C . GLY A 1 682 ? -10.769 28.021 19.937 1.00 63.28 682 GLY A C 1
ATOM 5170 O O . GLY A 1 682 ? -10.677 28.529 18.824 1.00 63.28 682 GLY A O 1
ATOM 5171 N N . TYR A 1 683 ? -10.142 26.884 20.244 1.00 58.69 683 TYR A N 1
ATOM 5172 C CA . TYR A 1 683 ? -9.394 26.049 19.286 1.00 58.69 683 TYR A CA 1
ATOM 5173 C C . TYR A 1 683 ? -9.975 24.637 19.138 1.00 58.69 683 TYR A C 1
ATOM 5175 O O . TYR A 1 683 ? -9.632 23.931 18.199 1.00 58.69 683 TYR A O 1
ATOM 5183 N N . THR A 1 684 ? -10.831 24.230 20.074 1.00 66.50 684 THR A N 1
ATOM 5184 C CA . THR A 1 684 ? -11.642 23.013 20.026 1.00 66.50 684 THR A CA 1
ATOM 5185 C C . THR A 1 684 ? -12.940 23.280 20.781 1.00 66.50 684 THR A C 1
ATOM 5187 O O . THR A 1 684 ? -12.969 24.082 21.723 1.00 66.50 684 THR A O 1
ATOM 5190 N N . TRP A 1 685 ? -14.009 22.604 20.385 1.00 84.44 685 TRP A N 1
ATOM 5191 C CA . TRP A 1 685 ? -15.271 22.588 21.094 1.00 84.44 685 TRP A CA 1
ATOM 5192 C C . TRP A 1 685 ? -15.484 21.228 21.744 1.00 84.44 685 TRP A C 1
ATOM 5194 O O . TRP A 1 685 ? -15.593 20.212 21.066 1.00 84.44 685 TRP A O 1
ATOM 5204 N N . GLN A 1 686 ? -15.592 21.203 23.070 1.00 87.06 686 GLN A N 1
ATOM 5205 C CA . GLN A 1 686 ? -15.733 19.968 23.832 1.00 87.06 686 GLN A CA 1
ATOM 5206 C C . GLN A 1 686 ? -17.080 19.891 24.532 1.00 87.06 686 GLN A C 1
ATOM 5208 O O . GLN A 1 686 ? -17.539 20.835 25.176 1.00 87.06 686 GLN A O 1
ATOM 5213 N N . ASN A 1 687 ? -17.688 18.716 24.464 1.00 94.12 687 ASN A N 1
ATOM 5214 C CA . ASN A 1 687 ? -18.843 18.353 25.254 1.00 94.12 687 ASN A CA 1
ATOM 5215 C C . ASN A 1 687 ? -18.440 17.383 26.365 1.00 94.12 687 ASN A C 1
ATOM 5217 O O . ASN A 1 687 ? -17.975 16.272 26.111 1.00 94.12 687 ASN A O 1
ATOM 5221 N N . VAL A 1 688 ? -18.575 17.831 27.610 1.00 93.50 688 VAL A N 1
ATOM 5222 C CA . VAL A 1 688 ? -17.957 17.206 28.782 1.00 93.50 688 VAL A CA 1
ATOM 5223 C C . VAL A 1 688 ? -19.036 16.716 29.733 1.00 93.50 688 VAL A C 1
ATOM 5225 O O . VAL A 1 688 ? -19.899 17.486 30.146 1.00 93.50 688 VAL A O 1
ATOM 5228 N N . PHE A 1 689 ? -18.938 15.455 30.146 1.00 94.75 689 PHE A N 1
ATOM 5229 C CA . PHE A 1 689 ? -19.852 14.838 31.098 1.00 94.75 689 PHE A CA 1
ATOM 5230 C C . PHE A 1 689 ? -19.178 14.699 32.464 1.00 94.75 689 PHE A C 1
ATOM 5232 O O . PHE A 1 689 ? -18.194 13.970 32.595 1.00 94.75 689 PHE A O 1
ATOM 5239 N N . VAL A 1 690 ? -19.701 15.374 33.490 1.00 93.31 690 VAL A N 1
ATOM 5240 C CA . VAL A 1 690 ? -19.145 15.368 34.858 1.00 93.31 690 VAL A CA 1
ATOM 5241 C C . VAL A 1 690 ? -20.151 14.767 35.835 1.00 93.31 690 VAL A C 1
ATOM 5243 O O . VAL A 1 690 ? -21.265 15.267 35.949 1.00 93.31 690 VAL A O 1
ATOM 5246 N N . SER A 1 691 ? -19.787 13.706 36.556 1.00 90.38 691 SER A N 1
ATOM 5247 C CA . SER A 1 691 ? -20.684 13.018 37.498 1.00 90.38 691 SER A CA 1
ATOM 5248 C C . SER A 1 691 ? -21.222 13.957 38.584 1.00 90.38 691 SER A C 1
ATOM 5250 O O . SER A 1 691 ? -20.442 14.629 39.259 1.00 90.38 691 SER A O 1
ATOM 5252 N N . LEU A 1 692 ? -22.541 13.939 38.815 1.00 87.88 692 LEU A N 1
ATOM 5253 C CA . LEU A 1 692 ? -23.201 14.740 39.856 1.00 87.88 692 LEU A CA 1
ATOM 5254 C C . LEU A 1 692 ? -22.820 14.322 41.283 1.00 87.88 692 LEU A C 1
ATOM 5256 O O . LEU A 1 692 ? -22.973 15.127 42.198 1.00 87.88 692 LEU A O 1
ATOM 5260 N N . SER A 1 693 ? -22.335 13.091 41.483 1.00 81.94 693 SER A N 1
ATOM 5261 C CA . SER A 1 693 ? -21.990 12.562 42.808 1.00 81.94 693 SER A CA 1
ATOM 5262 C C . SER A 1 693 ? -20.501 12.631 43.137 1.00 81.94 693 SER A C 1
ATOM 5264 O O . SER A 1 693 ? -20.153 12.838 44.294 1.00 81.94 693 SER A O 1
ATOM 5266 N N . SER A 1 694 ? -19.614 12.426 42.156 1.00 82.44 694 SER A N 1
ATOM 5267 C CA . SER A 1 694 ? -18.162 12.364 42.400 1.00 82.44 694 SER A CA 1
ATOM 5268 C C . SER A 1 694 ? -17.385 13.571 41.872 1.00 82.44 694 SER A C 1
ATOM 5270 O O . SER A 1 694 ? -16.255 13.803 42.303 1.00 82.44 694 SER A O 1
ATOM 5272 N N . GLY A 1 695 ? -17.940 14.338 40.926 1.00 85.06 695 GLY A N 1
ATOM 5273 C CA . GLY A 1 695 ? -17.177 15.357 40.196 1.00 85.06 695 GLY A CA 1
ATOM 5274 C C . GLY A 1 695 ? -16.119 14.801 39.251 1.00 85.06 695 GLY A C 1
ATOM 5275 O O . GLY A 1 695 ? -15.306 15.566 38.736 1.00 85.06 695 GLY A O 1
ATOM 5276 N N . GLU A 1 696 ? -16.128 13.490 39.019 1.00 88.38 696 GLU A N 1
ATOM 5277 C CA . GLU A 1 696 ? -15.292 12.833 38.022 1.00 88.38 696 GLU A CA 1
ATOM 5278 C C . GLU A 1 696 ? -15.805 13.143 36.612 1.00 88.38 696 GLU A C 1
ATOM 5280 O O . GLU A 1 696 ? -17.013 13.143 36.360 1.00 88.38 696 GLU A O 1
ATOM 5285 N N . ILE A 1 697 ? -14.881 13.379 35.684 1.00 90.88 697 ILE A N 1
ATOM 5286 C CA . ILE A 1 697 ? -15.197 13.521 34.264 1.00 90.88 697 ILE A CA 1
ATOM 5287 C C . ILE A 1 697 ? -15.380 12.116 33.699 1.00 90.88 697 ILE A C 1
ATOM 5289 O O . ILE A 1 697 ? -14.430 11.347 33.633 1.00 90.88 697 ILE A O 1
ATOM 5293 N N . ILE A 1 698 ? -16.603 11.762 33.317 1.00 90.38 698 ILE A N 1
ATOM 5294 C CA . ILE A 1 698 ? -16.965 10.389 32.940 1.00 90.38 698 ILE A CA 1
ATOM 5295 C C . ILE A 1 698 ? -16.894 10.132 31.431 1.00 90.38 698 ILE A C 1
ATOM 5297 O O . ILE A 1 698 ? -16.770 8.965 31.034 1.00 90.38 698 ILE A O 1
ATOM 5301 N N . ALA A 1 699 ? -16.974 11.191 30.619 1.00 89.56 699 ALA A N 1
ATOM 5302 C CA . ALA A 1 699 ? -16.842 11.169 29.165 1.00 89.56 699 ALA A CA 1
ATOM 5303 C C . ALA A 1 699 ? -16.570 12.579 28.607 1.00 89.56 699 ALA A C 1
ATOM 5305 O O . ALA A 1 699 ? -17.039 13.570 29.168 1.00 89.56 699 ALA A O 1
ATOM 5306 N N . VAL A 1 700 ? -15.870 12.652 27.475 1.00 89.00 700 VAL A N 1
ATOM 5307 C CA . VAL A 1 700 ? -15.687 13.858 26.656 1.00 89.00 700 VAL A CA 1
ATOM 5308 C C . VAL A 1 700 ? -15.921 13.506 25.188 1.00 89.00 700 VAL A C 1
ATOM 5310 O O . VAL A 1 700 ? -15.379 12.516 24.696 1.00 89.00 700 VAL A O 1
ATOM 5313 N N . SER A 1 701 ? -16.732 14.308 24.504 1.00 87.69 701 SER A N 1
ATOM 5314 C CA . SER A 1 701 ? -16.906 14.292 23.050 1.00 87.69 701 SER A CA 1
ATOM 5315 C C . SER A 1 701 ? -16.298 15.565 22.469 1.00 87.69 701 SER A C 1
ATOM 5317 O O . SER A 1 701 ? -16.590 16.650 22.967 1.00 87.69 701 SER A O 1
ATOM 5319 N N . ASP A 1 702 ? -15.442 15.443 21.459 1.00 81.38 702 ASP A N 1
ATOM 5320 C CA . ASP A 1 702 ? -14.879 16.589 20.741 1.00 81.38 702 ASP A CA 1
ATOM 5321 C C . ASP A 1 702 ? -15.733 16.859 19.496 1.00 81.38 702 ASP A C 1
ATOM 5323 O O . ASP A 1 702 ? -16.011 15.947 18.716 1.00 81.38 702 ASP A O 1
ATOM 5327 N N . TRP A 1 703 ? -16.221 18.088 19.359 1.00 78.12 703 TRP A N 1
ATOM 5328 C CA . TRP A 1 703 ? -17.079 18.538 18.260 1.00 78.12 703 TRP A CA 1
ATOM 5329 C C . TRP A 1 703 ? -16.299 19.289 17.175 1.00 78.12 703 TRP A C 1
ATOM 5331 O O . TRP A 1 703 ? -16.899 19.819 16.240 1.00 78.12 703 TRP A O 1
ATOM 5341 N N . SER A 1 704 ? -14.975 19.347 17.287 1.00 64.50 704 SER A N 1
ATOM 5342 C CA . SER A 1 704 ? -14.110 20.045 16.340 1.00 64.50 704 SER A CA 1
ATOM 5343 C C . SER A 1 704 ? -13.808 19.182 15.125 1.00 64.50 704 SER A C 1
ATOM 5345 O O . SER A 1 704 ? -13.547 17.985 15.234 1.00 64.50 704 SER A O 1
ATOM 5347 N N . SER A 1 705 ? -13.778 19.810 13.953 1.00 49.69 705 SER A N 1
ATOM 5348 C CA . SER A 1 705 ? -13.016 19.305 12.815 1.00 49.69 705 SER A CA 1
ATOM 5349 C C . SER A 1 705 ? -11.610 19.904 12.896 1.00 49.69 705 SER A C 1
ATOM 5351 O O . SER A 1 705 ? -11.469 21.122 12.802 1.00 49.69 705 SER A O 1
ATOM 5353 N N . ASP A 1 706 ? -10.588 19.080 13.117 1.00 49.53 706 ASP A N 1
ATOM 5354 C CA . ASP A 1 706 ? -9.208 19.514 13.385 1.00 49.53 706 ASP A CA 1
ATOM 5355 C C . ASP A 1 706 ? -8.530 20.230 12.191 1.00 49.53 706 ASP A C 1
ATOM 5357 O O . ASP A 1 706 ? -7.835 19.579 11.416 1.00 49.53 706 ASP A O 1
ATOM 5361 N N . PHE A 1 707 ? -8.686 21.555 12.043 1.00 57.06 707 PHE A N 1
ATOM 5362 C CA . PHE A 1 707 ? -7.678 22.480 11.469 1.00 57.06 707 PHE A CA 1
ATOM 5363 C C . PHE A 1 707 ? -8.102 23.956 11.620 1.00 57.06 707 PHE A C 1
ATOM 5365 O O . PHE A 1 707 ? -9.289 24.279 11.549 1.00 57.06 707 PHE A O 1
ATOM 5372 N N . ARG A 1 708 ? -7.146 24.885 11.800 1.00 63.03 708 ARG A N 1
ATOM 5373 C CA . ARG A 1 708 ? -7.436 26.331 11.729 1.00 63.03 708 ARG A CA 1
ATOM 5374 C C . ARG A 1 708 ? -7.649 26.756 10.275 1.00 63.03 708 ARG A C 1
ATOM 5376 O O . ARG A 1 708 ? -6.920 26.328 9.383 1.00 63.03 708 ARG A O 1
ATOM 5383 N N . ASP A 1 709 ? -8.603 27.654 10.042 1.00 77.88 709 ASP A N 1
ATOM 5384 C CA . ASP A 1 709 ? -8.769 28.290 8.732 1.00 77.88 709 ASP A CA 1
ATOM 5385 C C . ASP A 1 709 ? -7.505 29.073 8.347 1.00 77.88 709 ASP A C 1
ATOM 5387 O O . ASP A 1 709 ? -7.065 29.952 9.090 1.00 77.88 709 ASP A O 1
ATOM 5391 N N . ALA A 1 710 ? -6.959 28.806 7.161 1.00 88.75 710 ALA A N 1
ATOM 5392 C CA . ALA A 1 710 ? -5.856 29.561 6.584 1.00 88.75 710 ALA A CA 1
ATOM 5393 C C . ALA A 1 710 ? -6.335 30.407 5.401 1.00 88.75 710 ALA A C 1
ATOM 5395 O O . ALA A 1 710 ? -7.191 30.009 4.603 1.00 88.75 710 ALA A O 1
ATOM 5396 N N . THR A 1 711 ? -5.762 31.601 5.274 1.00 94.31 711 THR A N 1
ATOM 5397 C CA . THR A 1 711 ? -6.041 32.528 4.174 1.00 94.31 711 THR A CA 1
ATOM 5398 C C . THR A 1 711 ? -4.736 33.015 3.564 1.00 94.31 711 THR A C 1
ATOM 5400 O O . THR A 1 711 ? -3.839 33.444 4.287 1.00 94.31 711 THR A O 1
ATOM 5403 N N . TYR A 1 712 ? -4.649 33.002 2.238 1.00 97.75 712 TYR A N 1
ATOM 5404 C CA . TYR A 1 712 ? -3.473 33.425 1.479 1.00 97.75 712 TYR A CA 1
ATOM 5405 C C . TYR A 1 712 ? -3.859 34.495 0.467 1.00 97.75 712 TYR A C 1
ATOM 5407 O O . TYR A 1 712 ? -4.928 34.418 -0.136 1.00 97.75 712 TYR A O 1
ATOM 5415 N N . LEU A 1 713 ? -2.974 35.460 0.238 1.00 97.44 713 LEU A N 1
ATOM 5416 C CA . LEU A 1 713 ? -3.049 36.348 -0.916 1.00 97.44 713 LEU A CA 1
ATOM 5417 C C . LEU A 1 713 ? -1.970 35.921 -1.919 1.00 97.44 713 LEU A C 1
ATOM 5419 O O . LEU A 1 713 ? -0.782 36.058 -1.640 1.00 97.44 713 LEU A O 1
ATOM 5423 N N . ALA A 1 714 ? -2.384 35.354 -3.053 1.00 97.44 714 ALA A N 1
ATOM 5424 C CA . ALA A 1 714 ? -1.493 34.740 -4.041 1.00 97.44 714 ALA A CA 1
ATOM 5425 C C . ALA A 1 714 ? -2.030 34.926 -5.469 1.00 97.44 714 ALA A C 1
ATOM 5427 O O . ALA A 1 714 ? -3.172 35.336 -5.666 1.00 97.44 714 ALA A O 1
ATOM 5428 N N . VAL A 1 715 ? -1.223 34.636 -6.485 1.00 96.19 715 VAL A N 1
ATOM 5429 C CA . VAL A 1 715 ? -1.702 34.528 -7.868 1.00 96.19 715 VAL A CA 1
ATOM 5430 C C . VAL A 1 715 ? -2.741 33.410 -7.902 1.00 96.19 715 VAL A C 1
ATOM 5432 O O . VAL A 1 715 ? -2.574 32.393 -7.225 1.00 96.19 715 VAL A O 1
ATOM 5435 N N . SER A 1 716 ? -3.831 33.596 -8.653 1.00 93.25 716 SER A N 1
ATOM 5436 C CA . SER A 1 716 ? -4.807 32.519 -8.849 1.00 93.25 716 SER A CA 1
ATOM 5437 C C . SER A 1 716 ? -4.063 31.251 -9.286 1.00 93.25 716 SER A C 1
ATOM 5439 O O . SER A 1 716 ? -3.256 31.339 -10.214 1.00 93.25 716 SER A O 1
ATOM 5441 N N . PRO A 1 717 ? -4.307 30.079 -8.672 1.00 91.31 717 PRO A N 1
ATOM 5442 C CA . PRO A 1 717 ? -3.586 28.856 -9.029 1.00 91.31 717 PRO A CA 1
ATOM 5443 C C . PRO A 1 717 ? -3.725 28.450 -10.504 1.00 91.31 717 PRO A C 1
ATOM 5445 O O . PRO A 1 717 ? -2.942 27.661 -11.012 1.00 91.31 717 PRO A O 1
ATOM 5448 N N . PHE A 1 718 ? -4.722 28.996 -11.199 1.00 89.56 718 PHE A N 1
ATOM 5449 C CA . PHE A 1 718 ? -5.018 28.688 -12.597 1.00 89.56 718 PHE A CA 1
ATOM 5450 C C . PHE A 1 718 ? -4.601 29.801 -13.563 1.00 89.56 718 PHE A C 1
ATOM 5452 O O . PHE A 1 718 ? -4.839 29.691 -14.762 1.00 89.56 718 PHE A O 1
ATOM 5459 N N . ASP A 1 719 ? -3.976 30.863 -13.051 1.00 92.38 719 ASP A N 1
ATOM 5460 C CA . ASP A 1 719 ? -3.348 31.898 -13.861 1.00 92.38 719 ASP A CA 1
ATOM 5461 C C . ASP A 1 719 ? -1.835 31.681 -13.873 1.00 92.38 719 ASP A C 1
ATOM 5463 O O . ASP A 1 719 ? -1.229 31.306 -12.867 1.00 92.38 719 ASP A O 1
ATOM 5467 N N . GLN A 1 720 ? -1.207 31.962 -15.013 1.00 91.62 720 GLN A N 1
ATOM 5468 C CA . GLN A 1 720 ? 0.240 31.839 -15.157 1.00 91.62 720 GLN A CA 1
ATOM 5469 C C . GLN A 1 720 ? 1.001 32.827 -14.267 1.00 91.62 720 GLN A C 1
ATOM 5471 O O . GLN A 1 720 ? 2.025 32.478 -13.698 1.00 91.62 720 GLN A O 1
ATOM 5476 N N . ALA A 1 721 ? 0.530 34.068 -14.169 1.00 93.19 721 ALA A N 1
ATOM 5477 C CA . ALA A 1 721 ? 1.229 35.157 -13.499 1.00 93.19 721 ALA A CA 1
ATOM 5478 C C . ALA A 1 721 ? 0.240 36.283 -13.137 1.00 93.19 721 ALA A C 1
ATOM 5480 O O . ALA A 1 721 ? -0.847 36.348 -13.719 1.00 93.19 721 ALA A O 1
ATOM 5481 N N . PRO A 1 722 ? 0.588 37.204 -12.219 1.00 92.38 722 PRO A N 1
ATOM 5482 C CA . PRO A 1 722 ? -0.312 38.280 -11.819 1.00 92.38 722 PRO A CA 1
ATOM 5483 C C . PRO A 1 722 ? -0.495 39.314 -12.934 1.00 92.38 722 PRO A C 1
ATOM 5485 O O . PRO A 1 722 ? 0.465 39.764 -13.566 1.00 92.38 722 PRO A O 1
ATOM 5488 N N . TYR A 1 723 ? -1.728 39.791 -13.097 1.00 84.94 723 TYR A N 1
ATOM 5489 C CA . TYR A 1 723 ? -2.048 40.933 -13.951 1.00 84.94 723 TYR A CA 1
ATOM 5490 C C . TYR A 1 723 ? -2.202 42.203 -13.101 1.00 84.94 723 TYR A C 1
ATOM 5492 O O . TYR A 1 723 ? -2.922 42.208 -12.109 1.00 84.94 723 TYR A O 1
ATOM 5500 N N . ASN A 1 724 ? -1.512 43.294 -13.458 1.00 82.69 724 ASN A N 1
ATOM 5501 C CA . ASN A 1 724 ? -1.590 44.594 -12.763 1.00 82.69 724 ASN A CA 1
ATOM 5502 C C . ASN A 1 724 ? -1.400 44.543 -11.229 1.00 82.69 724 ASN A C 1
ATOM 5504 O O . ASN A 1 724 ? -2.040 45.287 -10.491 1.00 82.69 724 ASN A O 1
ATOM 5508 N N . SER A 1 725 ? -0.490 43.692 -10.746 1.00 85.38 725 SER A N 1
ATOM 5509 C CA . SER A 1 725 ? -0.238 43.452 -9.310 1.00 85.38 725 SER A CA 1
ATOM 5510 C C . SER A 1 725 ? -1.416 42.841 -8.542 1.00 85.38 725 SER A C 1
ATOM 5512 O O . SER A 1 725 ? -1.389 42.808 -7.315 1.00 85.38 725 SER A O 1
ATOM 5514 N N . GLN A 1 726 ? -2.459 42.372 -9.228 1.00 87.88 726 GLN A N 1
ATOM 5515 C CA . GLN A 1 726 ? -3.616 41.781 -8.571 1.00 87.88 726 GLN A CA 1
ATOM 5516 C C . GLN A 1 726 ? -3.310 40.350 -8.136 1.00 87.88 726 GLN A C 1
ATOM 5518 O O . GLN A 1 726 ? -2.833 39.530 -8.921 1.00 87.88 726 GLN A O 1
ATOM 5523 N N . LEU A 1 727 ? -3.614 40.076 -6.871 1.00 94.94 727 LEU A N 1
ATOM 5524 C CA . LEU A 1 727 ? -3.577 38.759 -6.255 1.00 94.94 727 LEU A CA 1
ATOM 5525 C C . LEU A 1 727 ? -4.994 38.387 -5.803 1.00 94.94 727 LEU A C 1
ATOM 5527 O O . LEU A 1 727 ? -5.826 39.253 -5.529 1.00 94.94 727 LEU A O 1
ATOM 5531 N N . THR A 1 728 ? -5.256 37.093 -5.714 1.00 94.25 728 THR A N 1
ATOM 5532 C CA . THR A 1 728 ? -6.524 36.512 -5.281 1.00 94.25 728 THR A CA 1
ATOM 5533 C C . THR A 1 728 ? -6.413 36.054 -3.834 1.00 94.25 728 THR A C 1
ATOM 5535 O O . THR A 1 728 ? -5.427 35.431 -3.437 1.00 94.25 728 THR A O 1
ATOM 5538 N N . GLN A 1 729 ? -7.438 36.358 -3.037 1.00 95.12 729 GLN A N 1
ATOM 5539 C CA . GLN A 1 729 ? -7.548 35.815 -1.690 1.00 95.12 729 GLN A CA 1
ATOM 5540 C C . GLN A 1 729 ? -8.085 34.382 -1.759 1.00 95.12 729 GLN A C 1
ATOM 5542 O O . GLN A 1 729 ? -9.203 34.153 -2.216 1.00 95.12 729 GLN A O 1
ATOM 5547 N N . LEU A 1 730 ? -7.295 33.431 -1.278 1.00 92.06 730 LEU A N 1
ATOM 5548 C CA . LEU A 1 730 ? -7.622 32.013 -1.225 1.00 92.06 730 LEU A CA 1
ATOM 5549 C C . LEU A 1 730 ? -7.854 31.611 0.229 1.00 92.06 730 LEU A C 1
ATOM 5551 O O . LEU A 1 730 ? -7.033 31.926 1.088 1.00 92.06 730 LEU A O 1
ATOM 5555 N N . ARG A 1 731 ? -8.951 30.906 0.508 1.00 89.06 731 ARG A N 1
ATOM 5556 C CA . ARG A 1 731 ? -9.264 30.369 1.839 1.00 89.06 731 ARG A CA 1
ATOM 5557 C C . ARG A 1 731 ? -9.307 28.851 1.760 1.00 89.06 731 ARG A C 1
ATOM 5559 O O . ARG A 1 731 ? -10.034 28.331 0.920 1.00 89.06 731 ARG A O 1
ATOM 5566 N N . ASN A 1 732 ? -8.533 28.183 2.614 1.00 87.56 732 ASN A N 1
ATOM 5567 C CA . ASN A 1 732 ? -8.398 26.721 2.678 1.00 87.56 732 ASN A CA 1
ATOM 5568 C C . ASN A 1 732 ? -8.327 26.032 1.294 1.00 87.56 732 ASN A C 1
ATOM 5570 O O . ASN A 1 732 ? -9.134 25.150 1.011 1.00 87.56 732 ASN A O 1
ATOM 5574 N N . PRO A 1 733 ? -7.407 26.443 0.401 1.00 88.19 733 PRO A N 1
ATOM 5575 C CA . PRO A 1 733 ? -7.364 25.961 -0.983 1.00 88.19 733 PRO A CA 1
ATOM 5576 C C . PRO A 1 733 ? -6.876 24.508 -1.154 1.00 88.19 733 PRO A C 1
ATOM 5578 O O . PRO A 1 733 ? -6.762 24.053 -2.289 1.00 88.19 733 PRO A O 1
ATOM 5581 N N . TRP A 1 734 ? -6.554 23.798 -0.069 1.00 90.31 734 TRP A N 1
ATOM 5582 C CA . TRP A 1 734 ? -6.052 22.424 -0.118 1.00 90.31 734 TRP A CA 1
ATOM 5583 C C . TRP A 1 734 ? -7.116 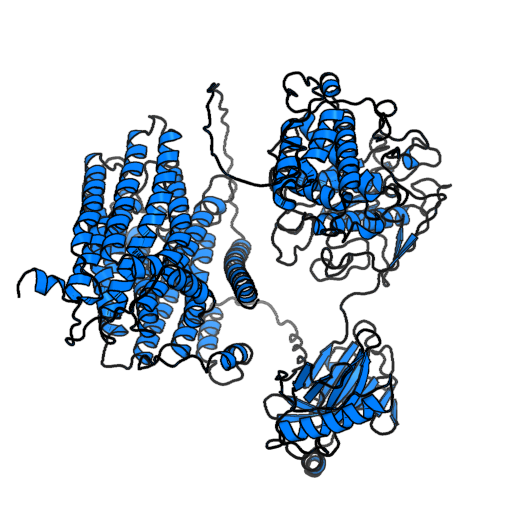21.414 -0.535 1.00 90.31 734 TRP A C 1
ATOM 5585 O O . TRP A 1 734 ? -8.286 21.519 -0.163 1.00 90.31 734 TRP A O 1
ATOM 5595 N N . ASP A 1 735 ? -6.677 20.374 -1.238 1.00 85.94 735 ASP A N 1
ATOM 5596 C CA . ASP A 1 735 ? -7.491 19.185 -1.452 1.00 85.94 735 ASP A CA 1
ATOM 5597 C C . ASP A 1 735 ? -7.310 18.210 -0.285 1.00 85.94 735 ASP A C 1
ATOM 5599 O O . ASP A 1 735 ? -6.205 17.760 0.005 1.00 85.94 735 ASP A O 1
ATOM 5603 N N . ILE A 1 736 ? -8.403 17.846 0.384 1.00 81.50 736 ILE A N 1
ATOM 5604 C CA . ILE A 1 736 ? -8.356 16.986 1.577 1.00 81.50 736 ILE A CA 1
ATOM 5605 C C . ILE A 1 736 ? -7.980 15.527 1.278 1.00 81.50 736 ILE A C 1
ATOM 5607 O O . ILE A 1 736 ? -7.636 14.791 2.202 1.00 81.50 736 ILE A O 1
ATOM 5611 N N . ASN A 1 737 ? -8.034 15.075 0.019 1.00 80.75 737 ASN A N 1
ATOM 5612 C CA . ASN A 1 737 ? -7.583 13.720 -0.307 1.00 80.75 737 ASN A CA 1
ATOM 5613 C C . ASN A 1 737 ? -6.052 13.661 -0.332 1.00 80.75 737 ASN A C 1
ATOM 5615 O O . ASN A 1 737 ? -5.464 12.723 0.219 1.00 80.75 737 ASN A O 1
ATOM 5619 N N . ALA A 1 738 ? -5.433 14.678 -0.935 1.00 85.38 738 ALA A N 1
ATOM 5620 C CA . ALA A 1 738 ? -3.986 14.817 -1.050 1.00 85.38 738 ALA A CA 1
ATOM 5621 C C . ALA A 1 738 ? -3.317 15.379 0.215 1.00 85.38 738 ALA A C 1
ATOM 5623 O O . ALA A 1 738 ? -2.273 14.888 0.645 1.00 85.38 738 ALA A O 1
ATOM 5624 N N . SER A 1 739 ? -3.948 16.373 0.838 1.00 91.25 739 SER A N 1
ATOM 5625 C CA . SER A 1 739 ? -3.479 17.091 2.024 1.00 91.25 739 SER A CA 1
ATOM 5626 C C . SER A 1 739 ? -4.514 16.976 3.159 1.00 91.25 739 SER A C 1
ATOM 5628 O O . SER A 1 739 ? -5.194 17.953 3.485 1.00 91.25 739 SER A O 1
ATOM 5630 N N . PRO A 1 740 ? -4.661 15.791 3.790 1.00 81.94 740 PRO A N 1
ATOM 5631 C CA . PRO A 1 740 ? -5.746 15.493 4.738 1.00 81.94 740 PRO A CA 1
ATOM 5632 C C . PRO A 1 740 ? -5.750 16.345 6.013 1.00 81.94 740 PRO A C 1
ATOM 5634 O O . PRO A 1 740 ? -6.781 16.443 6.671 1.00 81.94 740 PRO A O 1
ATOM 5637 N N . TYR A 1 741 ? -4.622 16.973 6.346 1.00 82.88 741 TYR A N 1
ATOM 5638 C CA . TYR A 1 741 ? -4.469 17.864 7.501 1.00 82.88 741 TYR A CA 1
ATOM 5639 C C . TYR A 1 741 ? -4.220 19.325 7.084 1.00 82.88 741 TYR A C 1
ATOM 5641 O O . TYR A 1 741 ? -3.689 20.123 7.856 1.00 82.88 741 TYR A O 1
ATOM 5649 N N . GLY A 1 742 ? -4.548 19.671 5.835 1.00 90.44 742 GLY A N 1
ATOM 5650 C CA . GLY A 1 742 ? -4.201 20.953 5.232 1.00 90.44 742 GLY A CA 1
ATOM 5651 C C . GLY A 1 742 ? -2.697 21.109 4.988 1.00 90.44 742 GLY A C 1
ATOM 5652 O O . GLY A 1 742 ? -1.912 20.168 5.107 1.00 90.44 742 GLY A O 1
ATOM 5653 N N . TRP A 1 743 ? -2.280 22.322 4.626 1.00 95.06 743 TRP A N 1
ATOM 5654 C CA . TRP A 1 743 ? -0.895 22.591 4.224 1.00 95.06 743 TRP A CA 1
ATOM 5655 C C . TRP A 1 743 ? 0.023 23.035 5.362 1.00 95.06 743 TRP A C 1
ATOM 5657 O O . TRP A 1 743 ? 1.195 23.264 5.112 1.00 95.06 743 TRP A O 1
ATOM 5667 N N . HIS A 1 744 ? -0.459 23.180 6.597 1.00 93.38 744 HIS A N 1
ATOM 5668 C CA . HIS A 1 744 ? 0.355 23.682 7.717 1.00 93.38 744 HIS A CA 1
ATOM 5669 C C . HIS A 1 744 ? 0.679 22.628 8.777 1.00 93.38 744 HIS A C 1
ATOM 5671 O O . HIS A 1 744 ? 1.372 22.929 9.744 1.00 93.38 744 HIS A O 1
ATOM 5677 N N . VAL A 1 745 ? 0.224 21.389 8.607 1.00 86.31 745 VAL A N 1
ATOM 5678 C CA . VAL A 1 745 ? 0.534 20.300 9.536 1.00 86.31 745 VAL A CA 1
ATOM 5679 C C . VAL A 1 745 ? 1.700 19.483 8.994 1.00 86.31 745 VAL A C 1
ATOM 5681 O O . VAL A 1 745 ? 1.669 19.024 7.856 1.00 86.31 745 VAL A O 1
ATOM 5684 N N . VAL A 1 746 ? 2.729 19.278 9.813 1.00 84.25 746 VAL A N 1
ATOM 5685 C CA . VAL A 1 746 ? 3.848 18.374 9.515 1.00 84.25 746 VAL A CA 1
ATOM 5686 C C . VAL A 1 746 ? 4.167 17.542 10.751 1.00 84.25 746 VAL A C 1
ATOM 5688 O O . VAL A 1 746 ? 4.260 18.069 11.859 1.00 84.25 746 VAL A O 1
ATOM 5691 N N . ASN A 1 747 ? 4.311 16.224 10.581 1.00 78.31 747 ASN A N 1
ATOM 5692 C CA . ASN A 1 747 ? 4.591 15.281 11.675 1.00 78.31 747 ASN A CA 1
ATOM 5693 C C . ASN A 1 747 ? 3.640 15.419 12.882 1.00 78.31 747 ASN A C 1
ATOM 5695 O O . ASN A 1 747 ? 4.059 15.305 14.032 1.00 78.31 747 ASN A O 1
ATOM 5699 N N . GLY A 1 748 ? 2.360 15.699 12.614 1.00 71.62 748 GLY A N 1
ATOM 5700 C CA . GLY A 1 748 ? 1.322 15.871 13.636 1.00 71.62 748 GLY A CA 1
ATOM 5701 C C . GLY A 1 748 ? 1.327 17.224 14.360 1.00 71.62 748 GLY A C 1
ATOM 5702 O O . GLY A 1 748 ? 0.500 17.423 15.244 1.00 71.62 748 GLY A O 1
ATOM 5703 N N . GLY A 1 749 ? 2.221 18.155 14.006 1.00 80.00 749 GLY A N 1
ATOM 5704 C CA . GLY A 1 749 ? 2.248 19.514 14.551 1.00 80.00 749 GLY A CA 1
ATOM 5705 C C . GLY A 1 749 ? 1.782 20.560 13.537 1.00 80.00 749 GLY A C 1
ATOM 5706 O O . GLY A 1 749 ? 2.305 20.612 12.425 1.00 80.00 749 GLY A O 1
ATOM 5707 N N . GLU A 1 750 ? 0.835 21.416 13.930 1.00 86.12 750 GLU A N 1
ATOM 5708 C CA . GLU A 1 750 ? 0.435 22.598 13.154 1.00 86.12 750 GLU A CA 1
ATOM 5709 C C . GLU A 1 750 ? 1.504 23.695 13.268 1.00 86.12 750 GLU A C 1
ATOM 5711 O O . GLU A 1 750 ? 1.940 24.069 14.362 1.00 86.12 750 GLU A O 1
ATOM 5716 N N . ARG A 1 751 ? 1.942 24.212 12.122 1.00 91.75 751 ARG A N 1
ATOM 5717 C CA . ARG A 1 751 ? 2.903 25.304 11.998 1.00 91.75 751 ARG A CA 1
ATOM 5718 C C . ARG A 1 751 ? 2.205 26.597 11.613 1.00 91.75 751 ARG A C 1
ATOM 5720 O O . ARG A 1 751 ? 1.203 26.599 10.916 1.00 91.75 751 ARG A O 1
ATOM 5727 N N . THR A 1 752 ? 2.781 27.720 12.026 1.00 94.12 752 THR A N 1
ATOM 5728 C CA . THR A 1 752 ? 2.270 29.068 11.727 1.00 94.12 752 THR A CA 1
ATOM 5729 C C . THR A 1 752 ? 3.097 29.802 10.673 1.00 94.12 752 THR A C 1
ATOM 5731 O O . THR A 1 752 ? 2.951 31.010 10.500 1.00 94.12 752 THR A O 1
ATOM 5734 N N . ASP A 1 753 ? 3.977 29.089 9.972 1.00 96.62 753 ASP A N 1
ATOM 5735 C CA . ASP A 1 753 ? 4.813 29.573 8.873 1.00 96.62 753 ASP A CA 1
ATOM 5736 C C . ASP A 1 753 ? 4.525 28.810 7.569 1.00 96.62 753 ASP A C 1
ATOM 5738 O O . ASP A 1 753 ? 3.747 27.856 7.545 1.00 96.62 753 ASP A O 1
ATOM 5742 N N . THR A 1 754 ? 5.152 29.224 6.465 1.00 97.25 754 THR A N 1
ATOM 5743 C CA . THR A 1 754 ? 5.083 28.566 5.143 1.00 97.25 754 THR A CA 1
ATOM 5744 C C . THR A 1 754 ? 5.898 27.267 5.082 1.00 97.25 754 THR A C 1
ATOM 5746 O O . THR A 1 754 ? 6.716 27.057 4.183 1.00 97.25 754 THR A O 1
ATOM 5749 N N . TYR A 1 755 ? 5.702 26.393 6.068 1.00 96.19 755 TYR A N 1
ATOM 5750 C CA . TYR A 1 755 ? 6.266 25.052 6.131 1.00 96.19 755 TYR A CA 1
ATOM 5751 C C . TYR A 1 755 ? 5.146 24.060 6.465 1.00 96.19 755 TYR A C 1
ATOM 5753 O O . TYR A 1 755 ? 4.594 24.061 7.561 1.00 96.19 755 TYR A O 1
ATOM 5761 N N . GLY A 1 756 ? 4.833 23.218 5.481 1.00 95.00 756 GLY A N 1
ATOM 5762 C CA . GLY A 1 756 ? 3.842 22.156 5.545 1.00 95.00 756 GLY A CA 1
ATOM 5763 C C . GLY A 1 756 ? 4.390 20.768 5.278 1.00 95.00 756 GLY A C 1
ATOM 5764 O O . GLY A 1 756 ? 5.590 20.596 5.084 1.00 95.00 756 GLY A O 1
ATOM 5765 N N . ASN A 1 757 ? 3.483 19.792 5.181 1.00 96.19 757 ASN A N 1
ATOM 5766 C CA . ASN A 1 757 ? 3.823 18.415 4.823 1.00 96.19 757 ASN A CA 1
ATOM 5767 C C . ASN A 1 757 ? 4.438 18.275 3.422 1.00 96.19 757 ASN A C 1
ATOM 5769 O O . ASN A 1 757 ? 5.320 17.448 3.221 1.00 96.19 757 ASN A O 1
ATOM 5773 N N . ASN A 1 758 ? 3.979 19.072 2.457 1.00 97.75 758 ASN A N 1
ATOM 5774 C CA . ASN A 1 758 ? 4.343 18.890 1.048 1.00 97.75 758 ASN A CA 1
ATOM 5775 C C . ASN A 1 758 ? 5.560 19.747 0.660 1.00 97.75 758 ASN A C 1
ATOM 5777 O O . ASN A 1 758 ? 6.380 19.355 -0.170 1.00 97.75 758 ASN A O 1
ATOM 5781 N N . VAL A 1 759 ? 5.681 20.938 1.259 1.00 98.31 759 VAL A N 1
ATOM 5782 C CA . VAL A 1 759 ? 6.701 21.933 0.910 1.00 98.31 759 VAL A CA 1
ATOM 5783 C C . VAL A 1 759 ? 7.077 22.820 2.101 1.00 98.31 759 VAL A C 1
ATOM 5785 O O . VAL A 1 759 ? 6.232 23.227 2.902 1.00 98.31 759 VAL A O 1
ATOM 5788 N N . ALA A 1 760 ? 8.359 23.171 2.184 1.00 98.00 760 ALA A N 1
ATOM 5789 C CA . ALA A 1 760 ? 8.895 24.223 3.037 1.00 98.00 760 ALA A CA 1
ATOM 5790 C C . ALA A 1 760 ? 9.406 25.376 2.162 1.00 98.00 760 ALA A C 1
ATOM 5792 O O . ALA A 1 760 ? 10.428 25.234 1.491 1.00 98.00 760 ALA A O 1
ATOM 5793 N N . ALA A 1 761 ? 8.703 26.512 2.175 1.00 98.38 761 ALA A N 1
ATOM 5794 C CA . ALA A 1 761 ? 8.993 27.669 1.329 1.00 98.38 761 ALA A CA 1
ATOM 5795 C C . ALA A 1 761 ? 9.667 28.805 2.117 1.00 98.38 761 ALA A C 1
ATOM 5797 O O . ALA A 1 761 ? 9.202 29.158 3.204 1.00 98.38 761 ALA A O 1
ATOM 5798 N N . ALA A 1 762 ? 10.733 29.398 1.569 1.00 98.31 762 ALA A N 1
ATOM 5799 C CA . ALA A 1 762 ? 11.448 30.533 2.166 1.00 98.31 762 ALA A CA 1
ATOM 5800 C C . ALA A 1 762 ? 12.133 31.423 1.108 1.00 98.31 762 ALA A C 1
ATOM 5802 O O . ALA A 1 762 ? 12.337 31.004 -0.029 1.00 98.31 762 ALA A O 1
ATOM 5803 N N . SER A 1 763 ? 12.537 32.636 1.495 1.00 97.44 763 SER A N 1
ATOM 5804 C CA . SER A 1 763 ? 13.414 33.501 0.685 1.00 97.44 763 SER A CA 1
ATOM 5805 C C . SER A 1 763 ? 14.890 33.211 1.014 1.00 97.44 763 SER A C 1
ATOM 5807 O O . SER A 1 763 ? 15.226 32.990 2.181 1.00 97.44 763 SER A O 1
ATOM 5809 N N . ASN A 1 764 ? 15.779 33.182 0.009 1.00 97.31 764 ASN A N 1
ATOM 5810 C CA . ASN A 1 764 ? 17.207 32.848 0.184 1.00 97.31 764 ASN A CA 1
ATOM 5811 C C . ASN A 1 764 ? 18.196 33.741 -0.614 1.00 97.31 764 ASN A C 1
ATOM 5813 O O . ASN A 1 764 ? 19.089 33.225 -1.293 1.00 97.31 764 ASN A O 1
ATOM 5817 N N . PRO A 1 765 ? 18.116 35.080 -0.539 1.00 96.06 765 PRO A N 1
ATOM 5818 C CA . PRO A 1 765 ? 18.905 35.972 -1.393 1.00 96.06 765 PRO A CA 1
ATOM 5819 C C . PRO A 1 765 ? 20.398 35.999 -1.084 1.00 96.06 765 PRO A C 1
ATOM 5821 O O . PRO A 1 765 ? 21.196 36.357 -1.947 1.00 96.06 765 PRO A O 1
ATOM 5824 N N . SER A 1 766 ? 20.785 35.573 0.117 1.00 95.19 766 SER A N 1
ATOM 5825 C CA . SER A 1 766 ? 22.185 35.409 0.524 1.00 95.19 766 SER A CA 1
ATOM 5826 C C . SER A 1 766 ? 22.636 33.945 0.489 1.00 95.19 766 SER A C 1
ATOM 5828 O O . SER A 1 766 ? 23.536 33.556 1.233 1.00 95.19 766 SER A O 1
ATOM 5830 N N . GLY A 1 767 ? 21.970 33.118 -0.322 1.00 92.31 767 GLY A N 1
ATOM 5831 C CA . GLY A 1 767 ? 22.241 31.689 -0.432 1.00 92.31 767 GLY A CA 1
ATOM 5832 C C . GLY A 1 767 ? 23.636 31.355 -0.966 1.00 92.31 767 GLY A C 1
ATOM 5833 O O . GLY A 1 767 ? 24.392 32.220 -1.413 1.00 92.31 767 GLY A O 1
ATOM 5834 N N . SER A 1 768 ? 23.975 30.067 -0.949 1.00 90.25 768 SER A N 1
ATOM 5835 C CA . SER A 1 768 ? 25.190 29.544 -1.577 1.00 90.25 768 SER A CA 1
ATOM 5836 C C . SER A 1 768 ? 25.006 28.107 -2.069 1.00 90.25 768 SER A C 1
ATOM 5838 O O . SER A 1 768 ? 24.118 27.375 -1.618 1.00 90.25 768 SER A O 1
ATOM 5840 N N . TYR A 1 769 ? 25.905 27.666 -2.954 1.00 84.00 769 TYR A N 1
ATOM 5841 C CA . TYR A 1 769 ? 25.909 26.304 -3.498 1.00 84.00 769 TYR A CA 1
ATOM 5842 C C . TYR A 1 769 ? 26.092 25.202 -2.435 1.00 84.00 769 TYR A C 1
ATOM 5844 O O . TYR A 1 769 ? 25.716 24.060 -2.679 1.00 84.00 769 TYR A O 1
ATOM 5852 N N . SER A 1 770 ? 26.639 25.517 -1.254 1.00 87.06 770 SER A N 1
ATOM 5853 C CA . SER A 1 770 ? 26.994 24.532 -0.220 1.00 87.06 770 SER A CA 1
ATOM 5854 C C . SER A 1 770 ? 26.029 24.483 0.975 1.00 87.06 770 SER A C 1
ATOM 5856 O O . SER A 1 770 ? 26.394 23.946 2.021 1.00 87.06 770 SER A O 1
ATOM 5858 N N . GLN A 1 771 ? 24.831 25.071 0.872 1.00 92.81 771 GLN A N 1
ATOM 5859 C CA . GLN A 1 771 ? 23.862 25.062 1.976 1.00 92.81 771 GLN A CA 1
ATOM 5860 C C . GLN A 1 771 ? 23.284 23.663 2.230 1.00 92.81 771 GLN A C 1
ATOM 5862 O O . GLN A 1 771 ? 22.805 23.003 1.305 1.00 92.81 771 GLN A O 1
ATOM 5867 N N . THR A 1 772 ? 23.280 23.243 3.497 1.00 94.44 772 THR A N 1
ATOM 5868 C CA . THR A 1 772 ? 22.641 22.000 3.954 1.00 94.44 772 THR A CA 1
ATOM 5869 C C . THR A 1 772 ? 21.127 22.169 4.092 1.00 94.44 772 THR A C 1
ATOM 5871 O O . THR A 1 772 ? 20.639 23.278 4.314 1.00 94.44 772 THR A O 1
ATOM 5874 N N . ASN A 1 773 ? 20.365 21.069 4.063 1.00 92.81 773 ASN A N 1
ATOM 5875 C CA . ASN A 1 773 ? 18.911 21.121 4.276 1.00 92.81 773 ASN A CA 1
ATOM 5876 C C . ASN A 1 773 ? 18.544 21.770 5.619 1.00 92.81 773 ASN A C 1
ATOM 5878 O O . ASN A 1 773 ? 17.611 22.561 5.678 1.00 92.81 773 ASN A O 1
ATOM 5882 N N . ALA A 1 774 ? 19.317 21.522 6.683 1.00 93.94 774 ALA A N 1
ATOM 5883 C CA . ALA A 1 774 ? 19.101 22.160 7.983 1.00 93.94 774 ALA A CA 1
ATOM 5884 C C . ALA A 1 774 ? 19.225 23.694 7.914 1.00 93.94 774 ALA A C 1
ATOM 5886 O O . ALA A 1 774 ? 18.422 24.403 8.517 1.00 93.94 774 ALA A O 1
ATOM 5887 N N . GLN A 1 775 ? 20.191 24.215 7.146 1.00 95.94 775 GLN A N 1
ATOM 5888 C CA . GLN A 1 775 ? 20.336 25.658 6.930 1.00 95.94 775 GLN A CA 1
ATOM 5889 C C . GLN A 1 775 ? 19.159 26.232 6.135 1.00 95.94 775 GLN A C 1
ATOM 5891 O O . GLN A 1 775 ? 18.689 27.318 6.459 1.00 95.94 775 GLN A O 1
ATOM 5896 N N . LEU A 1 776 ? 18.652 25.496 5.141 1.00 95.56 776 LEU A N 1
ATOM 5897 C CA . LEU A 1 776 ? 17.490 25.911 4.349 1.00 95.56 776 LEU A CA 1
ATOM 5898 C C . LEU A 1 776 ? 16.195 25.903 5.179 1.00 95.56 776 LEU A C 1
ATOM 5900 O O . LEU A 1 776 ? 15.416 26.855 5.136 1.00 95.56 776 LEU A O 1
ATOM 5904 N N . PHE A 1 777 ? 15.981 24.880 6.012 1.00 94.62 777 PHE A N 1
ATOM 5905 C CA . PHE A 1 777 ? 14.840 24.837 6.931 1.00 94.62 777 PHE A CA 1
ATOM 5906 C C . PHE A 1 777 ? 14.883 25.958 7.976 1.00 94.62 777 PHE A C 1
ATOM 5908 O O . PHE A 1 777 ? 13.826 26.448 8.376 1.00 94.62 777 PHE A O 1
ATOM 5915 N N . ALA A 1 778 ? 16.078 26.411 8.363 1.00 95.44 778 ALA A N 1
ATOM 5916 C CA . ALA A 1 778 ? 16.275 27.525 9.288 1.00 95.44 778 ALA A CA 1
ATOM 5917 C C . ALA A 1 778 ? 16.116 28.920 8.648 1.00 95.44 778 ALA A C 1
ATOM 5919 O O . ALA A 1 778 ? 16.140 29.915 9.373 1.00 95.44 778 ALA A O 1
ATOM 5920 N N . LEU A 1 779 ? 15.950 29.021 7.321 1.00 96.38 779 LEU A N 1
ATOM 5921 C CA . LEU A 1 779 ? 15.739 30.311 6.658 1.00 96.38 779 LEU A CA 1
ATOM 5922 C C . LEU A 1 779 ? 14.471 31.009 7.177 1.00 96.38 779 LEU A C 1
ATOM 5924 O O . LEU A 1 779 ? 13.476 30.320 7.439 1.00 96.38 779 LEU A O 1
ATOM 5928 N N . PRO A 1 780 ? 14.471 32.354 7.272 1.00 90.19 780 PRO A N 1
ATOM 5929 C CA . PRO A 1 780 ? 13.299 33.125 7.666 1.00 90.19 780 PRO A CA 1
ATOM 5930 C C . PRO A 1 780 ? 12.100 32.851 6.756 1.00 90.19 780 PRO A C 1
ATOM 5932 O O . PRO A 1 780 ? 12.227 32.803 5.531 1.00 90.19 780 PRO A O 1
ATOM 5935 N N . LYS A 1 781 ? 10.929 32.695 7.374 1.00 94.25 781 LYS A N 1
ATOM 5936 C CA . LYS A 1 781 ? 9.650 32.456 6.701 1.00 94.25 781 LYS A CA 1
ATOM 5937 C C . LYS A 1 781 ? 8.625 33.467 7.204 1.00 94.25 781 LYS A C 1
ATOM 5939 O O . LYS A 1 781 ? 8.700 33.848 8.376 1.00 94.25 781 LYS A O 1
ATOM 5944 N N . PRO A 1 782 ? 7.674 33.901 6.364 1.00 95.25 782 PRO A N 1
ATOM 5945 C CA . PRO A 1 782 ? 6.522 34.641 6.853 1.00 95.25 782 PRO A CA 1
ATOM 5946 C C . PRO A 1 782 ? 5.770 33.789 7.886 1.00 95.25 782 PRO A C 1
ATOM 5948 O O . PRO A 1 782 ? 5.559 32.595 7.674 1.00 95.25 782 PRO A O 1
ATOM 5951 N N . THR A 1 783 ? 5.388 34.402 9.006 1.00 94.19 783 THR A N 1
ATOM 5952 C CA . THR A 1 783 ? 4.679 33.760 10.121 1.00 94.19 783 THR A CA 1
ATOM 5953 C C . THR A 1 783 ? 3.372 34.490 10.418 1.00 94.19 783 THR A C 1
ATOM 5955 O O . THR A 1 783 ? 3.298 35.716 10.339 1.00 94.19 783 THR A O 1
ATOM 5958 N N . SER A 1 784 ? 2.333 33.740 10.779 1.00 91.75 784 SER A N 1
ATOM 5959 C CA . SER A 1 784 ? 1.019 34.271 11.142 1.00 91.75 784 SER A CA 1
ATOM 5960 C C . SER A 1 784 ? 0.318 33.333 12.124 1.00 91.75 784 SER A C 1
ATOM 5962 O O . SER A 1 784 ? 0.005 32.192 11.791 1.00 91.75 784 SER A O 1
ATOM 5964 N N . SER A 1 785 ? 0.046 33.796 13.348 1.00 86.44 785 SER A N 1
ATOM 5965 C CA . SER A 1 785 ? -0.623 32.987 14.383 1.00 86.44 785 SER A CA 1
ATOM 5966 C C . SER A 1 785 ? -2.075 32.629 14.041 1.00 86.44 785 SER A C 1
ATOM 5968 O O . SER A 1 785 ? -2.603 31.650 14.570 1.00 86.44 785 SER A O 1
ATOM 5970 N N . SER A 1 786 ? -2.705 33.405 13.154 1.00 84.12 786 SER A N 1
ATOM 5971 C CA . SER A 1 786 ? -4.045 33.170 12.607 1.00 84.12 786 SER A CA 1
ATOM 5972 C C . SER A 1 786 ? -4.024 32.521 11.219 1.00 84.12 786 SER A C 1
ATOM 5974 O O . SER A 1 786 ? -5.045 32.546 10.539 1.00 84.12 786 SER A O 1
ATOM 5976 N N . LEU A 1 787 ? -2.864 32.032 10.753 1.00 90.50 787 LEU A N 1
ATOM 5977 C CA . LEU A 1 787 ? -2.670 31.484 9.401 1.00 90.50 787 LEU A CA 1
ATOM 5978 C C . LEU A 1 787 ? -3.187 32.404 8.280 1.00 90.50 787 LEU A C 1
ATOM 5980 O O . LEU A 1 787 ? -3.666 31.961 7.240 1.00 90.50 787 LEU A O 1
ATOM 5984 N N . THR A 1 788 ? -3.097 33.716 8.495 1.00 94.38 788 THR A N 1
ATOM 5985 C CA . THR A 1 788 ? -3.479 34.737 7.517 1.00 94.38 788 THR A CA 1
ATOM 5986 C C . THR A 1 788 ? -2.219 35.331 6.894 1.00 94.38 788 THR A C 1
ATOM 5988 O O . THR A 1 788 ? -1.510 36.105 7.542 1.00 94.38 788 THR A O 1
ATOM 5991 N N . PHE A 1 789 ? -1.937 34.964 5.646 1.00 97.19 789 PHE A N 1
ATOM 5992 C CA . PHE A 1 789 ? -0.755 35.340 4.871 1.00 97.19 789 PHE A CA 1
ATOM 5993 C C . PHE A 1 789 ? -1.132 36.312 3.740 1.00 97.19 789 PHE A C 1
ATOM 5995 O O . PHE A 1 789 ? -1.127 35.961 2.559 1.00 97.19 789 PHE A O 1
ATOM 6002 N N . SER A 1 790 ? -1.480 37.548 4.106 1.00 94.56 790 SER A N 1
ATOM 6003 C CA . SER A 1 790 ? -1.994 38.573 3.181 1.00 94.56 790 SER A CA 1
ATOM 6004 C C . SER A 1 790 ? -0.944 39.633 2.826 1.00 94.56 790 SER A C 1
ATOM 6006 O O . SER A 1 790 ? -1.073 40.798 3.204 1.00 94.56 790 SER A O 1
ATOM 6008 N N . TYR A 1 791 ? 0.108 39.237 2.107 1.00 96.00 791 TYR A N 1
ATOM 6009 C CA . TYR A 1 791 ? 1.156 40.155 1.642 1.00 96.00 791 TYR A CA 1
ATOM 6010 C C . TYR A 1 791 ? 0.845 40.673 0.236 1.00 96.00 791 TYR A C 1
ATOM 6012 O O . TYR A 1 791 ? 0.490 39.904 -0.652 1.00 96.00 791 TYR A O 1
ATOM 6020 N N . GLN A 1 792 ? 0.961 41.985 0.040 1.00 94.19 792 GLN A N 1
ATOM 6021 C CA . GLN A 1 792 ? 0.642 42.637 -1.231 1.00 94.19 792 GLN A CA 1
ATOM 6022 C C . GLN A 1 792 ? 1.792 42.507 -2.233 1.00 94.19 792 GLN A C 1
ATOM 6024 O O . GLN A 1 792 ? 2.957 42.505 -1.849 1.00 94.19 792 GLN A O 1
ATOM 6029 N N . LEU A 1 793 ? 1.457 42.482 -3.521 1.00 95.50 793 LEU A N 1
ATOM 6030 C CA . LEU A 1 793 ? 2.413 42.627 -4.615 1.00 95.50 793 LEU A CA 1
ATOM 6031 C C . LEU A 1 793 ? 2.376 44.065 -5.138 1.00 95.50 793 LEU A C 1
ATOM 6033 O O . LEU A 1 793 ? 1.304 44.631 -5.349 1.00 95.50 793 LEU A O 1
ATOM 6037 N N . ASN A 1 794 ? 3.544 44.640 -5.415 1.00 95.00 794 ASN A N 1
ATOM 6038 C CA . ASN A 1 794 ? 3.669 45.879 -6.169 1.00 95.00 794 ASN A CA 1
ATOM 6039 C C . ASN A 1 794 ? 4.638 45.701 -7.345 1.00 95.00 794 ASN A C 1
ATOM 6041 O O . ASN A 1 794 ? 5.860 45.757 -7.188 1.00 95.00 794 ASN A O 1
ATOM 6045 N N . ASN A 1 795 ? 4.078 45.558 -8.550 1.00 91.00 795 ASN A N 1
ATOM 6046 C CA . ASN A 1 795 ? 4.848 45.364 -9.779 1.00 91.00 795 ASN A CA 1
ATOM 6047 C C . ASN A 1 795 ? 5.633 46.599 -10.245 1.00 91.00 795 ASN A C 1
ATOM 6049 O O . ASN A 1 795 ? 6.392 46.476 -11.211 1.00 91.00 795 ASN A O 1
ATOM 6053 N N . ALA A 1 796 ? 5.446 47.760 -9.610 1.00 93.94 796 ALA A N 1
ATOM 6054 C CA . ALA A 1 796 ? 6.235 48.964 -9.862 1.00 93.94 796 ALA A CA 1
ATOM 6055 C C . ALA A 1 796 ? 7.528 49.022 -9.026 1.00 93.94 796 ALA A C 1
ATOM 6057 O O . ALA A 1 796 ? 8.364 49.892 -9.265 1.00 93.94 796 ALA A O 1
ATOM 6058 N N . LEU A 1 797 ? 7.708 48.106 -8.069 1.00 95.81 797 LEU A N 1
ATOM 6059 C CA . LEU A 1 797 ? 8.916 47.984 -7.252 1.00 95.81 797 LEU A CA 1
ATOM 6060 C C . LEU A 1 797 ? 9.787 46.815 -7.728 1.00 95.81 797 LEU A C 1
ATOM 6062 O O . LEU A 1 797 ? 9.333 45.947 -8.471 1.00 95.81 797 LEU A O 1
ATOM 6066 N N . GLN A 1 798 ? 11.054 46.808 -7.305 1.00 96.50 798 GLN A N 1
ATOM 6067 C CA . GLN A 1 798 ? 11.987 45.717 -7.601 1.00 96.50 798 GLN A CA 1
ATOM 6068 C C . GLN A 1 798 ? 11.518 44.403 -6.955 1.00 96.50 798 GLN A C 1
ATOM 6070 O O . GLN A 1 798 ? 10.845 44.419 -5.922 1.00 96.50 798 GLN A O 1
ATOM 6075 N N . ALA A 1 799 ? 11.916 43.260 -7.519 1.00 95.12 799 ALA A N 1
ATOM 6076 C CA . ALA A 1 799 ? 11.594 41.944 -6.958 1.00 95.12 799 ALA A CA 1
ATOM 6077 C C . ALA A 1 799 ? 12.054 41.803 -5.493 1.00 95.12 799 ALA A C 1
ATOM 6079 O O . ALA A 1 799 ? 11.331 41.263 -4.661 1.00 95.12 799 ALA A O 1
ATOM 6080 N N . MET A 1 800 ? 13.220 42.371 -5.171 1.00 96.12 800 MET A N 1
ATOM 6081 C CA . MET A 1 800 ? 13.806 42.365 -3.824 1.00 96.12 800 MET A CA 1
ATOM 6082 C C . MET A 1 800 ? 13.317 43.494 -2.906 1.00 96.12 800 MET A C 1
ATOM 6084 O O . MET A 1 800 ? 13.900 43.713 -1.844 1.00 96.12 800 MET A O 1
ATOM 6088 N N . ASP A 1 801 ? 12.277 44.235 -3.290 1.00 97.19 801 ASP A N 1
ATOM 6089 C CA . ASP A 1 801 ? 11.640 45.186 -2.381 1.00 97.19 801 ASP A CA 1
ATOM 6090 C C . ASP A 1 801 ? 10.937 44.445 -1.234 1.00 97.19 801 ASP A C 1
ATOM 6092 O O . ASP A 1 801 ? 10.279 43.426 -1.455 1.00 97.19 801 ASP A O 1
ATOM 6096 N N . ALA A 1 802 ? 11.031 44.969 -0.008 1.00 93.25 802 ALA A N 1
ATOM 6097 C CA . ALA A 1 802 ? 10.448 44.343 1.182 1.00 93.25 802 ALA A CA 1
ATOM 6098 C C . ALA A 1 802 ? 8.937 44.073 1.053 1.00 93.25 802 ALA A C 1
ATOM 6100 O O . ALA A 1 802 ? 8.440 43.115 1.646 1.00 93.25 802 ALA A O 1
ATOM 6101 N N . THR A 1 803 ? 8.225 44.873 0.251 1.00 93.94 803 THR A N 1
ATOM 6102 C CA . THR A 1 803 ? 6.807 44.666 -0.077 1.00 93.94 803 THR A CA 1
ATOM 6103 C C . THR A 1 803 ? 6.581 43.320 -0.768 1.00 93.94 803 THR A C 1
ATOM 6105 O O . THR A 1 803 ? 5.644 42.601 -0.434 1.00 93.94 803 THR A O 1
ATOM 6108 N N . ASN A 1 804 ? 7.467 42.953 -1.697 1.00 96.19 804 ASN A N 1
ATOM 6109 C CA . ASN A 1 804 ? 7.286 41.827 -2.609 1.00 96.19 804 ASN A CA 1
ATOM 6110 C C . ASN A 1 804 ? 7.835 40.501 -2.054 1.00 96.19 804 ASN A C 1
ATOM 6112 O O . ASN A 1 804 ? 7.349 39.441 -2.444 1.00 96.19 804 ASN A O 1
ATOM 6116 N N . ILE A 1 805 ? 8.805 40.535 -1.128 1.00 96.06 805 ILE A N 1
ATOM 6117 C CA . ILE A 1 805 ? 9.513 39.330 -0.651 1.00 96.06 805 ILE A CA 1
ATOM 6118 C C . ILE A 1 805 ? 8.570 38.291 -0.035 1.00 96.06 805 ILE A C 1
ATOM 6120 O O . ILE A 1 805 ? 8.551 37.139 -0.463 1.00 96.06 805 ILE A O 1
ATOM 6124 N N . ASN A 1 806 ? 7.762 38.676 0.954 1.00 97.12 806 ASN A N 1
ATOM 6125 C CA . ASN A 1 806 ? 6.872 37.716 1.614 1.00 97.12 806 ASN A CA 1
ATOM 6126 C C . ASN A 1 806 ? 5.725 37.269 0.700 1.00 97.12 806 ASN A C 1
ATOM 6128 O O . ASN A 1 806 ? 5.302 36.118 0.778 1.00 97.12 806 ASN A O 1
ATOM 6132 N N . ALA A 1 807 ? 5.255 38.149 -0.191 1.00 97.38 807 ALA A N 1
ATOM 6133 C CA . ALA A 1 807 ? 4.256 37.794 -1.194 1.00 97.38 807 ALA A CA 1
ATOM 6134 C C . ALA A 1 807 ? 4.795 36.732 -2.173 1.00 97.38 807 ALA A C 1
ATOM 6136 O O . ALA A 1 807 ? 4.070 35.797 -2.506 1.00 97.38 807 ALA A O 1
ATOM 6137 N N . ALA A 1 808 ? 6.075 36.807 -2.557 1.00 97.75 808 ALA A N 1
ATOM 6138 C CA . ALA A 1 808 ? 6.725 35.807 -3.406 1.00 97.75 808 ALA A CA 1
ATOM 6139 C C . ALA A 1 808 ? 6.827 34.439 -2.709 1.00 97.75 808 ALA A C 1
ATOM 6141 O O . ALA A 1 808 ? 6.463 33.416 -3.291 1.00 97.75 808 ALA A O 1
ATOM 6142 N N . VAL A 1 809 ? 7.247 34.418 -1.435 1.00 98.56 809 VAL A N 1
ATOM 6143 C CA . VAL A 1 809 ? 7.322 33.181 -0.633 1.00 98.56 809 VAL A CA 1
ATOM 6144 C C . VAL A 1 809 ? 5.946 32.524 -0.501 1.00 98.56 809 VAL A C 1
ATOM 6146 O O . VAL A 1 809 ? 5.821 31.312 -0.681 1.00 98.56 809 VAL A O 1
ATOM 6149 N N . VAL A 1 810 ? 4.906 33.315 -0.217 1.00 98.44 810 VAL A N 1
ATOM 6150 C CA . VAL A 1 810 ? 3.530 32.814 -0.084 1.00 98.44 810 VAL A CA 1
ATOM 6151 C C . VAL A 1 810 ? 2.991 32.302 -1.417 1.00 98.44 810 VAL A C 1
ATOM 6153 O O . VAL A 1 810 ? 2.392 31.228 -1.435 1.00 98.44 810 VAL A O 1
ATOM 6156 N N . ASN A 1 811 ? 3.247 32.992 -2.533 1.00 98.44 811 ASN A N 1
ATOM 6157 C CA . ASN A 1 811 ? 2.821 32.505 -3.845 1.00 98.44 811 ASN A CA 1
ATOM 6158 C C . ASN A 1 811 ? 3.463 31.154 -4.190 1.00 98.44 811 ASN A C 1
ATOM 6160 O O . ASN A 1 811 ? 2.760 30.216 -4.556 1.00 98.44 811 ASN A O 1
ATOM 6164 N N . MET A 1 812 ? 4.780 31.023 -3.996 1.00 98.25 812 MET A N 1
ATOM 6165 C CA . MET A 1 812 ? 5.503 29.769 -4.234 1.00 98.25 812 MET A CA 1
ATOM 6166 C C . MET A 1 812 ? 4.999 28.632 -3.336 1.00 98.25 812 MET A C 1
ATOM 6168 O O . MET A 1 812 ? 4.884 27.497 -3.802 1.00 98.25 812 MET A O 1
ATOM 6172 N N . PHE A 1 813 ? 4.679 28.922 -2.070 1.00 98.62 813 PHE A N 1
ATOM 6173 C CA . PHE A 1 813 ? 4.084 27.953 -1.147 1.00 98.62 813 PHE A CA 1
ATOM 6174 C C . PHE A 1 813 ? 2.720 27.462 -1.646 1.00 98.62 813 PHE A C 1
ATOM 6176 O O . PHE A 1 813 ? 2.495 26.255 -1.718 1.00 98.62 813 PHE A O 1
ATOM 6183 N N . VAL A 1 814 ? 1.830 28.379 -2.035 1.00 98.38 814 VAL A N 1
ATOM 6184 C CA . VAL A 1 814 ? 0.498 28.045 -2.561 1.00 98.38 814 VAL A CA 1
ATOM 6185 C C . VAL A 1 814 ? 0.613 27.238 -3.854 1.00 98.38 814 VAL A C 1
ATOM 6187 O O . VAL A 1 814 ? 0.053 26.149 -3.941 1.00 98.38 814 VAL A O 1
ATOM 6190 N N . ALA A 1 815 ? 1.374 27.723 -4.838 1.00 98.06 815 ALA A N 1
ATOM 6191 C CA . ALA A 1 815 ? 1.537 27.041 -6.119 1.00 98.06 815 ALA A CA 1
ATOM 6192 C C . ALA A 1 815 ? 2.143 25.639 -5.940 1.00 98.06 815 ALA A C 1
ATOM 6194 O O . ALA A 1 815 ? 1.624 24.671 -6.488 1.00 98.06 815 ALA A O 1
ATOM 6195 N N . SER A 1 816 ? 3.168 25.490 -5.098 1.00 98.56 816 SER A N 1
ATOM 6196 C CA . SER A 1 816 ? 3.779 24.182 -4.832 1.00 98.56 816 SER A CA 1
ATOM 6197 C C . SER A 1 816 ? 2.802 23.178 -4.225 1.00 98.56 816 SER A C 1
ATOM 6199 O O . SER A 1 816 ? 2.768 22.022 -4.640 1.00 98.56 816 SER A O 1
ATOM 6201 N N . ASN A 1 817 ? 1.981 23.606 -3.264 1.00 98.38 817 ASN A N 1
ATOM 6202 C CA . ASN A 1 817 ? 0.989 22.714 -2.677 1.00 98.38 817 ASN A CA 1
ATOM 6203 C C . ASN A 1 817 ? -0.150 22.373 -3.654 1.00 98.38 817 ASN A C 1
ATOM 6205 O O . ASN A 1 817 ? -0.610 21.237 -3.662 1.00 98.38 817 ASN A O 1
ATOM 6209 N N . ILE A 1 818 ? -0.569 23.305 -4.519 1.00 97.62 818 ILE A N 1
ATOM 6210 C CA . ILE A 1 818 ? -1.543 23.009 -5.584 1.00 97.62 818 ILE A CA 1
ATOM 6211 C C . ILE A 1 818 ? -0.984 21.976 -6.566 1.00 97.62 818 ILE A C 1
ATOM 6213 O O . ILE A 1 818 ? -1.703 21.061 -6.962 1.00 97.62 818 ILE A O 1
ATOM 6217 N N . ALA A 1 819 ? 0.294 22.096 -6.942 1.00 98.00 819 ALA A N 1
ATOM 6218 C CA . ALA A 1 819 ? 0.957 21.123 -7.804 1.00 98.00 819 ALA A CA 1
ATOM 6219 C C . ALA A 1 819 ? 0.987 19.735 -7.152 1.00 98.00 819 ALA A C 1
ATOM 6221 O O . ALA A 1 819 ? 0.612 18.751 -7.790 1.00 98.00 819 ALA A O 1
ATOM 6222 N N . HIS A 1 820 ? 1.364 19.668 -5.869 1.00 98.44 820 HIS A N 1
ATOM 6223 C CA . HIS A 1 820 ? 1.295 18.441 -5.081 1.00 98.44 820 HIS A CA 1
ATOM 6224 C C . HIS A 1 820 ? -0.117 17.840 -5.104 1.00 98.44 820 HIS A C 1
ATOM 6226 O O . HIS A 1 820 ? -0.282 16.694 -5.515 1.00 98.44 820 HIS A O 1
ATOM 6232 N N . ASP A 1 821 ? -1.133 18.616 -4.720 1.00 97.62 821 ASP A N 1
ATOM 6233 C CA . ASP A 1 821 ? -2.509 18.137 -4.582 1.00 97.62 821 ASP A CA 1
ATOM 6234 C C . ASP A 1 821 ? -3.094 17.667 -5.923 1.00 97.62 821 ASP A C 1
ATOM 6236 O O . ASP A 1 821 ? -3.738 16.615 -6.001 1.00 97.62 821 ASP A O 1
ATOM 6240 N N . PHE A 1 822 ? -2.801 18.392 -7.007 1.00 97.31 822 PHE A N 1
ATOM 6241 C CA . PHE A 1 822 ? -3.129 17.966 -8.362 1.00 97.31 822 PHE A CA 1
ATOM 6242 C C . PHE A 1 822 ? -2.447 16.635 -8.697 1.00 97.31 822 PHE A C 1
ATOM 6244 O O . PHE A 1 822 ? -3.132 15.649 -8.962 1.00 97.31 822 PHE A O 1
ATOM 6251 N N . PHE A 1 823 ? -1.117 16.545 -8.657 1.00 98.25 823 PHE A N 1
ATOM 6252 C CA . PHE A 1 823 ? -0.430 15.317 -9.069 1.00 98.25 823 PHE A CA 1
ATOM 6253 C C . PHE A 1 823 ? -0.795 14.113 -8.195 1.00 98.25 823 PHE A C 1
ATOM 6255 O O . PHE A 1 823 ? -0.944 13.005 -8.723 1.00 98.25 823 PHE A O 1
ATOM 6262 N N . TYR A 1 824 ? -1.021 14.327 -6.897 1.00 97.88 824 TYR A N 1
ATOM 6263 C CA . TYR A 1 824 ? -1.489 13.304 -5.967 1.00 97.88 824 TYR A CA 1
ATOM 6264 C C . TYR A 1 824 ? -2.780 12.658 -6.454 1.00 97.88 824 TYR A C 1
ATOM 6266 O O . TYR A 1 824 ? -2.841 11.438 -6.642 1.00 97.88 824 TYR A O 1
ATOM 6274 N N . ASN A 1 825 ? -3.791 13.480 -6.751 1.00 94.00 825 ASN A N 1
ATOM 6275 C CA . ASN A 1 825 ? -5.084 12.994 -7.210 1.00 94.00 825 ASN A CA 1
ATOM 6276 C C . ASN A 1 825 ? -4.934 12.154 -8.480 1.00 94.00 825 ASN A C 1
ATOM 6278 O O . ASN A 1 825 ? -5.487 11.053 -8.556 1.00 94.00 825 ASN A O 1
ATOM 6282 N N . TYR A 1 826 ? -4.095 12.573 -9.427 1.00 96.00 826 TYR A N 1
ATOM 6283 C CA . TYR A 1 826 ? -3.855 11.850 -10.681 1.00 96.00 826 TYR A CA 1
ATOM 6284 C C . TYR A 1 826 ? -2.889 10.657 -10.561 1.00 96.00 826 TYR A C 1
ATOM 6286 O O . TYR A 1 826 ? -2.700 9.915 -11.525 1.00 96.00 826 TYR A O 1
ATOM 6294 N N . GLY A 1 827 ? -2.386 10.369 -9.358 1.00 91.12 827 GLY A N 1
ATOM 6295 C CA . GLY A 1 827 ? -1.710 9.117 -9.027 1.00 91.12 827 GLY A CA 1
ATOM 6296 C C . GLY A 1 827 ? -0.224 9.240 -8.700 1.00 91.12 827 GLY A C 1
ATOM 6297 O O . GLY A 1 827 ? 0.437 8.203 -8.629 1.00 91.12 827 GLY A O 1
ATOM 6298 N N . PHE A 1 828 ? 0.313 10.443 -8.509 1.00 97.50 828 PHE A N 1
ATOM 6299 C CA . PHE A 1 828 ? 1.621 10.653 -7.885 1.00 97.50 828 PHE A CA 1
ATOM 6300 C C . PHE A 1 828 ? 1.462 10.683 -6.361 1.00 97.50 828 PHE A C 1
ATOM 6302 O O . PHE A 1 828 ? 1.532 11.726 -5.721 1.00 97.50 828 PHE A O 1
ATOM 6309 N N . THR A 1 829 ? 1.138 9.518 -5.808 1.00 96.56 829 THR A N 1
ATOM 6310 C CA . THR A 1 829 ? 0.933 9.300 -4.374 1.00 96.56 829 THR A CA 1
ATOM 6311 C C . THR A 1 829 ? 2.231 8.859 -3.698 1.00 96.56 829 THR A C 1
ATOM 6313 O O . THR A 1 829 ? 3.261 8.697 -4.351 1.00 96.56 829 THR A O 1
ATOM 6316 N N . GLU A 1 830 ? 2.175 8.590 -2.400 1.00 94.00 830 GLU A N 1
ATOM 6317 C CA . GLU A 1 830 ? 3.302 8.148 -1.578 1.00 94.00 830 GLU A CA 1
ATOM 6318 C C . GLU A 1 830 ? 3.952 6.885 -2.153 1.00 94.00 830 GLU A C 1
ATOM 6320 O O . GLU A 1 830 ? 5.148 6.846 -2.407 1.00 94.00 830 GLU A O 1
ATOM 6325 N N . ASN A 1 831 ? 3.153 5.876 -2.516 1.00 88.62 831 ASN A N 1
ATOM 6326 C CA . ASN A 1 831 ? 3.661 4.662 -3.176 1.00 88.62 831 ASN A CA 1
ATOM 6327 C C . ASN A 1 831 ? 4.241 4.894 -4.578 1.00 88.62 831 ASN A C 1
ATOM 6329 O O . ASN A 1 831 ? 4.936 4.027 -5.106 1.00 88.62 831 ASN A O 1
ATOM 6333 N N . ALA A 1 832 ? 3.918 6.024 -5.203 1.00 91.88 832 ALA A N 1
ATOM 6334 C CA . ALA A 1 832 ? 4.490 6.445 -6.473 1.00 91.88 832 ALA A CA 1
ATOM 6335 C C . ALA A 1 832 ? 5.652 7.435 -6.279 1.00 91.88 832 ALA A C 1
ATOM 6337 O O . ALA A 1 832 ? 6.040 8.088 -7.246 1.00 91.88 832 ALA A O 1
ATOM 6338 N N . ALA A 1 833 ? 6.216 7.505 -5.067 1.00 94.75 833 ALA A N 1
ATOM 6339 C CA . ALA A 1 833 ? 7.361 8.327 -4.703 1.00 94.75 833 ALA A CA 1
ATOM 6340 C C . ALA A 1 833 ? 7.128 9.835 -4.843 1.00 94.75 833 ALA A C 1
ATOM 6342 O O . ALA A 1 833 ? 7.975 10.542 -5.404 1.00 94.75 833 ALA A O 1
ATOM 6343 N N . ASN A 1 834 ? 5.986 10.318 -4.343 1.00 97.44 834 ASN A N 1
ATOM 6344 C CA . ASN A 1 834 ? 5.721 11.751 -4.211 1.00 97.44 834 ASN A CA 1
ATOM 6345 C C . ASN A 1 834 ? 6.659 12.434 -3.195 1.00 97.44 834 ASN A C 1
ATOM 6347 O O . ASN A 1 834 ? 7.598 11.819 -2.697 1.00 97.44 834 ASN A O 1
ATOM 6351 N N . PHE A 1 835 ? 6.447 13.731 -2.959 1.00 98.19 835 PHE A N 1
ATOM 6352 C CA . PHE A 1 835 ? 7.239 14.517 -2.011 1.00 98.19 835 PHE A CA 1
ATOM 6353 C C . PHE A 1 835 ? 6.388 14.890 -0.800 1.00 98.19 835 PHE A C 1
ATOM 6355 O O . PHE A 1 835 ? 5.589 15.828 -0.879 1.00 98.19 835 PHE A O 1
ATOM 6362 N N . GLN A 1 836 ? 6.570 14.183 0.314 1.00 96.75 836 GLN A N 1
ATOM 6363 C CA . GLN A 1 836 ? 5.881 14.458 1.574 1.00 96.75 836 GLN A CA 1
ATOM 6364 C C . GLN A 1 836 ? 6.804 14.194 2.772 1.00 96.75 836 GLN A C 1
ATOM 6366 O O . GLN A 1 836 ? 7.551 13.221 2.843 1.00 96.75 836 GLN A O 1
ATOM 6371 N N . PHE A 1 837 ? 6.779 15.085 3.765 1.00 95.94 837 PHE A N 1
ATOM 6372 C CA . PHE A 1 837 ? 7.530 14.868 5.005 1.00 95.94 837 PHE A CA 1
ATOM 6373 C C . PHE A 1 837 ? 6.943 13.725 5.833 1.00 95.94 837 PHE A C 1
ATOM 6375 O O . PHE A 1 837 ? 7.696 13.014 6.491 1.00 95.94 837 PHE A O 1
ATOM 6382 N N . ASN A 1 838 ? 5.627 13.541 5.772 1.00 92.12 838 ASN A N 1
ATOM 6383 C CA . ASN A 1 838 ? 4.894 12.456 6.400 1.00 92.12 838 ASN A CA 1
ATOM 6384 C C . ASN A 1 838 ? 3.966 11.808 5.369 1.00 92.12 838 ASN A C 1
ATOM 6386 O O . ASN A 1 838 ? 3.123 12.489 4.782 1.00 92.12 838 ASN A O 1
ATOM 6390 N N . ASN A 1 839 ? 4.090 10.493 5.200 1.00 87.38 839 ASN A N 1
ATOM 6391 C CA . ASN A 1 839 ? 3.295 9.734 4.229 1.00 87.38 839 ASN A CA 1
ATOM 6392 C C . ASN A 1 839 ? 2.021 9.140 4.845 1.00 87.38 839 ASN A C 1
ATOM 6394 O O . ASN A 1 839 ? 1.330 8.338 4.221 1.00 87.38 839 ASN A O 1
ATOM 6398 N N . PHE A 1 840 ? 1.726 9.455 6.108 1.00 82.69 840 PHE A N 1
ATOM 6399 C CA . PHE A 1 840 ? 0.541 9.003 6.841 1.00 82.69 840 PHE A CA 1
ATOM 6400 C C . PHE A 1 840 ? 0.374 7.474 6.875 1.00 82.69 840 PHE A C 1
ATOM 6402 O O . PHE A 1 840 ? -0.741 6.957 6.949 1.00 82.69 840 PHE A O 1
ATOM 6409 N N . GLY A 1 841 ? 1.482 6.734 6.769 1.00 76.19 841 GLY A N 1
ATOM 6410 C CA . GLY A 1 841 ? 1.475 5.275 6.654 1.00 76.19 841 GLY A CA 1
ATOM 6411 C C . GLY A 1 841 ? 0.889 4.736 5.340 1.00 76.19 841 GLY A C 1
ATOM 6412 O O . GLY A 1 841 ? 0.594 3.545 5.262 1.00 76.19 841 GLY A O 1
ATOM 6413 N N . ARG A 1 842 ? 0.716 5.575 4.309 1.00 77.12 842 ARG A N 1
ATOM 6414 C CA . ARG A 1 842 ? 0.166 5.200 2.990 1.00 77.12 842 ARG A CA 1
ATOM 6415 C C . ARG A 1 842 ? 1.200 4.556 2.058 1.00 77.12 842 ARG A C 1
ATOM 6417 O O . ARG A 1 842 ? 0.836 4.095 0.977 1.00 77.12 842 ARG A O 1
ATOM 6424 N N . GLY A 1 843 ? 2.451 4.446 2.505 1.00 76.56 843 GLY A N 1
ATOM 6425 C CA . GLY A 1 843 ? 3.563 3.798 1.808 1.00 76.56 843 GLY A CA 1
ATOM 6426 C C . GLY A 1 843 ? 4.596 4.801 1.293 1.00 76.56 843 GLY A C 1
ATOM 6427 O O . GLY A 1 843 ? 4.634 5.926 1.776 1.00 76.56 843 GLY A O 1
ATOM 6428 N N . GLY A 1 844 ? 5.472 4.387 0.378 1.00 84.94 844 GLY A N 1
ATOM 6429 C CA . GLY A 1 844 ? 6.635 5.192 -0.030 1.00 84.94 844 GLY A CA 1
ATOM 6430 C C . GLY A 1 844 ? 7.698 5.393 1.063 1.00 84.94 844 GLY A C 1
ATOM 6431 O O . GLY A 1 844 ? 7.619 4.797 2.140 1.00 84.94 844 GLY A O 1
ATOM 6432 N N . LEU A 1 845 ? 8.713 6.213 0.783 1.00 88.12 845 LEU A N 1
ATOM 6433 C CA . LEU A 1 845 ? 9.690 6.704 1.762 1.00 88.12 845 LEU A CA 1
ATOM 6434 C C . LEU A 1 845 ? 9.378 8.164 2.098 1.00 88.12 845 LEU A C 1
ATOM 6436 O O . LEU A 1 845 ? 9.442 9.024 1.229 1.00 88.12 845 LEU A O 1
ATOM 6440 N N . GLU A 1 846 ? 9.049 8.421 3.360 1.00 91.69 846 GLU A N 1
ATOM 6441 C CA . GLU A 1 846 ? 8.712 9.757 3.858 1.00 91.69 846 GLU A CA 1
ATOM 6442 C C . GLU A 1 846 ? 9.956 10.620 4.132 1.00 91.69 846 GLU A C 1
ATOM 6444 O O . GLU A 1 846 ? 11.099 10.205 3.924 1.00 91.69 846 GLU A O 1
ATOM 6449 N N . GLY A 1 847 ? 9.737 11.825 4.660 1.00 93.75 847 GLY A N 1
ATOM 6450 C CA . GLY A 1 847 ? 10.803 12.756 5.024 1.00 93.75 847 GLY A CA 1
ATOM 6451 C C . GLY A 1 847 ? 11.344 13.555 3.841 1.00 93.75 847 GLY A C 1
ATOM 6452 O O . GLY A 1 847 ? 12.429 14.129 3.939 1.00 93.75 847 GLY A O 1
ATOM 6453 N N . ASP A 1 848 ? 10.598 13.610 2.737 1.00 96.50 848 ASP A N 1
ATOM 6454 C CA . ASP A 1 848 ? 11.088 14.118 1.462 1.00 96.50 848 ASP A CA 1
ATOM 6455 C C . ASP A 1 848 ? 10.238 15.229 0.839 1.00 96.50 848 ASP A C 1
ATOM 6457 O O . ASP A 1 848 ? 10.375 15.520 -0.348 1.00 96.50 848 ASP A O 1
ATOM 6461 N N . GLY A 1 849 ? 9.443 15.933 1.648 1.00 97.44 849 GLY A N 1
ATOM 6462 C CA . GLY A 1 849 ? 8.772 17.159 1.218 1.00 97.44 849 GLY A CA 1
ATOM 6463 C C . GLY A 1 849 ? 9.747 18.165 0.588 1.00 97.44 849 GLY A C 1
ATOM 6464 O O . GLY A 1 849 ? 10.939 18.214 0.923 1.00 97.44 849 GLY A O 1
ATOM 6465 N N . VAL A 1 850 ? 9.250 18.962 -0.359 1.00 98.62 850 VAL A N 1
ATOM 6466 C CA . VAL A 1 850 ? 10.082 19.846 -1.188 1.00 98.62 850 VAL A CA 1
ATOM 6467 C C . VAL A 1 850 ? 10.626 21.015 -0.370 1.00 98.62 850 VAL A C 1
ATOM 6469 O O . VAL A 1 850 ? 9.896 21.694 0.348 1.00 98.62 850 VAL A O 1
ATOM 6472 N N . ILE A 1 851 ? 11.914 21.308 -0.520 1.00 98.38 851 ILE A N 1
ATOM 6473 C CA . ILE A 1 851 ? 12.526 22.539 -0.022 1.00 98.38 851 ILE A CA 1
ATOM 6474 C C . ILE A 1 851 ? 12.504 23.552 -1.162 1.00 98.38 851 ILE A C 1
ATOM 6476 O O . ILE A 1 851 ? 13.233 23.403 -2.142 1.00 98.38 851 ILE A O 1
ATOM 6480 N N . ALA A 1 852 ? 11.663 24.572 -1.035 1.00 98.25 852 ALA A N 1
ATOM 6481 C CA . ALA A 1 852 ? 11.462 25.588 -2.054 1.00 98.25 852 ALA A CA 1
ATOM 6482 C C . ALA A 1 852 ? 12.059 26.922 -1.599 1.00 98.25 852 ALA A C 1
ATOM 6484 O O . ALA A 1 852 ? 11.643 27.491 -0.586 1.00 98.25 852 ALA A O 1
ATOM 6485 N N . THR A 1 853 ? 13.029 27.445 -2.343 1.00 97.94 853 THR A N 1
ATOM 6486 C CA . THR A 1 853 ? 13.604 28.766 -2.085 1.00 97.94 853 THR A CA 1
ATOM 6487 C C . THR A 1 853 ? 13.336 29.714 -3.240 1.00 97.94 853 THR A C 1
ATOM 6489 O O . THR A 1 853 ? 13.528 29.358 -4.398 1.00 97.94 853 THR A O 1
ATOM 6492 N N . CYS A 1 854 ? 12.904 30.935 -2.929 1.00 96.62 854 CYS A N 1
ATOM 6493 C CA . CYS A 1 854 ? 12.788 32.011 -3.907 1.00 96.62 854 CYS A CA 1
ATOM 6494 C C . CYS A 1 854 ? 13.849 33.080 -3.682 1.00 96.62 854 CYS A C 1
ATOM 6496 O O . CYS A 1 854 ? 14.462 33.158 -2.611 1.00 96.62 854 CYS A O 1
ATOM 6498 N N . GLN A 1 855 ? 14.058 33.900 -4.714 1.00 95.88 855 GLN A N 1
ATOM 6499 C CA . GLN A 1 855 ? 15.079 34.950 -4.729 1.00 95.88 855 GLN A CA 1
ATOM 6500 C C . GLN A 1 855 ? 16.482 34.396 -4.483 1.00 95.88 855 GLN A C 1
ATOM 6502 O O . GLN A 1 855 ? 17.351 35.103 -3.984 1.00 95.88 855 GLN A O 1
ATOM 6507 N N . ASP A 1 856 ? 16.681 33.112 -4.775 1.00 96.56 856 ASP A N 1
ATOM 6508 C CA . ASP A 1 856 ? 17.826 32.354 -4.300 1.00 96.56 856 ASP A CA 1
ATOM 6509 C C . ASP A 1 856 ? 19.123 32.952 -4.869 1.00 96.56 856 ASP A C 1
ATOM 6511 O O . ASP A 1 856 ? 19.212 33.261 -6.054 1.00 96.56 856 ASP A O 1
ATOM 6515 N N . MET A 1 857 ? 20.107 33.187 -3.998 1.00 95.25 857 MET A N 1
ATOM 6516 C CA . MET A 1 857 ? 21.440 33.699 -4.350 1.00 95.25 857 MET A CA 1
ATOM 6517 C C . MET A 1 857 ? 21.492 35.089 -5.015 1.00 95.25 857 MET A C 1
ATOM 6519 O O . MET A 1 857 ? 22.545 35.489 -5.510 1.00 95.25 857 MET A O 1
ATOM 6523 N N . PHE A 1 858 ? 20.416 35.884 -4.967 1.00 96.12 858 PHE A N 1
ATOM 6524 C CA . PHE A 1 858 ? 20.357 37.191 -5.637 1.00 96.12 858 PHE A CA 1
ATOM 6525 C C . PHE A 1 858 ? 21.528 38.146 -5.321 1.00 96.12 858 PHE A C 1
ATOM 6527 O O . PHE A 1 858 ? 21.980 38.876 -6.213 1.00 96.12 858 PHE A O 1
ATOM 6534 N N . TYR A 1 859 ? 22.004 38.169 -4.068 1.00 95.25 859 TYR A N 1
ATOM 6535 C CA . TYR A 1 859 ? 23.113 39.024 -3.619 1.00 95.25 859 TYR A CA 1
ATOM 6536 C C . TYR A 1 859 ? 24.489 38.363 -3.733 1.00 95.25 859 TYR A C 1
ATOM 6538 O O . TYR A 1 859 ? 25.501 39.057 -3.644 1.00 95.25 859 TYR A O 1
ATOM 6546 N N . THR A 1 860 ? 24.542 37.041 -3.877 1.00 94.44 860 THR A N 1
ATOM 6547 C CA . THR A 1 860 ? 25.785 36.264 -3.782 1.00 94.44 860 THR A CA 1
ATOM 6548 C C . THR A 1 860 ? 26.269 35.742 -5.127 1.00 94.44 860 THR A C 1
ATOM 6550 O O . THR A 1 860 ? 27.464 35.490 -5.265 1.00 94.44 860 THR A O 1
ATOM 6553 N N . ASP A 1 861 ? 25.386 35.622 -6.121 1.00 92.31 861 ASP A N 1
ATOM 6554 C CA . ASP A 1 861 ? 25.732 35.149 -7.457 1.00 92.31 861 ASP A CA 1
ATOM 6555 C C . ASP A 1 861 ? 24.874 35.818 -8.541 1.00 92.31 861 ASP A C 1
ATOM 6557 O O . ASP A 1 861 ? 23.677 35.565 -8.673 1.00 92.31 861 ASP A O 1
ATOM 6561 N N . SER A 1 862 ? 25.497 36.659 -9.368 1.00 87.62 862 SER A N 1
ATOM 6562 C CA . SER A 1 862 ? 24.816 37.303 -10.495 1.00 87.62 862 SER A CA 1
ATOM 6563 C C . SER A 1 862 ? 24.487 36.343 -11.643 1.00 87.62 862 SER A C 1
ATOM 6565 O O . SER A 1 862 ? 23.666 36.703 -12.484 1.00 87.62 862 SER A O 1
ATOM 6567 N N . GLN A 1 863 ? 25.085 35.144 -11.689 1.00 88.31 863 GLN A N 1
ATOM 6568 C CA . GLN A 1 863 ? 24.748 34.108 -12.674 1.00 88.31 863 GLN A CA 1
ATOM 6569 C C . GLN A 1 863 ? 23.487 33.325 -12.288 1.00 88.31 863 GLN A C 1
ATOM 6571 O O . GLN A 1 863 ? 22.817 32.776 -13.160 1.00 88.31 863 GLN A O 1
ATOM 6576 N N . SER A 1 864 ? 23.118 33.322 -11.003 1.00 89.12 864 SER A N 1
ATOM 6577 C CA . SER A 1 864 ? 21.881 32.724 -10.483 1.00 89.12 864 SER A CA 1
ATOM 6578 C C . SER A 1 864 ? 20.693 33.680 -10.656 1.00 89.12 864 SER A C 1
ATOM 6580 O O . SER A 1 864 ? 20.033 34.088 -9.700 1.00 89.12 864 SER A O 1
ATOM 6582 N N . ARG A 1 865 ? 20.457 34.099 -11.903 1.00 91.88 865 ARG A N 1
ATOM 6583 C CA . ARG A 1 865 ? 19.383 35.011 -12.322 1.00 91.88 865 ARG A CA 1
ATOM 6584 C C . ARG A 1 865 ? 18.754 34.517 -13.614 1.00 91.88 865 ARG A C 1
ATOM 6586 O O . ARG A 1 865 ? 19.379 33.774 -14.364 1.00 91.88 865 ARG A O 1
ATOM 6593 N N . ASN A 1 866 ? 17.534 34.970 -13.889 1.00 91.69 866 ASN A N 1
ATOM 6594 C CA . ASN A 1 866 ? 16.800 34.652 -15.118 1.00 91.69 866 ASN A CA 1
ATOM 6595 C C . ASN A 1 866 ? 16.640 33.145 -15.379 1.00 91.69 866 ASN A C 1
ATOM 6597 O O . ASN A 1 866 ? 16.694 32.701 -16.525 1.00 91.69 866 ASN A O 1
ATOM 6601 N N . ASN A 1 867 ? 16.491 32.354 -14.315 1.00 90.88 867 ASN A N 1
ATOM 6602 C CA . ASN A 1 867 ? 16.352 30.907 -14.409 1.00 90.88 867 ASN A CA 1
ATOM 6603 C C . ASN A 1 867 ? 15.571 30.352 -13.199 1.00 90.88 867 ASN A C 1
ATOM 6605 O O . ASN A 1 867 ? 15.196 31.098 -12.289 1.00 90.88 867 ASN A O 1
ATOM 6609 N N . ALA A 1 868 ? 15.363 29.046 -13.172 1.00 93.94 868 ALA A N 1
ATOM 6610 C CA . ALA A 1 868 ? 14.952 28.274 -12.009 1.00 93.94 868 ALA A CA 1
ATOM 6611 C C . ALA A 1 868 ? 15.558 26.863 -12.123 1.00 93.94 868 ALA A C 1
ATOM 6613 O O . ALA A 1 868 ? 16.244 26.554 -13.096 1.00 93.94 868 ALA A O 1
ATOM 6614 N N . ASN A 1 869 ? 15.444 26.042 -11.082 1.00 93.81 869 ASN A N 1
ATOM 6615 C CA . ASN A 1 869 ? 15.751 24.614 -11.191 1.00 93.81 869 ASN A CA 1
ATOM 6616 C C . ASN A 1 869 ? 15.124 23.806 -10.062 1.00 93.81 869 ASN A C 1
ATOM 6618 O O . ASN A 1 869 ? 14.956 24.290 -8.938 1.00 93.81 869 ASN A O 1
ATOM 6622 N N . PHE A 1 870 ? 14.931 22.524 -10.348 1.00 97.56 870 PHE A N 1
ATOM 6623 C CA . PHE A 1 870 ? 14.541 21.511 -9.390 1.00 97.56 870 PHE A CA 1
ATOM 6624 C C . PHE A 1 870 ? 15.567 20.377 -9.365 1.00 97.56 870 PHE A C 1
ATOM 6626 O O . PHE A 1 870 ? 15.855 19.731 -10.370 1.00 97.56 870 PHE A O 1
ATOM 6633 N N . MET A 1 871 ? 16.117 20.102 -8.187 1.00 95.19 871 MET A N 1
ATOM 6634 C CA . MET A 1 871 ? 16.959 18.933 -7.952 1.00 95.19 871 MET A CA 1
ATOM 6635 C C . MET A 1 871 ? 16.104 17.799 -7.393 1.00 95.19 871 MET A C 1
ATOM 6637 O O . MET A 1 871 ? 15.565 17.922 -6.291 1.00 95.19 871 MET A O 1
ATOM 6641 N N . THR A 1 872 ? 16.023 16.694 -8.136 1.00 96.56 872 THR A N 1
ATOM 6642 C CA . THR A 1 872 ? 15.201 15.528 -7.786 1.00 96.56 872 THR A CA 1
ATOM 6643 C C . THR A 1 872 ? 16.068 14.348 -7.345 1.00 96.56 872 THR A C 1
ATOM 6645 O O . THR A 1 872 ? 16.490 13.549 -8.184 1.00 96.56 872 THR A O 1
ATOM 6648 N N . PRO A 1 873 ? 16.371 14.194 -6.046 1.00 95.31 873 PRO A N 1
ATOM 6649 C CA . PRO A 1 873 ? 16.997 12.976 -5.555 1.00 95.31 873 PRO A CA 1
ATOM 6650 C C . PRO A 1 873 ? 15.987 11.816 -5.538 1.00 95.31 873 PRO A C 1
ATOM 6652 O O . PRO A 1 873 ? 14.783 11.992 -5.752 1.00 95.31 873 PRO A O 1
ATOM 6655 N N . ALA A 1 874 ? 16.493 10.616 -5.250 1.00 92.75 874 ALA A N 1
ATOM 6656 C CA . ALA A 1 874 ? 15.656 9.452 -4.991 1.00 92.75 874 ALA A CA 1
ATOM 6657 C C . ALA A 1 874 ? 14.677 9.705 -3.826 1.00 92.75 874 ALA A C 1
ATOM 6659 O O . ALA A 1 874 ? 14.923 10.549 -2.965 1.00 92.75 874 ALA A O 1
ATOM 6660 N N . GLU A 1 875 ? 13.594 8.938 -3.803 1.00 94.50 875 GLU A N 1
ATOM 6661 C CA . GLU A 1 875 ? 12.597 8.892 -2.731 1.00 94.50 875 GLU A CA 1
ATOM 6662 C C . GLU A 1 875 ? 13.208 8.813 -1.328 1.00 94.50 875 GLU A C 1
ATOM 6664 O O . GLU A 1 875 ? 14.235 8.155 -1.125 1.00 94.50 875 GLU A O 1
ATOM 6669 N N . GLY A 1 876 ? 12.587 9.502 -0.366 1.00 92.19 876 GLY A N 1
ATOM 6670 C CA . GLY A 1 876 ? 13.100 9.645 1.000 1.00 92.19 876 GLY A CA 1
ATOM 6671 C C . GLY A 1 876 ? 14.158 10.745 1.164 1.00 92.19 876 GLY A C 1
ATOM 6672 O O . GLY A 1 876 ? 14.746 10.891 2.234 1.00 92.19 876 GLY A O 1
ATOM 6673 N N . GLN A 1 877 ? 14.431 11.524 0.112 1.00 95.88 877 GLN A N 1
ATOM 6674 C CA . GLN A 1 877 ? 15.265 12.726 0.165 1.00 95.88 877 GLN A CA 1
ATOM 6675 C C . GLN A 1 877 ? 14.519 13.914 -0.441 1.00 95.88 877 GLN A C 1
ATOM 6677 O O . GLN A 1 877 ? 14.015 13.822 -1.561 1.00 95.88 877 GLN A O 1
ATOM 6682 N N . SER A 1 878 ? 14.480 15.038 0.279 1.00 96.62 878 SER A N 1
ATOM 6683 C CA . SER A 1 878 ? 13.785 16.245 -0.175 1.00 96.62 878 SER A CA 1
ATOM 6684 C C . SER A 1 878 ? 14.256 16.715 -1.546 1.00 96.62 878 SER A C 1
ATOM 6686 O O . SER A 1 878 ? 15.446 16.977 -1.748 1.00 96.62 878 SER A O 1
ATOM 6688 N N . GLY A 1 879 ? 13.300 16.903 -2.458 1.00 96.50 879 GLY A N 1
ATOM 6689 C CA . GLY A 1 879 ? 13.518 17.698 -3.662 1.00 96.50 879 GLY A CA 1
ATOM 6690 C C . GLY A 1 879 ? 13.869 19.139 -3.296 1.00 96.50 879 GLY A C 1
ATOM 6691 O O . GLY A 1 879 ? 13.396 19.659 -2.282 1.00 96.50 879 GLY A O 1
ATOM 6692 N N . ARG A 1 880 ? 14.712 19.792 -4.098 1.00 97.06 880 ARG A N 1
ATOM 6693 C CA . ARG A 1 880 ? 15.105 21.187 -3.860 1.00 97.06 880 ARG A CA 1
ATOM 6694 C C . ARG A 1 880 ? 14.801 22.042 -5.078 1.00 97.06 880 ARG A C 1
ATOM 6696 O O . ARG A 1 880 ? 15.486 21.930 -6.090 1.00 97.06 880 ARG A O 1
ATOM 6703 N N . MET A 1 881 ? 13.811 22.915 -4.931 1.00 98.19 881 MET A N 1
ATOM 6704 C CA . MET A 1 881 ? 13.400 23.891 -5.934 1.00 98.19 881 MET A CA 1
ATOM 6705 C C . MET A 1 881 ? 14.027 25.249 -5.620 1.00 98.19 881 MET A C 1
ATOM 6707 O O . MET A 1 881 ? 13.911 25.737 -4.495 1.00 98.19 881 MET A O 1
ATOM 6711 N N . ARG A 1 882 ? 14.682 25.861 -6.607 1.00 96.94 882 ARG A N 1
ATOM 6712 C CA . ARG A 1 882 ? 15.276 27.198 -6.506 1.00 96.94 882 ARG A CA 1
ATOM 6713 C C . ARG A 1 882 ? 14.691 28.099 -7.581 1.00 96.94 882 ARG A C 1
ATOM 6715 O O . ARG A 1 882 ? 14.905 27.869 -8.767 1.00 96.94 882 ARG A O 1
ATOM 6722 N N . MET A 1 883 ? 13.994 29.139 -7.147 1.00 97.62 883 MET A N 1
ATOM 6723 C CA . MET A 1 883 ? 13.440 30.184 -8.000 1.00 97.62 883 MET A CA 1
ATOM 6724 C C . MET A 1 883 ? 14.342 31.415 -7.936 1.00 97.62 883 MET A C 1
ATOM 6726 O O . MET A 1 883 ? 14.675 31.888 -6.842 1.00 97.62 883 MET A O 1
ATOM 6730 N N . TYR A 1 884 ? 14.713 31.959 -9.096 1.00 97.31 884 TYR A N 1
ATOM 6731 C CA . TYR A 1 884 ? 15.566 33.144 -9.176 1.00 97.31 884 TYR A CA 1
ATOM 6732 C C . TYR A 1 884 ? 14.794 34.402 -9.575 1.00 97.31 884 TYR A C 1
ATOM 6734 O O . TYR A 1 884 ? 13.683 34.361 -10.107 1.00 97.31 884 TYR A O 1
ATOM 6742 N N . VAL A 1 885 ? 15.420 35.552 -9.323 1.00 97.06 885 VAL A N 1
ATOM 6743 C CA . VAL A 1 885 ? 14.957 36.843 -9.842 1.00 97.06 885 VAL A CA 1
ATOM 6744 C C . VAL A 1 885 ? 15.360 36.974 -11.308 1.00 97.06 885 VAL A C 1
ATOM 6746 O O . VAL A 1 885 ? 16.468 36.606 -11.704 1.00 97.06 885 VAL A O 1
ATOM 6749 N N . PHE A 1 886 ? 14.460 37.545 -12.097 1.00 95.69 886 PHE A N 1
ATOM 6750 C CA . PHE A 1 886 ? 14.658 37.912 -13.487 1.00 95.69 886 PHE A CA 1
ATOM 6751 C C . PHE A 1 886 ? 14.939 39.414 -13.585 1.00 95.69 886 PHE A C 1
ATOM 6753 O O . PHE A 1 886 ? 14.138 40.241 -13.145 1.00 95.69 886 PHE A O 1
ATOM 6760 N N . ASP A 1 887 ? 16.083 39.777 -14.159 1.00 93.62 887 ASP A N 1
ATOM 6761 C CA . ASP A 1 887 ? 16.536 41.162 -14.323 1.00 93.62 887 ASP A CA 1
ATOM 6762 C C . ASP A 1 887 ? 16.564 41.646 -15.779 1.00 93.62 887 ASP A C 1
ATOM 6764 O O . ASP A 1 887 ? 17.127 42.691 -16.096 1.00 93.62 887 ASP A O 1
ATOM 6768 N N . VAL A 1 888 ? 15.859 40.926 -16.649 1.00 91.75 888 VAL A N 1
ATOM 6769 C CA . VAL A 1 888 ? 15.597 41.307 -18.045 1.00 91.75 888 VAL A CA 1
ATOM 6770 C C . VAL A 1 888 ? 14.574 42.439 -18.200 1.00 91.75 888 VAL A C 1
ATOM 6772 O O . VAL A 1 888 ? 14.545 43.102 -19.236 1.00 91.75 888 VAL A O 1
ATOM 6775 N N . THR A 1 889 ? 13.744 42.695 -17.186 1.00 92.88 889 THR A N 1
ATOM 6776 C CA . THR A 1 889 ? 12.819 43.838 -17.147 1.00 92.88 889 THR A CA 1
ATOM 6777 C C . THR A 1 889 ? 13.216 44.831 -16.060 1.00 92.88 889 THR A C 1
ATOM 6779 O O . THR A 1 889 ? 13.896 44.485 -15.095 1.00 92.88 889 THR A O 1
ATOM 6782 N N . ASN A 1 890 ? 12.734 46.071 -16.177 1.00 92.06 890 ASN A N 1
ATOM 6783 C CA . ASN A 1 890 ? 12.860 47.080 -15.129 1.00 92.06 890 ASN A CA 1
ATOM 6784 C C . ASN A 1 890 ? 11.472 47.635 -14.751 1.00 92.06 890 ASN A C 1
ATOM 6786 O O . ASN A 1 890 ? 10.842 48.267 -15.605 1.00 92.06 890 ASN A O 1
ATOM 6790 N N . PRO A 1 891 ? 10.986 47.440 -13.511 1.00 94.31 891 PRO A N 1
ATOM 6791 C CA . PRO A 1 891 ? 11.622 46.718 -12.399 1.00 94.31 891 PRO A CA 1
ATOM 6792 C C . PRO A 1 891 ? 11.864 45.223 -12.667 1.00 94.31 891 PRO A C 1
ATOM 6794 O O . PRO A 1 891 ? 11.209 44.626 -13.526 1.00 94.31 891 PRO A O 1
ATOM 6797 N N . THR A 1 892 ? 12.807 44.637 -11.923 1.00 95.88 892 THR A N 1
ATOM 6798 C CA . THR A 1 892 ? 13.078 43.187 -11.920 1.00 95.88 892 THR A CA 1
ATOM 6799 C C . THR A 1 892 ? 11.853 42.392 -11.458 1.00 95.88 892 THR A C 1
ATOM 6801 O O . THR A 1 892 ? 11.025 42.898 -10.696 1.00 95.88 892 THR A O 1
ATOM 6804 N N . ARG A 1 893 ? 11.726 41.141 -11.914 1.00 95.50 893 ARG A N 1
ATOM 6805 C CA . ARG A 1 893 ? 10.574 40.260 -11.655 1.00 95.50 893 ARG A CA 1
ATOM 6806 C C . ARG A 1 893 ? 11.003 39.036 -10.860 1.00 95.50 893 ARG A C 1
ATOM 6808 O O . ARG A 1 893 ? 12.055 38.470 -11.120 1.00 95.50 893 ARG A O 1
ATOM 6815 N N . ASP A 1 894 ? 10.197 38.616 -9.894 1.00 96.50 894 ASP A N 1
ATOM 6816 C CA . ASP A 1 894 ? 10.468 37.392 -9.136 1.00 96.50 894 ASP A CA 1
ATOM 6817 C C . ASP A 1 894 ? 9.868 36.180 -9.860 1.00 96.50 894 ASP A C 1
ATOM 6819 O O . ASP A 1 894 ? 8.663 36.169 -10.137 1.00 96.50 894 ASP A O 1
ATOM 6823 N N . GLY A 1 895 ? 10.693 35.164 -10.139 1.00 95.50 895 GLY A N 1
ATOM 6824 C CA . GLY A 1 895 ? 10.257 33.898 -10.731 1.00 95.50 895 GLY A CA 1
ATOM 6825 C C . GLY A 1 895 ? 9.165 33.204 -9.917 1.00 95.50 895 GLY A C 1
ATOM 6826 O O . GLY A 1 895 ? 8.309 32.536 -10.487 1.00 95.50 895 GLY A O 1
ATOM 6827 N N . ALA A 1 896 ? 9.127 33.421 -8.599 1.00 97.00 896 ALA A N 1
ATOM 6828 C CA . ALA A 1 896 ? 8.124 32.837 -7.714 1.00 97.00 896 ALA A CA 1
ATOM 6829 C C . ALA A 1 896 ? 6.689 33.348 -7.938 1.00 97.00 896 ALA A C 1
ATOM 6831 O O . ALA A 1 896 ? 5.767 32.735 -7.406 1.00 97.00 896 ALA A O 1
ATOM 6832 N N . PHE A 1 897 ? 6.474 34.432 -8.698 1.00 97.00 897 PHE A N 1
ATOM 6833 C CA . PHE A 1 897 ? 5.133 34.903 -9.087 1.00 97.00 897 PHE A CA 1
ATOM 6834 C C . PHE A 1 897 ? 4.643 34.347 -10.431 1.00 97.00 897 PHE A C 1
ATOM 6836 O O . PHE A 1 897 ? 3.480 34.551 -10.769 1.00 97.00 897 PHE A O 1
ATOM 6843 N N . ASP A 1 898 ? 5.498 33.676 -11.206 1.00 96.06 898 ASP A N 1
ATOM 6844 C CA . ASP A 1 898 ? 5.070 32.962 -12.409 1.00 96.06 898 ASP A CA 1
ATOM 6845 C C . ASP A 1 898 ? 4.776 31.506 -12.020 1.00 96.06 898 ASP A C 1
ATOM 6847 O O . ASP A 1 898 ? 5.676 30.668 -11.919 1.00 96.06 898 ASP A O 1
ATOM 6851 N N . ASN A 1 899 ? 3.500 31.212 -11.760 1.00 96.38 899 ASN A N 1
ATOM 6852 C CA . ASN A 1 899 ? 3.017 29.867 -11.450 1.00 96.38 899 ASN A CA 1
ATOM 6853 C C . ASN A 1 899 ? 3.408 28.869 -12.546 1.00 96.38 899 ASN A C 1
ATOM 6855 O O . ASN A 1 899 ? 3.664 27.710 -12.237 1.00 96.38 899 ASN A O 1
ATOM 6859 N N . GLY A 1 900 ? 3.525 29.312 -13.805 1.00 94.94 900 GLY A N 1
ATOM 6860 C CA . GLY A 1 900 ? 4.015 28.472 -14.895 1.00 94.94 900 GLY A CA 1
ATOM 6861 C C . GLY A 1 900 ? 5.431 27.953 -14.640 1.00 94.94 900 GLY A C 1
ATOM 6862 O O . GLY A 1 900 ? 5.689 26.771 -14.844 1.00 94.94 900 GLY A O 1
ATOM 6863 N N . VAL A 1 901 ? 6.333 28.791 -14.123 1.00 96.12 901 VAL A N 1
ATOM 6864 C CA . VAL A 1 901 ? 7.694 28.352 -13.766 1.00 96.12 901 VAL A CA 1
ATOM 6865 C C . VAL A 1 901 ? 7.669 27.440 -12.540 1.00 96.12 901 VAL A C 1
ATOM 6867 O O . VAL A 1 901 ? 8.309 26.397 -12.551 1.00 96.12 901 VAL A O 1
ATOM 6870 N N . VAL A 1 902 ? 6.872 27.749 -11.511 1.00 97.81 902 VAL A N 1
ATOM 6871 C CA . VAL A 1 902 ? 6.761 26.871 -10.326 1.00 97.81 902 VAL A CA 1
ATOM 6872 C C . VAL A 1 902 ? 6.230 25.478 -10.704 1.00 97.81 902 VAL A C 1
ATOM 6874 O O . VAL A 1 902 ? 6.760 24.467 -10.245 1.00 97.81 902 VAL A O 1
ATOM 6877 N N . TYR A 1 903 ? 5.211 25.402 -11.563 1.00 98.06 903 TYR A N 1
ATOM 6878 C CA . TYR A 1 903 ? 4.664 24.135 -12.056 1.00 98.06 903 TYR A CA 1
ATOM 6879 C C . TYR A 1 903 ? 5.626 23.389 -12.978 1.00 98.06 903 TYR A C 1
ATOM 6881 O O . TYR A 1 903 ? 5.679 22.161 -12.913 1.00 98.06 903 TYR A O 1
ATOM 6889 N N . HIS A 1 904 ? 6.409 24.111 -13.781 1.00 98.06 904 HIS A N 1
ATOM 6890 C CA . HIS A 1 904 ? 7.492 23.530 -14.567 1.00 98.06 904 HIS A CA 1
ATOM 6891 C C . HIS A 1 904 ? 8.508 22.829 -13.651 1.00 98.06 904 HIS A C 1
ATOM 6893 O O . HIS A 1 904 ? 8.775 21.642 -13.822 1.00 98.06 904 HIS A O 1
ATOM 6899 N N . GLU A 1 905 ? 8.999 23.507 -12.612 1.00 98.00 905 GLU A N 1
ATOM 6900 C CA . GLU A 1 905 ? 9.962 22.911 -11.677 1.00 98.00 905 GLU A CA 1
ATOM 6901 C C . GLU A 1 905 ? 9.393 21.684 -10.946 1.00 98.00 905 GLU A C 1
ATOM 6903 O O . GLU A 1 905 ? 10.065 20.662 -10.797 1.00 98.00 905 GLU A O 1
ATOM 6908 N N . TRP A 1 906 ? 8.119 21.721 -10.551 1.00 98.00 906 TRP A N 1
ATOM 6909 C CA . TRP A 1 906 ? 7.444 20.540 -10.004 1.00 98.00 906 TRP A CA 1
ATOM 6910 C C . TRP A 1 906 ? 7.306 19.393 -11.017 1.00 98.00 906 TRP A C 1
ATOM 6912 O O . TRP A 1 906 ? 7.357 18.221 -10.632 1.00 98.00 906 TRP A O 1
ATOM 6922 N N . GLY A 1 907 ? 7.178 19.708 -12.307 1.00 97.94 907 GLY A N 1
ATOM 6923 C CA . GLY A 1 907 ? 7.184 18.740 -13.401 1.00 97.94 907 GLY A CA 1
ATOM 6924 C C . GLY A 1 907 ? 8.483 17.932 -13.489 1.00 97.94 907 GLY A C 1
ATOM 6925 O O . GLY A 1 907 ? 8.431 16.722 -13.740 1.00 97.94 907 GLY A O 1
ATOM 6926 N N . HIS A 1 908 ? 9.632 18.545 -13.183 1.00 98.12 908 HIS A N 1
ATOM 6927 C CA . HIS A 1 908 ? 10.923 17.847 -13.078 1.00 98.12 908 HIS A CA 1
ATOM 6928 C C . HIS A 1 908 ? 10.940 16.864 -11.911 1.00 98.12 908 HIS A C 1
ATOM 6930 O O . HIS A 1 908 ? 11.401 15.727 -12.058 1.00 98.12 908 HIS A O 1
ATOM 6936 N N . GLY A 1 909 ? 10.388 17.274 -10.765 1.00 96.94 909 GLY A N 1
ATOM 6937 C CA . GLY A 1 909 ? 10.179 16.412 -9.603 1.00 96.94 909 GLY A CA 1
ATOM 6938 C C . GLY A 1 909 ? 9.345 15.174 -9.942 1.00 96.94 909 GLY A C 1
ATOM 6939 O O . GLY A 1 909 ? 9.778 14.043 -9.718 1.00 96.94 909 GLY A O 1
ATOM 6940 N N . LEU A 1 910 ? 8.171 15.393 -10.539 1.00 98.12 910 LEU A N 1
ATOM 6941 C CA . LEU A 1 910 ? 7.238 14.343 -10.952 1.00 98.12 910 LEU A CA 1
ATOM 6942 C C . LEU A 1 910 ? 7.869 13.367 -11.955 1.00 98.12 910 LEU A C 1
ATOM 6944 O O . LEU A 1 910 ? 7.898 12.157 -11.728 1.00 98.12 910 LEU A O 1
ATOM 6948 N N . SER A 1 911 ? 8.362 13.885 -13.081 1.00 97.44 911 SER A N 1
ATOM 6949 C CA . SER A 1 911 ? 8.837 13.062 -14.197 1.00 97.44 911 SER A CA 1
ATOM 6950 C C . SER A 1 911 ? 10.073 12.240 -13.822 1.00 97.44 911 SER A C 1
ATOM 6952 O O . SER A 1 911 ? 10.160 11.067 -14.198 1.00 97.44 911 SER A O 1
ATOM 6954 N N . SER A 1 912 ? 10.979 12.807 -13.016 1.00 96.00 912 SER A N 1
ATOM 6955 C CA . SER A 1 912 ? 12.186 12.121 -12.540 1.00 96.00 912 SER A CA 1
ATOM 6956 C C . SER A 1 912 ? 11.894 11.061 -11.475 1.00 96.00 912 SER A C 1
ATOM 6958 O O . SER A 1 912 ? 12.577 10.041 -11.446 1.00 96.00 912 SER A O 1
ATOM 6960 N N . ARG A 1 913 ? 10.886 11.264 -10.609 1.00 95.81 913 ARG A N 1
ATOM 6961 C CA . ARG A 1 913 ? 10.463 10.244 -9.629 1.00 95.81 913 ARG A CA 1
ATOM 6962 C C . ARG A 1 913 ? 9.688 9.100 -10.284 1.00 95.81 913 ARG A C 1
ATOM 6964 O O . ARG A 1 913 ? 9.847 7.951 -9.883 1.00 95.81 913 ARG A O 1
ATOM 6971 N N . LEU A 1 914 ? 8.858 9.381 -11.289 1.00 96.62 914 LEU A N 1
ATOM 6972 C CA . LEU A 1 914 ? 8.053 8.345 -11.944 1.00 96.62 914 LEU A CA 1
ATOM 6973 C C . LEU A 1 914 ? 8.857 7.506 -12.946 1.00 96.62 914 LEU A C 1
ATOM 6975 O O . LEU A 1 914 ? 8.724 6.280 -12.961 1.00 96.62 914 LEU A O 1
ATOM 6979 N N . THR A 1 915 ? 9.702 8.137 -13.765 1.00 89.94 915 THR A N 1
ATOM 6980 C CA . THR A 1 915 ? 10.437 7.442 -14.832 1.00 89.94 915 THR A CA 1
ATOM 6981 C C . THR A 1 915 ? 11.502 6.525 -14.244 1.00 89.94 915 THR A C 1
ATOM 6983 O O . THR A 1 915 ? 12.424 6.982 -13.582 1.00 89.94 915 THR A O 1
ATOM 6986 N N . GLY A 1 916 ? 11.403 5.217 -14.497 1.00 78.00 916 GLY A N 1
ATOM 6987 C CA . GLY A 1 916 ? 12.323 4.228 -13.917 1.00 78.00 916 GLY A CA 1
ATOM 6988 C C . GLY A 1 916 ? 12.146 3.983 -12.409 1.00 78.00 916 GLY A C 1
ATOM 6989 O O . GLY A 1 916 ? 12.912 3.205 -11.835 1.00 78.00 916 GLY A O 1
ATOM 6990 N N . GLY A 1 917 ? 11.115 4.582 -11.800 1.00 83.75 917 GLY A N 1
ATOM 6991 C CA . GLY A 1 917 ? 10.730 4.427 -10.398 1.00 83.75 917 GLY A CA 1
ATOM 6992 C C . GLY A 1 917 ? 11.500 5.322 -9.419 1.00 83.75 917 GLY A C 1
ATOM 6993 O O . GLY A 1 917 ? 12.677 5.626 -9.607 1.00 83.75 917 GLY A O 1
ATOM 6994 N N . GLY A 1 918 ? 10.851 5.666 -8.299 1.00 82.44 918 GLY A N 1
ATOM 6995 C CA . GLY A 1 918 ? 11.293 6.712 -7.362 1.00 82.44 918 GLY A CA 1
ATOM 6996 C C . GLY A 1 918 ? 12.670 6.541 -6.727 1.00 82.44 918 GLY A C 1
ATOM 6997 O O . GLY A 1 918 ? 13.232 7.497 -6.203 1.00 82.44 918 GLY A O 1
ATOM 6998 N N . ARG A 1 919 ? 13.256 5.342 -6.793 1.00 86.44 919 ARG A N 1
ATOM 6999 C CA . ARG A 1 919 ? 14.595 5.055 -6.255 1.00 86.44 919 ARG A CA 1
ATOM 7000 C C . ARG A 1 919 ? 15.730 5.288 -7.252 1.00 86.44 919 ARG A C 1
ATOM 7002 O O . ARG A 1 919 ? 16.890 5.196 -6.856 1.00 86.44 919 ARG A O 1
ATOM 7009 N N . ASN A 1 920 ? 15.427 5.572 -8.519 1.00 87.62 920 ASN A N 1
ATOM 7010 C CA . ASN A 1 920 ? 16.430 5.818 -9.551 1.00 87.62 920 ASN A CA 1
ATOM 7011 C C . ASN A 1 920 ? 16.146 7.122 -10.320 1.00 87.62 920 ASN A C 1
ATOM 7013 O O . ASN A 1 920 ? 15.563 7.075 -11.401 1.00 87.62 920 ASN A O 1
ATOM 7017 N N . PRO A 1 921 ? 16.621 8.281 -9.829 1.00 83.75 921 PRO A N 1
ATOM 7018 C CA . PRO A 1 921 ? 16.413 9.562 -10.506 1.00 83.75 921 PRO A CA 1
ATOM 7019 C C . PRO A 1 921 ? 17.255 9.730 -11.787 1.00 83.75 921 PRO A C 1
ATOM 7021 O O . PRO A 1 921 ? 17.123 10.731 -12.482 1.00 83.75 921 PRO A O 1
ATOM 7024 N N . ASN A 1 922 ? 18.113 8.764 -12.149 1.00 90.88 922 ASN A N 1
ATOM 7025 C CA . ASN A 1 922 ? 19.008 8.865 -13.315 1.00 90.88 922 ASN A CA 1
ATOM 7026 C C . ASN A 1 922 ? 18.318 8.539 -14.651 1.00 90.88 922 ASN A C 1
ATOM 7028 O O . ASN A 1 922 ? 18.973 8.208 -15.644 1.00 90.88 922 ASN A O 1
ATOM 7032 N N . CYS A 1 923 ? 16.988 8.538 -14.670 1.00 91.81 923 CYS A N 1
ATOM 7033 C CA . CYS A 1 923 ? 16.203 8.013 -15.777 1.00 91.81 923 CYS A CA 1
ATOM 7034 C C . CYS A 1 923 ? 15.718 9.059 -16.772 1.00 91.81 923 CYS A C 1
ATOM 7036 O O . CYS A 1 923 ? 15.080 8.686 -17.751 1.00 91.81 923 CYS A O 1
ATOM 7038 N N . LEU A 1 924 ? 16.089 10.323 -16.574 1.00 93.56 924 LEU A N 1
ATOM 7039 C CA . LEU A 1 924 ? 15.931 11.411 -17.541 1.00 93.56 924 LEU A CA 1
ATOM 7040 C C . LEU A 1 924 ? 17.246 12.193 -17.709 1.00 93.56 924 LEU A C 1
ATOM 7042 O O . LEU A 1 924 ? 17.247 13.401 -17.896 1.00 93.56 924 LEU A O 1
ATOM 7046 N N . SER A 1 925 ? 18.387 11.507 -17.625 1.00 88.94 925 SER A N 1
ATOM 7047 C CA . SER A 1 925 ? 19.716 12.138 -17.631 1.00 88.94 925 SER A CA 1
ATOM 7048 C C . SER A 1 925 ? 20.364 12.213 -19.017 1.00 88.94 925 SER A C 1
ATOM 7050 O O . SER A 1 925 ? 21.305 12.979 -19.211 1.00 88.94 925 SER A O 1
ATOM 7052 N N . GLY A 1 926 ? 19.904 11.418 -19.989 1.00 85.69 926 GLY A N 1
ATOM 7053 C CA . GLY A 1 926 ? 20.344 11.529 -21.383 1.00 85.69 926 GLY A CA 1
ATOM 7054 C C . GLY A 1 926 ? 19.786 12.781 -22.068 1.00 85.69 926 GLY A C 1
ATOM 7055 O O . GLY A 1 926 ? 18.725 13.256 -21.689 1.00 85.69 926 GLY A O 1
ATOM 7056 N N . LEU A 1 927 ? 20.447 13.283 -23.117 1.00 90.81 927 LEU A N 1
ATOM 7057 C CA . LEU A 1 927 ? 20.048 14.517 -23.819 1.00 90.81 927 LEU A CA 1
ATOM 7058 C C . LEU A 1 927 ? 18.572 14.516 -24.269 1.00 90.81 927 LEU A C 1
ATOM 7060 O O . LEU A 1 927 ? 17.833 15.450 -23.981 1.00 90.81 927 LEU A O 1
ATOM 7064 N N . LEU A 1 928 ? 18.118 13.453 -24.941 1.00 91.94 928 LEU A N 1
ATOM 7065 C CA . LEU A 1 928 ? 16.735 13.370 -25.431 1.00 91.94 928 LEU A CA 1
ATOM 7066 C C . LEU A 1 928 ? 15.727 13.141 -24.303 1.00 91.94 928 LEU A C 1
ATOM 7068 O O . LEU A 1 928 ? 14.654 13.734 -24.308 1.00 91.94 928 LEU A O 1
ATOM 7072 N N . SER A 1 929 ? 16.059 12.283 -23.338 1.00 93.44 929 SER A N 1
ATOM 7073 C CA . SER A 1 929 ? 15.187 11.991 -22.198 1.00 93.44 929 SER A CA 1
ATOM 7074 C C . SER A 1 929 ? 15.071 13.182 -21.245 1.00 93.44 929 SER A C 1
ATOM 7076 O O . SER A 1 929 ? 13.978 13.478 -20.783 1.00 93.44 929 SER A O 1
ATOM 7078 N N . GLY A 1 930 ? 16.166 13.906 -21.009 1.00 90.44 930 GLY A N 1
ATOM 7079 C CA . GLY A 1 930 ? 16.181 15.156 -20.253 1.00 90.44 930 GLY A CA 1
ATOM 7080 C C . GLY A 1 930 ? 15.419 16.256 -20.980 1.00 90.44 930 GLY A C 1
ATOM 7081 O O . GLY A 1 930 ? 14.635 16.959 -20.357 1.00 90.44 930 GLY A O 1
ATOM 7082 N N . GLY A 1 931 ? 15.527 16.320 -22.311 1.00 96.88 931 GLY A N 1
ATOM 7083 C CA . GLY A 1 931 ? 14.675 17.199 -23.105 1.00 96.88 931 GLY A CA 1
ATOM 7084 C C . GLY A 1 931 ? 13.187 16.842 -23.021 1.00 96.88 931 GLY A C 1
ATOM 7085 O O . GLY A 1 931 ? 12.354 17.729 -22.892 1.00 96.88 931 GLY A O 1
ATOM 7086 N N . MET A 1 932 ? 12.811 15.559 -22.986 1.00 97.94 932 MET A N 1
ATOM 7087 C CA . MET A 1 932 ? 11.421 15.201 -22.658 1.00 97.94 932 MET A CA 1
ATOM 7088 C C . MET A 1 932 ? 11.038 15.604 -21.229 1.00 97.94 932 MET A C 1
ATOM 7090 O O . MET A 1 932 ? 9.896 16.004 -21.028 1.00 97.94 932 MET A O 1
ATOM 7094 N N . GLY A 1 933 ? 11.978 15.560 -20.276 1.00 97.00 933 GLY A N 1
ATOM 7095 C CA . GLY A 1 933 ? 11.856 16.164 -18.942 1.00 97.00 933 GLY A CA 1
ATOM 7096 C C . GLY A 1 933 ? 11.370 17.610 -19.013 1.00 97.00 933 GLY A C 1
ATOM 7097 O O . GLY A 1 933 ? 10.281 17.908 -18.528 1.00 97.00 933 GLY A O 1
ATOM 7098 N N . GLU A 1 934 ? 12.108 18.465 -19.726 1.00 97.69 934 GLU A N 1
ATOM 7099 C CA . GLU A 1 934 ? 11.728 19.863 -19.993 1.00 97.69 934 GLU A CA 1
ATOM 7100 C C . GLU A 1 934 ? 10.342 19.978 -20.646 1.00 97.69 934 GLU A C 1
ATOM 7102 O O . GLU A 1 934 ? 9.511 20.795 -20.245 1.00 97.69 934 GLU A O 1
ATOM 7107 N N . GLY A 1 935 ? 10.052 19.119 -21.626 1.00 98.19 935 GLY A N 1
ATOM 7108 C CA . GLY A 1 935 ? 8.778 19.142 -22.340 1.00 98.19 935 GLY A CA 1
ATOM 7109 C C . GLY A 1 935 ? 7.574 18.712 -21.496 1.00 98.19 935 GLY A C 1
ATOM 7110 O O . GLY A 1 935 ? 6.493 19.282 -21.637 1.00 98.19 935 GLY A O 1
ATOM 7111 N N . TRP A 1 936 ? 7.727 17.729 -20.604 1.00 98.44 936 TRP A N 1
ATOM 7112 C CA . TRP A 1 936 ? 6.678 17.373 -19.646 1.00 98.44 936 TRP A CA 1
ATOM 7113 C C . TRP A 1 936 ? 6.457 18.497 -18.640 1.00 98.44 936 TRP A C 1
ATOM 7115 O O . TRP A 1 936 ? 5.309 18.832 -18.358 1.00 98.44 936 TRP A O 1
ATOM 7125 N N . SER A 1 937 ? 7.535 19.098 -18.140 1.00 98.38 937 SER A N 1
ATOM 7126 C CA . SER A 1 937 ? 7.482 20.235 -17.223 1.00 98.38 937 SER A CA 1
ATOM 7127 C C . SER A 1 937 ? 6.734 21.427 -17.829 1.00 98.38 937 SER A C 1
ATOM 7129 O O . SER A 1 937 ? 5.798 21.945 -17.216 1.00 98.38 937 SER A O 1
ATOM 7131 N N . ASP A 1 938 ? 7.035 21.791 -19.079 1.00 98.12 938 ASP A N 1
ATOM 7132 C CA . ASP A 1 938 ? 6.284 22.823 -19.803 1.00 98.12 938 ASP A CA 1
ATOM 7133 C C . ASP A 1 938 ? 4.823 22.429 -20.042 1.00 98.12 938 ASP A C 1
ATOM 7135 O O . ASP A 1 938 ? 3.927 23.266 -19.915 1.00 98.12 938 ASP A O 1
ATOM 7139 N N . PHE A 1 939 ? 4.549 21.159 -20.349 1.00 98.31 939 PHE A N 1
ATOM 7140 C CA . PHE A 1 939 ? 3.180 20.697 -20.548 1.00 98.31 939 PHE A CA 1
ATOM 7141 C C . PHE A 1 939 ? 2.331 20.860 -19.280 1.00 98.31 939 PHE A C 1
ATOM 7143 O O . PHE A 1 939 ? 1.193 21.322 -19.369 1.00 98.31 939 PHE A O 1
ATOM 7150 N N . TRP A 1 940 ? 2.865 20.524 -18.100 1.00 97.25 940 TRP A N 1
ATOM 7151 C CA . TRP A 1 940 ? 2.146 20.705 -16.834 1.00 97.25 940 TRP A CA 1
ATOM 7152 C C . TRP A 1 940 ? 1.902 22.175 -16.515 1.00 97.25 940 TRP A C 1
ATOM 7154 O O . TRP A 1 940 ? 0.786 22.534 -16.134 1.00 97.25 940 TRP A O 1
ATOM 7164 N N . ALA A 1 941 ? 2.908 23.024 -16.739 1.00 95.38 941 ALA A N 1
ATOM 7165 C CA . ALA A 1 941 ? 2.774 24.467 -16.606 1.00 95.38 941 ALA A CA 1
ATOM 7166 C C . ALA A 1 941 ? 1.640 25.005 -17.488 1.00 95.38 941 ALA A C 1
ATOM 7168 O O . ALA A 1 941 ? 0.774 25.734 -17.005 1.00 95.38 941 ALA A O 1
ATOM 7169 N N . VAL A 1 942 ? 1.597 24.593 -18.758 1.00 94.88 942 VAL A N 1
ATOM 7170 C CA . VAL A 1 942 ? 0.532 24.969 -19.695 1.00 94.88 942 VAL A CA 1
ATOM 7171 C C . VAL A 1 942 ? -0.815 24.431 -19.225 1.00 94.88 942 VAL A C 1
ATOM 7173 O O . VAL A 1 942 ? -1.753 25.204 -19.082 1.00 94.88 942 VAL A O 1
ATOM 7176 N N . LEU A 1 943 ? -0.935 23.132 -18.951 1.00 95.31 943 LEU A N 1
ATOM 7177 C CA . LEU A 1 943 ? -2.211 22.504 -18.607 1.00 95.31 943 LEU A CA 1
ATOM 7178 C C . LEU A 1 943 ? -2.876 23.153 -17.383 1.00 95.31 943 LEU A C 1
ATOM 7180 O O . LEU A 1 943 ? -4.087 23.378 -17.404 1.00 95.31 943 LEU A O 1
ATOM 7184 N N . LEU A 1 944 ? -2.097 23.454 -16.341 1.00 93.25 944 LEU A N 1
ATOM 7185 C CA . LEU A 1 944 ? -2.604 24.032 -15.094 1.00 93.25 944 LEU A CA 1
ATOM 7186 C C . LEU A 1 944 ? -2.936 25.526 -15.204 1.00 93.25 944 LEU A C 1
ATOM 7188 O O . LEU A 1 944 ? -3.771 26.005 -14.442 1.00 93.25 944 LEU A O 1
ATOM 7192 N N . THR A 1 945 ? -2.328 26.245 -16.155 1.00 92.12 945 THR A N 1
ATOM 7193 C CA . THR A 1 945 ? -2.480 27.708 -16.309 1.00 92.12 945 THR A CA 1
ATOM 7194 C C . THR A 1 945 ? -3.196 28.131 -17.593 1.00 92.12 945 THR A C 1
ATOM 7196 O O . THR A 1 945 ? -3.284 29.320 -17.911 1.00 92.12 945 THR A O 1
ATOM 7199 N N . LEU A 1 946 ? -3.720 27.169 -18.359 1.00 89.62 946 LEU A N 1
ATOM 7200 C CA . LEU A 1 946 ? -4.565 27.454 -19.513 1.00 89.62 946 LEU A CA 1
ATOM 7201 C C . LEU A 1 946 ? -5.800 28.243 -19.054 1.00 89.62 946 LEU A C 1
ATOM 7203 O O . LEU A 1 946 ? -6.454 27.835 -18.098 1.00 89.62 946 LEU A O 1
ATOM 7207 N N . PRO A 1 947 ? -6.184 29.332 -19.739 1.00 85.06 947 PRO A N 1
ATOM 7208 C CA . PRO A 1 947 ? -7.369 30.085 -19.360 1.00 85.06 947 PRO A CA 1
ATOM 7209 C C . PRO A 1 947 ? -8.636 29.251 -19.575 1.00 85.06 947 PRO A C 1
ATOM 7211 O O . PRO A 1 947 ? -8.712 28.400 -20.462 1.00 85.06 947 PRO A O 1
ATOM 7214 N N . ASN A 1 948 ? -9.691 29.540 -18.816 1.00 83.19 948 ASN A N 1
ATOM 7215 C CA . ASN A 1 948 ? -10.985 28.863 -18.969 1.00 83.19 948 ASN A CA 1
ATOM 7216 C C . ASN A 1 948 ? -11.629 29.053 -20.363 1.00 83.19 948 ASN A C 1
ATOM 7218 O O . ASN A 1 948 ? -12.466 28.244 -20.759 1.00 83.19 948 ASN A O 1
ATOM 7222 N N . THR A 1 949 ? -11.227 30.091 -21.102 1.00 85.38 949 THR A N 1
ATOM 7223 C CA . THR A 1 949 ? -11.621 30.385 -22.488 1.00 85.38 949 THR A CA 1
ATOM 7224 C C . THR A 1 949 ? -10.729 29.715 -23.533 1.00 85.38 949 THR A C 1
ATOM 7226 O O . THR A 1 949 ? -10.924 29.942 -24.730 1.00 85.38 949 THR A O 1
ATOM 7229 N N . ALA A 1 950 ? -9.739 28.921 -23.116 1.00 88.31 950 ALA A N 1
ATOM 7230 C CA . ALA A 1 950 ? -8.833 28.258 -24.035 1.00 88.31 950 ALA A CA 1
ATOM 7231 C C . ALA A 1 950 ? -9.581 27.352 -25.021 1.00 88.31 950 ALA A C 1
ATOM 7233 O O . ALA A 1 950 ? -10.564 26.689 -24.692 1.00 88.31 950 ALA A O 1
ATOM 7234 N N . SER A 1 951 ? -9.065 27.301 -26.243 1.00 91.50 951 SER A N 1
ATOM 7235 C CA . SER A 1 951 ? -9.513 26.392 -27.293 1.00 91.50 951 SER A CA 1
ATOM 7236 C C . SER A 1 951 ? -8.302 25.806 -28.007 1.00 91.50 951 SER A C 1
ATOM 7238 O O . SER A 1 951 ? -7.181 26.281 -27.825 1.00 91.50 951 SER A O 1
ATOM 7240 N N . ARG A 1 952 ? -8.522 24.849 -28.912 1.00 93.81 952 ARG A N 1
ATOM 7241 C CA . ARG A 1 952 ? -7.454 24.283 -29.752 1.00 93.81 952 ARG A CA 1
ATOM 7242 C C . ARG A 1 952 ? -6.643 25.310 -30.547 1.00 93.81 952 ARG A C 1
ATOM 7244 O O . ARG A 1 952 ? -5.553 24.990 -31.008 1.00 93.81 952 ARG A O 1
ATOM 7251 N N . TYR A 1 953 ? -7.170 26.519 -30.729 1.00 93.81 953 TYR A N 1
ATOM 7252 C CA . TYR A 1 953 ? -6.516 27.617 -31.443 1.00 93.81 953 TYR A CA 1
ATOM 7253 C C . TYR A 1 953 ? -5.764 28.585 -30.525 1.00 93.81 953 TYR A C 1
ATOM 7255 O O . TYR A 1 953 ? -5.175 29.545 -31.011 1.00 93.81 953 TYR A O 1
ATOM 7263 N N . SER A 1 954 ? -5.813 28.376 -29.210 1.00 93.25 954 SER A N 1
ATOM 7264 C CA . SER A 1 954 ? -5.077 29.195 -28.256 1.00 93.25 954 SER A CA 1
ATOM 7265 C C . SER A 1 954 ? -3.574 28.985 -28.423 1.00 93.25 954 SER A C 1
ATOM 7267 O O . SER A 1 954 ? -3.101 27.862 -28.577 1.00 93.25 954 SER A O 1
ATOM 7269 N N . GLU A 1 955 ? -2.832 30.086 -28.378 1.00 93.00 955 GLU A N 1
ATOM 7270 C CA . GLU A 1 955 ? -1.373 30.099 -28.438 1.00 93.00 955 GLU A CA 1
ATOM 7271 C C . GLU A 1 955 ? -0.842 30.497 -27.066 1.00 93.00 955 GLU A C 1
ATOM 7273 O O . GLU A 1 955 ? -1.203 31.554 -26.542 1.00 93.00 955 GLU A O 1
ATOM 7278 N N . ILE A 1 956 ? -0.023 29.636 -26.464 1.00 92.69 956 ILE A N 1
ATOM 7279 C CA . ILE A 1 956 ? 0.410 29.798 -25.075 1.00 92.69 956 ILE A CA 1
ATOM 7280 C C . ILE A 1 956 ? 1.889 30.146 -25.022 1.00 92.69 956 ILE A C 1
ATOM 7282 O O . ILE A 1 956 ? 2.729 29.460 -25.600 1.00 92.69 956 ILE A O 1
ATOM 7286 N N . VAL A 1 957 ? 2.195 31.223 -24.303 1.00 92.25 957 VAL A N 1
ATOM 7287 C CA . VAL A 1 957 ? 3.547 31.755 -24.143 1.00 92.25 957 VAL A CA 1
ATOM 7288 C C . VAL A 1 957 ? 4.000 31.537 -22.704 1.00 92.25 957 VAL A C 1
ATOM 7290 O O . VAL A 1 957 ? 3.415 32.090 -21.775 1.00 92.25 957 VAL A O 1
ATOM 7293 N N . VAL A 1 958 ? 5.066 30.762 -22.504 1.00 90.88 958 VAL A N 1
ATOM 7294 C CA . VAL A 1 958 ? 5.630 30.515 -21.168 1.00 90.88 958 VAL A CA 1
ATOM 7295 C C . VAL A 1 958 ? 6.567 31.656 -20.746 1.00 90.88 958 VAL A C 1
ATOM 7297 O O . VAL A 1 958 ? 7.343 32.151 -21.564 1.00 90.88 958 VAL A O 1
ATOM 7300 N N . GLY A 1 959 ? 6.496 32.104 -19.486 1.00 91.00 959 GLY A N 1
ATOM 7301 C CA . GLY A 1 959 ? 7.425 33.080 -18.896 1.00 91.00 959 GLY A CA 1
ATOM 7302 C C . GLY A 1 959 ? 7.221 34.534 -19.339 1.00 91.00 959 GLY A C 1
ATOM 7303 O O . GLY A 1 959 ? 8.125 35.361 -19.205 1.00 91.00 959 GLY A O 1
ATOM 7304 N N . ARG A 1 960 ? 6.050 34.877 -19.897 1.00 91.56 960 ARG A N 1
ATOM 7305 C CA . ARG A 1 960 ? 5.777 36.217 -20.451 1.00 91.56 960 ARG A CA 1
ATOM 7306 C C . ARG A 1 960 ? 5.913 37.334 -19.416 1.00 91.56 960 ARG A C 1
ATOM 7308 O O . ARG A 1 960 ? 6.434 38.401 -19.741 1.00 91.56 960 ARG A O 1
ATOM 7315 N N . TYR A 1 961 ? 5.442 37.098 -18.195 1.00 92.38 961 TYR A N 1
ATOM 7316 C CA . TYR A 1 961 ? 5.511 38.061 -17.094 1.00 92.38 961 TYR A CA 1
ATOM 7317 C C . TYR A 1 961 ? 6.958 38.402 -16.716 1.00 92.38 961 TYR A C 1
ATOM 7319 O O . TYR A 1 961 ? 7.270 39.563 -16.451 1.00 92.38 961 TYR A O 1
ATOM 7327 N N . LEU A 1 962 ? 7.839 37.403 -16.754 1.00 93.38 962 LEU A N 1
ATOM 7328 C CA . LEU A 1 962 ? 9.231 37.523 -16.332 1.00 93.38 962 LEU A CA 1
ATOM 7329 C C . LEU A 1 962 ? 10.085 38.299 -17.333 1.00 93.38 962 LEU A C 1
ATOM 7331 O O . LEU A 1 962 ? 10.945 39.071 -16.922 1.00 93.38 962 LEU A O 1
ATOM 7335 N N . VAL A 1 963 ? 9.829 38.123 -18.635 1.00 91.81 963 VAL A N 1
ATOM 7336 C CA . VAL A 1 963 ? 10.640 38.733 -19.706 1.00 91.81 963 VAL A CA 1
ATOM 7337 C C . VAL A 1 963 ? 9.982 39.932 -20.396 1.00 91.81 963 VAL A C 1
ATOM 7339 O O . VAL A 1 963 ? 10.599 40.570 -21.243 1.00 91.81 963 VAL A O 1
ATOM 7342 N N . GLY A 1 964 ? 8.724 40.248 -20.066 1.00 82.06 964 GLY A N 1
ATOM 7343 C CA . GLY A 1 964 ? 8.011 41.416 -20.597 1.00 82.06 964 GLY A CA 1
ATOM 7344 C C . GLY A 1 964 ? 7.736 41.378 -22.109 1.00 82.06 964 GLY A C 1
ATOM 7345 O O . GLY A 1 964 ? 7.564 42.431 -22.719 1.00 82.06 964 GLY A O 1
ATOM 7346 N N . GLY A 1 965 ? 7.705 40.191 -22.729 1.00 79.00 965 GLY A N 1
ATOM 7347 C CA . GLY A 1 965 ? 7.715 40.052 -24.192 1.00 79.00 965 GLY A CA 1
ATOM 7348 C C . GLY A 1 965 ? 7.250 38.691 -24.719 1.00 79.00 965 GLY A C 1
ATOM 7349 O O . GLY A 1 965 ? 6.203 38.192 -24.316 1.00 79.00 965 GLY A O 1
ATOM 7350 N N . GLN A 1 966 ? 8.017 38.113 -25.651 1.00 78.38 966 GLN A N 1
ATOM 7351 C CA . GLN A 1 966 ? 7.675 36.901 -26.424 1.00 78.38 966 GLN A CA 1
ATOM 7352 C C . GLN A 1 966 ? 7.728 35.582 -25.623 1.00 78.38 966 GLN A C 1
ATOM 7354 O O . GLN A 1 966 ? 7.465 34.524 -26.182 1.00 78.38 966 GLN A O 1
ATOM 7359 N N . GLY A 1 967 ? 8.023 35.640 -24.320 1.00 89.31 967 GLY A N 1
ATOM 7360 C CA . GLY A 1 967 ? 8.223 34.467 -23.466 1.00 89.31 967 GLY A CA 1
ATOM 7361 C C . GLY A 1 967 ? 9.647 33.927 -23.511 1.00 89.31 967 GLY A C 1
ATOM 7362 O O . GLY A 1 967 ? 10.527 34.510 -24.141 1.00 89.31 967 GLY A O 1
ATOM 7363 N N . ILE A 1 968 ? 9.872 32.830 -22.788 1.00 88.69 968 ILE A N 1
ATOM 7364 C CA . ILE A 1 968 ? 11.196 32.208 -22.657 1.00 88.69 968 ILE A CA 1
ATOM 7365 C C . ILE A 1 968 ? 11.465 31.140 -23.717 1.00 88.69 968 ILE A C 1
ATOM 7367 O O . ILE A 1 968 ? 12.627 30.836 -23.943 1.00 88.69 968 ILE A O 1
ATOM 7371 N N . ARG A 1 969 ? 10.435 30.586 -24.371 1.00 93.62 969 ARG A N 1
ATOM 7372 C CA . ARG A 1 969 ? 10.527 29.544 -25.418 1.00 93.62 969 ARG A CA 1
ATOM 7373 C C . ARG A 1 969 ? 10.588 30.156 -26.825 1.00 93.62 969 ARG A C 1
ATOM 7375 O O . ARG A 1 969 ? 10.220 31.317 -26.993 1.00 93.62 969 ARG A O 1
ATOM 7382 N N . ARG A 1 970 ? 11.086 29.421 -27.831 1.00 93.50 970 ARG A N 1
ATOM 7383 C CA . ARG A 1 970 ? 11.311 29.967 -29.190 1.00 93.50 970 ARG A CA 1
ATOM 7384 C C . ARG A 1 970 ? 10.004 30.225 -29.932 1.00 93.50 970 ARG A C 1
ATOM 7386 O O . ARG A 1 970 ? 9.908 31.201 -30.676 1.00 93.50 970 ARG A O 1
ATOM 7393 N N . TYR A 1 971 ? 9.011 29.370 -29.711 1.00 94.94 971 TYR A N 1
ATOM 7394 C CA . TYR A 1 971 ? 7.677 29.502 -30.288 1.00 94.94 971 TYR A CA 1
ATOM 7395 C C . TYR A 1 971 ? 6.601 29.362 -29.206 1.00 94.94 971 TYR A C 1
ATOM 7397 O O . TYR A 1 971 ? 6.788 28.608 -28.249 1.00 94.94 971 TYR A O 1
ATOM 7405 N N . PRO A 1 972 ? 5.440 30.023 -29.360 1.00 95.38 972 PRO A N 1
ATOM 7406 C CA . PRO A 1 972 ? 4.265 29.699 -28.562 1.00 95.38 972 PRO A CA 1
ATOM 7407 C C . PRO A 1 972 ? 3.859 28.229 -28.749 1.00 95.38 972 PRO A C 1
ATOM 7409 O O . PRO A 1 972 ? 3.936 27.688 -29.858 1.00 95.38 972 PRO A O 1
ATOM 7412 N N . TYR A 1 973 ? 3.357 27.582 -27.699 1.00 97.25 973 TYR A N 1
ATOM 7413 C CA . TYR A 1 973 ? 2.697 26.286 -27.858 1.00 97.25 973 TYR A CA 1
ATOM 7414 C C . TYR A 1 973 ? 1.372 26.493 -28.580 1.00 97.25 973 TYR A C 1
ATOM 7416 O O . TYR A 1 973 ? 0.522 27.264 -28.134 1.00 97.25 973 TYR A O 1
ATOM 7424 N N . SER A 1 974 ? 1.228 25.844 -29.732 1.00 96.56 974 SER A N 1
ATOM 7425 C CA . SER A 1 974 ? 0.106 26.044 -30.641 1.00 96.56 974 SER A CA 1
ATOM 7426 C C . SER A 1 974 ? -0.133 24.786 -31.460 1.00 96.56 974 SER A C 1
ATOM 7428 O O . SER A 1 974 ? 0.819 24.112 -31.856 1.00 96.56 974 SER A O 1
ATOM 7430 N N . THR A 1 975 ? -1.398 24.500 -31.779 1.00 97.25 975 THR A N 1
ATOM 7431 C CA . THR A 1 975 ? -1.746 23.452 -32.753 1.00 97.25 975 THR A CA 1
ATOM 7432 C C . THR A 1 975 ? -1.562 23.913 -34.207 1.00 97.25 975 THR A C 1
ATOM 7434 O O . THR A 1 975 ? -1.750 23.138 -35.147 1.00 97.25 975 THR A O 1
ATOM 7437 N N . ASN A 1 976 ? -1.214 25.182 -34.434 1.00 97.25 976 ASN A N 1
ATOM 7438 C CA . ASN A 1 976 ? -0.921 25.719 -35.755 1.00 97.25 976 ASN A CA 1
ATOM 7439 C C . ASN A 1 976 ? 0.559 25.503 -36.101 1.00 97.25 976 ASN A C 1
ATOM 7441 O O . ASN A 1 976 ? 1.445 26.092 -35.481 1.00 97.25 976 ASN A O 1
ATOM 7445 N N . THR A 1 977 ? 0.827 24.705 -37.136 1.00 95.88 977 THR A N 1
ATOM 7446 C CA . THR A 1 977 ? 2.191 24.394 -37.594 1.00 95.88 977 THR A CA 1
ATOM 7447 C C . THR A 1 977 ? 2.912 25.588 -38.223 1.00 95.88 977 THR A C 1
ATOM 7449 O O . THR A 1 977 ? 4.122 25.536 -38.400 1.00 95.88 977 THR A O 1
ATOM 7452 N N . ASN A 1 978 ? 2.198 26.672 -38.548 1.00 96.00 978 ASN A N 1
ATOM 7453 C CA . ASN A 1 978 ? 2.820 27.926 -38.984 1.00 96.00 978 ASN A CA 1
ATOM 7454 C C . ASN A 1 978 ? 3.319 28.765 -37.799 1.00 96.00 978 ASN A C 1
ATOM 7456 O O . ASN A 1 978 ? 4.320 29.461 -37.931 1.00 96.00 978 ASN A O 1
ATOM 7460 N N . THR A 1 979 ? 2.623 28.710 -36.659 1.00 96.25 979 THR A N 1
ATOM 7461 C CA . THR A 1 979 ? 3.035 29.406 -35.429 1.00 96.25 979 THR A CA 1
ATOM 7462 C C . THR A 1 979 ? 4.188 28.665 -34.763 1.00 96.25 979 THR A C 1
ATOM 7464 O O . THR A 1 979 ? 5.156 29.280 -34.330 1.00 96.25 979 THR A O 1
ATOM 7467 N N . ASN A 1 980 ? 4.087 27.338 -34.692 1.00 97.50 980 ASN A N 1
ATOM 7468 C CA . ASN A 1 980 ? 5.114 26.482 -34.123 1.00 97.50 980 ASN A CA 1
ATOM 7469 C C . ASN A 1 980 ? 5.429 25.352 -35.117 1.00 97.50 980 ASN A C 1
ATOM 7471 O O . ASN A 1 980 ? 4.619 24.427 -35.240 1.00 97.50 980 ASN A O 1
ATOM 7475 N N . PRO A 1 981 ? 6.567 25.416 -35.832 1.00 96.81 981 PRO A N 1
ATOM 7476 C CA . PRO A 1 981 ? 6.894 24.494 -36.918 1.00 96.81 981 PRO A CA 1
ATOM 7477 C C . PRO A 1 981 ? 7.579 23.198 -36.461 1.00 96.81 981 PRO A C 1
ATOM 7479 O O . PRO A 1 981 ? 8.016 22.421 -37.310 1.00 96.81 981 PRO A O 1
ATOM 7482 N N . TYR A 1 982 ? 7.710 22.950 -35.152 1.00 97.56 982 TYR A N 1
ATOM 7483 C CA . TYR A 1 982 ? 8.442 21.784 -34.668 1.00 97.56 982 TYR A CA 1
ATOM 7484 C C . TYR A 1 982 ? 7.790 20.458 -35.079 1.00 97.56 982 TYR A C 1
ATOM 7486 O O . TYR A 1 982 ? 6.581 20.253 -34.910 1.00 97.56 982 TYR A O 1
ATOM 7494 N N . THR A 1 983 ? 8.639 19.555 -35.575 1.00 96.50 983 THR A N 1
ATOM 7495 C CA . THR A 1 983 ? 8.374 18.143 -35.886 1.00 96.50 983 THR A CA 1
ATOM 7496 C C . THR A 1 983 ? 9.499 17.267 -35.327 1.00 96.50 983 THR A C 1
ATOM 7498 O O . THR A 1 983 ? 10.521 17.777 -34.863 1.00 96.50 983 THR A O 1
ATOM 7501 N N . TYR A 1 984 ? 9.323 15.946 -35.358 1.00 96.38 984 TYR A N 1
ATOM 7502 C CA . TYR A 1 984 ? 10.283 14.970 -34.845 1.00 96.38 984 TYR A CA 1
ATOM 7503 C C . TYR A 1 984 ? 11.690 15.131 -35.443 1.00 96.38 984 TYR A C 1
ATOM 7505 O O . TYR A 1 984 ? 12.676 15.037 -34.713 1.00 96.38 984 TYR A O 1
ATOM 7513 N N . SER A 1 985 ? 11.799 15.464 -36.731 1.00 95.56 985 SER A N 1
ATOM 7514 C CA . SER A 1 985 ? 13.081 15.628 -37.431 1.00 95.56 985 SER A CA 1
ATOM 7515 C C . SER A 1 985 ? 13.941 16.789 -36.953 1.00 95.56 985 SER A C 1
ATOM 7517 O O . SER A 1 985 ? 15.167 16.731 -37.100 1.00 95.56 985 SER A O 1
ATOM 7519 N N . TRP A 1 986 ? 13.359 17.788 -36.286 1.00 95.31 986 TRP A N 1
ATOM 7520 C CA . TRP A 1 986 ? 14.128 18.881 -35.686 1.00 95.31 986 TRP A CA 1
ATOM 7521 C C . TRP A 1 986 ? 15.132 18.385 -34.649 1.00 95.31 986 TRP A C 1
ATOM 7523 O O . TRP A 1 986 ? 16.219 18.955 -34.545 1.00 95.31 986 TRP A O 1
ATOM 7533 N N . LEU A 1 987 ? 14.829 17.275 -33.962 1.00 94.38 987 LEU A N 1
ATOM 7534 C CA . LEU A 1 987 ? 15.716 16.662 -32.969 1.00 94.38 987 LEU A CA 1
ATOM 7535 C C . LEU A 1 987 ? 17.104 16.314 -33.524 1.00 94.38 987 LEU A C 1
ATOM 7537 O O . LEU A 1 987 ? 18.061 16.259 -32.761 1.00 94.38 987 LEU A O 1
ATOM 7541 N N . SER A 1 988 ? 17.240 16.127 -34.842 1.00 92.19 988 SER A N 1
ATOM 7542 C CA . SER A 1 988 ? 18.534 15.876 -35.492 1.00 92.19 988 SER A CA 1
ATOM 7543 C C . SER A 1 988 ? 19.520 17.051 -35.396 1.00 92.19 988 SER A C 1
ATOM 7545 O O . SER A 1 988 ? 20.726 16.853 -35.543 1.00 92.19 988 SER A O 1
ATOM 7547 N N . SER A 1 989 ? 19.014 18.264 -35.155 1.00 91.62 989 SER A N 1
ATOM 7548 C CA . SER A 1 989 ? 19.783 19.516 -35.146 1.00 91.62 989 SER A CA 1
ATOM 7549 C C . SER A 1 989 ? 19.904 20.174 -33.768 1.00 91.62 989 SER A C 1
ATOM 7551 O O . SER A 1 989 ? 20.652 21.139 -33.622 1.00 91.62 989 SER A O 1
ATOM 7553 N N . LEU A 1 990 ? 19.191 19.657 -32.764 1.00 93.44 990 LEU A N 1
ATOM 7554 C CA . LEU A 1 990 ? 19.137 20.230 -31.420 1.00 93.44 990 LEU A CA 1
ATOM 7555 C C . LEU A 1 990 ? 20.117 19.513 -30.487 1.00 93.44 990 LEU A C 1
ATOM 7557 O O . LEU A 1 990 ? 20.245 18.290 -30.516 1.00 93.44 990 LEU A O 1
ATOM 7561 N N . ASN A 1 991 ? 20.806 20.276 -29.642 1.00 92.88 991 ASN A N 1
ATOM 7562 C CA . ASN A 1 991 ? 21.811 19.762 -28.705 1.00 92.88 991 ASN A CA 1
ATOM 7563 C C . ASN A 1 991 ? 21.616 20.261 -27.262 1.00 92.88 991 ASN A C 1
ATOM 7565 O O . ASN A 1 991 ? 22.497 20.074 -26.424 1.00 92.88 991 ASN A O 1
ATOM 7569 N N . GLU A 1 992 ? 20.463 20.866 -26.981 1.00 92.81 992 GLU A N 1
ATOM 7570 C CA . GLU A 1 992 ? 20.111 21.514 -25.721 1.00 92.81 992 GLU A CA 1
ATOM 7571 C C . GLU A 1 992 ? 18.730 21.002 -25.267 1.00 92.81 992 GLU A C 1
ATOM 7573 O O . GLU A 1 992 ? 17.845 20.759 -26.091 1.00 92.81 992 GLU A O 1
ATOM 7578 N N . VAL A 1 993 ? 18.566 20.743 -23.966 1.00 92.12 993 VAL A N 1
ATOM 7579 C CA . VAL A 1 993 ? 17.395 20.029 -23.433 1.00 92.12 993 VAL A CA 1
ATOM 7580 C C . VAL A 1 993 ? 16.113 20.858 -23.495 1.00 92.12 993 VAL A C 1
ATOM 7582 O O . VAL A 1 993 ? 15.070 20.292 -23.811 1.00 92.12 993 VAL A O 1
ATOM 7585 N N . HIS A 1 994 ? 16.159 22.173 -23.277 1.00 92.00 994 HIS A N 1
ATOM 7586 C CA . HIS A 1 994 ? 14.969 23.019 -23.378 1.00 92.00 994 HIS A CA 1
ATOM 7587 C C . HIS A 1 994 ? 14.484 23.123 -24.828 1.00 92.00 994 HIS A C 1
ATOM 7589 O O . HIS A 1 994 ? 13.286 23.002 -25.079 1.00 92.00 994 HIS A O 1
ATOM 7595 N N . ASP A 1 995 ? 15.397 23.276 -25.793 1.00 95.88 995 ASP A N 1
ATOM 7596 C CA . ASP A 1 995 ? 15.064 23.258 -27.222 1.00 95.88 995 ASP A CA 1
ATOM 7597 C C . ASP A 1 995 ? 14.392 21.933 -27.624 1.00 95.88 995 ASP A C 1
ATOM 7599 O O . ASP A 1 995 ? 13.388 21.918 -28.339 1.00 95.88 995 ASP A O 1
ATOM 7603 N N . ILE A 1 996 ? 14.909 20.803 -27.129 1.00 97.19 996 ILE A N 1
ATOM 7604 C CA . ILE A 1 996 ? 14.313 19.474 -27.341 1.00 97.19 996 ILE A CA 1
ATOM 7605 C C . ILE A 1 996 ? 12.942 19.366 -26.652 1.00 97.19 996 ILE A C 1
ATOM 7607 O O . ILE A 1 996 ? 12.005 18.788 -27.213 1.00 97.19 996 ILE A O 1
ATOM 7611 N N . GLY A 1 997 ? 12.804 19.926 -25.450 1.00 97.75 997 GLY A N 1
ATOM 7612 C CA . GLY A 1 997 ? 11.561 19.932 -24.684 1.00 97.75 997 GLY A CA 1
ATOM 7613 C C . GLY A 1 997 ? 10.439 20.712 -25.346 1.00 97.75 997 GLY A C 1
ATOM 7614 O O . GLY A 1 997 ? 9.287 20.280 -25.292 1.00 97.75 997 GLY A O 1
ATOM 7615 N N . GLU A 1 998 ? 10.755 21.786 -26.069 1.00 97.69 998 GLU A N 1
ATOM 7616 C CA . GLU A 1 998 ? 9.762 22.507 -26.865 1.00 97.69 998 GLU A CA 1
ATOM 7617 C C . GLU A 1 998 ? 9.127 21.627 -27.937 1.00 97.69 998 GLU A C 1
ATOM 7619 O O . GLU A 1 998 ? 7.908 21.689 -28.129 1.00 97.69 998 GLU A O 1
ATOM 7624 N N . VAL A 1 999 ? 9.914 20.763 -28.587 1.00 98.25 999 VAL A N 1
ATOM 7625 C CA . VAL A 1 999 ? 9.392 19.782 -29.546 1.00 98.25 999 VAL A CA 1
ATOM 7626 C C . VAL A 1 999 ? 8.431 18.829 -28.835 1.00 98.25 999 VAL A C 1
ATOM 7628 O O . VAL A 1 999 ? 7.301 18.649 -29.288 1.00 98.25 999 VAL A O 1
ATOM 7631 N N . TRP A 1 1000 ? 8.832 18.262 -27.693 1.00 98.56 1000 TRP A N 1
ATOM 7632 C CA . TRP A 1 1000 ? 8.005 17.306 -26.951 1.00 98.56 1000 TRP A CA 1
ATOM 7633 C C . TRP A 1 1000 ? 6.699 17.920 -26.431 1.00 98.56 1000 TRP A C 1
ATOM 7635 O O . TRP A 1 1000 ? 5.623 17.389 -26.705 1.00 98.56 1000 TRP A O 1
ATOM 7645 N N . CYS A 1 1001 ? 6.760 19.071 -25.757 1.00 98.50 1001 CYS A N 1
ATOM 7646 C CA . CYS A 1 1001 ? 5.578 19.760 -25.235 1.00 98.50 1001 CYS A CA 1
ATOM 7647 C C . CYS A 1 1001 ? 4.604 20.141 -26.358 1.00 98.50 1001 CYS A C 1
ATOM 7649 O O . CYS A 1 1001 ? 3.399 19.928 -26.235 1.00 98.50 1001 CYS A O 1
ATOM 7651 N N . THR A 1 1002 ? 5.117 20.615 -27.498 1.00 98.31 1002 THR A N 1
ATOM 7652 C CA . THR A 1 1002 ? 4.286 20.940 -28.666 1.00 98.31 1002 THR A CA 1
ATOM 7653 C C . THR A 1 1002 ? 3.518 19.714 -29.173 1.00 98.31 1002 THR A C 1
ATOM 7655 O O . THR A 1 1002 ? 2.343 19.819 -29.526 1.00 98.31 1002 THR A O 1
ATOM 7658 N N . ILE A 1 1003 ? 4.146 18.537 -29.171 1.00 98.44 1003 ILE A N 1
ATOM 7659 C CA . ILE A 1 1003 ? 3.499 17.275 -29.555 1.00 98.44 1003 ILE A CA 1
ATOM 7660 C C . ILE A 1 1003 ? 2.419 16.883 -28.544 1.00 98.44 1003 ILE A C 1
ATOM 7662 O O . ILE A 1 1003 ? 1.303 16.540 -28.937 1.00 98.44 1003 ILE A O 1
ATOM 7666 N N . LEU A 1 1004 ? 2.710 16.982 -27.246 1.00 98.69 1004 LEU A N 1
ATOM 7667 C CA . LEU A 1 1004 ? 1.720 16.715 -26.201 1.00 98.69 1004 LEU A CA 1
ATOM 7668 C C . LEU A 1 1004 ? 0.545 17.704 -26.258 1.00 98.69 1004 LEU A C 1
ATOM 7670 O O . LEU A 1 1004 ? -0.592 17.305 -26.022 1.00 98.69 1004 LEU A O 1
ATOM 7674 N N . TYR A 1 1005 ? 0.786 18.962 -26.634 1.00 98.38 1005 TYR A N 1
ATOM 7675 C CA . TYR A 1 1005 ? -0.255 19.976 -26.820 1.00 98.38 1005 TYR A CA 1
ATOM 7676 C C . TYR A 1 1005 ? -1.226 19.615 -27.956 1.00 98.38 1005 TYR A C 1
ATOM 7678 O O . TYR A 1 1005 ? -2.435 19.805 -27.824 1.00 98.38 1005 TYR A O 1
ATOM 7686 N N . GLU A 1 1006 ? -0.729 19.029 -29.051 1.00 97.94 1006 GLU A N 1
ATOM 7687 C CA . GLU A 1 1006 ? -1.582 18.482 -30.119 1.00 97.94 1006 GLU A CA 1
ATOM 7688 C C . GLU A 1 1006 ? -2.442 17.320 -29.615 1.00 97.94 1006 GLU A C 1
ATOM 7690 O O . GLU A 1 1006 ? -3.645 17.268 -29.875 1.00 97.94 1006 GLU A O 1
ATOM 7695 N N . VAL A 1 1007 ? -1.835 16.390 -28.872 1.00 98.50 1007 VAL A N 1
ATOM 7696 C CA . VAL A 1 1007 ? -2.546 15.227 -28.324 1.00 98.50 1007 VAL A CA 1
ATOM 7697 C C . VAL A 1 1007 ? -3.612 15.662 -27.315 1.00 98.50 1007 VAL A C 1
ATOM 7699 O O . VAL A 1 1007 ? -4.734 15.159 -27.380 1.00 98.50 1007 VAL A O 1
ATOM 7702 N N . LEU A 1 1008 ? -3.307 16.631 -26.445 1.00 98.12 1008 LEU A N 1
ATOM 7703 C CA . LEU A 1 1008 ? -4.257 17.215 -25.498 1.00 98.12 1008 LEU A CA 1
ATOM 7704 C C . LEU A 1 1008 ? -5.519 17.691 -26.214 1.00 98.12 1008 LEU A C 1
ATOM 7706 O O . LEU A 1 1008 ? -6.619 17.270 -25.856 1.00 98.12 1008 LEU A O 1
ATOM 7710 N N . TRP A 1 1009 ? -5.373 18.540 -27.232 1.00 98.12 1009 TRP A N 1
ATOM 7711 C CA . TRP A 1 1009 ? -6.532 19.087 -27.932 1.00 98.12 1009 TRP A CA 1
ATOM 7712 C C . TRP A 1 1009 ? -7.299 18.029 -28.715 1.00 98.12 1009 TRP A C 1
ATOM 7714 O O . TRP A 1 1009 ? -8.524 18.046 -28.683 1.00 98.12 1009 TRP A O 1
ATOM 7724 N N . ASN A 1 1010 ? -6.622 17.049 -29.316 1.00 98.19 1010 ASN A N 1
ATOM 7725 C CA . ASN A 1 1010 ? -7.314 15.938 -29.970 1.00 98.19 1010 ASN A CA 1
ATOM 7726 C C . ASN A 1 1010 ? -8.139 15.102 -28.974 1.00 98.19 1010 ASN A C 1
ATOM 7728 O O . ASN A 1 1010 ? -9.232 14.648 -29.302 1.00 98.19 1010 ASN A O 1
ATOM 7732 N N . ILE A 1 1011 ? -7.639 14.884 -27.754 1.00 97.94 1011 ILE A N 1
ATOM 7733 C CA . ILE A 1 1011 ? -8.372 14.162 -26.703 1.00 97.94 1011 ILE A CA 1
ATOM 7734 C C . ILE A 1 1011 ? -9.533 15.012 -26.158 1.00 97.94 1011 ILE A C 1
ATOM 7736 O O . ILE A 1 1011 ? -10.619 14.489 -25.888 1.00 97.94 1011 ILE A O 1
ATOM 7740 N N . VAL A 1 1012 ? -9.342 16.326 -26.033 1.00 97.00 1012 VAL A N 1
ATOM 7741 C CA . VAL A 1 1012 ? -10.409 17.277 -25.685 1.00 97.00 1012 VAL A CA 1
ATOM 7742 C C . VAL A 1 1012 ? -11.496 17.308 -26.760 1.00 97.00 1012 VAL A C 1
ATOM 7744 O O . VAL A 1 1012 ? -12.671 17.331 -26.408 1.00 97.00 1012 VAL A O 1
ATOM 7747 N N . ASP A 1 1013 ? -11.150 17.216 -28.042 1.00 95.88 1013 ASP A N 1
ATOM 7748 C CA . ASP A 1 1013 ? -12.129 17.135 -29.132 1.00 95.88 1013 ASP A CA 1
ATOM 7749 C C . ASP A 1 1013 ? -12.987 15.850 -29.035 1.00 95.88 1013 ASP A C 1
ATOM 7751 O O . ASP A 1 1013 ? -14.154 15.854 -29.426 1.00 95.88 1013 ASP A O 1
ATOM 7755 N N . VAL A 1 1014 ? -12.455 14.766 -28.449 1.00 96.25 1014 VAL A N 1
ATOM 7756 C CA . VAL A 1 1014 ? -13.195 13.508 -28.214 1.00 96.25 1014 VAL A CA 1
ATOM 7757 C C . VAL A 1 1014 ? -14.122 13.584 -26.993 1.00 96.25 1014 VAL A C 1
ATOM 7759 O O . VAL A 1 1014 ? -15.242 13.076 -27.046 1.00 96.25 1014 VAL A O 1
ATOM 7762 N N . SER A 1 1015 ? -13.673 14.176 -25.883 1.00 95.62 1015 SER A N 1
ATOM 7763 C CA . SER A 1 1015 ? -14.348 14.051 -24.571 1.00 95.62 1015 SER A CA 1
ATOM 7764 C C . SER A 1 1015 ? -14.754 15.373 -23.911 1.00 95.62 1015 SER A C 1
ATOM 7766 O O . SER A 1 1015 ? -15.315 15.397 -22.812 1.00 95.62 1015 SER A O 1
ATOM 7768 N N . GLY A 1 1016 ? -14.509 16.494 -24.578 1.00 93.88 1016 GLY A N 1
ATOM 7769 C CA . GLY A 1 1016 ? -14.765 17.836 -24.076 1.00 93.88 1016 GLY A CA 1
ATOM 7770 C C . GLY A 1 1016 ? -13.741 18.318 -23.047 1.00 93.88 1016 GLY A C 1
ATOM 7771 O O . GLY A 1 1016 ? -12.888 17.574 -22.565 1.00 93.88 1016 GLY A O 1
ATOM 7772 N N . TRP A 1 1017 ? -13.853 19.599 -22.705 1.00 91.56 1017 TRP A N 1
ATOM 7773 C CA . TRP A 1 1017 ? -12.948 20.321 -21.811 1.00 91.56 1017 TRP A CA 1
ATOM 7774 C C . TRP A 1 1017 ? -13.499 20.398 -20.382 1.00 91.56 1017 TRP A C 1
ATOM 7776 O O . TRP A 1 1017 ? -14.688 20.666 -20.183 1.00 91.56 1017 TRP A O 1
ATOM 7786 N N . LEU A 1 1018 ? -12.637 20.185 -19.388 1.00 92.31 1018 LEU A N 1
ATOM 7787 C CA . LEU A 1 1018 ? -12.886 20.527 -17.990 1.00 92.31 1018 LEU A CA 1
ATOM 7788 C C . LEU A 1 1018 ? -12.246 21.876 -17.680 1.00 92.31 1018 LEU A C 1
ATOM 7790 O O . LEU A 1 1018 ? -11.078 22.087 -17.994 1.00 92.31 1018 LEU A O 1
ATOM 7794 N N . ASN A 1 1019 ? -12.988 22.763 -17.019 1.00 85.44 1019 ASN A N 1
ATOM 7795 C CA . ASN A 1 1019 ? -12.438 24.038 -16.571 1.00 85.44 1019 ASN A CA 1
ATOM 7796 C C . ASN A 1 1019 ? -11.214 23.800 -15.653 1.00 85.44 1019 ASN A C 1
ATOM 7798 O O . ASN A 1 1019 ? -11.338 22.999 -14.722 1.00 85.44 1019 ASN A O 1
ATOM 7802 N N . PRO A 1 1020 ? -10.077 24.488 -15.882 1.00 79.06 1020 PRO A N 1
ATOM 7803 C CA . PRO A 1 1020 ? -8.878 24.420 -15.046 1.00 79.06 1020 PRO A CA 1
ATOM 7804 C C . PRO A 1 1020 ? -9.155 24.493 -13.543 1.00 79.06 1020 PRO A C 1
ATOM 7806 O O . PRO A 1 1020 ? -8.576 23.720 -12.785 1.00 79.06 1020 PRO A O 1
ATOM 7809 N N . SER A 1 1021 ? -10.117 25.322 -13.114 1.00 80.06 1021 SER A N 1
ATOM 7810 C CA . SER A 1 1021 ? -10.472 25.463 -11.694 1.00 80.06 1021 SER A CA 1
ATOM 7811 C C . SER A 1 1021 ? -10.943 24.168 -11.032 1.00 80.06 1021 SER A C 1
ATOM 7813 O O . SER A 1 1021 ? -10.875 24.022 -9.817 1.00 80.06 1021 SER A O 1
ATOM 7815 N N . ASN A 1 1022 ? -11.439 23.228 -11.836 1.00 87.00 1022 ASN A N 1
ATOM 7816 C CA . ASN A 1 1022 ? -11.968 21.944 -11.391 1.00 87.00 1022 ASN A CA 1
ATOM 7817 C C . ASN A 1 1022 ? -10.985 20.803 -11.676 1.00 87.00 1022 ASN A C 1
ATOM 7819 O O . ASN A 1 1022 ? -11.297 19.641 -11.424 1.00 87.00 1022 ASN A O 1
ATOM 7823 N N . LEU A 1 1023 ? -9.817 21.106 -12.247 1.00 89.25 1023 LEU A N 1
ATOM 7824 C CA . LEU A 1 1023 ? -8.889 20.098 -12.730 1.00 89.25 1023 LEU A CA 1
ATOM 7825 C C . LEU A 1 1023 ? -8.219 19.343 -11.574 1.00 89.25 1023 LEU A C 1
ATOM 7827 O O . LEU A 1 1023 ? -7.975 18.151 -11.724 1.00 89.25 1023 LEU A O 1
ATOM 7831 N N . ILE A 1 1024 ? -8.031 19.973 -10.406 1.00 89.31 1024 ILE A N 1
ATOM 7832 C CA . ILE A 1 1024 ? -7.438 19.363 -9.196 1.00 89.31 1024 ILE A CA 1
ATOM 7833 C C . ILE A 1 1024 ? -8.171 18.083 -8.771 1.00 89.31 1024 ILE A C 1
ATOM 7835 O O . ILE A 1 1024 ? -7.533 17.064 -8.518 1.00 89.31 1024 ILE A O 1
ATOM 7839 N N . THR A 1 1025 ? -9.505 18.105 -8.758 1.00 84.44 1025 THR A N 1
ATOM 7840 C CA . THR A 1 1025 ? -10.362 16.962 -8.385 1.00 84.44 1025 THR A CA 1
ATOM 7841 C C . THR A 1 1025 ? -11.029 16.304 -9.594 1.00 84.44 1025 THR A C 1
ATOM 7843 O O . THR A 1 1025 ? -11.883 15.432 -9.458 1.00 84.44 1025 THR A O 1
ATOM 7846 N N . GLY A 1 1026 ? -10.628 16.703 -10.803 1.00 85.06 1026 GLY A N 1
ATOM 7847 C CA . GLY A 1 1026 ? -11.273 16.342 -12.064 1.00 85.06 1026 GLY A CA 1
ATOM 7848 C C . GLY A 1 1026 ? -11.031 14.914 -12.550 1.00 85.06 1026 GLY A C 1
ATOM 7849 O O . GLY A 1 1026 ? -11.576 14.531 -13.592 1.00 85.06 1026 GLY A O 1
ATOM 7850 N N . LYS A 1 1027 ? -10.224 14.121 -11.838 1.00 82.25 1027 LYS A N 1
ATOM 7851 C CA . LYS A 1 1027 ? -9.969 12.721 -12.183 1.00 82.25 1027 LYS A CA 1
ATOM 7852 C C . LYS A 1 1027 ? -11.295 11.959 -12.228 1.00 82.25 1027 LYS A C 1
ATOM 7854 O O . LYS A 1 1027 ? -12.075 12.016 -11.285 1.00 82.25 1027 LYS A O 1
ATOM 7859 N N . TYR A 1 1028 ? -11.541 11.253 -13.333 1.00 77.38 1028 TYR A N 1
ATOM 7860 C CA . TYR A 1 1028 ? -12.805 10.561 -13.643 1.00 77.38 1028 TYR A CA 1
ATOM 7861 C C . TYR A 1 1028 ? -13.997 11.451 -14.029 1.00 77.38 1028 TYR A C 1
ATOM 7863 O O . TYR A 1 1028 ? -15.106 10.947 -14.189 1.00 77.38 1028 TYR A O 1
ATOM 7871 N N . SER A 1 1029 ? -13.791 12.746 -14.282 1.00 87.06 1029 SER A N 1
ATOM 7872 C CA . SER A 1 1029 ? -14.822 13.606 -14.892 1.00 87.06 1029 SER A CA 1
ATOM 7873 C C . SER A 1 1029 ? -15.218 13.174 -16.314 1.00 87.06 1029 SER A C 1
ATOM 7875 O O . SER A 1 1029 ? -16.215 13.657 -16.855 1.00 87.06 1029 SER A O 1
ATOM 7877 N N . GLY A 1 1030 ? -14.421 12.298 -16.939 1.00 90.12 1030 GLY A N 1
ATOM 7878 C CA . GLY A 1 1030 ? -14.590 11.854 -18.320 1.00 90.12 1030 GLY A CA 1
ATOM 7879 C C . GLY A 1 1030 ? -14.299 12.949 -19.345 1.00 90.12 1030 GLY A C 1
ATOM 7880 O O . GLY A 1 1030 ? -14.748 12.837 -20.486 1.00 90.12 1030 GLY A O 1
ATOM 7881 N N . LYS A 1 1031 ? -13.610 14.023 -18.936 1.00 95.19 1031 LYS A N 1
ATOM 7882 C CA . LYS A 1 1031 ? -13.195 15.142 -19.788 1.00 95.19 1031 LYS A CA 1
ATOM 7883 C C . LYS A 1 1031 ? -11.769 14.948 -20.276 1.00 95.19 1031 LYS A C 1
ATOM 7885 O O . LYS A 1 1031 ? -10.908 14.467 -19.546 1.00 95.19 1031 LYS A O 1
ATOM 7890 N N . GLY A 1 1032 ? -11.514 15.364 -21.511 1.00 95.75 1032 GLY A N 1
ATOM 7891 C CA . GLY A 1 1032 ? -10.306 15.001 -22.239 1.00 95.75 1032 GLY A CA 1
ATOM 7892 C C . GLY A 1 1032 ? -9.006 15.496 -21.606 1.00 95.75 1032 GLY A C 1
ATOM 7893 O O . GLY A 1 1032 ? -8.032 14.756 -21.555 1.00 95.75 1032 GLY A O 1
ATOM 7894 N N . ASN A 1 1033 ? -8.983 16.712 -21.065 1.00 94.75 1033 ASN A N 1
ATOM 7895 C CA . ASN A 1 1033 ? -7.794 17.260 -20.410 1.00 94.75 1033 ASN A CA 1
ATOM 7896 C C . ASN A 1 1033 ? -7.471 16.575 -19.068 1.00 94.75 1033 ASN A C 1
ATOM 7898 O O . ASN A 1 1033 ? -6.299 16.336 -18.781 1.00 94.75 1033 ASN A O 1
ATOM 7902 N N . ALA A 1 1034 ? -8.484 16.188 -18.285 1.00 96.38 1034 ALA A N 1
ATOM 7903 C CA . ALA A 1 1034 ? -8.294 15.380 -17.076 1.00 96.38 1034 ALA A CA 1
ATOM 7904 C C . ALA A 1 1034 ? -7.860 13.940 -17.420 1.00 96.38 1034 ALA A C 1
ATOM 7906 O O . ALA A 1 1034 ? -6.920 13.390 -16.839 1.00 96.38 1034 ALA A O 1
ATOM 7907 N N . ASP A 1 1035 ? -8.498 13.327 -18.414 1.00 97.44 1035 ASP A N 1
ATOM 7908 C CA . ASP A 1 1035 ? -8.142 11.979 -18.850 1.00 97.44 1035 ASP A CA 1
ATOM 7909 C C . ASP A 1 1035 ? -6.707 11.941 -19.403 1.00 97.44 1035 ASP A C 1
ATOM 7911 O O . ASP A 1 1035 ? -5.938 11.044 -19.056 1.00 97.44 1035 ASP A O 1
ATOM 7915 N N . PHE A 1 1036 ? -6.291 12.954 -20.172 1.00 98.06 1036 PHE A N 1
ATOM 7916 C CA . PHE A 1 1036 ? -4.925 13.031 -20.689 1.00 98.06 1036 PHE A CA 1
ATOM 7917 C C . PHE A 1 1036 ? -3.877 13.252 -19.591 1.00 98.06 1036 PHE A C 1
ATOM 7919 O O . PHE A 1 1036 ? -2.822 12.623 -19.639 1.00 98.06 1036 PHE A O 1
ATOM 7926 N N . ALA A 1 1037 ? -4.174 14.045 -18.555 1.00 98.00 1037 ALA A N 1
ATOM 7927 C CA . ALA A 1 1037 ? -3.297 14.150 -17.385 1.00 98.00 1037 ALA A CA 1
ATOM 7928 C C . ALA A 1 1037 ? -3.055 12.777 -16.727 1.00 98.00 1037 ALA A C 1
ATOM 7930 O O . ALA A 1 1037 ? -1.916 12.425 -16.411 1.00 98.00 1037 ALA A O 1
ATOM 7931 N N . SER A 1 1038 ? -4.111 11.962 -16.604 1.00 97.88 1038 SER A N 1
ATOM 7932 C CA . SER A 1 1038 ? -4.010 10.589 -16.083 1.00 97.88 1038 SER A CA 1
ATOM 7933 C C . SER A 1 1038 ? -3.146 9.701 -16.986 1.00 97.88 1038 SER A C 1
ATOM 7935 O O . SER A 1 1038 ? -2.307 8.945 -16.495 1.00 97.88 1038 SER A O 1
ATOM 7937 N N . ILE A 1 1039 ? -3.320 9.818 -18.308 1.00 98.31 1039 ILE A N 1
ATOM 7938 C CA . ILE A 1 1039 ? -2.534 9.079 -19.306 1.00 98.31 1039 ILE A CA 1
ATOM 7939 C C . ILE A 1 1039 ? -1.053 9.436 -19.207 1.00 98.31 1039 ILE A C 1
ATOM 7941 O O . ILE A 1 1039 ? -0.224 8.534 -19.224 1.00 98.31 1039 ILE A O 1
ATOM 7945 N N . LEU A 1 1040 ? -0.696 10.716 -19.084 1.00 98.44 1040 LEU A N 1
ATOM 7946 C CA . LEU A 1 1040 ? 0.709 11.127 -19.030 1.00 98.44 1040 LEU A CA 1
ATOM 7947 C C . LEU A 1 1040 ? 1.408 10.655 -17.755 1.00 98.44 1040 LEU A C 1
ATOM 7949 O O . LEU A 1 1040 ? 2.503 10.102 -17.841 1.00 98.44 1040 LEU A O 1
ATOM 7953 N N . ILE A 1 1041 ? 0.766 10.791 -16.591 1.00 98.31 1041 ILE A N 1
ATOM 7954 C CA . ILE A 1 1041 ? 1.319 10.288 -15.323 1.00 98.31 1041 ILE A CA 1
ATOM 7955 C C . ILE A 1 1041 ? 1.490 8.767 -15.373 1.00 98.31 1041 ILE A C 1
ATOM 7957 O O . ILE A 1 1041 ? 2.518 8.241 -14.943 1.00 98.31 1041 ILE A O 1
ATOM 7961 N N . GLN A 1 1042 ? 0.520 8.040 -15.931 1.00 97.69 1042 GLN A N 1
ATOM 7962 C CA . GLN A 1 1042 ? 0.652 6.595 -16.104 1.00 97.69 1042 GLN A CA 1
ATOM 7963 C C . GLN A 1 1042 ? 1.703 6.229 -17.165 1.00 97.69 1042 GLN A C 1
ATOM 7965 O O . GLN A 1 1042 ? 2.435 5.261 -16.986 1.00 97.69 1042 GLN A O 1
ATOM 7970 N N . GLY A 1 1043 ? 1.838 7.017 -18.231 1.00 93.50 1043 GLY A N 1
ATOM 7971 C CA . GLY A 1 1043 ? 2.857 6.840 -19.263 1.00 93.50 1043 GLY A CA 1
ATOM 7972 C C . GLY A 1 1043 ? 4.271 6.961 -18.696 1.00 93.50 1043 GLY A C 1
ATOM 7973 O O . GLY A 1 1043 ? 5.105 6.098 -18.952 1.00 93.50 1043 GLY A O 1
ATOM 7974 N N . MET A 1 1044 ? 4.517 7.951 -17.832 1.00 97.31 1044 MET A N 1
ATOM 7975 C CA . MET A 1 1044 ? 5.799 8.097 -17.127 1.00 97.31 1044 MET A CA 1
ATOM 7976 C C . MET A 1 1044 ? 6.125 6.898 -16.228 1.00 97.31 1044 MET A C 1
ATOM 7978 O O . MET A 1 1044 ? 7.287 6.524 -16.111 1.00 97.31 1044 MET A O 1
ATOM 7982 N N . LYS A 1 1045 ? 5.112 6.266 -15.620 1.00 95.38 1045 LYS A N 1
ATOM 7983 C CA . LYS A 1 1045 ? 5.289 5.026 -14.839 1.00 95.38 1045 LYS A CA 1
ATOM 7984 C C . LYS A 1 1045 ? 5.590 3.814 -15.721 1.00 95.38 1045 LYS A C 1
ATOM 7986 O O . LYS A 1 1045 ? 6.273 2.894 -15.281 1.00 95.38 1045 LYS A O 1
ATOM 7991 N N . ASN A 1 1046 ? 5.043 3.794 -16.934 1.00 90.81 1046 ASN A N 1
ATOM 7992 C CA . ASN A 1 1046 ? 5.166 2.678 -17.869 1.00 90.81 1046 ASN A CA 1
ATOM 7993 C C . ASN A 1 1046 ? 6.489 2.702 -18.649 1.00 90.81 1046 ASN A C 1
ATOM 7995 O O . ASN A 1 1046 ? 6.996 1.650 -19.036 1.00 90.81 1046 ASN A O 1
ATOM 7999 N N . GLN A 1 1047 ? 7.021 3.892 -18.934 1.00 89.00 1047 GLN A N 1
ATOM 8000 C CA . GLN A 1 1047 ? 8.158 4.057 -19.835 1.00 89.00 1047 GLN A CA 1
ATOM 8001 C C . GLN A 1 1047 ? 9.486 3.572 -19.214 1.00 89.00 1047 GLN A C 1
ATOM 8003 O O . GLN A 1 1047 ? 9.669 3.628 -17.994 1.00 89.00 1047 GLN A O 1
ATOM 8008 N N . PRO A 1 1048 ? 10.447 3.107 -20.038 1.00 89.69 1048 PRO A N 1
ATOM 8009 C CA . PRO A 1 1048 ? 11.746 2.666 -19.545 1.00 89.69 1048 PRO A CA 1
ATOM 8010 C C . PRO A 1 1048 ? 12.593 3.837 -19.028 1.00 89.69 1048 PRO A C 1
ATOM 8012 O O . PRO A 1 1048 ? 12.311 5.005 -19.280 1.00 89.69 1048 PRO A O 1
ATOM 8015 N N . CYS A 1 1049 ? 13.685 3.509 -18.337 1.00 92.94 1049 CYS A N 1
ATOM 8016 C CA . CYS A 1 1049 ? 14.701 4.480 -17.937 1.00 92.94 1049 CYS A CA 1
ATOM 8017 C C . CYS A 1 1049 ? 15.423 5.064 -19.168 1.00 92.94 1049 CYS A C 1
ATOM 8019 O O . CYS A 1 1049 ? 15.827 4.306 -20.048 1.00 92.94 1049 CYS A O 1
ATOM 8021 N N . ASN A 1 1050 ? 15.622 6.386 -19.200 1.00 91.81 1050 ASN A N 1
ATOM 8022 C CA . ASN A 1 1050 ? 16.141 7.168 -20.333 1.00 91.81 1050 ASN A CA 1
ATOM 8023 C C . ASN A 1 1050 ? 15.442 6.820 -21.662 1.00 91.81 1050 ASN A C 1
ATOM 8025 O O . ASN A 1 1050 ? 16.093 6.344 -22.597 1.00 91.81 1050 ASN A O 1
ATOM 8029 N N . PRO A 1 1051 ? 14.113 7.022 -21.745 1.00 94.12 1051 PRO A N 1
ATOM 8030 C CA . PRO A 1 1051 ? 13.346 6.622 -22.912 1.00 94.12 1051 PRO A CA 1
ATOM 8031 C C . PRO A 1 1051 ? 13.716 7.473 -24.131 1.00 94.12 1051 PRO A C 1
ATOM 8033 O O . PRO A 1 1051 ? 14.072 8.648 -24.020 1.00 94.12 1051 PRO A O 1
ATOM 8036 N N . THR A 1 1052 ? 13.574 6.897 -25.322 1.00 93.38 1052 THR A N 1
ATOM 8037 C CA . THR A 1 1052 ? 13.480 7.681 -26.558 1.00 93.38 1052 THR A CA 1
ATOM 8038 C C . THR A 1 1052 ? 12.083 8.295 -26.691 1.00 93.38 1052 THR A C 1
ATOM 8040 O O . THR A 1 1052 ? 11.123 7.822 -26.082 1.00 93.38 1052 THR A O 1
ATOM 8043 N N . PHE A 1 1053 ? 11.932 9.303 -27.553 1.00 95.56 1053 PHE A N 1
ATOM 8044 C CA . PHE A 1 1053 ? 10.629 9.904 -27.877 1.00 95.56 1053 PHE A CA 1
ATOM 8045 C C . PHE A 1 1053 ? 9.589 8.860 -28.321 1.00 95.56 1053 PHE A C 1
ATOM 8047 O O . PHE A 1 1053 ? 8.437 8.912 -27.897 1.00 95.56 1053 PHE A O 1
ATOM 8054 N N . LEU A 1 1054 ? 9.985 7.878 -29.143 1.00 93.44 1054 LEU A N 1
ATOM 8055 C CA . LEU A 1 1054 ? 9.069 6.821 -29.592 1.00 93.44 1054 LEU A CA 1
ATOM 8056 C C . LEU A 1 1054 ? 8.689 5.870 -28.449 1.00 93.44 1054 LEU A C 1
ATOM 8058 O O . LEU A 1 1054 ? 7.534 5.476 -28.358 1.00 93.44 1054 LEU A O 1
ATOM 8062 N N . GLN A 1 1055 ? 9.615 5.558 -27.538 1.00 93.88 1055 GLN A N 1
ATOM 8063 C CA . GLN A 1 1055 ? 9.299 4.751 -26.353 1.00 93.88 1055 GLN A CA 1
ATOM 8064 C C . GLN A 1 1055 ? 8.343 5.482 -25.402 1.00 93.88 1055 GLN A C 1
ATOM 8066 O O . GLN A 1 1055 ? 7.408 4.869 -24.896 1.00 93.88 1055 GLN A O 1
ATOM 8071 N N . ALA A 1 1056 ? 8.536 6.787 -25.191 1.00 94.62 1056 ALA A N 1
ATOM 8072 C CA . ALA A 1 1056 ? 7.624 7.606 -24.394 1.00 94.62 1056 ALA A CA 1
ATOM 8073 C C . ALA A 1 1056 ? 6.231 7.716 -25.046 1.00 94.62 1056 ALA A C 1
ATOM 8075 O O . ALA A 1 1056 ? 5.212 7.594 -24.366 1.00 94.62 1056 ALA A O 1
ATOM 8076 N N . ARG A 1 1057 ? 6.166 7.865 -26.379 1.00 96.88 1057 ARG A N 1
ATOM 8077 C CA . ARG A 1 1057 ? 4.910 7.797 -27.149 1.00 96.88 1057 ARG A CA 1
ATOM 8078 C C . ARG A 1 1057 ? 4.199 6.460 -26.943 1.00 96.88 1057 ARG A C 1
ATOM 8080 O O . ARG A 1 1057 ? 2.996 6.429 -26.696 1.00 96.88 1057 ARG A O 1
ATOM 8087 N N . ASP A 1 1058 ? 4.926 5.357 -27.059 1.00 92.88 1058 ASP A N 1
ATOM 8088 C CA . ASP A 1 1058 ? 4.342 4.023 -26.943 1.00 92.88 1058 ASP A CA 1
ATOM 8089 C C . ASP A 1 1058 ? 3.848 3.758 -25.507 1.00 92.88 1058 ASP A C 1
ATOM 8091 O O . ASP A 1 1058 ? 2.749 3.235 -25.321 1.00 92.88 1058 ASP A O 1
ATOM 8095 N N . ALA A 1 1059 ? 4.557 4.262 -24.492 1.00 93.50 1059 ALA A N 1
ATOM 8096 C CA . ALA A 1 1059 ? 4.106 4.224 -23.100 1.00 93.50 1059 ALA A CA 1
ATOM 8097 C C . ALA A 1 1059 ? 2.804 5.019 -22.856 1.00 93.50 1059 ALA A C 1
ATOM 8099 O O . ALA A 1 1059 ? 1.973 4.606 -22.042 1.00 93.50 1059 ALA A O 1
ATOM 8100 N N . ILE A 1 1060 ? 2.588 6.123 -23.585 1.00 97.81 1060 ILE A N 1
ATOM 8101 C CA . ILE A 1 1060 ? 1.328 6.890 -23.579 1.00 97.81 1060 ILE A CA 1
ATOM 8102 C C . ILE A 1 1060 ? 0.177 6.067 -24.184 1.00 97.81 1060 ILE A C 1
ATOM 8104 O O . ILE A 1 1060 ? -0.938 6.093 -23.660 1.00 97.81 1060 ILE A O 1
ATOM 8108 N N . PHE A 1 1061 ? 0.426 5.282 -25.239 1.00 95.44 1061 PHE A N 1
ATOM 8109 C CA . PHE A 1 1061 ? -0.581 4.354 -25.771 1.00 95.44 1061 PHE A CA 1
ATOM 8110 C C . PHE A 1 1061 ? -0.928 3.238 -24.787 1.00 95.44 1061 PHE A C 1
ATOM 8112 O O . PHE A 1 1061 ? -2.104 2.893 -24.644 1.00 95.44 1061 PHE A O 1
ATOM 8119 N N . ASP A 1 1062 ? 0.073 2.681 -24.108 1.00 90.56 1062 ASP A N 1
ATOM 8120 C CA . ASP A 1 1062 ? -0.153 1.665 -23.083 1.00 90.56 1062 ASP A CA 1
ATOM 8121 C C . ASP A 1 1062 ? -0.957 2.237 -21.912 1.00 90.56 1062 ASP A C 1
ATOM 8123 O O . ASP A 1 1062 ? -1.877 1.586 -21.419 1.00 90.56 1062 ASP A O 1
ATOM 8127 N N . ALA A 1 1063 ? -0.699 3.487 -21.524 1.00 93.62 1063 ALA A N 1
ATOM 8128 C CA . ALA A 1 1063 ? -1.478 4.179 -20.506 1.00 93.62 1063 ALA A CA 1
ATOM 8129 C C . ALA A 1 1063 ? -2.952 4.389 -20.913 1.00 93.62 1063 ALA A C 1
ATOM 8131 O O . ALA A 1 1063 ? -3.844 4.071 -20.126 1.00 93.62 1063 ALA A O 1
ATOM 8132 N N . ASP A 1 1064 ? -3.238 4.840 -22.141 1.00 95.75 1064 ASP A N 1
ATOM 8133 C CA . ASP A 1 1064 ? -4.616 4.935 -22.668 1.00 95.75 1064 ASP A CA 1
ATOM 8134 C C . ASP A 1 1064 ? -5.307 3.562 -22.715 1.00 95.75 1064 ASP A C 1
ATOM 8136 O O . ASP A 1 1064 ? -6.477 3.414 -22.356 1.00 95.75 1064 ASP A O 1
ATOM 8140 N N . ARG A 1 1065 ? -4.572 2.513 -23.096 1.00 91.75 1065 ARG A N 1
ATOM 8141 C CA . ARG A 1 1065 ? -5.078 1.137 -23.061 1.00 91.75 1065 ARG A CA 1
ATOM 8142 C C . ARG A 1 1065 ? -5.445 0.696 -21.645 1.00 91.75 1065 ARG A C 1
ATOM 8144 O O . ARG A 1 1065 ? -6.508 0.113 -21.459 1.00 91.75 1065 ARG A O 1
ATOM 8151 N N . MET A 1 1066 ? -4.583 0.960 -20.667 1.00 91.06 1066 MET A N 1
ATOM 8152 C CA . MET A 1 1066 ? -4.784 0.551 -19.276 1.00 91.06 1066 MET A CA 1
ATOM 8153 C C . MET A 1 1066 ? -5.936 1.298 -18.607 1.00 91.06 1066 MET A C 1
ATOM 8155 O O . MET A 1 1066 ? -6.734 0.683 -17.906 1.00 91.06 1066 MET A O 1
ATOM 8159 N N . LEU A 1 1067 ? -6.012 2.614 -18.806 1.00 88.44 1067 LEU A N 1
ATOM 8160 C CA . LEU A 1 1067 ? -6.945 3.473 -18.076 1.00 88.44 1067 LEU A CA 1
ATOM 8161 C C . LEU A 1 1067 ? -8.298 3.614 -18.775 1.00 88.44 1067 LEU A C 1
ATOM 8163 O O . LEU A 1 1067 ? -9.329 3.679 -18.112 1.00 88.44 1067 LEU A O 1
ATOM 8167 N N . PHE A 1 1068 ? -8.301 3.653 -20.108 1.00 93.19 1068 PHE A N 1
ATOM 8168 C CA . PHE A 1 1068 ? -9.479 4.007 -20.902 1.00 93.19 1068 PHE A CA 1
ATOM 8169 C C . PHE A 1 1068 ? -9.774 2.997 -22.013 1.00 93.19 1068 PHE A C 1
ATOM 8171 O O . PHE A 1 1068 ? -10.542 3.293 -22.928 1.00 93.19 1068 PHE A O 1
ATOM 8178 N N . ASN A 1 1069 ? -9.183 1.798 -21.946 1.00 90.44 1069 ASN A N 1
ATOM 8179 C CA . ASN A 1 1069 ? -9.380 0.723 -22.919 1.00 90.44 1069 ASN A CA 1
ATOM 8180 C C . ASN A 1 1069 ? -9.175 1.188 -24.374 1.00 90.44 1069 ASN A C 1
ATOM 8182 O O . ASN A 1 1069 ? -9.942 0.848 -25.275 1.00 90.44 1069 ASN A O 1
ATOM 8186 N N . SER A 1 1070 ? -8.139 2.004 -24.593 1.00 93.25 1070 SER A N 1
ATOM 8187 C CA . SER A 1 1070 ? -7.768 2.554 -25.900 1.00 93.25 1070 SER A CA 1
ATOM 8188 C C . SER A 1 1070 ? -8.806 3.492 -26.535 1.00 93.25 1070 SER A C 1
ATOM 8190 O O . SER A 1 1070 ? -8.814 3.664 -27.757 1.00 93.25 1070 SER A O 1
ATOM 8192 N N . LYS A 1 1071 ? -9.671 4.121 -25.726 1.00 94.38 1071 LYS A N 1
ATOM 8193 C CA . LYS A 1 1071 ? -10.653 5.122 -26.176 1.00 94.38 1071 LYS A CA 1
ATOM 8194 C C . LYS A 1 1071 ? -10.007 6.245 -26.992 1.00 94.38 1071 LYS A C 1
ATOM 8196 O O . LYS A 1 1071 ? -10.597 6.693 -27.973 1.00 94.38 1071 LYS A O 1
ATOM 8201 N N . TYR A 1 1072 ? -8.813 6.697 -26.607 1.00 96.38 1072 TYR A N 1
ATOM 8202 C CA . TYR A 1 1072 ? -8.154 7.852 -27.220 1.00 96.38 1072 TYR A CA 1
ATOM 8203 C C . TYR A 1 1072 ? -7.113 7.491 -28.281 1.00 96.38 1072 TYR A C 1
ATOM 8205 O O . TYR A 1 1072 ? -6.484 8.380 -28.856 1.00 96.38 1072 TYR A O 1
ATOM 8213 N N . ARG A 1 1073 ? -6.963 6.206 -28.617 1.00 95.06 1073 ARG A N 1
ATOM 8214 C CA . ARG A 1 1073 ? -5.932 5.700 -29.534 1.00 95.06 1073 ARG A CA 1
ATOM 8215 C C . ARG A 1 1073 ? -5.849 6.461 -30.862 1.00 95.06 1073 ARG A C 1
ATOM 8217 O O . ARG A 1 1073 ? -4.747 6.780 -31.300 1.00 95.06 1073 ARG A O 1
ATOM 8224 N N . CYS A 1 1074 ? -6.982 6.770 -31.496 1.00 95.38 1074 CYS A N 1
ATOM 8225 C CA . CYS A 1 1074 ? -6.999 7.539 -32.747 1.00 95.38 1074 CYS A CA 1
ATOM 8226 C C . CYS A 1 1074 ? -6.527 8.991 -32.544 1.00 95.38 1074 CYS A C 1
ATOM 8228 O O . CYS A 1 1074 ? -5.710 9.492 -33.318 1.00 95.38 1074 CYS A O 1
ATOM 8230 N N . ALA A 1 1075 ? -7.000 9.653 -31.482 1.00 96.81 1075 ALA A N 1
ATOM 8231 C CA . ALA A 1 1075 ? -6.638 11.029 -31.141 1.00 96.81 1075 ALA A CA 1
ATOM 8232 C C . ALA A 1 1075 ? -5.137 11.165 -30.833 1.00 96.81 1075 ALA A C 1
ATOM 8234 O O . ALA A 1 1075 ? -4.479 12.080 -31.338 1.00 96.81 1075 ALA A O 1
ATOM 8235 N N . ILE A 1 1076 ? -4.591 10.206 -30.076 1.00 97.81 1076 ILE A N 1
ATOM 8236 C CA . ILE A 1 1076 ? -3.167 10.123 -29.735 1.00 97.81 1076 ILE A CA 1
ATOM 8237 C C . ILE A 1 1076 ? -2.330 9.915 -31.002 1.00 97.81 1076 ILE A C 1
ATOM 8239 O O . ILE A 1 1076 ? -1.431 10.713 -31.267 1.00 97.81 1076 ILE A O 1
ATOM 8243 N N . TRP A 1 1077 ? -2.655 8.920 -31.839 1.00 96.88 1077 TRP A N 1
ATOM 8244 C CA . TRP A 1 1077 ? -1.936 8.702 -33.103 1.00 96.88 1077 TRP A CA 1
ATOM 8245 C C . TRP A 1 1077 ? -1.954 9.927 -34.008 1.00 96.88 1077 TRP A C 1
ATOM 8247 O O . TRP A 1 1077 ? -0.918 10.289 -34.554 1.00 96.88 1077 TRP A O 1
ATOM 8257 N N . THR A 1 1078 ? -3.109 10.577 -34.146 1.00 96.81 1078 THR A N 1
ATOM 8258 C CA . THR A 1 1078 ? -3.256 11.763 -34.998 1.00 96.81 1078 THR A CA 1
ATOM 8259 C C . THR A 1 1078 ? -2.386 12.920 -34.503 1.00 96.81 1078 THR A C 1
ATOM 8261 O O . THR A 1 1078 ? -1.767 13.605 -35.314 1.00 96.81 1078 THR A O 1
ATOM 8264 N N . GLY A 1 1079 ? -2.289 13.118 -33.183 1.00 97.00 1079 GLY A N 1
ATOM 8265 C CA . GLY A 1 1079 ? -1.464 14.177 -32.591 1.00 97.00 1079 GLY A CA 1
ATOM 8266 C C . GLY A 1 1079 ? 0.029 13.941 -32.813 1.00 97.00 1079 GLY A C 1
ATOM 8267 O O . GLY A 1 1079 ? 0.722 14.816 -33.330 1.00 97.00 1079 GLY A O 1
ATOM 8268 N N . PHE A 1 1080 ? 0.507 12.729 -32.513 1.00 98.31 1080 PHE A N 1
ATOM 8269 C CA . PHE A 1 1080 ? 1.903 12.350 -32.748 1.00 98.31 1080 PHE A CA 1
ATOM 8270 C C . PHE A 1 1080 ? 2.270 12.375 -34.238 1.00 98.31 1080 PHE A C 1
ATOM 8272 O O . PHE A 1 1080 ? 3.287 12.960 -34.612 1.00 98.31 1080 PHE A O 1
ATOM 8279 N N . ALA A 1 1081 ? 1.431 11.802 -35.106 1.00 97.62 1081 ALA A N 1
ATOM 8280 C CA . ALA A 1 1081 ? 1.677 11.757 -36.544 1.00 97.62 1081 ALA A CA 1
ATOM 8281 C C . ALA A 1 1081 ? 1.725 13.157 -37.165 1.00 97.62 1081 ALA A C 1
ATOM 8283 O O . ALA A 1 1081 ? 2.618 13.426 -37.959 1.00 97.62 1081 ALA A O 1
ATOM 8284 N N . LYS A 1 1082 ? 0.849 14.088 -36.756 1.00 97.69 1082 LYS A N 1
ATOM 8285 C CA . LYS A 1 1082 ? 0.861 15.481 -37.242 1.00 97.69 1082 LYS A CA 1
ATOM 8286 C C . LYS A 1 1082 ? 2.213 16.178 -37.042 1.00 97.69 1082 LYS A C 1
ATOM 8288 O O . LYS A 1 1082 ? 2.557 17.082 -37.799 1.00 97.69 1082 LYS A O 1
ATOM 8293 N N . ARG A 1 1083 ? 2.983 15.745 -36.045 1.00 97.81 1083 ARG A N 1
ATOM 8294 C CA . ARG A 1 1083 ? 4.296 16.289 -35.689 1.00 97.81 1083 ARG A CA 1
ATOM 8295 C C . ARG A 1 1083 ? 5.449 15.344 -36.056 1.00 97.81 1083 ARG A C 1
ATOM 8297 O O . ARG A 1 1083 ? 6.527 15.450 -35.485 1.00 97.81 1083 ARG A O 1
ATOM 8304 N N . GLY A 1 1084 ? 5.235 14.426 -37.001 1.00 96.19 1084 GLY A N 1
ATOM 8305 C CA . GLY A 1 1084 ? 6.281 13.557 -37.552 1.00 96.19 1084 GLY A CA 1
ATOM 8306 C C . GLY A 1 1084 ? 6.560 12.275 -36.758 1.00 96.19 1084 GLY A C 1
ATOM 8307 O O . GLY A 1 1084 ? 7.477 11.536 -37.104 1.00 96.19 1084 GLY A O 1
ATOM 8308 N N . MET A 1 1085 ? 5.777 11.964 -35.718 1.00 96.31 1085 MET A N 1
ATOM 8309 C CA . MET A 1 1085 ? 5.922 10.745 -34.903 1.00 96.31 1085 MET A CA 1
ATOM 8310 C C . MET A 1 1085 ? 4.879 9.665 -35.244 1.00 96.31 1085 MET A C 1
ATOM 8312 O O . MET A 1 1085 ? 4.289 9.043 -34.354 1.00 96.31 1085 MET A O 1
ATOM 8316 N N . GLY A 1 1086 ? 4.639 9.446 -36.535 1.00 91.50 1086 GLY A N 1
ATOM 8317 C CA . GLY A 1 1086 ? 3.724 8.445 -37.083 1.00 91.50 1086 GLY A CA 1
ATOM 8318 C C . GLY A 1 1086 ? 4.230 7.002 -36.978 1.00 91.50 1086 GLY A C 1
ATOM 8319 O O . GLY A 1 1086 ? 5.225 6.699 -36.310 1.00 91.50 1086 GLY A O 1
ATOM 8320 N N . THR A 1 1087 ? 3.494 6.075 -37.591 1.00 89.50 1087 THR A N 1
ATOM 8321 C CA . THR A 1 1087 ? 3.729 4.624 -37.450 1.00 89.50 1087 THR A CA 1
ATOM 8322 C C . THR A 1 1087 ? 5.119 4.159 -37.856 1.00 89.50 1087 THR A C 1
ATOM 8324 O O . THR A 1 1087 ? 5.650 3.241 -37.234 1.00 89.50 1087 THR A O 1
ATOM 8327 N N . ASN A 1 1088 ? 5.714 4.808 -38.856 1.00 88.44 1088 ASN A N 1
ATOM 8328 C CA . ASN A 1 1088 ? 6.998 4.426 -39.438 1.00 88.44 1088 ASN A CA 1
ATOM 8329 C C . ASN A 1 1088 ? 8.138 5.373 -39.038 1.00 88.44 1088 ASN A C 1
ATOM 8331 O O . ASN A 1 1088 ? 9.210 5.313 -39.640 1.00 88.44 1088 ASN A O 1
ATOM 8335 N N . ALA A 1 1089 ? 7.924 6.246 -38.047 1.00 86.75 1089 ALA A N 1
ATOM 8336 C CA . ALA A 1 1089 ? 8.962 7.141 -37.544 1.00 86.75 1089 ALA A CA 1
ATOM 8337 C C . ALA A 1 1089 ? 10.149 6.334 -36.988 1.00 86.75 1089 ALA A C 1
ATOM 8339 O O . ALA A 1 1089 ? 9.965 5.314 -36.320 1.00 86.75 1089 ALA A O 1
ATOM 8340 N N . GLN A 1 1090 ? 11.378 6.790 -37.249 1.00 78.88 1090 GLN A N 1
ATOM 8341 C CA . GLN A 1 1090 ? 12.599 6.063 -36.877 1.00 78.88 1090 GLN A CA 1
ATOM 8342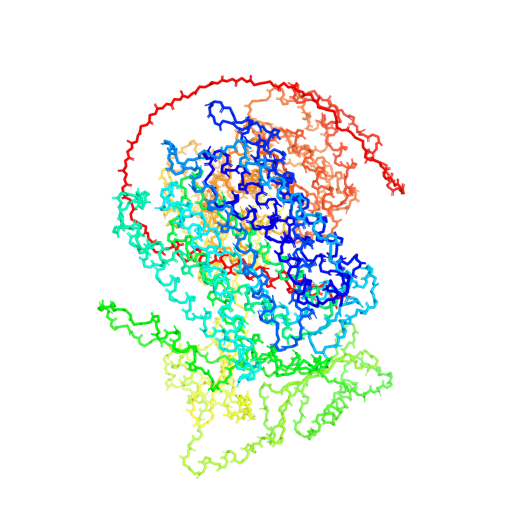 C C . GLN A 1 1090 ? 13.520 6.907 -35.999 1.00 78.88 1090 GLN A C 1
ATOM 8344 O O . GLN A 1 1090 ? 13.920 8.005 -36.382 1.00 78.88 1090 GLN A O 1
ATOM 8349 N N . SER A 1 1091 ? 13.941 6.356 -34.855 1.00 78.25 1091 SER A N 1
ATOM 8350 C CA . SER A 1 1091 ? 14.820 7.066 -33.913 1.00 78.25 1091 SER A CA 1
ATOM 8351 C C . SER A 1 1091 ? 16.265 7.239 -34.377 1.00 78.25 1091 SER A C 1
ATOM 8353 O O . SER A 1 1091 ? 16.936 8.128 -33.875 1.00 78.25 1091 SER A O 1
ATOM 8355 N N . ALA A 1 1092 ? 16.757 6.428 -35.320 1.00 70.75 1092 ALA A N 1
ATOM 8356 C CA . ALA A 1 1092 ? 18.160 6.487 -35.749 1.00 70.75 1092 ALA A CA 1
ATOM 8357 C C . ALA A 1 1092 ? 18.525 7.800 -36.470 1.00 70.75 1092 ALA A C 1
ATOM 8359 O O . ALA A 1 1092 ? 19.661 8.253 -36.370 1.00 70.75 1092 ALA A O 1
ATOM 8360 N N . PHE A 1 1093 ? 17.563 8.405 -37.175 1.00 76.00 1093 PHE A N 1
ATOM 8361 C CA . PHE A 1 1093 ? 17.762 9.632 -37.959 1.00 76.00 1093 PHE A CA 1
ATOM 8362 C C . PHE A 1 1093 ? 16.684 10.693 -37.703 1.00 76.00 1093 PHE A C 1
ATOM 8364 O O . PHE A 1 1093 ? 16.638 11.690 -38.416 1.00 76.00 1093 PHE A O 1
ATOM 8371 N N . PHE A 1 1094 ? 15.798 10.462 -36.727 1.00 87.94 1094 PHE A N 1
ATOM 8372 C CA . PHE A 1 1094 ? 14.625 11.300 -36.458 1.00 87.94 1094 PHE A CA 1
ATOM 8373 C C . PHE A 1 1094 ? 13.776 11.555 -37.714 1.00 87.94 1094 PHE A C 1
ATOM 8375 O O . PHE A 1 1094 ? 13.303 12.656 -37.953 1.00 87.94 1094 PHE A O 1
ATOM 8382 N N . ALA A 1 1095 ? 13.612 10.542 -38.568 1.00 88.88 1095 ALA A N 1
ATOM 8383 C CA . ALA A 1 1095 ? 12.852 10.710 -39.801 1.00 88.88 1095 ALA A CA 1
ATOM 8384 C C . ALA A 1 1095 ? 11.365 10.923 -39.481 1.00 88.88 1095 ALA A C 1
ATOM 8386 O O . ALA A 1 1095 ? 10.759 10.087 -38.802 1.00 88.88 1095 ALA A O 1
ATOM 8387 N N . ASP A 1 1096 ? 10.804 12.026 -39.984 1.00 93.94 1096 ASP A N 1
ATOM 8388 C CA . ASP A 1 1096 ? 9.382 12.327 -39.845 1.00 93.94 1096 ASP A CA 1
ATOM 8389 C C . ASP A 1 1096 ? 8.544 11.277 -40.585 1.00 93.94 1096 ASP A C 1
ATOM 8391 O O . ASP A 1 1096 ? 8.778 10.970 -41.755 1.00 93.94 1096 ASP A O 1
ATOM 8395 N N . ASP A 1 1097 ? 7.514 10.776 -39.913 1.00 95.31 1097 ASP A N 1
ATOM 8396 C CA . ASP A 1 1097 ? 6.430 10.024 -40.527 1.00 95.31 1097 ASP A CA 1
ATOM 8397 C C . ASP A 1 1097 ? 5.095 10.629 -40.095 1.00 95.31 1097 ASP A C 1
ATOM 8399 O O . ASP A 1 1097 ? 4.840 10.817 -38.908 1.00 95.31 1097 ASP A O 1
ATOM 8403 N N . PHE A 1 1098 ? 4.230 10.924 -41.061 1.00 95.94 1098 PHE A N 1
ATOM 8404 C CA . PHE A 1 1098 ? 2.921 11.539 -40.810 1.00 95.94 1098 PHE A CA 1
ATOM 8405 C C . PHE A 1 1098 ? 1.772 10.527 -40.919 1.00 95.94 1098 PHE A C 1
ATOM 8407 O O . PHE A 1 1098 ? 0.599 10.903 -40.923 1.00 95.94 1098 PHE A O 1
ATOM 8414 N N . SER A 1 1099 ? 2.092 9.235 -41.035 1.00 93.31 1099 SER A N 1
ATOM 8415 C CA . SER A 1 1099 ? 1.095 8.183 -41.202 1.00 93.31 1099 SER A CA 1
ATOM 8416 C C . SER A 1 1099 ? 0.435 7.786 -39.874 1.00 93.31 1099 SER A C 1
ATOM 8418 O O . SER A 1 1099 ? 1.079 7.694 -38.826 1.00 93.31 1099 SER A O 1
ATOM 8420 N N . VAL A 1 1100 ? -0.868 7.508 -39.936 1.00 91.62 1100 VAL A N 1
ATOM 8421 C CA . VAL A 1 1100 ? -1.687 6.971 -38.838 1.00 91.62 1100 VAL A CA 1
ATOM 8422 C C . VAL A 1 1100 ? -2.068 5.526 -39.192 1.00 91.62 1100 VAL A C 1
ATOM 8424 O O . VAL A 1 1100 ? -2.431 5.283 -40.347 1.00 91.62 1100 VAL A O 1
ATOM 8427 N N . PRO A 1 1101 ? -2.021 4.548 -38.260 1.00 87.19 1101 PRO A N 1
ATOM 8428 C CA . PRO A 1 1101 ? -2.397 3.178 -38.591 1.00 87.19 1101 PRO A CA 1
ATOM 8429 C C . PRO A 1 1101 ? -3.871 3.114 -38.998 1.00 87.19 1101 PRO A C 1
ATOM 8431 O O . PRO A 1 1101 ? -4.738 3.604 -38.275 1.00 87.19 1101 PRO A O 1
ATOM 8434 N N . THR A 1 1102 ? -4.179 2.446 -40.111 1.00 76.94 1102 THR A N 1
ATOM 8435 C CA . THR A 1 1102 ? -5.556 2.327 -40.629 1.00 76.94 1102 THR A CA 1
ATOM 8436 C C . THR A 1 1102 ? -6.518 1.674 -39.635 1.00 76.94 1102 THR A C 1
ATOM 8438 O O . THR A 1 1102 ? -7.702 1.986 -39.632 1.00 76.94 1102 THR A O 1
ATOM 8441 N N . THR A 1 1103 ? -6.011 0.817 -38.746 1.00 76.75 1103 THR A N 1
ATOM 8442 C CA . THR A 1 1103 ? -6.770 0.153 -37.676 1.00 76.75 1103 THR A CA 1
ATOM 8443 C C . THR A 1 1103 ? -6.957 1.009 -36.421 1.00 76.75 1103 THR A C 1
ATOM 8445 O O . THR A 1 1103 ? -7.749 0.645 -35.557 1.00 76.75 1103 THR A O 1
ATOM 8448 N N . ALA A 1 1104 ? -6.254 2.140 -36.285 1.00 73.38 1104 ALA A N 1
ATOM 8449 C CA . ALA A 1 1104 ? -6.285 2.958 -35.070 1.00 73.38 1104 ALA A CA 1
ATOM 8450 C C . ALA A 1 1104 ? -7.545 3.824 -34.932 1.00 73.38 1104 ALA A C 1
ATOM 8452 O O . ALA A 1 1104 ? -7.882 4.205 -33.814 1.00 73.38 1104 ALA A O 1
ATOM 8453 N N . CYS A 1 1105 ? -8.228 4.123 -36.041 1.00 79.19 1105 CYS A N 1
ATOM 8454 C CA . CYS A 1 1105 ? -9.392 5.017 -36.088 1.00 79.19 1105 CYS A CA 1
ATOM 8455 C C . CYS A 1 1105 ? -10.697 4.309 -36.492 1.00 79.19 1105 CYS A C 1
ATOM 8457 O O . CYS A 1 1105 ? -11.679 4.966 -36.828 1.00 79.19 1105 CYS A O 1
ATOM 8459 N N . VAL A 1 1106 ? -10.723 2.972 -36.459 1.00 61.38 1106 VAL A N 1
ATOM 8460 C CA . VAL A 1 1106 ? -11.930 2.188 -36.752 1.00 61.38 1106 VAL A CA 1
ATOM 8461 C C . VAL A 1 1106 ? -12.724 2.005 -35.460 1.00 61.38 1106 VAL A C 1
ATOM 8463 O O . VAL A 1 1106 ? -12.218 1.443 -34.491 1.00 61.38 1106 VAL A O 1
ATOM 8466 N N . SER A 1 1107 ? -13.970 2.482 -35.431 1.00 46.62 1107 SER A N 1
ATOM 8467 C CA . SER A 1 1107 ? -14.884 2.290 -34.301 1.00 46.62 1107 SER A CA 1
ATOM 8468 C C . SER A 1 1107 ? -15.130 0.798 -34.059 1.00 46.62 1107 SER A C 1
ATOM 8470 O O . SER A 1 1107 ? -15.549 0.082 -34.970 1.00 46.62 1107 SER A O 1
ATOM 8472 N N . SER A 1 1108 ? -14.882 0.329 -32.838 1.00 39.44 1108 SER A N 1
ATOM 8473 C CA . SER A 1 1108 ? -15.000 -1.070 -32.427 1.00 39.44 1108 SER A CA 1
ATOM 8474 C C . SER A 1 1108 ? -16.450 -1.569 -32.452 1.00 39.44 1108 SER A C 1
ATOM 8476 O O . SER A 1 1108 ? -17.190 -1.479 -31.477 1.00 39.44 1108 SER A O 1
ATOM 8478 N N . GLY A 1 1109 ? -16.841 -2.166 -33.576 1.00 31.61 1109 GLY A N 1
ATOM 8479 C CA . GLY A 1 1109 ? -17.938 -3.121 -33.655 1.00 31.61 1109 GLY A CA 1
ATOM 8480 C C . GLY A 1 1109 ? -17.388 -4.539 -33.811 1.00 31.61 1109 GLY A C 1
ATOM 8481 O O . GLY A 1 1109 ? -16.871 -4.863 -34.868 1.00 31.61 1109 GLY A O 1
ATOM 8482 N N . SER A 1 1110 ? -17.573 -5.368 -32.778 1.00 29.77 1110 SER A N 1
ATOM 8483 C CA . SER A 1 1110 ? -17.583 -6.843 -32.803 1.00 29.77 1110 SER A CA 1
ATOM 8484 C C . SER A 1 1110 ? -16.308 -7.636 -33.193 1.00 29.77 1110 SER A C 1
ATOM 8486 O O . SER A 1 1110 ? -15.706 -7.450 -34.239 1.00 29.77 1110 SER A O 1
ATOM 8488 N N . THR A 1 1111 ? -16.059 -8.658 -32.359 1.00 28.80 1111 THR A N 1
ATOM 8489 C CA . THR A 1 1111 ? -15.505 -10.011 -32.624 1.00 28.80 1111 THR A CA 1
ATOM 8490 C C . THR A 1 1111 ? -13.992 -10.312 -32.812 1.00 28.80 1111 THR A C 1
ATOM 8492 O O . THR A 1 1111 ? -13.349 -9.961 -33.790 1.00 28.80 1111 THR A O 1
ATOM 8495 N N . THR A 1 1112 ? -13.523 -11.161 -31.872 1.00 27.28 1112 THR A N 1
ATOM 8496 C CA . THR A 1 1112 ? -12.674 -12.383 -31.983 1.00 27.28 1112 THR A CA 1
ATOM 8497 C C . THR A 1 1112 ? -11.180 -12.344 -32.355 1.00 27.28 1112 THR A C 1
ATOM 8499 O O . THR A 1 1112 ? -10.794 -12.146 -33.496 1.00 27.28 1112 THR A O 1
ATOM 8502 N N . THR A 1 1113 ? -10.371 -12.716 -31.348 1.00 34.88 1113 THR A N 1
ATOM 8503 C CA . THR A 1 1113 ? -9.216 -13.651 -31.334 1.00 34.88 1113 THR A CA 1
ATOM 8504 C C . THR A 1 1113 ? -8.438 -13.961 -32.625 1.00 34.88 1113 THR A C 1
ATOM 8506 O O . THR A 1 1113 ? -8.940 -14.685 -33.478 1.00 34.88 1113 THR A O 1
ATOM 8509 N N . SER A 1 1114 ? -7.124 -13.682 -32.606 1.00 25.17 1114 SER A N 1
ATOM 8510 C CA . SER A 1 1114 ? -6.067 -14.689 -32.853 1.00 25.17 1114 SER A CA 1
ATOM 8511 C C . SER A 1 1114 ? -4.687 -14.177 -32.406 1.00 25.17 1114 SER A C 1
ATOM 8513 O O . SER A 1 1114 ? -4.305 -13.061 -32.750 1.00 25.17 1114 SER A O 1
ATOM 8515 N N . TYR A 1 1115 ? -3.936 -15.001 -31.670 1.00 32.84 1115 TYR A N 1
ATOM 8516 C CA . TYR A 1 1115 ? -2.519 -14.790 -31.349 1.00 32.84 1115 TYR A CA 1
ATOM 8517 C C . TYR A 1 1115 ? -1.631 -15.174 -32.544 1.00 32.84 1115 TYR A C 1
ATOM 8519 O O . TYR A 1 1115 ? -1.820 -16.243 -33.122 1.00 32.84 1115 TYR A O 1
ATOM 8527 N N . GLY A 1 1116 ? -0.639 -14.336 -32.869 1.00 26.92 1116 GLY A N 1
ATOM 8528 C CA . GLY A 1 1116 ? 0.361 -14.577 -33.914 1.00 26.92 1116 GLY A CA 1
ATOM 8529 C C . GLY A 1 1116 ? 1.775 -14.174 -33.474 1.00 26.92 1116 GLY A C 1
ATOM 8530 O O . GLY A 1 1116 ? 2.097 -12.996 -33.410 1.00 26.92 1116 GLY A O 1
ATOM 8531 N N . THR A 1 1117 ? 2.557 -15.198 -33.132 1.00 22.77 1117 THR A N 1
ATOM 8532 C CA . THR A 1 1117 ? 4.007 -15.439 -33.295 1.00 22.77 1117 THR A CA 1
ATOM 8533 C C . THR A 1 1117 ? 5.013 -14.269 -33.323 1.00 22.77 1117 THR A C 1
ATOM 8535 O O . THR A 1 1117 ? 5.047 -13.458 -34.244 1.00 22.77 1117 THR A O 1
ATOM 8538 N N . ILE A 1 1118 ? 5.951 -14.305 -32.366 1.00 27.03 1118 ILE A N 1
ATOM 8539 C CA . ILE A 1 1118 ? 7.179 -13.495 -32.286 1.00 27.03 1118 ILE A CA 1
ATOM 8540 C C . ILE A 1 1118 ? 8.249 -14.058 -33.237 1.00 27.03 1118 ILE A C 1
ATOM 8542 O O . ILE A 1 1118 ? 8.509 -15.260 -33.227 1.00 27.03 1118 ILE A O 1
ATOM 8546 N N . SER A 1 1119 ? 8.915 -13.182 -33.997 1.00 21.66 1119 SER A N 1
ATOM 8547 C CA . SER A 1 1119 ? 10.197 -13.468 -34.658 1.00 21.66 1119 SER A CA 1
ATOM 8548 C C . SER A 1 1119 ? 11.312 -12.663 -33.992 1.00 21.66 1119 SER A C 1
ATOM 8550 O O . SER A 1 1119 ? 11.253 -11.440 -33.908 1.00 21.66 1119 SER A O 1
ATOM 8552 N N . THR A 1 1120 ? 12.314 -13.380 -33.495 1.00 23.83 1120 THR A N 1
ATOM 8553 C CA . THR A 1 1120 ? 13.537 -12.891 -32.851 1.00 23.83 1120 THR A CA 1
ATOM 8554 C C . THR A 1 1120 ? 14.599 -12.504 -33.880 1.00 23.83 1120 THR A C 1
ATOM 8556 O O . THR A 1 1120 ? 14.899 -13.305 -34.765 1.00 23.83 1120 THR A O 1
ATOM 8559 N N . SER A 1 1121 ? 15.257 -11.356 -33.700 1.00 23.47 1121 SER A N 1
ATOM 8560 C CA . SER A 1 1121 ? 16.541 -11.046 -34.343 1.00 23.47 1121 SER A CA 1
ATOM 8561 C C . SER A 1 1121 ? 17.612 -10.746 -33.292 1.00 23.47 1121 SER A C 1
ATOM 8563 O O . SER A 1 1121 ? 17.540 -9.763 -32.560 1.00 23.47 1121 SER A O 1
ATOM 8565 N N . THR A 1 1122 ? 18.591 -11.645 -33.245 1.00 22.45 1122 THR A N 1
ATOM 8566 C CA . THR A 1 1122 ? 19.908 -11.583 -32.594 1.00 22.45 1122 THR A CA 1
ATOM 8567 C C . THR A 1 1122 ? 20.763 -10.392 -33.021 1.00 22.45 1122 THR A C 1
ATOM 8569 O O . THR A 1 1122 ? 20.676 -9.988 -34.174 1.00 22.45 1122 THR A O 1
ATOM 8572 N N . VAL A 1 1123 ? 21.643 -9.953 -32.106 1.00 24.17 1123 VAL A N 1
ATOM 8573 C CA . VAL A 1 1123 ? 23.008 -9.360 -32.221 1.00 24.17 1123 VAL A CA 1
ATOM 8574 C C . VAL A 1 1123 ? 23.262 -8.700 -30.846 1.00 24.17 1123 VAL A C 1
ATOM 8576 O O . VAL A 1 1123 ? 22.333 -8.159 -30.265 1.00 24.17 1123 VAL A O 1
ATOM 8579 N N . SER A 1 1124 ? 24.429 -8.626 -30.213 1.00 21.19 1124 SER A N 1
ATOM 8580 C CA . SER A 1 1124 ? 25.732 -9.295 -30.242 1.00 21.19 1124 SER A CA 1
ATOM 8581 C C . SER A 1 1124 ? 26.533 -8.586 -29.136 1.00 21.19 1124 SER A C 1
ATOM 8583 O O . SER A 1 1124 ? 26.477 -7.364 -29.027 1.00 21.19 1124 SER A O 1
ATOM 8585 N N . SER A 1 1125 ? 27.251 -9.325 -28.297 1.00 20.50 1125 SER A N 1
ATOM 8586 C CA . SER A 1 1125 ? 27.987 -8.793 -27.146 1.00 20.50 1125 SER A CA 1
ATOM 8587 C C . SER A 1 1125 ? 29.289 -8.075 -27.525 1.00 20.50 1125 SER A C 1
ATOM 8589 O O . SER A 1 1125 ? 30.058 -8.612 -28.325 1.00 20.50 1125 SER A O 1
ATOM 8591 N N . THR A 1 1126 ? 29.624 -6.988 -26.823 1.00 21.80 1126 THR A N 1
ATOM 8592 C CA . THR A 1 1126 ? 30.996 -6.448 -26.747 1.00 21.80 1126 THR A CA 1
ATOM 8593 C C . THR A 1 1126 ? 31.439 -6.344 -25.284 1.00 21.80 1126 THR A C 1
ATOM 8595 O O . THR A 1 1126 ? 30.722 -5.825 -24.434 1.00 21.80 1126 THR A O 1
ATOM 8598 N N . LYS A 1 1127 ? 32.614 -6.919 -24.998 1.00 21.31 1127 LYS A N 1
ATOM 8599 C CA . LYS A 1 1127 ? 33.259 -7.081 -23.682 1.00 21.31 1127 LYS A CA 1
ATOM 8600 C C . LYS A 1 1127 ? 34.161 -5.894 -23.304 1.00 21.31 1127 LYS A C 1
ATOM 8602 O O . LYS A 1 1127 ? 34.726 -5.255 -24.184 1.00 21.31 1127 LYS A O 1
ATOM 8607 N N . SER A 1 1128 ? 34.475 -5.859 -21.998 1.00 20.41 1128 SER A N 1
ATOM 8608 C CA . SER A 1 1128 ? 35.652 -5.261 -21.323 1.00 20.41 1128 SER A CA 1
ATOM 8609 C C . SER A 1 1128 ? 35.451 -3.813 -20.845 1.00 20.41 1128 SER A C 1
ATOM 8611 O O . SER A 1 1128 ? 34.861 -3.024 -21.562 1.00 20.41 1128 SER A O 1
ATOM 8613 N N . SER A 1 1129 ? 35.876 -3.373 -19.655 1.00 21.77 1129 SER A N 1
ATOM 8614 C CA . SER A 1 1129 ? 36.982 -3.825 -18.800 1.00 21.77 1129 SER A CA 1
ATOM 8615 C C . SER A 1 1129 ? 36.782 -3.429 -17.328 1.00 21.77 1129 SER A C 1
ATOM 8617 O O . SER A 1 1129 ? 36.298 -2.342 -17.025 1.00 21.77 1129 SER A O 1
ATOM 8619 N N . SER A 1 1130 ? 37.257 -4.288 -16.428 1.00 20.72 1130 SER A N 1
ATOM 8620 C CA . SER A 1 1130 ? 37.410 -4.086 -14.984 1.00 20.72 1130 SER A CA 1
ATOM 8621 C C . SER A 1 1130 ? 38.505 -3.075 -14.620 1.00 20.72 1130 SER A C 1
ATOM 8623 O O . SER A 1 1130 ? 39.607 -3.155 -15.167 1.00 20.72 1130 SER A O 1
ATOM 8625 N N . GLN A 1 1131 ? 38.267 -2.249 -13.598 1.00 21.91 1131 GLN A N 1
ATOM 8626 C CA . GLN A 1 1131 ? 39.326 -1.633 -12.794 1.00 21.91 1131 GLN A CA 1
ATOM 8627 C C . GLN A 1 1131 ? 39.045 -1.806 -11.297 1.00 21.91 1131 GLN A C 1
ATOM 8629 O O . GLN A 1 1131 ? 37.932 -1.607 -10.816 1.00 21.91 1131 GLN A O 1
ATOM 8634 N N . THR A 1 1132 ? 40.090 -2.227 -10.594 1.00 20.81 1132 THR A N 1
ATOM 8635 C CA . THR A 1 1132 ? 40.146 -2.633 -9.189 1.00 20.81 1132 THR A CA 1
ATOM 8636 C C . THR A 1 1132 ? 40.913 -1.575 -8.399 1.00 20.81 1132 THR A C 1
ATOM 8638 O O . THR A 1 1132 ? 42.029 -1.274 -8.803 1.00 20.81 1132 THR A O 1
ATOM 8641 N N . THR A 1 1133 ? 40.394 -1.108 -7.256 1.00 20.67 1133 THR A N 1
ATOM 8642 C CA . THR A 1 1133 ? 41.155 -0.534 -6.112 1.00 20.67 1133 THR A CA 1
ATOM 8643 C C . THR A 1 1133 ? 40.167 -0.275 -4.963 1.00 20.67 1133 THR A C 1
ATOM 8645 O O . THR A 1 1133 ? 39.179 0.422 -5.132 1.00 20.67 1133 THR A O 1
ATOM 8648 N N . SER A 1 1134 ? 40.201 -1.031 -3.864 1.00 20.80 1134 SER A N 1
ATOM 8649 C CA . SER A 1 1134 ? 41.052 -0.914 -2.662 1.00 20.80 1134 SER A CA 1
ATOM 8650 C C . SER A 1 1134 ? 40.231 -0.426 -1.460 1.00 20.80 1134 SER A C 1
ATOM 8652 O O . SER A 1 1134 ? 39.698 0.676 -1.440 1.00 20.80 1134 SER A O 1
ATOM 8654 N N . THR A 1 1135 ? 40.145 -1.299 -0.463 1.00 23.53 1135 THR A N 1
ATOM 8655 C CA . THR A 1 1135 ? 39.420 -1.197 0.807 1.00 23.53 1135 THR A CA 1
ATOM 8656 C C . THR A 1 1135 ? 39.958 -0.131 1.765 1.00 23.53 1135 THR A C 1
ATOM 8658 O O . THR A 1 1135 ? 41.164 -0.084 2.002 1.00 23.53 1135 THR A O 1
ATOM 8661 N N . SER A 1 1136 ? 39.064 0.560 2.481 1.00 21.02 1136 SER A N 1
ATOM 8662 C CA . SER A 1 1136 ? 39.311 0.980 3.867 1.00 21.02 1136 SER A CA 1
ATOM 8663 C C . SER A 1 1136 ? 38.084 0.667 4.737 1.00 21.02 1136 SER A C 1
ATOM 8665 O O . SER A 1 1136 ? 36.935 0.788 4.322 1.00 21.02 1136 SER A O 1
ATOM 8667 N N . ARG A 1 1137 ? 38.354 0.115 5.923 1.00 24.12 1137 ARG A N 1
ATOM 8668 C CA . ARG A 1 1137 ? 37.405 -0.536 6.833 1.00 24.12 1137 ARG A CA 1
ATOM 8669 C C . ARG A 1 1137 ? 37.116 0.423 7.988 1.00 24.12 1137 ARG A C 1
ATOM 8671 O O . ARG A 1 1137 ? 38.010 0.651 8.796 1.00 24.12 1137 ARG A O 1
ATOM 8678 N N . ALA A 1 1138 ? 35.889 0.929 8.105 1.00 21.52 1138 ALA A N 1
ATOM 8679 C CA . ALA A 1 1138 ? 35.408 1.611 9.308 1.00 21.52 1138 ALA A CA 1
ATOM 8680 C C . ALA A 1 1138 ? 34.325 0.752 9.982 1.00 21.52 1138 ALA A C 1
ATOM 8682 O O . ALA A 1 1138 ? 33.307 0.422 9.380 1.00 21.52 1138 ALA A O 1
ATOM 8683 N N . LYS A 1 1139 ? 34.592 0.332 11.225 1.00 28.11 1139 LYS A N 1
ATOM 8684 C CA . LYS A 1 1139 ? 33.639 -0.345 12.119 1.00 28.11 1139 LYS A CA 1
ATOM 8685 C C . LYS A 1 1139 ? 32.538 0.650 12.503 1.00 28.11 1139 LYS A C 1
ATOM 8687 O O . LYS A 1 1139 ? 32.846 1.632 13.168 1.00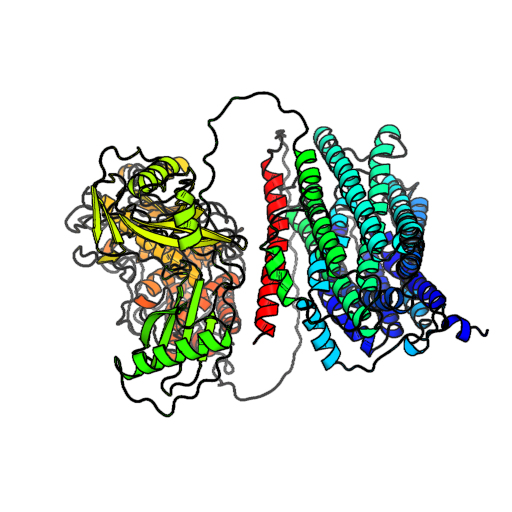 28.11 1139 LYS A O 1
ATOM 8692 N N . ALA A 1 1140 ? 31.287 0.361 12.156 1.00 23.59 1140 ALA A N 1
ATOM 8693 C CA . ALA A 1 1140 ? 30.115 1.037 12.707 1.00 23.59 1140 ALA A CA 1
ATOM 8694 C C . ALA A 1 1140 ? 29.218 0.002 13.402 1.00 23.59 1140 ALA A C 1
ATOM 8696 O O . ALA A 1 1140 ? 28.813 -0.996 12.809 1.00 23.59 1140 ALA A O 1
ATOM 8697 N N . THR A 1 1141 ? 28.978 0.221 14.689 1.00 26.16 1141 THR A N 1
ATOM 8698 C CA . THR A 1 1141 ? 28.045 -0.517 15.547 1.00 26.16 1141 THR A CA 1
ATOM 8699 C C . THR A 1 1141 ? 26.601 -0.153 15.157 1.00 26.16 1141 THR A C 1
ATOM 8701 O O . THR A 1 1141 ? 26.342 1.034 14.955 1.00 26.16 1141 THR A O 1
ATOM 8704 N N . PRO A 1 1142 ? 25.647 -1.100 15.041 1.00 26.73 1142 PRO A N 1
ATOM 8705 C CA . PRO A 1 1142 ? 24.289 -0.773 14.612 1.00 26.73 1142 PRO A CA 1
ATOM 8706 C C . PRO A 1 1142 ? 23.431 -0.203 15.754 1.00 26.73 1142 PRO A C 1
ATOM 8708 O O . PRO A 1 1142 ? 23.450 -0.704 16.877 1.00 26.73 1142 PRO A O 1
ATOM 8711 N N . SER A 1 1143 ? 22.673 0.847 15.424 1.00 25.30 1143 SER A N 1
ATOM 8712 C CA . SER A 1 1143 ? 21.672 1.529 16.257 1.00 25.30 1143 SER A CA 1
ATOM 8713 C C . SER A 1 1143 ? 20.356 0.721 16.353 1.00 25.30 1143 SER A C 1
ATOM 8715 O O . SER A 1 1143 ? 20.022 0.021 15.393 1.00 25.30 1143 SER A O 1
ATOM 8717 N N . PRO A 1 1144 ? 19.565 0.831 17.447 1.00 25.17 1144 PRO A N 1
ATOM 8718 C CA . PRO A 1 1144 ? 18.336 0.050 17.695 1.00 25.17 1144 PRO A CA 1
ATOM 8719 C C . PRO A 1 1144 ? 17.182 0.259 16.693 1.00 25.17 1144 PRO A C 1
ATOM 8721 O O . PRO A 1 1144 ? 16.191 -0.466 16.733 1.00 25.17 1144 PRO A O 1
ATOM 8724 N N . THR A 1 1145 ? 17.289 1.236 15.792 1.00 31.52 1145 THR A N 1
ATOM 8725 C CA . THR A 1 1145 ? 16.229 1.683 14.872 1.00 31.52 1145 THR A CA 1
ATOM 8726 C C . THR A 1 1145 ? 15.816 0.631 13.835 1.00 31.52 1145 THR A C 1
ATOM 8728 O O . THR A 1 1145 ? 14.641 0.509 13.503 1.00 31.52 1145 THR A O 1
ATOM 8731 N N . VAL A 1 1146 ? 16.754 -0.215 13.409 1.00 33.84 1146 VAL A N 1
ATOM 8732 C CA . VAL A 1 1146 ? 16.542 -1.233 12.361 1.00 33.84 1146 VAL A CA 1
ATOM 8733 C C . VAL A 1 1146 ? 15.576 -2.351 12.807 1.00 33.84 1146 VAL A C 1
ATOM 8735 O O . VAL A 1 1146 ? 14.939 -3.013 11.991 1.00 33.84 1146 VAL A O 1
ATOM 8738 N N . PHE A 1 1147 ? 15.425 -2.557 14.118 1.00 29.64 1147 PHE A N 1
ATOM 8739 C CA . PHE A 1 1147 ? 14.512 -3.547 14.697 1.00 29.64 1147 PHE A CA 1
ATOM 8740 C C . PHE A 1 1147 ? 13.043 -3.100 14.627 1.00 29.64 1147 PHE A C 1
ATOM 8742 O O . PHE A 1 1147 ? 12.146 -3.920 14.436 1.00 29.64 1147 PHE A O 1
ATOM 8749 N N . VAL A 1 1148 ? 12.796 -1.795 14.762 1.00 34.00 1148 VAL A N 1
ATOM 8750 C CA . VAL A 1 1148 ? 11.448 -1.206 14.754 1.00 34.00 1148 VAL A CA 1
ATOM 8751 C C . VAL A 1 1148 ? 10.901 -1.136 13.326 1.00 34.00 1148 VAL A C 1
ATOM 8753 O O . VAL A 1 1148 ? 9.736 -1.453 13.101 1.00 34.00 1148 VAL A O 1
ATOM 8756 N N . GLU A 1 1149 ? 11.760 -0.845 12.348 1.00 34.44 1149 GLU A N 1
ATOM 8757 C CA . GLU A 1 1149 ? 11.417 -0.868 10.917 1.00 34.44 1149 GLU A CA 1
ATOM 8758 C C . GLU A 1 1149 ? 11.075 -2.287 10.427 1.00 34.44 1149 GLU A C 1
ATOM 8760 O O . GLU A 1 1149 ? 10.097 -2.489 9.709 1.00 34.44 1149 GLU A O 1
ATOM 8765 N N . ALA A 1 1150 ? 11.814 -3.297 10.894 1.00 30.41 1150 ALA A N 1
ATOM 8766 C CA . ALA A 1 1150 ? 11.533 -4.713 10.655 1.00 30.41 1150 ALA A CA 1
ATOM 8767 C C . ALA A 1 1150 ? 10.158 -5.156 11.204 1.00 30.41 1150 ALA A C 1
ATOM 8769 O O . ALA A 1 1150 ? 9.406 -5.850 10.516 1.00 30.41 1150 ALA A O 1
ATOM 8770 N N . LEU A 1 1151 ? 9.805 -4.728 12.423 1.00 32.06 1151 LEU A N 1
ATOM 8771 C CA . LEU A 1 1151 ? 8.490 -4.977 13.027 1.00 32.06 1151 LEU A CA 1
ATOM 8772 C C . LEU A 1 1151 ? 7.371 -4.255 12.255 1.00 32.06 1151 LEU A C 1
ATOM 8774 O O . LEU A 1 1151 ? 6.302 -4.824 12.035 1.00 32.06 1151 LEU A O 1
ATOM 8778 N N . GLY A 1 1152 ? 7.637 -3.021 11.813 1.00 33.53 1152 GLY A N 1
ATOM 8779 C CA . GLY A 1 1152 ? 6.713 -2.189 11.042 1.00 33.53 1152 GLY A CA 1
ATOM 8780 C C . GLY A 1 1152 ? 6.371 -2.779 9.674 1.00 33.53 1152 GLY A C 1
ATOM 8781 O O . GLY A 1 1152 ? 5.204 -2.792 9.298 1.00 33.53 1152 GLY A O 1
ATOM 8782 N N . ILE A 1 1153 ? 7.346 -3.365 8.971 1.00 35.09 1153 ILE A N 1
ATOM 8783 C CA . ILE A 1 1153 ? 7.133 -4.032 7.673 1.00 35.09 1153 ILE A CA 1
ATOM 8784 C C . ILE A 1 1153 ? 6.272 -5.295 7.827 1.00 35.09 1153 ILE A C 1
ATOM 8786 O O . ILE A 1 1153 ? 5.396 -5.554 7.002 1.00 35.09 1153 ILE A O 1
ATOM 8790 N N . VAL A 1 1154 ? 6.465 -6.060 8.905 1.00 32.28 1154 VAL A N 1
ATOM 8791 C CA . VAL A 1 1154 ? 5.651 -7.249 9.207 1.00 32.28 1154 VAL A CA 1
ATOM 8792 C C . VAL A 1 1154 ? 4.216 -6.860 9.564 1.00 32.28 1154 VAL A C 1
ATOM 8794 O O . VAL A 1 1154 ? 3.266 -7.448 9.051 1.00 32.28 1154 VAL A O 1
ATOM 8797 N N . VAL A 1 1155 ? 4.038 -5.834 10.399 1.00 34.62 1155 VAL A N 1
ATOM 8798 C CA . VAL A 1 1155 ? 2.714 -5.327 10.787 1.00 34.62 1155 VAL A CA 1
ATOM 8799 C C . VAL A 1 1155 ? 1.993 -4.680 9.597 1.00 34.62 1155 VAL A C 1
ATOM 8801 O O . VAL A 1 1155 ? 0.797 -4.906 9.429 1.00 34.62 1155 VAL A O 1
ATOM 8804 N N . ALA A 1 1156 ? 2.702 -3.972 8.714 1.00 33.72 1156 ALA A N 1
ATOM 8805 C CA . ALA A 1 1156 ? 2.152 -3.407 7.480 1.00 33.72 1156 ALA A CA 1
ATOM 8806 C C . ALA A 1 1156 ? 1.763 -4.490 6.456 1.00 33.72 1156 ALA A C 1
ATOM 8808 O O . ALA A 1 1156 ? 0.710 -4.387 5.827 1.00 33.72 1156 ALA A O 1
ATOM 8809 N N . ALA A 1 1157 ? 2.543 -5.572 6.335 1.00 30.28 1157 ALA A N 1
ATOM 8810 C CA . ALA A 1 1157 ? 2.173 -6.732 5.522 1.00 30.28 1157 ALA A CA 1
ATOM 8811 C C . ALA A 1 1157 ? 0.900 -7.421 6.058 1.00 30.28 1157 ALA A C 1
ATOM 8813 O O . ALA A 1 1157 ? 0.036 -7.814 5.274 1.00 30.28 1157 ALA A O 1
ATOM 8814 N N . PHE A 1 1158 ? 0.724 -7.493 7.383 1.00 33.34 1158 PHE A N 1
ATOM 8815 C CA . PHE A 1 1158 ? -0.486 -8.043 8.007 1.00 33.34 1158 PHE A CA 1
ATOM 8816 C C . PHE A 1 1158 ? -1.704 -7.109 7.960 1.00 33.34 1158 PHE A C 1
ATOM 8818 O O . PHE A 1 1158 ? -2.833 -7.578 7.794 1.00 33.34 1158 PHE A O 1
ATOM 8825 N N . LEU A 1 1159 ? -1.501 -5.792 8.039 1.00 34.16 1159 LEU A N 1
ATOM 8826 C CA . LEU A 1 1159 ? -2.560 -4.792 7.877 1.00 34.16 1159 LEU A CA 1
ATOM 8827 C C . LEU A 1 1159 ? -3.041 -4.695 6.422 1.00 34.16 1159 LEU A C 1
ATOM 8829 O O . LEU A 1 1159 ? -4.242 -4.548 6.198 1.00 34.16 1159 LEU A O 1
ATOM 8833 N N . ASN A 1 1160 ? -2.154 -4.887 5.442 1.00 29.94 1160 ASN A N 1
ATOM 8834 C CA . ASN A 1 1160 ? -2.534 -4.965 4.029 1.00 29.94 1160 ASN A CA 1
ATOM 8835 C C . ASN A 1 1160 ? -3.341 -6.229 3.704 1.00 29.94 1160 ASN A C 1
ATOM 8837 O O . ASN A 1 1160 ? -4.284 -6.163 2.918 1.00 29.94 1160 ASN A O 1
ATOM 8841 N N . VAL A 1 1161 ? -3.065 -7.365 4.353 1.00 30.64 1161 VAL A N 1
ATOM 8842 C CA . VAL A 1 1161 ? -3.915 -8.566 4.245 1.00 30.64 1161 VAL A CA 1
ATOM 8843 C C . VAL A 1 1161 ? -5.298 -8.315 4.864 1.00 30.64 1161 VAL A C 1
ATOM 8845 O O . VAL A 1 1161 ? -6.305 -8.701 4.275 1.00 30.64 1161 VAL A O 1
ATOM 8848 N N . ARG A 1 1162 ? -5.380 -7.578 5.983 1.00 32.31 1162 ARG A N 1
ATOM 8849 C CA . ARG A 1 1162 ? -6.652 -7.140 6.593 1.00 32.31 1162 ARG A CA 1
ATOM 8850 C C . ARG A 1 1162 ? -7.446 -6.200 5.679 1.00 32.31 1162 ARG A C 1
ATOM 8852 O O . ARG A 1 1162 ? -8.650 -6.383 5.534 1.00 32.31 1162 ARG A O 1
ATOM 8859 N N . GLN A 1 1163 ? -6.798 -5.224 5.042 1.00 32.03 1163 GLN A N 1
ATOM 8860 C CA . GLN A 1 1163 ? -7.450 -4.320 4.087 1.00 32.03 1163 GLN A CA 1
ATOM 8861 C C . GLN A 1 1163 ? -7.864 -5.040 2.801 1.00 32.03 1163 GLN A C 1
ATOM 8863 O O . GLN A 1 1163 ? -8.954 -4.780 2.300 1.00 32.03 1163 GLN A O 1
ATOM 8868 N N . THR A 1 1164 ? -7.056 -5.975 2.302 1.00 30.50 1164 THR A N 1
ATOM 8869 C CA . THR A 1 1164 ? -7.383 -6.768 1.106 1.00 30.50 1164 THR A CA 1
ATOM 8870 C C . THR A 1 1164 ? -8.559 -7.704 1.379 1.00 30.50 1164 THR A C 1
ATOM 8872 O O . THR A 1 1164 ? -9.462 -7.797 0.554 1.00 30.50 1164 THR A O 1
ATOM 8875 N N . LEU A 1 1165 ? -8.629 -8.315 2.568 1.00 31.55 1165 LEU A N 1
ATOM 8876 C CA . LEU A 1 1165 ? -9.799 -9.089 2.979 1.00 31.55 1165 LEU A CA 1
ATOM 8877 C C . LEU A 1 1165 ? -11.035 -8.228 3.231 1.00 31.55 1165 LEU A C 1
ATOM 8879 O O . LEU A 1 1165 ? -12.112 -8.617 2.803 1.00 31.55 1165 LEU A O 1
ATOM 8883 N N . CYS A 1 1166 ? -10.908 -7.057 3.859 1.00 31.58 1166 CYS A N 1
ATOM 8884 C CA . CYS A 1 1166 ? -12.046 -6.152 4.045 1.00 31.58 1166 CYS A CA 1
ATOM 8885 C C . CYS A 1 1166 ? -12.616 -5.651 2.709 1.00 31.58 1166 CYS A C 1
ATOM 8887 O O . CYS A 1 1166 ? -13.833 -5.601 2.566 1.00 31.58 1166 CYS A O 1
ATOM 8889 N N . HIS A 1 1167 ? -11.774 -5.330 1.720 1.00 34.84 1167 HIS A N 1
ATOM 8890 C CA . HIS A 1 1167 ? -12.236 -4.907 0.392 1.00 34.84 1167 HIS A CA 1
ATOM 8891 C C . HIS A 1 1167 ? -12.807 -6.071 -0.430 1.00 34.84 1167 HIS A C 1
ATOM 8893 O O . HIS A 1 1167 ? -13.816 -5.894 -1.107 1.00 34.84 1167 HIS A O 1
ATOM 8899 N N . PHE A 1 1168 ? -12.231 -7.272 -0.325 1.00 28.88 1168 PHE A N 1
ATOM 8900 C CA . PHE A 1 1168 ? -12.766 -8.480 -0.962 1.00 28.88 1168 PHE A CA 1
ATOM 8901 C C . PHE A 1 1168 ? -14.112 -8.914 -0.347 1.00 28.88 1168 PHE A C 1
ATOM 8903 O O . PHE A 1 1168 ? -15.005 -9.367 -1.057 1.00 28.88 1168 PHE A O 1
ATOM 8910 N N . LEU A 1 1169 ? -14.299 -8.692 0.960 1.00 33.22 1169 LEU A N 1
ATOM 8911 C CA . LEU A 1 1169 ? -15.553 -8.928 1.683 1.00 33.22 1169 LEU A CA 1
ATOM 8912 C C . LEU A 1 1169 ? -16.622 -7.865 1.415 1.00 33.22 1169 LEU A C 1
ATOM 8914 O O . LEU A 1 1169 ? -17.803 -8.203 1.361 1.00 33.22 1169 LEU A O 1
ATOM 8918 N N . LEU A 1 1170 ? -16.227 -6.602 1.215 1.00 33.75 1170 LEU A N 1
ATOM 8919 C CA . LEU A 1 1170 ? -17.137 -5.543 0.766 1.00 33.75 1170 LEU A CA 1
ATOM 8920 C C . LEU A 1 1170 ? -17.604 -5.778 -0.678 1.00 33.75 1170 LEU A C 1
ATOM 8922 O O . LEU A 1 1170 ? -18.768 -5.539 -0.980 1.00 33.75 1170 LEU A O 1
ATOM 8926 N N . ALA A 1 1171 ? -16.724 -6.288 -1.546 1.00 29.52 1171 ALA A N 1
ATOM 8927 C CA . ALA A 1 1171 ? -17.037 -6.605 -2.939 1.00 29.52 1171 ALA A CA 1
ATOM 8928 C C . ALA A 1 1171 ? -17.954 -7.833 -3.110 1.00 29.52 1171 ALA A C 1
ATOM 8930 O O . ALA A 1 1171 ? -18.588 -7.962 -4.147 1.00 29.52 1171 ALA A O 1
ATOM 8931 N N . LEU A 1 1172 ? -18.046 -8.713 -2.104 1.00 28.78 1172 LEU A N 1
ATOM 8932 C CA . LEU A 1 1172 ? -18.986 -9.847 -2.057 1.00 28.78 1172 LEU A CA 1
ATOM 8933 C C . LEU A 1 1172 ? -20.333 -9.497 -1.390 1.00 28.78 1172 LEU A C 1
ATOM 8935 O O . LEU A 1 1172 ? -21.210 -10.355 -1.296 1.00 28.78 1172 LEU A O 1
ATOM 8939 N N . ARG A 1 1173 ? -20.485 -8.262 -0.884 1.00 27.55 1173 ARG A N 1
ATOM 8940 C CA . ARG A 1 1173 ? -21.713 -7.742 -0.250 1.00 27.55 1173 ARG A CA 1
ATOM 8941 C C . ARG A 1 1173 ? -22.530 -6.814 -1.164 1.00 27.55 1173 ARG A C 1
ATOM 8943 O O . ARG A 1 1173 ? -23.615 -6.399 -0.759 1.00 27.55 1173 ARG A O 1
ATOM 8950 N N . ILE A 1 1174 ? -21.998 -6.499 -2.348 1.00 29.61 1174 ILE A N 1
ATOM 8951 C CA . ILE A 1 1174 ? -22.700 -5.946 -3.519 1.00 29.61 1174 ILE A CA 1
ATOM 8952 C C . ILE A 1 1174 ? -23.031 -7.132 -4.422 1.00 29.61 1174 ILE A C 1
ATOM 8954 O O . ILE A 1 1174 ? -24.156 -7.154 -4.968 1.00 29.61 1174 ILE A O 1
#

Radius of gyration: 36.33 Å; chains: 1; bounding box: 93×108×94 Å

Secondary structure (DSSP, 8-state):
--HHHHHTBHHHHHHHHHHHHIIIIIHHHHHHHSPPSSHHHHHHHHHHHHHHHHHHHHHHHHHHHHHHHH-HHHHHHHHHHHHHHHHHHHHHHHHH--TTS---HHHHHHHHHHHHHHHHHHHHHHHHHHHHHHHSS-TTSHHHHHHHHHHHHHHHHHHHHHHHHHHHTT-TTS----HHHHHHHHHHHHHHHHHGGGPPPGGGPBPTTSPBPP-----HHHHHHHHHHGGG-HHHHHHHHHHHHTTTTHHHHHTTTGGGB-HHHHHHHHHHHHHHHHHHHHIIIIIIIT-TTS-HHHHHHHHHHHHHHHHHHHHHHHHHHHHHHHHH----B-TTT-HHHHHHHHHHHHHHHHHHHHHHHHHHHHHHTT---HHHHHHHHHHHHHHHHHHHHHHHHHIIIIISSSSS----HHHHHHHHHHHHHHHHHHHHHHHHHT--SS--S---SSSTTHHHHHH---SS-THHHHHHHHTTS-S----------PPPPPPBPPPPPPEE------------SSSHHHHHHHHHHHHHHHHHHT--GGGEEEEEEEE-TTT--EEEEEEEEETTEEEEEEEEEEEE-TTS-EEEEEE-PPPGGGPPPHHHHHHHGGGT-PPPPHHHHHHHHHHHHTPPPPS--EEEEETTEEEEE--TT-SSPEEEEEEEEEETTEEEEEEEEEEE-SS-EEEEEEETTT--EEEEEE---S----EEEE--TTSSS-STT--EEEES---TTT-TT-SSEETTEE-SBSB-SSEEEEE-TT--TT--HHHHHTS---B-TT-EE-PPP-TTS-TTSHHHHHHHHHHHHHHHHHHHHHHHHHT--GGGT---S--TTSSS--S--EEEEESTTTTT-TTS-S-EEEE-PSTTS--EEEE-EE-SSSS-EEGGG-HHHHHHHHHHHHHHHHTT-TT-GGGG-SHHHHHHHHHHHHHHHHHHH--TT--TT--B-TTHHHHTSS-SSSS-B-S-TTT----GGGGGT--SHHHHHHHHHHHHHHHHHHHHHHH-PPPGGGSTT-TTS--HHHHHHHHHHHHHHHSPSS--HHHHHHHHHHHHHHHHTTTTHHHHHHHHHHTTBSTT-BTTTTB-B----TTTTS----------------------------------PPPTHHHHHHHHHHHHHHHHHHHHHHHHHHHT--